Protein AF-0000000073270244 (afdb_homodimer)

Foldseek 3Di:
DPPPPPPPQLLFADDVVFFAPVVVVCVQQAECVLQQAQASHPALQQDPVRCVNRVVVPVHPPHRDDLVVVLVVLVVVLPPPVDDLLRSLLSLVVNCNRHVLSSLLNCLQPVVPCLCSLAPPNLVVCLQCVLVSDDDDAFEEAECPPCPPPLLVRVVVQRGQQAAEEEEEQQQAQAPPGRSFSSSLSNQRSLQSLLCNQAFHHNSNYGGYYYGQATPDQVLLPDPSRPGDSDHGDDDPSNVVSLVVNLVSCCVRHVLHEYEYERYAQVVQVVSCVVCQQPGAYDYCLQLLLLLLVLLLVVLLCVLQVHDLLRFAEEEEDDTRSRLSNLQLSLLLCCVPVVDDSVSSLQSYWYAYQQGTFAPPSPDDDDPSCVVSHDDPPDDTDHDLQVVCLVRLGLEYAYDHLADCACDLSSLVSNCVSGVAHEYEQQRDDPRSGNDAPQSNCVSSVNRYQAEYNYAHCWYDGPNDTAHHHYSYSSLQVSLLSLLCSLLSFRGRDSLLSSQSSNLQSVVADPCCCNVRVYSGDDVSCSNVSSLSSNLSSNVSSVVVPRGPDPDDDPGSSVSSLVSRHHSDPVSVVVSVVD/DPPPPPPPQLLFADDVVFFAPVVVVCVQQAECVLQQAQASHPALQQDPVRCVNRVVVPVHPPHRDHLVVVLVVLVVVLPPPVDDLLRSLLSLVVNCNRHVLSSLLNCLVPVVPCLCSLAPPNLVVCLQCVLVSDDDDAFEEAECPPCPPPLLVRVVVQRGQQAAEEEEEQQQFQAPPGRSFSSSLSNQRSLQSLLCNQAFHHNSNYGGYYYGQETQDQVLLPDPSRPGDSDHGDDDPSNVVSLVVNLVSCCVRHVLHEYEYERYAQVVQVVSCVVCQLPGAYDYCLQLLLLLLVLLLVVLLCVLQVHDLLRFAEEEEADTRSRLSNLQLSLLLCCVPVVDDSVSSLQSYWYAYQQGTFAPPSPDDDDPSCVVSHHDPPDDTDHDLQVVCLVRLGLEYAYDHLADCACDLSSLVSNCVSGVAHEYEQQRDDPRSGNDAPQSNCVSSVNRYQAEYNYAHCWYDGPNDTAHHHYSYSSLFVSLLSLLCSLLSFRGRDSLLSSQRSNLQSVVQDPCCCNVRVYSGDDVSCSNVSSLSSNLSSNVSRVVVPRGPDPDDDPGSSVSSLVSRHHSDPVSVVVSVVD

pLDDT: mean 93.12, std 9.35, range [19.64, 98.88]

Sequence (1158 aa):
MKPSSSVMDVTKPGDERSRGEGIKAVEELGSMPIIYTPWLNKGTNFSESERREKHLDGLLPPVIETLDDQAARLMTQLRNEDLTNLQRNNILKQIMATHTTLFYKALIENIEELAPIVYTPTIGEACQRWSTLFREPLGMYISAFRHRGRFDEVLGNWPNKNVQIIVVTDGSRILGLGDLGTNGIGISIGKIALYVAAVGFHPEHSLPIVLDMGCNRKELREDGLYLGERRERLEGEEYYAAIDEFCAAVKRRWPHALLQFEDFETSKAFKILEAQRSAMLCFNDDIQGTGAVVTSGFINGMKYQGTRLRDARVVFYGAGSSAVGVAKSIVTYMHKTEGISEEEARACIYMVDSKGLITDTRGDELPEHKQEMARRDGVPDMKDLREIVEYVKPHALIGLSAAGPVWTEPIVQALCQGTESPLVFPLSNPTPKAEISAENAYSWSKGRCIFAGGSPFKPVKYDGQTFVPGQANNVFVFPGIGFGAIMAKASSVNDEMFVAAAAGLADAVSEAELRGDKRLYPQISNLRQVSLDVAAAVAKAAWDSGVSQLKEAPADWRAYVEERQWWPDHASKQSAATAMKPSSSVMDVTKPGDERSRGEGIKAVEELGSMPIIYTPWLNKGTNFSESERREKHLDGLLPPVIETLDDQAARLMTQLRNEDLTNLQRNNILKQIMATHTTLFYKALIENIEELAPIVYTPTIGEACQRWSTLFREPLGMYISAFRHRGRFDEVLGNWPNKNVQIIVVTDGSRILGLGDLGTNGIGISIGKIALYVAAVGFHPEHSLPIVLDMGCNRKELREDGLYLGERRERLEGEEYYAAIDEFCAAVKRRWPHALLQFEDFETSKAFKILEAQRSAMLCFNDDIQGTGAVVTSGFINGMKYQGTRLRDARVVFYGAGSSAVGVAKSIVTYMHKTEGISEEEARACIYMVDSKGLITDTRGDELPEHKQEMARRDGVPDMKDLREIVEYVKPHALIGLSAAGPVWTEPIVQALCQGTESPLVFPLSNPTPKAEISAENAYSWSKGRCIFAGGSPFKPVKYDGQTFVPGQANNVFVFPGIGFGAIMAKASSVNDEMFVAAAAGLADAVSEAELRGDKRLYPQISNLRQVSLDVAAAVAKAAWDSGVSQLKEAPADWRAYVEERQWWPDHASKQSAATA

InterPro domains:
  IPR001891 Malic oxidoreductase [PIRSF000106] (29-570)
  IPR001891 Malic oxidoreductase [PR00072] (102-126)
  IPR001891 Malic oxidoreductase [PR00072] (163-192)
  IPR001891 Malic oxidoreductase [PR00072] (199-221)
  IPR001891 Malic oxidoreductase [PR00072] (258-276)
  IPR001891 Malic oxidoreductase [PR00072] (283-299)
  IPR001891 Malic oxidoreductase [PR00072] (314-330)
  IPR001891 Malic oxidoreductase [PR00072] (419-435)
  IPR012301 Malic enzyme, N-terminal domain [PF00390] (98-275)
  IPR012301 Malic enzyme, N-terminal domain [SM01274] (96-277)
  IPR012302 Malic enzyme, NAD-binding [PF03949] (287-542)
  IPR012302 Malic enzyme, NAD-binding [SM00919] (287-543)
  IPR015884 Malic enzyme, conserved site [PS00331] (283-299)
  IPR036291 NAD(P)-binding domain superfamily [SSF51735] (287-571)
  IPR037062 Malic enzyme, N-terminal domain superfamily [G3DSA:3.40.50.10380] (30-284)
  IPR046346 Aminoacid dehydrogenase-like, N-terminal domain superfamily [SSF53223] (30-286)

Radius of gyration: 35.43 Å; Cα contacts (8 Å, |Δi|>4): 2405; chains: 2; bounding box: 60×108×95 Å

Structure (mmCIF, N/CA/C/O backbone):
data_AF-0000000073270244-model_v1
#
loop_
_entity.id
_entity.type
_entity.pdbx_description
1 polymer 'Malic enzyme'
#
loop_
_atom_site.group_PDB
_atom_site.id
_atom_site.type_symbol
_atom_site.label_atom_id
_atom_site.label_alt_id
_atom_site.label_comp_id
_atom_site.label_asym_id
_atom_site.label_entity_id
_atom_site.label_seq_id
_atom_site.pdbx_PDB_ins_code
_atom_site.Cartn_x
_atom_site.Cartn_y
_atom_site.Cartn_z
_atom_site.occupancy
_atom_site.B_iso_or_equiv
_atom_site.auth_seq_id
_atom_site.auth_comp_id
_atom_site.auth_asym_id
_atom_site.auth_atom_id
_atom_site.pdbx_PDB_model_num
ATOM 1 N N . MET A 1 1 ? 9.469 -38.25 31.188 1 19.64 1 MET A N 1
ATOM 2 C CA . MET A 1 1 ? 8.328 -38.312 30.266 1 19.64 1 MET A CA 1
ATOM 3 C C . MET A 1 1 ? 8.383 -37.188 29.25 1 19.64 1 MET A C 1
ATOM 5 O O . MET A 1 1 ? 8.273 -36 29.625 1 19.64 1 MET A O 1
ATOM 9 N N . LYS A 1 2 ? 9.273 -37.219 28.312 1 29.34 2 LYS A N 1
ATOM 10 C CA . LYS A 1 2 ? 9.656 -36.219 27.328 1 29.34 2 LYS A CA 1
ATOM 11 C C . LYS A 1 2 ? 8.438 -35.625 26.641 1 29.34 2 LYS A C 1
ATOM 13 O O . LYS A 1 2 ? 7.488 -36.375 26.312 1 29.34 2 LYS A O 1
ATOM 18 N N . PRO A 1 3 ? 8.219 -34.281 26.797 1 33.78 3 PRO A N 1
ATOM 19 C CA . PRO A 1 3 ? 6.949 -33.75 26.312 1 33.78 3 PRO A CA 1
ATOM 20 C C . PRO A 1 3 ? 6.551 -34.312 24.938 1 33.78 3 PRO A C 1
ATOM 22 O O . PRO A 1 3 ? 7.414 -34.625 24.125 1 33.78 3 PRO A O 1
ATOM 25 N N . SER A 1 4 ? 5.582 -35.188 24.797 1 32.31 4 SER A N 1
ATOM 26 C CA . SER A 1 4 ? 4.973 -35.844 23.641 1 32.31 4 SER A CA 1
ATOM 27 C C . SER A 1 4 ? 4.82 -34.844 22.484 1 32.31 4 SER A C 1
ATOM 29 O O . SER A 1 4 ? 4.195 -33.812 22.641 1 32.31 4 SER A O 1
ATOM 31 N N . SER A 1 5 ? 5.809 -34.594 21.672 1 37.38 5 SER A N 1
ATOM 32 C CA . SER A 1 5 ? 5.832 -33.812 20.438 1 37.38 5 SER A CA 1
ATOM 33 C C . SER A 1 5 ? 4.543 -34 19.641 1 37.38 5 SER A C 1
ATOM 35 O O . SER A 1 5 ? 4.293 -35.062 19.094 1 37.38 5 SER A O 1
ATOM 37 N N . SER A 1 6 ? 3.367 -33.719 20.078 1 41.53 6 SER A N 1
ATOM 38 C CA . SER A 1 6 ? 2.088 -33.844 19.375 1 41.53 6 SER A CA 1
ATOM 39 C C . SER A 1 6 ? 2.211 -33.406 17.922 1 41.53 6 SER A C 1
ATOM 41 O O . SER A 1 6 ? 2.582 -32.281 17.625 1 41.53 6 SER A O 1
ATOM 43 N N . VAL A 1 7 ? 2.471 -34.312 17.016 1 47.19 7 VAL A N 1
ATOM 44 C CA . VAL A 1 7 ? 2.598 -34.219 15.562 1 47.19 7 VAL A CA 1
ATOM 45 C C . VAL A 1 7 ? 1.417 -33.438 14.992 1 47.19 7 VAL A C 1
ATOM 47 O O . VAL A 1 7 ? 0.26 -33.812 15.188 1 47.19 7 VAL A O 1
ATOM 50 N N . MET A 1 8 ? 1.541 -32.219 14.617 1 57.38 8 MET A N 1
ATOM 51 C CA . MET A 1 8 ? 0.557 -31.359 13.969 1 57.38 8 MET A CA 1
ATOM 52 C C . MET A 1 8 ? -0.046 -32.031 12.75 1 57.38 8 MET A C 1
ATOM 54 O O . MET A 1 8 ? 0.67 -32.688 11.969 1 57.38 8 MET A O 1
ATOM 58 N N . ASP A 1 9 ? -1.379 -32.25 12.812 1 64.19 9 ASP A N 1
ATOM 59 C CA . ASP A 1 9 ? -2.066 -32.812 11.648 1 64.19 9 ASP A CA 1
ATOM 60 C C . ASP A 1 9 ? -2.01 -31.859 10.461 1 64.19 9 ASP A C 1
ATOM 62 O O . ASP A 1 9 ? -2.744 -30.875 10.422 1 64.19 9 ASP A O 1
ATOM 66 N N . VAL A 1 10 ? -1.185 -32.156 9.555 1 66.19 10 VAL A N 1
ATOM 67 C CA . VAL A 1 10 ? -0.912 -31.297 8.414 1 66.19 10 VAL A CA 1
ATOM 68 C C . VAL A 1 10 ? -2.146 -31.219 7.52 1 66.19 10 VAL A C 1
ATOM 70 O O . VAL A 1 10 ? -2.238 -30.344 6.656 1 66.19 10 VAL A O 1
ATOM 73 N N . THR A 1 11 ? -3.102 -32.031 7.785 1 69.62 11 THR A N 1
ATOM 74 C CA . THR A 1 11 ? -4.266 -32.062 6.906 1 69.62 11 THR A CA 1
ATOM 75 C C . THR A 1 11 ? -5.34 -31.109 7.41 1 69.62 11 THR A C 1
ATOM 77 O O . THR A 1 11 ? -6.336 -30.859 6.727 1 69.62 11 THR A O 1
ATOM 80 N N . LYS A 1 12 ? -5.121 -30.516 8.531 1 68.5 12 LYS A N 1
ATOM 81 C CA . LYS A 1 12 ? -6.121 -29.609 9.062 1 68.5 12 LYS A CA 1
ATOM 82 C C . LYS A 1 12 ? -5.812 -28.156 8.672 1 68.5 12 LYS A C 1
ATOM 84 O O . LYS A 1 12 ? -4.695 -27.672 8.883 1 68.5 12 LYS A O 1
ATOM 89 N N . PRO A 1 13 ? -6.852 -27.547 8.109 1 68.56 13 PRO A N 1
ATOM 90 C CA . PRO A 1 13 ? -6.629 -26.141 7.746 1 68.56 13 PRO A CA 1
ATOM 91 C C . PRO A 1 13 ? -6.535 -25.219 8.969 1 68.56 13 PRO A C 1
ATOM 93 O O . PRO A 1 13 ? -7.281 -25.406 9.938 1 68.56 13 PRO A O 1
ATOM 96 N N . GLY A 1 14 ? -5.57 -24.25 9.023 1 65.62 14 GLY A N 1
ATOM 97 C CA . GLY A 1 14 ? -5.504 -23.094 9.906 1 65.62 14 GLY A CA 1
ATOM 98 C C . GLY A 1 14 ? -5.32 -23.469 11.367 1 65.62 14 GLY A C 1
ATOM 99 O O . GLY A 1 14 ? -5.973 -22.891 12.242 1 65.62 14 GLY A O 1
ATOM 100 N N . ASP A 1 15 ? -4.449 -24.219 11.742 1 71.75 15 ASP A N 1
ATOM 101 C CA . ASP A 1 15 ? -4.234 -24.578 13.141 1 71.75 15 ASP A CA 1
ATOM 102 C C . ASP A 1 15 ? -3.541 -23.453 13.898 1 71.75 15 ASP A C 1
ATOM 104 O O . ASP A 1 15 ? -2.344 -23.219 13.727 1 71.75 15 ASP A O 1
ATOM 108 N N . GLU A 1 16 ? -4.297 -22.703 14.695 1 70.56 16 GLU A N 1
ATOM 109 C CA . GLU A 1 16 ? -3.791 -21.562 15.469 1 70.56 16 GLU A CA 1
ATOM 110 C C . GLU A 1 16 ? -2.646 -22 16.391 1 70.56 16 GLU A C 1
ATOM 112 O O . GLU A 1 16 ? -1.773 -21.188 16.719 1 70.56 16 GLU A O 1
ATOM 117 N N . ARG A 1 17 ? -2.604 -23.25 16.922 1 69.19 17 ARG A N 1
ATOM 118 C CA . ARG A 1 17 ? -1.56 -23.75 17.812 1 69.19 17 ARG A CA 1
ATOM 119 C C . ARG A 1 17 ? -0.205 -23.766 17.109 1 69.19 17 ARG A C 1
ATOM 121 O O . ARG A 1 17 ? 0.838 -23.844 17.766 1 69.19 17 ARG A O 1
ATOM 128 N N . SER A 1 18 ? -0.301 -23.469 15.805 1 77.31 18 SER A N 1
ATOM 129 C CA . SER A 1 18 ? 0.925 -23.562 15.016 1 77.31 18 SER A CA 1
ATOM 130 C C . SER A 1 18 ? 1.592 -22.188 14.875 1 77.31 18 SER A C 1
ATOM 132 O O . SER A 1 18 ? 2.705 -22.094 14.352 1 77.31 18 SER A O 1
ATOM 134 N N . ARG A 1 19 ? 0.991 -21.172 15.414 1 82.88 19 ARG A N 1
ATOM 135 C CA . ARG A 1 19 ? 1.53 -19.828 15.305 1 82.88 19 ARG A CA 1
ATOM 136 C C . ARG A 1 19 ? 2.715 -19.625 16.25 1 82.88 19 ARG A C 1
ATOM 138 O O . ARG A 1 19 ? 2.76 -20.219 17.328 1 82.88 19 ARG A O 1
ATOM 145 N N . GLY A 1 20 ? 3.668 -18.828 15.828 1 82.44 20 GLY A N 1
ATOM 146 C CA . GLY A 1 20 ? 4.805 -18.484 16.672 1 82.44 20 GLY A CA 1
ATOM 147 C C . GLY A 1 20 ? 4.418 -17.672 17.891 1 82.44 20 GLY A C 1
ATOM 148 O O . GLY A 1 20 ? 3.311 -17.141 17.953 1 82.44 20 GLY A O 1
ATOM 149 N N . GLU A 1 21 ? 5.348 -17.516 18.734 1 83.44 21 GLU A N 1
ATOM 150 C CA . GLU A 1 21 ? 5.094 -16.859 20.016 1 83.44 21 GLU A CA 1
ATOM 151 C C . GLU A 1 21 ? 4.738 -15.383 19.828 1 83.44 21 GLU A C 1
ATOM 153 O O . GLU A 1 21 ? 3.902 -14.844 20.547 1 83.44 21 GLU A O 1
ATOM 158 N N . GLY A 1 22 ? 5.414 -14.789 18.922 1 83.38 22 GLY A N 1
ATOM 159 C CA . GLY A 1 22 ? 5.113 -13.391 18.672 1 83.38 22 GLY A CA 1
ATOM 160 C C . GLY A 1 22 ? 3.684 -13.156 18.219 1 83.38 22 GLY A C 1
ATOM 161 O O . GLY A 1 22 ? 3.018 -12.242 18.703 1 83.38 22 GLY A O 1
ATOM 162 N N . ILE A 1 23 ? 3.217 -13.969 17.375 1 87.19 23 ILE A N 1
ATOM 163 C CA . ILE A 1 23 ? 1.857 -13.844 16.859 1 87.19 23 ILE A CA 1
ATOM 164 C C . ILE A 1 23 ? 0.854 -14.188 17.953 1 87.19 23 ILE A C 1
ATOM 166 O O . ILE A 1 23 ? -0.184 -13.539 18.094 1 87.19 23 ILE A O 1
ATOM 170 N N . LYS A 1 24 ? 1.192 -15.125 18.766 1 87.56 24 LYS A N 1
ATOM 171 C CA . LYS A 1 24 ? 0.326 -15.492 19.875 1 87.56 24 LYS A CA 1
ATOM 172 C C . LYS A 1 24 ? 0.172 -14.336 20.859 1 87.56 24 LYS A C 1
ATOM 174 O O . LYS A 1 24 ? -0.928 -14.078 21.359 1 87.56 24 LYS A O 1
ATOM 179 N N . ALA A 1 25 ? 1.271 -13.695 21.109 1 88.69 25 ALA A N 1
ATOM 180 C CA . ALA A 1 25 ? 1.242 -12.555 22.016 1 88.69 25 ALA A CA 1
ATOM 181 C C . ALA A 1 25 ? 0.362 -11.438 21.469 1 88.69 25 ALA A C 1
ATOM 183 O O . ALA A 1 25 ? -0.387 -10.805 22.219 1 88.69 25 ALA A O 1
ATOM 184 N N . VAL A 1 26 ? 0.505 -11.18 20.219 1 89 26 VAL A N 1
ATOM 185 C CA . VAL A 1 26 ? -0.295 -10.148 19.562 1 89 26 VAL A CA 1
ATOM 186 C C . VAL A 1 26 ? -1.777 -10.5 19.672 1 89 26 VAL A C 1
ATOM 188 O O . VAL A 1 26 ? -2.605 -9.641 19.969 1 89 26 VAL A O 1
ATOM 191 N N . GLU A 1 27 ? -2.078 -11.711 19.484 1 88.31 27 GLU A N 1
ATOM 192 C CA . GLU A 1 27 ? -3.465 -12.156 19.547 1 88.31 27 GLU A CA 1
ATOM 193 C C . GLU A 1 27 ? -4.031 -12 20.953 1 88.31 27 GLU A C 1
ATOM 195 O O . GLU A 1 27 ? -5.203 -11.656 21.125 1 88.31 27 GLU A O 1
ATOM 200 N N . GLU A 1 28 ? -3.223 -12.203 21.906 1 89.44 28 GLU A N 1
ATOM 201 C CA . GLU A 1 28 ? -3.652 -12.188 23.297 1 89.44 28 GLU A CA 1
ATOM 202 C C . GLU A 1 28 ? -3.779 -10.758 23.828 1 89.44 28 GLU A C 1
ATOM 204 O O . GLU A 1 28 ? -4.727 -10.438 24.547 1 89.44 28 GLU A O 1
ATOM 209 N N . LEU A 1 29 ? -2.875 -9.891 23.469 1 88.25 29 LEU A N 1
ATOM 210 C CA . LEU A 1 29 ? -2.807 -8.555 24.062 1 88.25 29 LEU A CA 1
ATOM 211 C C . LEU A 1 29 ? -3.717 -7.586 23.297 1 88.25 29 LEU A C 1
ATOM 213 O O . LEU A 1 29 ? -4.199 -6.609 23.875 1 88.25 29 LEU A O 1
ATOM 217 N N . GLY A 1 30 ? -3.869 -7.863 22.078 1 89.88 30 GLY A N 1
ATOM 218 C CA . GLY A 1 30 ? -4.801 -7.082 21.281 1 89.88 30 GLY A CA 1
ATOM 219 C C . GLY A 1 30 ? -4.266 -5.711 20.906 1 89.88 30 GLY A C 1
ATOM 220 O O . GLY A 1 30 ? -3.066 -5.551 20.672 1 89.88 30 GLY A O 1
ATOM 221 N N . SER A 1 31 ? -5.238 -4.723 20.562 1 92 31 SER A N 1
ATOM 222 C CA . SER A 1 31 ? -4.949 -3.35 20.172 1 92 31 SER A CA 1
ATOM 223 C C . SER A 1 31 ? -4.367 -3.291 18.766 1 92 31 SER A C 1
ATOM 225 O O . SER A 1 31 ? -4.68 -4.133 17.922 1 92 31 SER A O 1
ATOM 227 N N . MET A 1 32 ? -3.521 -2.307 18.5 1 93.06 32 MET A N 1
ATOM 228 C CA . MET A 1 32 ? -3.086 -1.985 17.141 1 93.06 32 MET A CA 1
ATOM 229 C C . MET A 1 32 ? -2.277 -3.133 16.531 1 93.06 32 MET A C 1
ATOM 231 O O . MET A 1 32 ? -2.342 -3.381 15.336 1 93.06 32 MET A O 1
ATOM 235 N N . PRO A 1 33 ? -1.52 -3.924 17.328 1 92.44 33 PRO A N 1
ATOM 236 C CA . PRO A 1 33 ? -0.713 -4.984 16.719 1 92.44 33 PRO A CA 1
ATOM 237 C C . PRO A 1 33 ? -1.562 -6.031 15.992 1 92.44 33 PRO A C 1
ATOM 239 O O . PRO A 1 33 ? -1.103 -6.648 15.031 1 92.44 33 PRO A O 1
ATOM 242 N N . ILE A 1 34 ? -2.811 -6.23 16.438 1 94.56 34 ILE A N 1
ATOM 243 C CA . ILE A 1 34 ? -3.713 -7.148 15.75 1 94.56 34 ILE A CA 1
ATOM 244 C C . ILE A 1 34 ? -3.975 -6.645 14.336 1 94.56 34 ILE A C 1
ATOM 246 O O . ILE A 1 34 ? -3.996 -7.434 13.383 1 94.56 34 ILE A O 1
ATOM 250 N N . ILE A 1 35 ? -4.125 -5.32 14.18 1 95.44 35 ILE A N 1
ATOM 251 C CA . ILE A 1 35 ? -4.402 -4.691 12.891 1 95.44 35 ILE A CA 1
ATOM 252 C C . ILE A 1 35 ? -3.152 -4.734 12.016 1 95.44 35 ILE A C 1
ATOM 254 O O . ILE A 1 35 ? -3.246 -4.891 10.797 1 95.44 35 ILE A O 1
ATOM 258 N N . TYR A 1 36 ? -1.982 -4.699 12.68 1 94.81 36 TYR A N 1
ATOM 259 C CA . TYR A 1 36 ? -0.73 -4.68 11.93 1 94.81 36 TYR A CA 1
ATOM 260 C C . TYR A 1 36 ? -0.407 -6.059 11.367 1 94.81 36 TYR A C 1
ATOM 262 O O . TYR A 1 36 ? 0.374 -6.18 10.422 1 94.81 36 TYR A O 1
ATOM 270 N N . THR A 1 37 ? -0.938 -7.145 11.922 1 94.12 37 THR A N 1
ATOM 271 C CA . THR A 1 37 ? -0.595 -8.516 11.555 1 94.12 37 THR A CA 1
ATOM 272 C C . THR A 1 37 ? -1.516 -9.023 10.453 1 94.12 37 THR A C 1
ATOM 274 O O . THR A 1 37 ? -2.701 -9.273 10.688 1 94.12 37 THR A O 1
ATOM 277 N N . PRO A 1 38 ? -1.013 -9.305 9.273 1 93.56 38 PRO A N 1
ATOM 278 C CA . PRO A 1 38 ? -1.826 -9.523 8.078 1 93.56 38 PRO A CA 1
ATOM 279 C C . PRO A 1 38 ? -2.828 -10.664 8.242 1 93.56 38 PRO A C 1
ATOM 281 O O . PRO A 1 38 ? -3.961 -10.562 7.762 1 93.56 38 PRO A O 1
ATOM 284 N N . TRP A 1 39 ? -2.537 -11.758 8.961 1 89 39 TRP A N 1
ATOM 285 C CA . TRP A 1 39 ? -3.406 -12.922 9.039 1 89 39 TRP A CA 1
ATOM 286 C C . TRP A 1 39 ? -4.461 -12.75 10.125 1 89 39 TRP A C 1
ATOM 288 O O . TRP A 1 39 ? -5.461 -13.469 10.156 1 89 39 TRP A O 1
ATOM 298 N N . LEU A 1 40 ? -4.176 -11.797 11.07 1 92.88 40 LEU A N 1
ATOM 299 C CA . LEU A 1 40 ? -5.113 -11.539 12.156 1 92.88 40 LEU A CA 1
ATOM 300 C C . LEU A 1 40 ? -6.031 -10.367 11.812 1 92.88 40 LEU A C 1
ATOM 302 O O . LEU A 1 40 ? -7.094 -10.211 12.414 1 92.88 40 LEU A O 1
ATOM 306 N N . ASN A 1 41 ? -5.594 -9.523 10.93 1 96 41 ASN A N 1
ATOM 307 C CA . ASN A 1 41 ? -6.312 -8.305 10.578 1 96 41 ASN A CA 1
ATOM 308 C C . ASN A 1 41 ? -7.59 -8.609 9.797 1 96 41 ASN A C 1
ATOM 310 O O . ASN A 1 41 ? -7.539 -9.242 8.742 1 96 41 ASN A O 1
ATOM 314 N N . LYS A 1 42 ? -8.695 -8.133 10.344 1 96.88 42 LYS A N 1
ATOM 315 C CA . LYS A 1 42 ? -9.977 -8.273 9.656 1 96.88 42 LYS A CA 1
ATOM 316 C C . LYS A 1 42 ? -10.484 -6.918 9.156 1 96.88 42 LYS A C 1
ATOM 318 O O . LYS A 1 42 ? -11.602 -6.82 8.656 1 96.88 42 LYS A O 1
ATOM 323 N N . GLY A 1 43 ? -9.688 -5.844 9.359 1 96.69 43 GLY A N 1
ATOM 324 C CA . GLY A 1 43 ? -10.117 -4.508 9 1 96.69 43 GLY A CA 1
ATOM 325 C C . GLY A 1 43 ? -11.438 -4.113 9.633 1 96.69 43 GLY A C 1
ATOM 326 O O . GLY A 1 43 ? -11.617 -4.254 10.844 1 96.69 43 GLY A O 1
ATOM 327 N N . THR A 1 44 ? -12.328 -3.578 8.828 1 97.44 44 THR A N 1
ATOM 328 C CA . THR A 1 44 ? -13.617 -3.113 9.32 1 97.44 44 THR A CA 1
ATOM 329 C C . THR A 1 44 ? -14.562 -4.289 9.57 1 97.44 44 THR A C 1
ATOM 331 O O . THR A 1 44 ? -15.695 -4.102 10.016 1 97.44 44 THR A O 1
ATOM 334 N N . ASN A 1 45 ? -14.117 -5.496 9.344 1 97.31 45 ASN A N 1
ATOM 335 C CA . ASN A 1 45 ? -14.953 -6.68 9.516 1 97.31 45 ASN A CA 1
ATOM 336 C C . ASN A 1 45 ? -14.914 -7.188 10.953 1 97.31 45 ASN A C 1
ATOM 338 O O . ASN A 1 45 ? -15.625 -8.141 11.297 1 97.31 45 ASN A O 1
ATOM 342 N N . PHE A 1 46 ? -14.086 -6.676 11.891 1 97.12 46 PHE A N 1
ATOM 343 C CA . PHE A 1 46 ? -14.172 -7.023 13.305 1 97.12 46 PHE A CA 1
ATOM 344 C C . PHE A 1 46 ? -15.547 -6.691 13.867 1 97.12 46 PHE A C 1
ATOM 346 O O . PHE A 1 46 ? -16.047 -5.574 13.695 1 97.12 46 PHE A O 1
ATOM 353 N N . SER A 1 47 ? -16.141 -7.641 14.516 1 96.88 47 SER A N 1
ATOM 354 C CA . SER A 1 47 ? -17.453 -7.43 15.117 1 96.88 47 SER A CA 1
ATOM 355 C C . SER A 1 47 ? -17.375 -6.492 16.312 1 96.88 47 SER A C 1
ATOM 357 O O . SER A 1 47 ? -16.281 -6.195 16.797 1 96.88 47 SER A O 1
ATOM 359 N N . GLU A 1 48 ? -18.547 -6.035 16.734 1 96.19 48 GLU A N 1
ATOM 360 C CA . GLU A 1 48 ? -18.594 -5.164 17.891 1 96.19 48 GLU A CA 1
ATOM 361 C C . GLU A 1 48 ? -17.953 -5.836 19.109 1 96.19 48 GLU A C 1
ATOM 363 O O . GLU A 1 48 ? -17.203 -5.203 19.859 1 96.19 48 GLU A O 1
ATOM 368 N N . SER A 1 49 ? -18.25 -7.078 19.344 1 96.81 49 SER A N 1
ATOM 369 C CA . SER A 1 49 ? -17.703 -7.824 20.469 1 96.81 49 SER A CA 1
ATOM 370 C C . SER A 1 49 ? -16.188 -7.996 20.359 1 96.81 49 SER A C 1
ATOM 372 O O . SER A 1 49 ? -15.469 -7.852 21.344 1 96.81 49 SER A O 1
ATOM 374 N N . GLU A 1 50 ? -15.727 -8.305 19.188 1 96.44 50 GLU A N 1
ATOM 375 C CA . GLU A 1 50 ? -14.289 -8.445 18.969 1 96.44 50 GLU A CA 1
ATOM 376 C C . GLU A 1 50 ? -13.562 -7.125 19.234 1 96.44 50 GLU A C 1
ATOM 378 O O . GLU A 1 50 ? -12.469 -7.113 19.797 1 96.44 50 GLU A O 1
ATOM 383 N N . ARG A 1 51 ? -14.172 -6.02 18.734 1 97 51 ARG A N 1
ATOM 384 C CA . ARG A 1 51 ? -13.547 -4.715 18.922 1 97 51 ARG A CA 1
ATOM 385 C C . ARG A 1 51 ? -13.398 -4.391 20.406 1 97 51 ARG A C 1
ATOM 387 O O . ARG A 1 51 ? -12.375 -3.861 20.828 1 97 51 ARG A O 1
ATOM 394 N N . ARG A 1 52 ? -14.398 -4.715 21.172 1 95.44 52 ARG A N 1
ATOM 395 C CA . ARG A 1 52 ? -14.352 -4.484 22.609 1 95.44 52 ARG A CA 1
ATOM 396 C C . ARG A 1 52 ? -13.32 -5.391 23.281 1 95.44 52 ARG A C 1
ATOM 398 O O . ARG A 1 52 ? -12.492 -4.93 24.062 1 95.44 52 ARG A O 1
ATOM 405 N N . GLU A 1 53 ? -13.336 -6.664 22.938 1 95.38 53 GLU A N 1
ATOM 406 C CA . GLU A 1 53 ? -12.5 -7.672 23.594 1 95.38 53 GLU A CA 1
ATOM 407 C C . GLU A 1 53 ? -11.031 -7.48 23.234 1 95.38 53 GLU A C 1
ATOM 409 O O . GLU A 1 53 ? -10.156 -7.711 24.078 1 95.38 53 GLU A O 1
ATOM 414 N N . LYS A 1 54 ? -10.82 -7.062 22.031 1 95.69 54 LYS A N 1
ATOM 415 C CA . LYS A 1 54 ? -9.445 -6.957 21.547 1 95.69 54 LYS A CA 1
ATOM 416 C C . LYS A 1 54 ? -8.953 -5.512 21.609 1 95.69 54 LYS A C 1
ATOM 418 O O . LYS A 1 54 ? -7.891 -5.191 21.078 1 95.69 54 LYS A O 1
ATOM 423 N N . HIS A 1 55 ? -9.766 -4.605 22.203 1 96.31 55 HIS A N 1
ATOM 424 C CA . HIS A 1 55 ? -9.391 -3.211 22.406 1 96.31 55 HIS A CA 1
ATOM 425 C C . HIS A 1 55 ? -9.141 -2.506 21.078 1 96.31 55 HIS A C 1
ATOM 427 O O . HIS A 1 55 ? -8.109 -1.857 20.891 1 96.31 55 HIS A O 1
ATOM 433 N N . LEU A 1 56 ? -10.094 -2.662 20.125 1 97.31 56 LEU A N 1
ATOM 434 C CA . LEU A 1 56 ? -9.93 -2.109 18.781 1 97.31 56 LEU A CA 1
ATOM 435 C C . LEU A 1 56 ? -10.836 -0.901 18.578 1 97.31 56 LEU A C 1
ATOM 437 O O . LEU A 1 56 ? -10.719 -0.188 17.578 1 97.31 56 LEU A O 1
ATOM 441 N N . ASP A 1 57 ? -11.711 -0.635 19.594 1 97.69 57 ASP A N 1
ATOM 442 C CA . ASP A 1 57 ? -12.578 0.529 19.469 1 97.69 57 ASP A CA 1
ATOM 443 C C . ASP A 1 57 ? -11.766 1.809 19.281 1 97.69 57 ASP A C 1
ATOM 445 O O . ASP A 1 57 ? -10.828 2.066 20.047 1 97.69 57 ASP A O 1
ATOM 449 N N . GLY A 1 58 ? -12.141 2.592 18.266 1 98.12 58 GLY A N 1
ATOM 450 C CA . GLY A 1 58 ? -11.461 3.844 17.969 1 98.12 58 GLY A CA 1
ATOM 451 C C . GLY A 1 58 ? -10.281 3.672 17.031 1 98.12 58 GLY A C 1
ATOM 452 O O . GLY A 1 58 ? -9.766 4.652 16.484 1 98.12 58 GLY A O 1
ATOM 453 N N . LEU A 1 59 ? -9.836 2.414 16.844 1 98 59 LEU A N 1
ATOM 454 C CA . LEU A 1 59 ? -8.656 2.176 16.016 1 98 59 LEU A CA 1
ATOM 455 C C . LEU A 1 59 ? -9.055 1.84 14.586 1 98 59 LEU A C 1
ATOM 457 O O . LEU A 1 59 ? -8.195 1.685 13.719 1 98 59 LEU A O 1
ATOM 461 N N . LEU A 1 60 ? -10.352 1.743 14.328 1 97.75 60 LEU A N 1
ATOM 462 C CA . LEU A 1 60 ? -10.969 1.47 13.039 1 97.75 60 LEU A CA 1
ATOM 463 C C . LEU A 1 60 ? -12.156 2.395 12.797 1 97.75 60 LEU A C 1
ATOM 465 O O . LEU A 1 60 ? -12.75 2.912 13.75 1 97.75 60 LEU A O 1
ATOM 469 N N . PRO A 1 61 ? -12.477 2.648 11.508 1 97.19 61 PRO A N 1
ATOM 470 C CA . PRO A 1 61 ? -13.734 3.359 11.266 1 97.19 61 PRO A CA 1
ATOM 471 C C . PRO A 1 61 ? -14.922 2.701 11.961 1 97.19 61 PRO A C 1
ATOM 473 O O . PRO A 1 61 ? -14.922 1.487 12.18 1 97.19 61 PRO A O 1
ATOM 476 N N . PRO A 1 62 ? -15.914 3.453 12.25 1 93.5 62 PRO A N 1
ATOM 477 C CA . PRO A 1 62 ? -17 2.963 13.102 1 93.5 62 PRO A CA 1
ATOM 478 C C . PRO A 1 62 ? -17.844 1.893 12.414 1 93.5 62 PRO A C 1
ATOM 480 O O . PRO A 1 62 ? -18.328 0.964 13.07 1 93.5 62 PRO A O 1
ATOM 483 N N . VAL A 1 63 ? -18.016 1.94 11.203 1 95.56 63 VAL A N 1
ATOM 484 C CA . VAL A 1 63 ? -18.875 1.01 10.492 1 95.56 63 VAL A CA 1
ATOM 485 C C . VAL A 1 63 ? -18.266 -0.388 10.508 1 95.56 63 VAL A C 1
ATOM 487 O O . VAL A 1 63 ? -17.047 -0.539 10.406 1 95.56 63 VAL A O 1
ATOM 490 N N . ILE A 1 64 ? -19.078 -1.356 10.695 1 96.5 64 ILE A N 1
ATOM 491 C CA . ILE A 1 64 ? -18.672 -2.758 10.594 1 96.5 64 ILE A CA 1
ATOM 492 C C . ILE A 1 64 ? -19.125 -3.316 9.242 1 96.5 64 ILE A C 1
ATOM 494 O O . ILE A 1 64 ? -20.312 -3.318 8.922 1 96.5 64 ILE A O 1
ATOM 498 N N . GLU A 1 65 ? -18.234 -3.748 8.484 1 96.69 65 GLU A N 1
ATOM 499 C CA . GLU A 1 65 ? -18.516 -4.25 7.145 1 96.69 65 GLU A CA 1
ATOM 500 C C . GLU A 1 65 ? -18.375 -5.77 7.082 1 96.69 65 GLU A C 1
ATOM 502 O O . GLU A 1 65 ? -17.656 -6.363 7.891 1 96.69 65 GLU A O 1
ATOM 507 N N . THR A 1 66 ? -19.109 -6.363 6.152 1 96.25 66 THR A N 1
ATOM 508 C CA . THR A 1 66 ? -18.844 -7.754 5.805 1 96.25 66 THR A CA 1
ATOM 509 C C . THR A 1 66 ? -17.562 -7.863 4.965 1 96.25 66 THR A C 1
ATOM 511 O O . THR A 1 66 ? -17.062 -6.863 4.453 1 96.25 66 THR A O 1
ATOM 514 N N . LEU A 1 67 ? -17.094 -9.039 4.898 1 96.75 67 LEU A N 1
ATOM 515 C CA . LEU A 1 67 ? -15.938 -9.266 4.039 1 96.75 67 LEU A CA 1
ATOM 516 C C . LEU A 1 67 ? -16.281 -8.977 2.582 1 96.75 67 LEU A C 1
ATOM 518 O O . LEU A 1 67 ? -15.422 -8.5 1.824 1 96.75 67 LEU A O 1
ATOM 522 N N . ASP A 1 68 ? -17.516 -9.172 2.15 1 96.75 68 ASP A N 1
ATOM 523 C CA . ASP A 1 68 ? -17.969 -8.852 0.801 1 96.75 68 ASP A CA 1
ATOM 524 C C . ASP A 1 68 ? -17.891 -7.355 0.529 1 96.75 68 ASP A C 1
ATOM 526 O O . ASP A 1 68 ? -17.516 -6.938 -0.564 1 96.75 68 ASP A O 1
ATOM 530 N N . ASP A 1 69 ? -18.297 -6.57 1.543 1 96.69 69 ASP A N 1
ATOM 531 C CA . ASP A 1 69 ? -18.203 -5.121 1.406 1 96.69 69 ASP A CA 1
ATOM 532 C C . ASP A 1 69 ? -16.766 -4.672 1.197 1 96.69 69 ASP A C 1
ATOM 534 O O . ASP A 1 69 ? -16.484 -3.822 0.349 1 96.69 69 ASP A O 1
ATOM 538 N N . GLN A 1 70 ? -15.898 -5.23 1.992 1 97.75 70 GLN A N 1
ATOM 539 C CA . GLN A 1 70 ? -14.484 -4.906 1.867 1 97.75 70 GLN A CA 1
ATOM 540 C C . GLN A 1 70 ? -13.953 -5.293 0.489 1 97.75 70 GLN A C 1
ATOM 542 O O . GLN A 1 70 ? -13.188 -4.539 -0.118 1 97.75 70 GLN A O 1
ATOM 547 N N . ALA A 1 71 ? -14.32 -6.508 0.014 1 97.94 71 ALA A N 1
ATOM 548 C CA . ALA A 1 71 ? -13.891 -6.969 -1.303 1 97.94 71 ALA A CA 1
ATOM 549 C C . ALA A 1 71 ? -14.414 -6.055 -2.406 1 97.94 71 ALA A C 1
ATOM 551 O O . ALA A 1 71 ? -13.711 -5.773 -3.375 1 97.94 71 ALA A O 1
ATOM 552 N N . ALA A 1 72 ? -15.672 -5.641 -2.256 1 97.81 72 ALA A N 1
ATOM 553 C CA . ALA A 1 72 ? -16.25 -4.719 -3.229 1 97.81 72 ALA A CA 1
ATOM 554 C C . ALA A 1 72 ? -15.469 -3.414 -3.285 1 97.81 72 ALA A C 1
ATOM 556 O O . ALA A 1 72 ? -15.242 -2.863 -4.367 1 97.81 72 ALA A O 1
ATOM 557 N N . ARG A 1 73 ? -15.109 -2.879 -2.174 1 98.19 73 ARG A N 1
ATOM 558 C CA . ARG A 1 73 ? -14.289 -1.671 -2.115 1 98.19 73 ARG A CA 1
ATOM 559 C C . ARG A 1 73 ? -12.961 -1.876 -2.828 1 98.19 73 ARG A C 1
ATOM 561 O O . ARG A 1 73 ? -12.539 -1.032 -3.621 1 98.19 73 ARG A O 1
ATOM 568 N N . LEU A 1 74 ? -12.266 -2.971 -2.498 1 98.5 74 LEU A N 1
ATOM 569 C CA . LEU A 1 74 ? -10.984 -3.273 -3.127 1 98.5 74 LEU A CA 1
ATOM 570 C C . LEU A 1 74 ? -11.125 -3.377 -4.641 1 98.5 74 LEU A C 1
ATOM 572 O O . LEU A 1 74 ? -10.32 -2.824 -5.387 1 98.5 74 LEU A O 1
ATOM 576 N N . MET A 1 75 ? -12.156 -4.086 -5.102 1 98.62 75 MET A N 1
ATOM 577 C CA . MET A 1 75 ? -12.352 -4.27 -6.539 1 98.62 75 MET A CA 1
ATOM 578 C C . MET A 1 75 ? -12.656 -2.939 -7.223 1 98.62 75 MET A C 1
ATOM 580 O O . MET A 1 75 ? -12.258 -2.723 -8.367 1 98.62 75 MET A O 1
ATOM 584 N N . THR A 1 76 ? -13.398 -2.041 -6.492 1 98.19 76 THR A N 1
ATOM 585 C CA . THR A 1 76 ? -13.625 -0.696 -7.012 1 98.19 76 THR A CA 1
ATOM 586 C C . THR A 1 76 ? -12.305 0.017 -7.262 1 98.19 76 THR A C 1
ATOM 588 O O . THR A 1 76 ? -12.133 0.687 -8.281 1 98.19 76 THR A O 1
ATOM 591 N N . GLN A 1 77 ? -11.391 -0.146 -6.398 1 97.94 77 GLN A N 1
ATOM 592 C CA . GLN A 1 77 ? -10.07 0.458 -6.559 1 97.94 77 GLN A CA 1
ATOM 593 C C . GLN A 1 77 ? -9.312 -0.18 -7.719 1 97.94 77 GLN A C 1
ATOM 595 O O . GLN A 1 77 ? -8.734 0.523 -8.547 1 97.94 77 GLN A O 1
ATOM 600 N N . LEU A 1 78 ? -9.312 -1.478 -7.836 1 98.38 78 LEU A N 1
ATOM 601 C CA . LEU A 1 78 ? -8.531 -2.217 -8.828 1 98.38 78 LEU A CA 1
ATOM 602 C C . LEU A 1 78 ? -9.07 -1.969 -10.234 1 98.38 78 LEU A C 1
ATOM 604 O O . LEU A 1 78 ? -8.312 -2.02 -11.203 1 98.38 78 LEU A O 1
ATOM 608 N N . ARG A 1 79 ? -10.305 -1.685 -10.32 1 98.12 79 ARG A N 1
ATOM 609 C CA . ARG A 1 79 ? -10.93 -1.532 -11.625 1 98.12 79 ARG A CA 1
ATOM 610 C C . ARG A 1 79 ? -10.852 -0.087 -12.109 1 98.12 79 ARG A C 1
ATOM 612 O O . ARG A 1 79 ? -11.453 0.267 -13.125 1 98.12 79 ARG A O 1
ATOM 619 N N . ASN A 1 80 ? -10.156 0.762 -11.289 1 95.12 80 ASN A N 1
ATOM 620 C CA . ASN A 1 80 ? -9.867 2.111 -11.766 1 95.12 80 ASN A CA 1
ATOM 621 C C . ASN A 1 80 ? -9.125 2.088 -13.094 1 95.12 80 ASN A C 1
ATOM 623 O O . ASN A 1 80 ? -8.055 1.483 -13.203 1 95.12 80 ASN A O 1
ATOM 627 N N . GLU A 1 81 ? -9.539 2.818 -14.102 1 90.5 81 GLU A N 1
ATOM 628 C CA . GLU A 1 81 ? -9.039 2.762 -15.477 1 90.5 81 GLU A CA 1
ATOM 629 C C . GLU A 1 81 ? -7.668 3.418 -15.586 1 90.5 81 GLU A C 1
ATOM 631 O O . GLU A 1 81 ? -6.922 3.15 -16.531 1 90.5 81 GLU A O 1
ATOM 636 N N . ASP A 1 82 ? -7.312 4.16 -14.633 1 90.25 82 ASP A N 1
ATOM 637 C CA . ASP A 1 82 ? -6.043 4.879 -14.68 1 90.25 82 ASP A CA 1
ATOM 638 C C . ASP A 1 82 ? -4.895 3.992 -14.211 1 90.25 82 ASP A C 1
ATOM 640 O O . ASP A 1 82 ? -3.725 4.367 -14.328 1 90.25 82 ASP A O 1
ATOM 644 N N . LEU A 1 83 ? -5.141 2.785 -13.812 1 95.19 83 LEU A N 1
ATOM 645 C CA . LEU A 1 83 ? -4.102 1.914 -13.281 1 95.19 83 LEU A CA 1
ATOM 646 C C . LEU A 1 83 ? -3.553 0.993 -14.367 1 95.19 83 LEU A C 1
ATOM 648 O O . LEU A 1 83 ? -4.312 0.481 -15.195 1 95.19 83 LEU A O 1
ATOM 652 N N . THR A 1 84 ? -2.252 0.837 -14.359 1 95.44 84 THR A N 1
ATOM 653 C CA . THR A 1 84 ? -1.629 -0.24 -15.125 1 95.44 84 THR A CA 1
ATOM 654 C C . THR A 1 84 ? -1.76 -1.569 -14.383 1 95.44 84 THR A C 1
ATOM 656 O O . THR A 1 84 ? -2.111 -1.599 -13.203 1 95.44 84 THR A O 1
ATOM 659 N N . ASN A 1 85 ? -1.487 -2.682 -15.031 1 96.06 85 ASN A N 1
ATOM 660 C CA . ASN A 1 85 ? -1.527 -3.99 -14.383 1 96.06 85 ASN A CA 1
ATOM 661 C C . ASN A 1 85 ? -0.448 -4.121 -13.312 1 96.06 85 ASN A C 1
ATOM 663 O O . ASN A 1 85 ? -0.658 -4.773 -12.289 1 96.06 85 ASN A O 1
ATOM 667 N N . LEU A 1 86 ? 0.671 -3.527 -13.586 1 97.06 86 LEU A N 1
ATOM 668 C CA . LEU A 1 86 ? 1.735 -3.551 -12.586 1 97.06 86 LEU A CA 1
ATOM 669 C C . LEU A 1 86 ? 1.313 -2.805 -11.328 1 97.06 86 LEU A C 1
ATOM 671 O O . LEU A 1 86 ? 1.621 -3.236 -10.211 1 97.06 86 LEU A O 1
ATOM 675 N N . GLN A 1 87 ? 0.592 -1.685 -11.516 1 96.56 87 GLN A N 1
ATOM 676 C CA . GLN A 1 87 ? 0.098 -0.934 -10.367 1 96.56 87 GLN A CA 1
ATOM 677 C C . GLN A 1 87 ? -0.962 -1.726 -9.609 1 96.56 87 GLN A C 1
ATOM 679 O O . GLN A 1 87 ? -1.001 -1.699 -8.375 1 96.56 87 GLN A O 1
ATOM 684 N N . ARG A 1 88 ? -1.842 -2.41 -10.344 1 98.19 88 ARG A N 1
ATOM 685 C CA . ARG A 1 88 ? -2.809 -3.299 -9.711 1 98.19 88 ARG A CA 1
ATOM 686 C C . ARG A 1 88 ? -2.104 -4.391 -8.906 1 98.19 88 ARG A C 1
ATOM 688 O O . ARG A 1 88 ? -2.508 -4.703 -7.785 1 98.19 88 ARG A O 1
ATOM 695 N N . ASN A 1 89 ? -1.039 -4.922 -9.508 1 98.19 89 ASN A N 1
ATOM 696 C CA . ASN A 1 89 ? -0.238 -5.938 -8.836 1 98.19 89 ASN A CA 1
ATOM 697 C C . ASN A 1 89 ? 0.35 -5.41 -7.531 1 98.19 89 ASN A C 1
ATOM 699 O O . ASN A 1 89 ? 0.355 -6.113 -6.52 1 98.19 89 ASN A O 1
ATOM 703 N N . ASN A 1 90 ? 0.78 -4.191 -7.523 1 97.19 90 ASN A N 1
ATOM 704 C CA . ASN A 1 90 ? 1.351 -3.588 -6.324 1 97.19 90 ASN A CA 1
ATOM 705 C C . ASN A 1 90 ? 0.298 -3.4 -5.234 1 97.19 90 ASN A C 1
ATOM 707 O O . ASN A 1 90 ? 0.58 -3.598 -4.051 1 97.19 90 ASN A O 1
ATOM 711 N N . ILE A 1 91 ? -0.903 -2.988 -5.637 1 97.75 91 ILE A N 1
ATOM 712 C CA . ILE A 1 91 ? -1.991 -2.838 -4.68 1 97.75 91 ILE A CA 1
ATOM 713 C C . ILE A 1 91 ? -2.307 -4.188 -4.039 1 97.75 91 ILE A C 1
ATOM 715 O O . ILE A 1 91 ? -2.445 -4.285 -2.818 1 97.75 91 ILE A O 1
ATOM 719 N N . LEU A 1 92 ? -2.338 -5.188 -4.848 1 98.5 92 LEU A N 1
ATOM 720 C CA . LEU A 1 92 ? -2.666 -6.52 -4.352 1 98.5 92 LEU A CA 1
ATOM 721 C C . LEU A 1 92 ? -1.578 -7.035 -3.416 1 98.5 92 LEU A C 1
ATOM 723 O O . LEU A 1 92 ? -1.874 -7.676 -2.404 1 98.5 92 LEU A O 1
ATOM 727 N N . LYS A 1 93 ? -0.335 -6.754 -3.732 1 97.5 93 LYS A N 1
ATOM 728 C CA . LYS A 1 93 ? 0.75 -7.141 -2.834 1 97.5 93 LYS A CA 1
ATOM 729 C C . LYS A 1 93 ? 0.622 -6.441 -1.484 1 97.5 93 LYS A C 1
ATOM 731 O O . LYS A 1 93 ? 0.872 -7.043 -0.44 1 97.5 93 LYS A O 1
ATOM 736 N N . GLN A 1 94 ? 0.212 -5.23 -1.537 1 96.81 94 GLN A N 1
ATOM 737 C CA . GLN A 1 94 ? 0.004 -4.484 -0.301 1 96.81 94 GLN A CA 1
ATOM 738 C C . GLN A 1 94 ? -1.111 -5.105 0.536 1 96.81 94 GLN A C 1
ATOM 740 O O . GLN A 1 94 ? -0.974 -5.25 1.753 1 96.81 94 GLN A O 1
ATOM 745 N N . ILE A 1 95 ? -2.193 -5.422 -0.125 1 98 95 ILE A N 1
ATOM 746 C CA . ILE A 1 95 ? -3.322 -6.016 0.584 1 98 95 ILE A CA 1
ATOM 747 C C . ILE A 1 95 ? -2.924 -7.379 1.143 1 98 95 ILE A C 1
ATOM 749 O O . ILE A 1 95 ? -3.271 -7.719 2.275 1 98 95 ILE A O 1
ATOM 753 N N . MET A 1 96 ? -2.127 -8.125 0.37 1 97.62 96 MET A N 1
ATOM 754 C CA . MET A 1 96 ? -1.631 -9.414 0.847 1 97.62 96 MET A CA 1
ATOM 755 C C . MET A 1 96 ? -0.8 -9.242 2.113 1 97.62 96 MET A C 1
ATOM 757 O O . MET A 1 96 ? -0.889 -10.055 3.035 1 97.62 96 MET A O 1
ATOM 761 N N . ALA A 1 97 ? -0.065 -8.172 2.199 1 96.31 97 ALA A N 1
ATOM 762 C CA . ALA A 1 97 ? 0.88 -7.93 3.285 1 96.31 97 ALA A CA 1
ATOM 763 C C . ALA A 1 97 ? 0.179 -7.324 4.496 1 96.31 97 ALA A C 1
ATOM 765 O O . ALA A 1 97 ? 0.737 -7.297 5.598 1 96.31 97 ALA A O 1
ATOM 766 N N . THR A 1 98 ? -1.112 -6.875 4.359 1 96.38 98 THR A N 1
ATOM 767 C CA . THR A 1 98 ? -1.748 -6.172 5.469 1 96.38 98 THR A CA 1
ATOM 768 C C . THR A 1 98 ? -3.061 -6.848 5.859 1 96.38 98 THR A C 1
ATOM 770 O O . THR A 1 98 ? -3.502 -6.742 7.004 1 96.38 98 THR A O 1
ATOM 773 N N . HIS A 1 99 ? -3.686 -7.449 4.906 1 96.94 99 HIS A N 1
ATOM 774 C CA . HIS A 1 99 ? -4.988 -8.086 5.07 1 96.94 99 HIS A CA 1
ATOM 775 C C . HIS A 1 99 ? -5.121 -9.312 4.18 1 96.94 99 HIS A C 1
ATOM 777 O O . HIS A 1 99 ? -5.895 -9.312 3.219 1 96.94 99 HIS A O 1
ATOM 783 N N . THR A 1 100 ? -4.492 -10.391 4.641 1 96.69 100 THR A N 1
ATOM 784 C CA . THR A 1 100 ? -4.309 -11.594 3.83 1 96.69 100 THR A CA 1
ATOM 785 C C . THR A 1 100 ? -5.66 -12.195 3.449 1 96.69 100 THR A C 1
ATOM 787 O O . THR A 1 100 ? -5.863 -12.594 2.301 1 96.69 100 THR A O 1
ATOM 790 N N . THR A 1 101 ? -6.605 -12.234 4.387 1 96.94 101 THR A N 1
ATOM 791 C CA . THR A 1 101 ? -7.91 -12.82 4.113 1 96.94 101 THR A CA 1
ATOM 792 C C . THR A 1 101 ? -8.641 -12.031 3.029 1 96.94 101 THR A C 1
ATOM 794 O O . THR A 1 101 ? -9.258 -12.625 2.139 1 96.94 101 THR A O 1
ATOM 797 N N . LEU A 1 102 ? -8.57 -10.711 3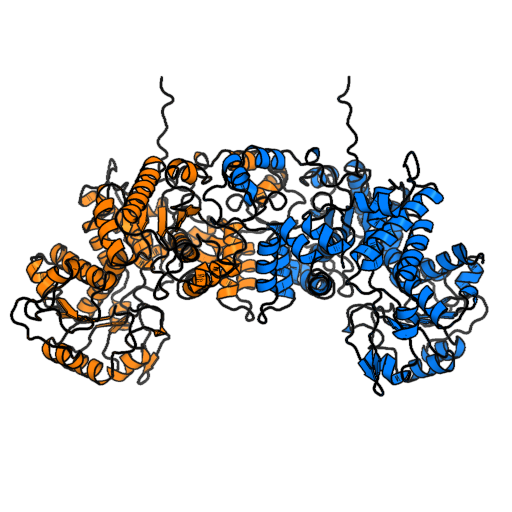.072 1 97.94 102 LEU A N 1
ATOM 798 C CA . LEU A 1 102 ? -9.211 -9.875 2.061 1 97.94 102 LEU A CA 1
ATOM 799 C C . LEU A 1 102 ? -8.586 -10.102 0.689 1 97.94 102 LEU A C 1
ATOM 801 O O . LEU A 1 102 ? -9.289 -10.156 -0.319 1 97.94 102 LEU A O 1
ATOM 805 N N . PHE A 1 103 ? -7.27 -10.18 0.662 1 98.44 103 PHE A N 1
ATOM 806 C CA . PHE A 1 103 ? -6.57 -10.461 -0.586 1 98.44 103 PHE A CA 1
ATOM 807 C C . PHE A 1 103 ? -7.125 -11.719 -1.248 1 98.44 103 PHE A C 1
ATOM 809 O O . PHE A 1 103 ? -7.504 -11.695 -2.422 1 98.44 103 PHE A O 1
ATOM 816 N N . TYR A 1 104 ? -7.254 -12.781 -0.516 1 97.81 104 TYR A N 1
ATOM 817 C CA . TYR A 1 104 ? -7.66 -14.055 -1.103 1 97.81 104 TYR A CA 1
ATOM 818 C C . TYR A 1 104 ? -9.156 -14.062 -1.397 1 97.81 104 TYR A C 1
ATOM 820 O O . TYR A 1 104 ? -9.602 -14.688 -2.367 1 97.81 104 TYR A O 1
ATOM 828 N N . LYS A 1 105 ? -9.953 -13.367 -0.552 1 97.44 105 LYS A N 1
ATOM 829 C CA . LYS A 1 105 ? -11.367 -13.18 -0.885 1 97.44 105 LYS A CA 1
ATOM 830 C C . LYS A 1 105 ? -11.523 -12.578 -2.277 1 97.44 105 LYS A C 1
ATOM 832 O O . LYS A 1 105 ? -12.273 -13.102 -3.105 1 97.44 105 LYS A O 1
ATOM 837 N N . ALA A 1 106 ? -10.82 -11.523 -2.525 1 97.81 106 ALA A N 1
ATOM 838 C CA . ALA A 1 106 ? -10.891 -10.844 -3.814 1 97.81 106 ALA A CA 1
ATOM 839 C C . ALA A 1 106 ? -10.383 -11.742 -4.938 1 97.81 106 ALA A C 1
ATOM 841 O O . ALA A 1 106 ? -11.008 -11.836 -6 1 97.81 106 ALA A O 1
ATOM 842 N N . LEU A 1 107 ? -9.273 -12.375 -4.742 1 97.69 107 LEU A N 1
ATOM 843 C CA . LEU A 1 107 ? -8.648 -13.211 -5.77 1 97.69 107 LEU A CA 1
ATOM 844 C C . LEU A 1 107 ? -9.547 -14.391 -6.125 1 97.69 107 LEU A C 1
ATOM 846 O O . LEU A 1 107 ? -9.805 -14.648 -7.301 1 97.69 107 LEU A O 1
ATOM 850 N N . ILE A 1 108 ? -10.062 -15.109 -5.145 1 96.88 108 ILE A N 1
ATOM 851 C CA . ILE A 1 108 ? -10.859 -16.312 -5.359 1 96.88 108 ILE A CA 1
ATOM 852 C C . ILE A 1 108 ? -12.148 -15.945 -6.102 1 96.88 108 ILE A C 1
ATOM 854 O O . ILE A 1 108 ? -12.516 -16.609 -7.074 1 96.88 108 ILE A O 1
ATOM 858 N N . GLU A 1 109 ? -12.781 -14.836 -5.746 1 95.69 109 GLU A N 1
ATOM 859 C CA . GLU A 1 109 ? -14.078 -14.477 -6.309 1 95.69 109 GLU A CA 1
ATOM 860 C C . GLU A 1 109 ? -13.922 -13.812 -7.676 1 95.69 109 GLU A C 1
ATOM 862 O O . GLU A 1 109 ? -14.898 -13.68 -8.422 1 95.69 109 GLU A O 1
ATOM 867 N N . ASN A 1 110 ? -12.711 -13.414 -8.016 1 96.62 110 ASN A N 1
ATOM 868 C CA . ASN A 1 110 ? -12.445 -12.75 -9.289 1 96.62 110 ASN A CA 1
ATOM 869 C C . ASN A 1 110 ? -11.227 -13.344 -9.984 1 96.62 110 ASN A C 1
ATOM 871 O O . ASN A 1 110 ? -10.383 -12.617 -10.516 1 96.62 110 ASN A O 1
ATOM 875 N N . ILE A 1 111 ? -11.102 -14.609 -9.992 1 95.44 111 ILE A N 1
ATOM 876 C CA . ILE A 1 111 ? -9.891 -15.305 -10.422 1 95.44 111 ILE A CA 1
ATOM 877 C C . ILE A 1 111 ? -9.633 -15.023 -11.898 1 95.44 111 ILE A C 1
ATOM 879 O O . ILE A 1 111 ? -8.477 -14.875 -12.312 1 95.44 111 ILE A O 1
ATOM 883 N N . GLU A 1 112 ? -10.609 -14.969 -12.766 1 93 112 GLU A N 1
ATOM 884 C CA . GLU A 1 112 ? -10.445 -14.695 -14.188 1 93 112 GLU A CA 1
ATOM 885 C C . GLU A 1 112 ? -9.812 -13.328 -14.422 1 93 112 GLU A C 1
ATOM 887 O O . GLU A 1 112 ? -8.961 -13.172 -15.305 1 93 112 GLU A O 1
ATOM 892 N N . GLU A 1 113 ? -10.227 -12.438 -13.609 1 95.06 113 GLU A N 1
ATOM 893 C CA . GLU A 1 113 ? -9.781 -11.055 -13.758 1 95.06 113 GLU A CA 1
ATOM 894 C C . GLU A 1 113 ? -8.422 -10.836 -13.094 1 95.06 113 GLU A C 1
ATOM 896 O O . GLU A 1 113 ? -7.586 -10.094 -13.602 1 95.06 113 GLU A O 1
ATOM 901 N N . LEU A 1 114 ? -8.156 -11.539 -11.969 1 97.62 114 LEU A N 1
ATOM 902 C CA . LEU A 1 114 ? -7.031 -11.156 -11.125 1 97.62 114 LEU A CA 1
ATOM 903 C C . LEU A 1 114 ? -5.871 -12.133 -11.289 1 97.62 114 LEU A C 1
ATOM 905 O O . LEU A 1 114 ? -4.727 -11.797 -10.977 1 97.62 114 LEU A O 1
ATOM 909 N N . ALA A 1 115 ? -6.098 -13.297 -11.781 1 94.94 115 ALA A N 1
ATOM 910 C CA . ALA A 1 115 ? -5.008 -14.25 -11.953 1 94.94 115 ALA A CA 1
ATOM 911 C C . ALA A 1 115 ? -3.91 -13.68 -12.844 1 94.94 115 ALA A C 1
ATOM 913 O O . ALA A 1 115 ? -2.727 -13.75 -12.5 1 94.94 115 ALA A O 1
ATOM 914 N N . PRO A 1 116 ? -4.289 -13 -13.961 1 92.44 116 PRO A N 1
ATOM 915 C CA . PRO A 1 116 ? -3.246 -12.445 -14.828 1 92.44 116 PRO A CA 1
ATOM 916 C C . PRO A 1 116 ? -2.518 -11.266 -14.188 1 92.44 116 PRO A C 1
ATOM 918 O O . PRO A 1 116 ? -1.479 -10.828 -14.688 1 92.44 116 PRO A O 1
ATOM 921 N N . ILE A 1 117 ? -3.053 -10.75 -13.078 1 96.81 117 ILE A N 1
ATOM 922 C CA . ILE A 1 117 ? -2.432 -9.633 -12.375 1 96.81 117 ILE A CA 1
ATOM 923 C C . ILE A 1 117 ? -1.46 -10.164 -11.32 1 96.81 117 ILE A C 1
ATOM 925 O O . ILE A 1 117 ? -0.357 -9.633 -11.164 1 96.81 117 ILE A O 1
ATOM 929 N N . VAL A 1 118 ? -1.811 -11.242 -10.656 1 96.56 118 VAL A N 1
ATOM 930 C CA . VAL A 1 118 ? -1.02 -11.766 -9.547 1 96.56 118 VAL A CA 1
ATOM 931 C C . VAL A 1 118 ? 0.084 -12.68 -10.086 1 96.56 118 VAL A C 1
ATOM 933 O O . VAL A 1 118 ? 1.084 -12.914 -9.406 1 96.56 118 VAL A O 1
ATOM 936 N N . TYR A 1 119 ? -0.136 -13.133 -11.258 1 91.94 119 TYR A N 1
ATOM 937 C CA . TYR A 1 119 ? 0.822 -14.039 -11.875 1 91.94 119 TYR A CA 1
ATOM 938 C C . TYR A 1 119 ? 1.091 -13.641 -13.32 1 91.94 119 TYR A C 1
ATOM 940 O O . TYR A 1 119 ? 1.188 -12.453 -13.641 1 91.94 119 TYR A O 1
ATOM 948 N N . THR A 1 120 ? 1.516 -14.68 -14.234 1 87.69 120 THR A N 1
ATOM 949 C CA . THR A 1 120 ? 1.8 -14.336 -15.625 1 87.69 120 THR A CA 1
ATOM 950 C C . THR A 1 120 ? 0.55 -13.789 -16.312 1 87.69 120 THR A C 1
ATOM 952 O O . THR A 1 120 ? -0.558 -14.281 -16.078 1 87.69 120 THR A O 1
ATOM 955 N N . PRO A 1 121 ? 0.696 -12.727 -16.984 1 88.62 121 PRO A N 1
ATOM 956 C CA . PRO A 1 121 ? 1.97 -12.203 -17.484 1 88.62 121 PRO A CA 1
ATOM 957 C C . PRO A 1 121 ? 2.529 -11.086 -16.594 1 88.62 121 PRO A C 1
ATOM 959 O O . PRO A 1 121 ? 3.713 -10.758 -16.688 1 88.62 121 PRO A O 1
ATOM 962 N N . THR A 1 122 ? 1.758 -10.477 -15.664 1 94.19 122 THR A N 1
ATOM 963 C CA . THR A 1 122 ? 2.135 -9.273 -14.93 1 94.19 122 THR A CA 1
ATOM 964 C C . THR A 1 122 ? 3.314 -9.547 -14.008 1 94.19 122 THR A C 1
ATOM 966 O O . THR A 1 122 ? 4.176 -8.688 -13.812 1 94.19 122 THR A O 1
ATOM 969 N N . ILE A 1 123 ? 3.416 -10.766 -13.508 1 94.56 123 ILE A N 1
ATOM 970 C CA . ILE A 1 123 ? 4.418 -11.117 -12.508 1 94.56 123 ILE A CA 1
ATOM 971 C C . ILE A 1 123 ? 5.816 -11.016 -13.125 1 94.56 123 ILE A C 1
ATOM 973 O O . ILE A 1 123 ? 6.789 -10.742 -12.414 1 94.56 123 ILE A O 1
ATOM 977 N N . GLY A 1 124 ? 5.934 -11.32 -14.453 1 92.69 124 GLY A N 1
ATOM 978 C CA . GLY A 1 124 ? 7.223 -11.148 -15.102 1 92.69 124 GLY A CA 1
ATOM 979 C C . GLY A 1 124 ? 7.777 -9.742 -14.969 1 92.69 124 GLY A C 1
ATOM 980 O O . GLY A 1 124 ? 8.93 -9.562 -14.578 1 92.69 124 GLY A O 1
ATOM 981 N N . GLU A 1 125 ? 6.926 -8.789 -15.242 1 94.44 125 GLU A N 1
ATOM 982 C CA . GLU A 1 125 ? 7.328 -7.395 -15.102 1 94.44 125 GLU A CA 1
ATOM 983 C C . GLU A 1 125 ? 7.59 -7.043 -13.641 1 94.44 125 GLU A C 1
ATOM 985 O O . GLU A 1 125 ? 8.523 -6.305 -13.328 1 94.44 125 GLU A O 1
ATOM 990 N N . ALA A 1 126 ? 6.781 -7.516 -12.805 1 97 126 ALA A N 1
ATOM 991 C CA . ALA A 1 126 ? 6.957 -7.281 -11.375 1 97 126 ALA A CA 1
ATOM 992 C C . ALA A 1 126 ? 8.312 -7.789 -10.898 1 97 126 ALA A C 1
ATOM 994 O O . ALA A 1 126 ? 8.992 -7.125 -10.109 1 97 126 ALA A O 1
ATOM 995 N N . CYS A 1 127 ? 8.742 -8.961 -11.352 1 97.56 127 CYS A N 1
ATOM 996 C CA . CYS A 1 127 ? 10.031 -9.523 -10.977 1 97.56 127 CYS A CA 1
ATOM 997 C C . CYS A 1 127 ? 11.172 -8.664 -11.5 1 97.56 127 CYS A C 1
ATOM 999 O O . CYS A 1 127 ? 12.164 -8.438 -10.805 1 97.56 127 CYS A O 1
ATOM 1001 N N . GLN A 1 128 ? 10.992 -8.18 -12.719 1 96.44 128 GLN A N 1
ATOM 1002 C CA . GLN A 1 128 ? 12.031 -7.34 -13.305 1 96.44 128 GLN A CA 1
ATOM 1003 C C . GLN A 1 128 ? 12.227 -6.066 -12.492 1 96.44 128 GLN A C 1
ATOM 1005 O O . GLN A 1 128 ? 13.344 -5.539 -12.414 1 96.44 128 GLN A O 1
ATOM 1010 N N . ARG A 1 129 ? 11.211 -5.613 -11.859 1 96.88 129 ARG A N 1
ATOM 1011 C CA . ARG A 1 129 ? 11.242 -4.344 -11.148 1 96.88 129 ARG A CA 1
ATOM 1012 C C . ARG A 1 129 ? 11.086 -4.559 -9.641 1 96.88 129 ARG A C 1
ATOM 1014 O O . ARG A 1 129 ? 10.789 -3.617 -8.906 1 96.88 129 ARG A O 1
ATOM 1021 N N . TRP A 1 130 ? 11.305 -5.711 -9.172 1 97.94 130 TRP A N 1
ATOM 1022 C CA . TRP A 1 130 ? 11.008 -6.082 -7.793 1 97.94 130 TRP A CA 1
ATOM 1023 C C . TRP A 1 130 ? 11.742 -5.172 -6.816 1 97.94 130 TRP A C 1
ATOM 1025 O O . TRP A 1 130 ? 11.125 -4.57 -5.938 1 97.94 130 TRP A O 1
ATOM 1035 N N . SER A 1 131 ? 13.016 -5.043 -7.023 1 97.94 131 SER A N 1
ATOM 1036 C CA . SER A 1 131 ? 13.836 -4.262 -6.102 1 97.94 131 SER A CA 1
ATOM 1037 C C . SER A 1 131 ? 13.438 -2.787 -6.129 1 97.94 131 SER A C 1
ATOM 1039 O O . SER A 1 131 ? 13.406 -2.129 -5.09 1 97.94 131 SER A O 1
ATOM 1041 N N . THR A 1 132 ? 13.117 -2.285 -7.285 1 97.44 132 THR A N 1
ATOM 1042 C CA . THR A 1 132 ? 12.758 -0.88 -7.449 1 97.44 132 THR A CA 1
ATOM 1043 C C . THR A 1 132 ? 11.414 -0.584 -6.793 1 97.44 132 THR A C 1
ATOM 1045 O O . THR A 1 132 ? 11.211 0.506 -6.258 1 97.44 132 THR A O 1
ATOM 1048 N N . LEU A 1 133 ? 10.555 -1.531 -6.809 1 97.31 133 LEU A N 1
ATOM 1049 C CA . LEU A 1 133 ? 9.188 -1.305 -6.363 1 97.31 133 LEU A CA 1
ATOM 1050 C C . LEU A 1 133 ? 8.977 -1.844 -4.953 1 97.31 133 LEU A C 1
ATOM 1052 O O . LEU A 1 133 ? 7.867 -1.779 -4.414 1 97.31 133 LEU A O 1
ATOM 1056 N N . PHE A 1 134 ? 10.07 -2.293 -4.309 1 97.75 134 PHE A N 1
ATOM 1057 C CA . PHE A 1 134 ? 9.984 -2.947 -3.01 1 97.75 134 PHE A CA 1
ATOM 1058 C C . PHE A 1 134 ? 9.461 -1.982 -1.951 1 97.75 134 PHE A C 1
ATOM 1060 O O . PHE A 1 134 ? 9.984 -0.876 -1.801 1 97.75 134 PHE A O 1
ATOM 1067 N N . ARG A 1 135 ? 8.391 -2.496 -1.177 1 95.69 135 ARG A N 1
ATOM 1068 C CA . ARG A 1 135 ? 7.875 -1.717 -0.055 1 95.69 135 ARG A CA 1
ATOM 1069 C C . ARG A 1 135 ? 7.754 -2.576 1.198 1 95.69 135 ARG A C 1
ATOM 1071 O O . ARG A 1 135 ? 8.008 -2.102 2.309 1 95.69 135 ARG A O 1
ATOM 1078 N N . GLU A 1 136 ? 7.34 -3.836 1.054 1 93 136 GLU A N 1
ATOM 1079 C CA . GLU A 1 136 ? 7.168 -4.781 2.152 1 93 136 GLU A CA 1
ATOM 1080 C C . GLU A 1 136 ? 7.648 -6.176 1.763 1 93 136 GLU A C 1
ATOM 1082 O O . GLU A 1 136 ? 7.484 -6.598 0.615 1 93 136 GLU A O 1
ATOM 1087 N N . PRO A 1 137 ? 8.156 -6.777 2.676 1 94.75 137 PRO A N 1
ATOM 1088 C CA . PRO A 1 137 ? 8.602 -8.133 2.354 1 94.75 137 PRO A CA 1
ATOM 1089 C C . PRO A 1 137 ? 7.457 -9.148 2.336 1 94.75 137 PRO A C 1
ATOM 1091 O O . PRO A 1 137 ? 6.523 -9.039 3.135 1 94.75 137 PRO A O 1
ATOM 1094 N N . LEU A 1 138 ? 7.434 -10.016 1.459 1 96.5 138 LEU A N 1
ATOM 1095 C CA . LEU A 1 138 ? 6.582 -11.203 1.357 1 96.5 138 LEU A CA 1
ATOM 1096 C C . LEU A 1 138 ? 7.426 -12.461 1.195 1 96.5 138 LEU A C 1
ATOM 1098 O O . LEU A 1 138 ? 8.359 -12.492 0.387 1 96.5 138 LEU A O 1
ATOM 1102 N N . GLY A 1 139 ? 7.176 -13.367 2.006 1 97.62 139 GLY A N 1
ATOM 1103 C CA . GLY A 1 139 ? 7.938 -14.602 1.942 1 97.62 139 GLY A CA 1
ATOM 1104 C C . GLY A 1 139 ? 9.289 -14.508 2.629 1 97.62 139 GLY A C 1
ATOM 1105 O O . GLY A 1 139 ? 9.477 -13.688 3.533 1 97.62 139 GLY A O 1
ATOM 1106 N N . MET A 1 140 ? 10.188 -15.492 2.283 1 98.62 140 MET A N 1
ATOM 1107 C CA . MET A 1 140 ? 11.508 -15.516 2.896 1 98.62 140 MET A CA 1
ATOM 1108 C C . MET A 1 140 ? 12.602 -15.328 1.849 1 98.62 140 MET A C 1
ATOM 1110 O O . MET A 1 140 ? 12.477 -15.82 0.725 1 98.62 140 MET A O 1
ATOM 1114 N N . TYR A 1 141 ? 13.57 -14.602 2.217 1 98.62 141 TYR A N 1
ATOM 1115 C CA . TYR A 1 141 ? 14.766 -14.32 1.436 1 98.62 141 TYR A CA 1
ATOM 1116 C C . TYR A 1 141 ? 15.992 -14.984 2.051 1 98.62 141 TYR A C 1
ATOM 1118 O O . TYR A 1 141 ? 16.641 -14.414 2.928 1 98.62 141 TYR A O 1
ATOM 1126 N N . ILE A 1 142 ? 16.344 -16.125 1.546 1 98.69 142 ILE A N 1
ATOM 1127 C CA . ILE A 1 142 ? 17.453 -16.891 2.109 1 98.69 142 ILE A CA 1
ATOM 1128 C C . ILE A 1 142 ? 18.703 -16.688 1.269 1 98.69 142 ILE A C 1
ATOM 1130 O O . ILE A 1 142 ? 18.703 -16.922 0.057 1 98.69 142 ILE A O 1
ATOM 1134 N N . SER A 1 143 ? 19.75 -16.281 1.877 1 98.38 143 SER A N 1
ATOM 1135 C CA . SER A 1 143 ? 21.016 -16.062 1.18 1 98.38 143 SER A CA 1
ATOM 1136 C C . SER A 1 143 ? 21.953 -17.25 1.337 1 98.38 143 SER A C 1
ATOM 1138 O O . SER A 1 143 ? 22.281 -17.656 2.457 1 98.38 143 SER A O 1
ATOM 1140 N N . ALA A 1 144 ? 22.438 -17.75 0.244 1 98.19 144 ALA A N 1
ATOM 1141 C CA . ALA A 1 144 ? 23.391 -18.859 0.267 1 98.19 144 ALA A CA 1
ATOM 1142 C C . ALA A 1 144 ? 24.766 -18.375 0.693 1 98.19 144 ALA A C 1
ATOM 1144 O O . ALA A 1 144 ? 25.703 -19.172 0.817 1 98.19 144 ALA A O 1
ATOM 1145 N N . PHE A 1 145 ? 24.938 -17.125 0.919 1 97.31 145 PHE A N 1
ATOM 1146 C CA . PHE A 1 145 ? 26.203 -16.531 1.354 1 97.31 145 PHE A CA 1
ATOM 1147 C C . PHE A 1 145 ? 26.125 -16.125 2.822 1 97.31 145 PHE A C 1
ATOM 1149 O O . PHE A 1 145 ? 26.906 -16.625 3.645 1 97.31 145 PHE A O 1
ATOM 1156 N N . ARG A 1 146 ? 25.156 -15.398 3.213 1 95.94 146 ARG A N 1
ATOM 1157 C CA . ARG A 1 146 ? 25.031 -14.844 4.555 1 95.94 146 ARG A CA 1
ATOM 1158 C C . ARG A 1 146 ? 24.484 -15.867 5.531 1 95.94 146 ARG A C 1
ATOM 1160 O O . ARG A 1 146 ? 24.797 -15.836 6.723 1 95.94 146 ARG A O 1
ATOM 1167 N N . HIS A 1 147 ? 23.656 -16.75 5.004 1 97.31 147 HIS A N 1
ATOM 1168 C CA . HIS A 1 147 ? 22.938 -17.656 5.898 1 97.31 147 HIS A CA 1
ATOM 1169 C C . HIS A 1 147 ? 23.469 -19.078 5.789 1 97.31 147 HIS A C 1
ATOM 1171 O O . HIS A 1 147 ? 22.953 -19.984 6.441 1 97.31 147 HIS A O 1
ATOM 1177 N N . ARG A 1 148 ? 24.484 -19.297 4.949 1 96.75 148 ARG A N 1
ATOM 1178 C CA . ARG A 1 148 ? 25.078 -20.625 4.793 1 96.75 148 ARG A CA 1
ATOM 1179 C C . ARG A 1 148 ? 25.484 -21.203 6.141 1 96.75 148 ARG A C 1
ATOM 1181 O O . ARG A 1 148 ? 26.031 -20.5 6.988 1 96.75 148 ARG A O 1
ATOM 1188 N N . GLY A 1 149 ? 25.172 -22.469 6.402 1 97.44 149 GLY A N 1
ATOM 1189 C CA . GLY A 1 149 ? 25.484 -23.109 7.664 1 97.44 149 GLY A CA 1
ATOM 1190 C C . GLY A 1 149 ? 24.438 -22.875 8.734 1 97.44 149 GLY A C 1
ATOM 1191 O O . GLY A 1 149 ? 24.453 -23.516 9.789 1 97.44 149 GLY A O 1
ATOM 1192 N N . ARG A 1 150 ? 23.484 -21.984 8.43 1 97.12 150 ARG A N 1
ATOM 1193 C CA . ARG A 1 150 ? 22.5 -21.625 9.438 1 97.12 150 ARG A CA 1
ATOM 1194 C C . ARG A 1 150 ? 21.078 -21.641 8.852 1 97.12 150 ARG A C 1
ATOM 1196 O O . ARG A 1 150 ? 20.203 -20.938 9.344 1 97.12 150 ARG A O 1
ATOM 1203 N N . PHE A 1 151 ? 20.859 -22.359 7.75 1 98.31 151 PHE A N 1
ATOM 1204 C CA . PHE A 1 151 ? 19.562 -22.344 7.086 1 98.31 151 PHE A CA 1
ATOM 1205 C C . PHE A 1 151 ? 18.469 -22.797 8.039 1 98.31 151 PHE A C 1
ATOM 1207 O O . PHE A 1 151 ? 17.375 -22.219 8.039 1 98.31 151 PHE A O 1
ATOM 1214 N N . ASP A 1 152 ? 18.703 -23.797 8.836 1 97.44 152 ASP A N 1
ATOM 1215 C CA . ASP A 1 152 ? 17.719 -24.297 9.781 1 97.44 152 ASP A CA 1
ATOM 1216 C C . ASP A 1 152 ? 17.266 -23.203 10.742 1 97.44 152 ASP A C 1
ATOM 1218 O O . ASP A 1 152 ? 16.078 -23.016 10.977 1 97.44 152 ASP A O 1
ATOM 1222 N N . GLU A 1 153 ? 18.203 -22.531 11.281 1 96.69 153 GLU A N 1
ATOM 1223 C CA . GLU A 1 153 ? 17.938 -21.422 12.195 1 96.69 153 GLU A CA 1
ATOM 1224 C C . GLU A 1 153 ? 17.141 -20.328 11.508 1 96.69 153 GLU A C 1
ATOM 1226 O O . GLU A 1 153 ? 16.156 -19.828 12.07 1 96.69 153 GLU A O 1
ATOM 1231 N N . VAL A 1 154 ? 17.547 -19.938 10.328 1 97.62 154 VAL A N 1
ATOM 1232 C CA . VAL A 1 154 ? 16.938 -18.844 9.594 1 97.62 154 VAL A CA 1
ATOM 1233 C C . VAL A 1 154 ? 15.492 -19.203 9.219 1 97.62 154 VAL A C 1
ATOM 1235 O O . VAL A 1 154 ? 14.578 -18.391 9.375 1 97.62 154 VAL A O 1
ATOM 1238 N N . LEU A 1 155 ? 15.266 -20.406 8.727 1 97.81 155 LEU A N 1
ATOM 1239 C CA . LEU A 1 155 ? 13.922 -20.859 8.398 1 97.81 155 LEU A CA 1
ATOM 1240 C C . LEU A 1 155 ? 13.016 -20.844 9.625 1 97.81 155 LEU A C 1
ATOM 1242 O O . LEU A 1 155 ? 11.812 -20.609 9.508 1 97.81 155 LEU A O 1
ATOM 1246 N N . GLY A 1 156 ? 13.602 -21.016 10.797 1 95.75 156 GLY A N 1
ATOM 1247 C CA . GLY A 1 156 ? 12.859 -21.016 12.047 1 95.75 156 GLY A CA 1
ATOM 1248 C C . GLY A 1 156 ? 12.297 -19.656 12.414 1 95.75 156 GLY A C 1
ATOM 1249 O O . GLY A 1 156 ? 11.43 -19.547 13.281 1 95.75 156 GLY A O 1
ATOM 1250 N N . ASN A 1 157 ? 12.758 -18.609 11.734 1 95.75 157 ASN A N 1
ATOM 1251 C CA . ASN A 1 157 ? 12.266 -17.266 12 1 95.75 157 ASN A CA 1
ATOM 1252 C C . ASN A 1 157 ? 10.883 -17.047 11.398 1 95.75 157 ASN A C 1
ATOM 1254 O O . ASN A 1 157 ? 10.195 -16.078 11.727 1 95.75 157 ASN A O 1
ATOM 1258 N N . TRP A 1 158 ? 10.43 -17.938 10.406 1 94.75 158 TRP A N 1
ATOM 1259 C CA . TRP A 1 158 ? 9.07 -17.859 9.875 1 94.75 158 TRP A CA 1
ATOM 1260 C C . TRP A 1 158 ? 8.047 -18.031 10.992 1 94.75 158 TRP A C 1
ATOM 1262 O O . TRP A 1 158 ? 8.203 -18.891 11.859 1 94.75 158 TRP A O 1
ATOM 1272 N N . PRO A 1 159 ? 6.988 -17.203 11.039 1 90.88 159 PRO A N 1
ATOM 1273 C CA . PRO A 1 159 ? 6.133 -17.156 12.227 1 90.88 159 PRO A CA 1
ATOM 1274 C C . PRO A 1 159 ? 5.066 -18.25 12.234 1 90.88 159 PRO A C 1
ATOM 1276 O O . PRO A 1 159 ? 3.936 -18 12.664 1 90.88 159 PRO A O 1
ATOM 1279 N N . ASN A 1 160 ? 5.254 -19.344 11.602 1 89.69 160 ASN A N 1
ATOM 1280 C CA . ASN A 1 160 ? 4.348 -20.484 11.609 1 89.69 160 ASN A CA 1
ATOM 1281 C C . ASN A 1 160 ? 5.105 -21.812 11.594 1 89.69 160 ASN A C 1
ATOM 1283 O O . ASN A 1 160 ? 6.02 -22 10.789 1 89.69 160 ASN A O 1
ATOM 1287 N N . LYS A 1 161 ? 4.672 -22.734 12.422 1 89.88 161 LYS A N 1
ATOM 1288 C CA . LYS A 1 161 ? 5.375 -24 12.594 1 89.88 161 LYS A CA 1
ATOM 1289 C C . LYS A 1 161 ? 4.793 -25.078 11.68 1 89.88 161 LYS A C 1
ATOM 1291 O O . LYS A 1 161 ? 5.406 -26.125 11.484 1 89.88 161 LYS A O 1
ATOM 1296 N N . ASN A 1 162 ? 3.682 -24.812 11.07 1 90.88 162 ASN A N 1
ATOM 1297 C CA . ASN A 1 162 ? 3.029 -25.781 10.188 1 90.88 162 ASN A CA 1
ATOM 1298 C C . ASN A 1 162 ? 3.02 -25.297 8.742 1 90.88 162 ASN A C 1
ATOM 1300 O O . ASN A 1 162 ? 1.962 -24.984 8.195 1 90.88 162 ASN A O 1
ATOM 1304 N N . VAL A 1 163 ? 4.152 -25.359 8.109 1 95.19 163 VAL A N 1
ATOM 1305 C CA . VAL A 1 163 ? 4.23 -25.062 6.688 1 95.19 163 VAL A CA 1
ATOM 1306 C C . VAL A 1 163 ? 3.957 -26.312 5.871 1 95.19 163 VAL A C 1
ATOM 1308 O O . VAL A 1 163 ? 4.578 -27.359 6.102 1 95.19 163 VAL A O 1
ATOM 1311 N N . GLN A 1 164 ? 3.01 -26.219 4.914 1 96.56 164 GLN A N 1
ATOM 1312 C CA . GLN A 1 164 ? 2.596 -27.375 4.137 1 96.56 164 GLN A CA 1
ATOM 1313 C C . GLN A 1 164 ? 3.119 -27.297 2.703 1 96.56 164 GLN A C 1
ATOM 1315 O O . GLN A 1 164 ? 3.395 -28.312 2.078 1 96.56 164 GLN A O 1
ATOM 1320 N N . ILE A 1 165 ? 3.182 -26.141 2.193 1 97.94 165 ILE A N 1
ATOM 1321 C CA . ILE A 1 165 ? 3.609 -25.953 0.812 1 97.94 165 ILE A CA 1
ATOM 1322 C C . ILE A 1 165 ? 4.645 -24.828 0.739 1 97.94 165 ILE A C 1
ATOM 1324 O O . ILE A 1 165 ? 4.461 -23.766 1.331 1 97.94 165 ILE A O 1
ATOM 1328 N N . ILE A 1 166 ? 5.789 -25.078 0.097 1 98.75 166 ILE A N 1
ATOM 1329 C CA . ILE A 1 166 ? 6.863 -24.125 -0.141 1 98.75 166 ILE A CA 1
ATOM 1330 C C . ILE A 1 166 ? 7.156 -24.031 -1.638 1 98.75 166 ILE A C 1
ATOM 1332 O O . ILE A 1 166 ? 7.293 -25.062 -2.311 1 98.75 166 ILE A O 1
ATOM 1336 N N . VAL A 1 167 ? 7.148 -22.906 -2.201 1 98.81 167 VAL A N 1
ATOM 1337 C CA . VAL A 1 167 ? 7.68 -22.672 -3.539 1 98.81 167 VAL A CA 1
ATOM 1338 C C . VAL A 1 167 ? 9.016 -21.938 -3.441 1 98.81 167 VAL A C 1
ATOM 1340 O O . VAL A 1 167 ? 9.102 -20.875 -2.812 1 98.81 167 VAL A O 1
ATOM 1343 N N . VAL A 1 168 ? 10.062 -22.547 -4.023 1 98.88 168 VAL A N 1
ATOM 1344 C CA . VAL A 1 168 ? 11.391 -21.938 -3.932 1 98.88 168 VAL A CA 1
ATOM 1345 C C . VAL A 1 168 ? 11.969 -21.734 -5.328 1 98.88 168 VAL A C 1
ATOM 1347 O O . VAL A 1 168 ? 11.781 -22.578 -6.211 1 98.88 168 VAL A O 1
ATOM 1350 N N . THR A 1 169 ? 12.539 -20.641 -5.586 1 98.69 169 THR A N 1
ATOM 1351 C CA . THR A 1 169 ? 13.336 -20.359 -6.773 1 98.69 169 THR A CA 1
ATOM 1352 C C . THR A 1 169 ? 14.711 -19.828 -6.387 1 98.69 169 THR A C 1
ATOM 1354 O O . THR A 1 169 ? 14.883 -19.25 -5.312 1 98.69 169 THR A O 1
ATOM 1357 N N . ASP A 1 170 ? 15.703 -20.125 -7.184 1 98.38 170 ASP A N 1
ATOM 1358 C CA . ASP A 1 170 ? 16.984 -19.453 -6.973 1 98.38 170 ASP A CA 1
ATOM 1359 C C . ASP A 1 170 ? 17.125 -18.234 -7.887 1 98.38 170 ASP A C 1
ATOM 1361 O O . ASP A 1 170 ? 18.188 -17.594 -7.922 1 98.38 170 ASP A O 1
ATOM 1365 N N . GLY A 1 171 ? 16.078 -17.984 -8.656 1 97.62 171 GLY A N 1
ATOM 1366 C CA . GLY A 1 171 ? 16 -16.781 -9.477 1 97.62 171 GLY A CA 1
ATOM 1367 C C . GLY A 1 171 ? 16.812 -16.875 -10.758 1 97.62 171 GLY A C 1
ATOM 1368 O O . GLY A 1 171 ? 16.938 -15.898 -11.492 1 97.62 171 GLY A O 1
ATOM 1369 N N . SER A 1 172 ? 17.312 -18.016 -11.164 1 96.44 172 SER A N 1
ATOM 1370 C CA . SER A 1 172 ? 18.297 -18.156 -12.234 1 96.44 172 SER A CA 1
ATOM 1371 C C . SER A 1 172 ? 17.625 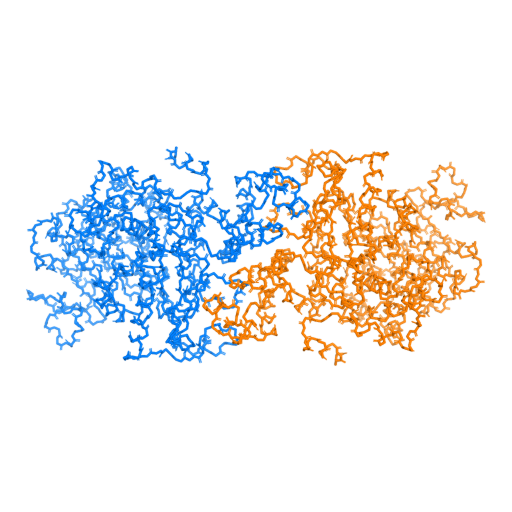-18.156 -13.602 1 96.44 172 SER A C 1
ATOM 1373 O O . SER A 1 172 ? 18.266 -17.875 -14.617 1 96.44 172 SER A O 1
ATOM 1375 N N . ARG A 1 173 ? 16.391 -18.531 -13.633 1 92.38 173 ARG A N 1
ATOM 1376 C CA . ARG A 1 173 ? 15.711 -18.578 -14.922 1 92.38 173 ARG A CA 1
ATOM 1377 C C . ARG A 1 173 ? 14.227 -18.25 -14.766 1 92.38 173 ARG A C 1
ATOM 1379 O O . ARG A 1 173 ? 13.367 -19.109 -15 1 92.38 173 ARG A O 1
ATOM 1386 N N . ILE A 1 174 ? 13.945 -16.984 -14.523 1 93.94 174 ILE A N 1
ATOM 1387 C CA . ILE A 1 174 ? 12.57 -16.531 -14.289 1 93.94 174 ILE A CA 1
ATOM 1388 C C . ILE A 1 174 ? 11.844 -16.375 -15.617 1 93.94 174 ILE A C 1
ATOM 1390 O O . ILE A 1 174 ? 12.102 -15.422 -16.359 1 93.94 174 ILE A O 1
ATOM 1394 N N . LEU A 1 175 ? 10.93 -17.266 -15.852 1 84.19 175 LEU A N 1
ATOM 1395 C CA . LEU A 1 175 ? 10.203 -17.25 -17.109 1 84.19 175 LEU A CA 1
ATOM 1396 C C . LEU A 1 175 ? 11.164 -17.125 -18.297 1 84.19 175 LEU A C 1
ATOM 1398 O O . LEU A 1 175 ? 12.195 -17.797 -18.328 1 84.19 175 LEU A O 1
ATOM 1402 N N . GLY A 1 176 ? 10.93 -16.453 -19.25 1 80.81 176 GLY A N 1
ATOM 1403 C CA . GLY A 1 176 ? 11.828 -16.188 -20.359 1 80.81 176 GLY A CA 1
ATOM 1404 C C . GLY A 1 176 ? 12.719 -14.984 -20.156 1 80.81 176 GLY A C 1
ATOM 1405 O O . GLY A 1 176 ? 13.391 -14.531 -21.078 1 80.81 176 GLY A O 1
ATOM 1406 N N . LEU A 1 177 ? 12.812 -14.523 -18.859 1 88.88 177 LEU A N 1
ATOM 1407 C CA . LEU A 1 177 ? 13.5 -13.266 -18.578 1 88.88 177 LEU A CA 1
ATOM 1408 C C . LEU A 1 177 ? 14.93 -13.516 -18.125 1 88.88 177 LEU A C 1
ATOM 1410 O O . LEU A 1 177 ? 15.734 -12.586 -18.047 1 88.88 177 LEU A O 1
ATOM 1414 N N . GLY A 1 178 ? 15.266 -14.789 -17.812 1 91.19 178 GLY A N 1
ATOM 1415 C CA . GLY A 1 178 ? 16.625 -15.141 -17.422 1 91.19 178 GLY A CA 1
ATOM 1416 C C . GLY A 1 178 ? 16.891 -14.953 -15.945 1 91.19 178 GLY A C 1
ATOM 1417 O O . GLY A 1 178 ? 16 -15.203 -15.117 1 91.19 178 GLY A O 1
ATOM 1418 N N . ASP A 1 179 ? 18.141 -14.656 -15.641 1 96.75 179 ASP A N 1
ATOM 1419 C CA . ASP A 1 179 ? 18.594 -14.547 -14.258 1 96.75 179 ASP A CA 1
ATOM 1420 C C . ASP A 1 179 ? 18.141 -13.227 -13.633 1 96.75 179 ASP A C 1
ATOM 1422 O O . ASP A 1 179 ? 18.547 -12.148 -14.078 1 96.75 179 ASP A O 1
ATOM 1426 N N . LEU A 1 180 ? 17.328 -13.312 -12.555 1 97.88 180 LEU A N 1
ATOM 1427 C CA . LEU A 1 180 ? 16.875 -12.109 -11.875 1 97.88 180 LEU A CA 1
ATOM 1428 C C . LEU A 1 180 ? 17.234 -12.156 -10.391 1 97.88 180 LEU A C 1
ATOM 1430 O O . LEU A 1 180 ? 16.781 -11.312 -9.609 1 97.88 180 LEU A O 1
ATOM 1434 N N . GLY A 1 181 ? 18.016 -13.18 -9.969 1 97.75 181 GLY A N 1
ATOM 1435 C CA . GLY A 1 181 ? 18.453 -13.289 -8.586 1 97.75 181 GLY A CA 1
ATOM 1436 C C . GLY A 1 181 ? 17.312 -13.211 -7.59 1 97.75 181 GLY A C 1
ATOM 1437 O O . GLY A 1 181 ? 16.312 -13.922 -7.719 1 97.75 181 GLY A O 1
ATOM 1438 N N . THR A 1 182 ? 17.484 -12.406 -6.629 1 98.25 182 THR A N 1
ATOM 1439 C CA . THR A 1 182 ? 16.531 -12.266 -5.535 1 98.25 182 THR A CA 1
ATOM 1440 C C . THR A 1 182 ? 15.195 -11.734 -6.047 1 98.25 182 THR A C 1
ATOM 1442 O O . THR A 1 182 ? 14.148 -12.008 -5.461 1 98.25 182 THR A O 1
ATOM 1445 N N . ASN A 1 183 ? 15.195 -10.961 -7.18 1 98.38 183 ASN A N 1
ATOM 1446 C CA . ASN A 1 183 ? 13.969 -10.414 -7.746 1 98.38 183 ASN A CA 1
ATOM 1447 C C . ASN A 1 183 ? 13 -11.523 -8.148 1 98.38 183 ASN A C 1
ATOM 1449 O O . ASN A 1 183 ? 11.805 -11.273 -8.32 1 98.38 183 ASN A O 1
ATOM 1453 N N . GLY A 1 184 ? 13.5 -12.734 -8.227 1 98.06 184 GLY A N 1
ATOM 1454 C CA . GLY A 1 184 ? 12.688 -13.875 -8.625 1 98.06 184 GLY A CA 1
ATOM 1455 C C . GLY A 1 184 ? 11.672 -14.281 -7.578 1 98.06 184 GLY A C 1
ATOM 1456 O O . GLY A 1 184 ? 10.75 -15.047 -7.863 1 98.06 184 GLY A O 1
ATOM 1457 N N . ILE A 1 185 ? 11.758 -13.703 -6.332 1 98.62 185 ILE A N 1
ATOM 1458 C CA . ILE A 1 185 ? 10.836 -14.055 -5.254 1 98.62 185 ILE A CA 1
ATOM 1459 C C . ILE A 1 185 ? 9.398 -13.828 -5.703 1 98.62 185 ILE A C 1
ATOM 1461 O O . ILE A 1 185 ? 8.477 -14.484 -5.211 1 98.62 185 ILE A O 1
ATOM 1465 N N . GLY A 1 186 ? 9.219 -12.898 -6.707 1 97.94 186 GLY A N 1
ATOM 1466 C CA . GLY A 1 186 ? 7.891 -12.617 -7.223 1 97.94 186 GLY A CA 1
ATOM 1467 C C . GLY A 1 186 ? 7.188 -13.852 -7.766 1 97.94 186 GLY A C 1
ATOM 1468 O O . GLY A 1 186 ? 5.98 -14.023 -7.57 1 97.94 186 GLY A O 1
ATOM 1469 N N . ILE A 1 187 ? 7.906 -14.742 -8.398 1 97.44 187 ILE A N 1
ATOM 1470 C CA . ILE A 1 187 ? 7.312 -15.93 -9 1 97.44 187 ILE A CA 1
ATOM 1471 C C . ILE A 1 187 ? 6.844 -16.875 -7.898 1 97.44 187 ILE A C 1
ATOM 1473 O O . ILE A 1 187 ? 5.781 -17.5 -8.016 1 97.44 187 ILE A O 1
ATOM 1477 N N . SER A 1 188 ? 7.648 -17.016 -6.805 1 98.56 188 SER A N 1
ATOM 1478 C CA . SER A 1 188 ? 7.242 -17.844 -5.684 1 98.56 188 SER A CA 1
ATOM 1479 C C . SER A 1 188 ? 5.973 -17.312 -5.023 1 98.56 188 SER A C 1
ATOM 1481 O O . SER A 1 188 ? 5.074 -18.094 -4.68 1 98.56 188 SER A O 1
ATOM 1483 N N . ILE A 1 189 ? 5.934 -16.031 -4.887 1 98.56 189 ILE A N 1
ATOM 1484 C CA . ILE A 1 189 ? 4.785 -15.383 -4.262 1 98.56 189 ILE A CA 1
ATOM 1485 C C . ILE A 1 189 ? 3.541 -15.594 -5.121 1 98.56 189 ILE A C 1
ATOM 1487 O O . ILE A 1 189 ? 2.48 -15.961 -4.609 1 98.56 189 ILE A O 1
ATOM 1491 N N . GLY A 1 190 ? 3.678 -15.359 -6.406 1 97.88 190 GLY A N 1
ATOM 1492 C CA . GLY A 1 190 ? 2.561 -15.57 -7.312 1 97.88 190 GLY A CA 1
ATOM 1493 C C . GLY A 1 190 ? 2.053 -17 -7.301 1 97.88 190 GLY A C 1
ATOM 1494 O O . GLY A 1 190 ? 0.842 -17.234 -7.262 1 97.88 190 GLY A O 1
ATOM 1495 N N . LYS A 1 191 ? 2.947 -17.969 -7.305 1 98 191 LYS A N 1
ATOM 1496 C CA . LYS A 1 191 ? 2.553 -19.375 -7.301 1 98 191 LYS A CA 1
ATOM 1497 C C . LYS A 1 191 ? 1.854 -19.75 -5.992 1 98 191 LYS A C 1
ATOM 1499 O O . LYS A 1 191 ? 0.863 -20.484 -6 1 98 191 LYS A O 1
ATOM 1504 N N . ILE A 1 192 ? 2.359 -19.297 -4.902 1 98.62 192 ILE A N 1
ATOM 1505 C CA . ILE A 1 192 ? 1.725 -19.562 -3.615 1 98.62 192 ILE A CA 1
ATOM 1506 C C . ILE A 1 192 ? 0.32 -18.969 -3.598 1 98.62 192 ILE A C 1
ATOM 1508 O O . ILE A 1 192 ? -0.619 -19.578 -3.094 1 98.62 192 ILE A O 1
ATOM 1512 N N . ALA A 1 193 ? 0.202 -17.734 -4.133 1 98.5 193 ALA A N 1
ATOM 1513 C CA . ALA A 1 193 ? -1.124 -17.125 -4.203 1 98.5 193 ALA A CA 1
ATOM 1514 C C . ALA A 1 193 ? -2.102 -18.031 -4.957 1 98.5 193 ALA A C 1
ATOM 1516 O O . ALA A 1 193 ? -3.254 -18.172 -4.547 1 98.5 193 ALA A O 1
ATOM 1517 N N . LEU A 1 194 ? -1.645 -18.609 -5.988 1 98.06 194 LEU A N 1
ATOM 1518 C CA . LEU A 1 194 ? -2.496 -19.484 -6.793 1 98.06 194 LEU A CA 1
ATOM 1519 C C . LEU A 1 194 ? -2.76 -20.812 -6.07 1 98.06 194 LEU A C 1
ATOM 1521 O O . LEU A 1 194 ? -3.842 -21.375 -6.195 1 98.06 194 LEU A O 1
ATOM 1525 N N . TYR A 1 195 ? -1.787 -21.344 -5.312 1 98.5 195 TYR A N 1
ATOM 1526 C CA . TYR A 1 195 ? -2.021 -22.516 -4.488 1 98.5 195 TYR A CA 1
ATOM 1527 C C . TYR A 1 195 ? -3.182 -22.297 -3.525 1 98.5 195 TYR A C 1
ATOM 1529 O O . TYR A 1 195 ? -4.047 -23.156 -3.375 1 98.5 195 TYR A O 1
ATOM 1537 N N . VAL A 1 196 ? -3.182 -21.125 -2.906 1 97.56 196 VAL A N 1
ATOM 1538 C CA . VAL A 1 196 ? -4.219 -20.828 -1.925 1 97.56 196 VAL A CA 1
ATOM 1539 C C . VAL A 1 196 ? -5.551 -20.594 -2.637 1 97.56 196 VAL A C 1
ATOM 1541 O O . VAL A 1 196 ? -6.57 -21.172 -2.254 1 97.56 196 VAL A O 1
ATOM 1544 N N . ALA A 1 197 ? -5.559 -19.891 -3.688 1 97.5 197 ALA A N 1
ATOM 1545 C CA . ALA A 1 197 ? -6.789 -19.484 -4.359 1 97.5 197 ALA A CA 1
ATOM 1546 C C . ALA A 1 197 ? -7.406 -20.656 -5.125 1 97.5 197 ALA A C 1
ATOM 1548 O O . ALA A 1 197 ? -8.633 -20.797 -5.176 1 97.5 197 ALA A O 1
ATOM 1549 N N . ALA A 1 198 ? -6.594 -21.453 -5.727 1 97.5 198 ALA A N 1
ATOM 1550 C CA . ALA A 1 198 ? -7.07 -22.453 -6.688 1 97.5 198 ALA A CA 1
ATOM 1551 C C . ALA A 1 198 ? -7.508 -23.734 -5.984 1 97.5 198 ALA A C 1
ATOM 1553 O O . ALA A 1 198 ? -8.43 -24.406 -6.441 1 97.5 198 ALA A O 1
ATOM 1554 N N . VAL A 1 199 ? -6.824 -24.078 -4.863 1 97.38 199 VAL A N 1
ATOM 1555 C CA . VAL A 1 199 ? -7.156 -25.406 -4.328 1 97.38 199 VAL A CA 1
ATOM 1556 C C . VAL A 1 199 ? -7.449 -25.297 -2.83 1 97.38 199 VAL A C 1
ATOM 1558 O O . VAL A 1 199 ? -8.055 -26.188 -2.242 1 97.38 199 VAL A O 1
ATOM 1561 N N . GLY A 1 200 ? -6.996 -24.25 -2.178 1 96.31 200 GLY A N 1
ATOM 1562 C CA . GLY A 1 200 ? -7.453 -24.031 -0.814 1 96.31 200 GLY A CA 1
ATOM 1563 C C . GLY A 1 200 ? -6.406 -24.375 0.227 1 96.31 200 GLY A C 1
ATOM 1564 O O . GLY A 1 200 ? -6.738 -24.797 1.333 1 96.31 200 GLY A O 1
ATOM 1565 N N . PHE A 1 201 ? -5.121 -24.328 -0.101 1 96.69 201 PHE A N 1
ATOM 1566 C CA . PHE A 1 201 ? -4.141 -24.281 0.977 1 96.69 201 PHE A CA 1
ATOM 1567 C C . PHE A 1 201 ? -4.41 -23.109 1.906 1 96.69 201 PHE A C 1
ATOM 1569 O O . PHE A 1 201 ? -4.832 -22.031 1.458 1 96.69 201 PHE A O 1
ATOM 1576 N N . HIS A 1 202 ? -4.188 -23.344 3.182 1 94.94 202 HIS A N 1
ATOM 1577 C CA . HIS A 1 202 ? -4.305 -22.203 4.098 1 94.94 202 HIS A CA 1
ATOM 1578 C C . HIS A 1 202 ? -3.162 -21.219 3.9 1 94.94 202 HIS A C 1
ATOM 1580 O O . HIS A 1 202 ? -1.998 -21.609 3.818 1 94.94 202 HIS A O 1
ATOM 1586 N N . PRO A 1 203 ? -3.498 -19.938 3.869 1 94.69 203 PRO A N 1
ATOM 1587 C CA . PRO A 1 203 ? -2.439 -18.953 3.629 1 94.69 203 PRO A CA 1
ATOM 1588 C C . PRO A 1 203 ? -1.332 -19.016 4.676 1 94.69 203 PRO A C 1
ATOM 1590 O O . PRO A 1 203 ? -0.156 -18.828 4.352 1 94.69 203 PRO A O 1
ATOM 1593 N N . GLU A 1 204 ? -1.566 -19.312 5.914 1 91.88 204 GLU A N 1
ATOM 1594 C CA . GLU A 1 204 ? -0.581 -19.344 6.988 1 91.88 204 GLU A CA 1
ATOM 1595 C C . GLU A 1 204 ? 0.354 -20.547 6.848 1 91.88 204 GLU A C 1
ATOM 1597 O O . GLU A 1 204 ? 1.42 -20.578 7.465 1 91.88 204 GLU A O 1
ATOM 1602 N N . HIS A 1 205 ? -0.075 -21.531 6.043 1 94.75 205 HIS A N 1
ATOM 1603 C CA . HIS A 1 205 ? 0.716 -22.734 5.895 1 94.75 205 HIS A CA 1
ATOM 1604 C C . HIS A 1 205 ? 1.438 -22.766 4.551 1 94.75 205 HIS A C 1
ATOM 1606 O O . HIS A 1 205 ? 1.938 -23.812 4.129 1 94.75 205 HIS A O 1
ATOM 1612 N N . SER A 1 206 ? 1.414 -21.656 3.855 1 96.88 206 SER A N 1
ATOM 1613 C CA . SER A 1 206 ? 1.993 -21.531 2.523 1 96.88 206 SER A CA 1
ATOM 1614 C C . SER A 1 206 ? 3.158 -20.547 2.525 1 96.88 206 SER A C 1
ATOM 1616 O O . SER A 1 206 ? 3.035 -19.422 3.041 1 96.88 206 SER A O 1
ATOM 1618 N N . LEU A 1 207 ? 4.328 -20.953 1.929 1 98.12 207 LEU A N 1
ATOM 1619 C CA . LEU A 1 207 ? 5.531 -20.141 2.125 1 98.12 207 LEU A CA 1
ATOM 1620 C C . LEU A 1 207 ? 6.285 -19.969 0.81 1 98.12 207 LEU A C 1
ATOM 1622 O O . LEU A 1 207 ? 6.836 -20.938 0.27 1 98.12 207 LEU A O 1
ATOM 1626 N N . PRO A 1 208 ? 6.352 -18.781 0.227 1 98.75 208 PRO A N 1
ATOM 1627 C CA . PRO A 1 208 ? 7.246 -18.484 -0.895 1 98.75 208 PRO A CA 1
ATOM 1628 C C . PRO A 1 208 ? 8.672 -18.188 -0.447 1 98.75 208 PRO A C 1
ATOM 1630 O O . PRO A 1 208 ? 8.875 -17.516 0.568 1 98.75 208 PRO A O 1
ATOM 1633 N N . ILE A 1 209 ? 9.664 -18.688 -1.145 1 98.88 209 ILE A N 1
ATOM 1634 C CA . ILE A 1 209 ? 11.07 -18.5 -0.794 1 98.88 209 ILE A CA 1
ATOM 1635 C C . ILE A 1 209 ? 11.875 -18.156 -2.049 1 98.88 209 ILE A C 1
ATOM 1637 O O . ILE A 1 209 ? 11.609 -18.688 -3.125 1 98.88 209 ILE A O 1
ATOM 1641 N N . VAL A 1 210 ? 12.742 -17.266 -1.978 1 98.88 210 VAL A N 1
ATOM 1642 C CA . VAL A 1 210 ? 13.852 -17.172 -2.918 1 98.88 210 VAL A CA 1
ATOM 1643 C C . VAL A 1 210 ? 15.156 -17.562 -2.223 1 98.88 210 VAL A C 1
ATOM 1645 O O . VAL A 1 210 ? 15.43 -17.125 -1.105 1 98.88 210 VAL A O 1
ATOM 1648 N N . LEU A 1 211 ? 15.805 -18.5 -2.723 1 98.81 211 LEU A N 1
ATOM 1649 C CA . LEU A 1 211 ? 17.156 -18.844 -2.311 1 98.81 211 LEU A CA 1
ATOM 1650 C C . LEU A 1 211 ? 18.188 -18.094 -3.146 1 98.81 211 LEU A C 1
ATOM 1652 O O . LEU A 1 211 ? 18.516 -18.5 -4.266 1 98.81 211 LEU A O 1
ATOM 1656 N N . ASP A 1 212 ? 18.672 -17.031 -2.574 1 98.62 212 ASP A N 1
ATOM 1657 C CA . ASP A 1 212 ? 19.578 -16.156 -3.291 1 98.62 212 ASP A CA 1
ATOM 1658 C C . ASP A 1 212 ? 20.969 -16.781 -3.391 1 98.62 212 ASP A C 1
ATOM 1660 O O . ASP A 1 212 ? 21.734 -16.797 -2.414 1 98.62 212 ASP A O 1
ATOM 1664 N N . MET A 1 213 ? 21.328 -17.172 -4.562 1 98.19 213 MET A N 1
ATOM 1665 C CA . MET A 1 213 ? 22.609 -17.828 -4.84 1 98.19 213 MET A CA 1
ATOM 1666 C C . MET A 1 213 ? 23.516 -16.906 -5.66 1 98.19 213 MET A C 1
ATOM 1668 O O . MET A 1 213 ? 24.422 -17.375 -6.344 1 98.19 213 MET A O 1
ATOM 1672 N N . GLY A 1 214 ? 23.172 -15.695 -5.668 1 97.94 214 GLY A N 1
ATOM 1673 C CA . GLY A 1 214 ? 23.859 -14.719 -6.504 1 97.94 214 GLY A CA 1
ATOM 1674 C C . GLY A 1 214 ? 23.125 -14.438 -7.805 1 97.94 214 GLY A C 1
ATOM 1675 O O . GLY A 1 214 ? 22.031 -14.961 -8.039 1 97.94 214 GLY A O 1
ATOM 1676 N N . CYS A 1 215 ? 23.672 -13.57 -8.648 1 98 215 CYS A N 1
ATOM 1677 C CA . CYS A 1 215 ? 23.062 -13.164 -9.914 1 98 215 CYS A CA 1
ATOM 1678 C C . CYS A 1 215 ? 24.141 -12.938 -10.977 1 98 215 CYS A C 1
ATOM 1680 O O . CYS A 1 215 ? 25.094 -12.188 -10.758 1 98 215 CYS A O 1
ATOM 1682 N N . ASN A 1 216 ? 23.969 -13.516 -12.078 1 97 216 ASN A N 1
ATOM 1683 C CA . ASN A 1 216 ? 24.984 -13.398 -13.117 1 97 216 ASN A CA 1
ATOM 1684 C C . ASN A 1 216 ? 24.703 -12.227 -14.055 1 97 216 ASN A C 1
ATOM 1686 O O . ASN A 1 216 ? 25.516 -11.922 -14.938 1 97 216 ASN A O 1
ATOM 1690 N N . ARG A 1 217 ? 23.641 -11.547 -13.914 1 97 217 ARG A N 1
ATOM 1691 C CA . ARG A 1 217 ? 23.391 -10.32 -14.672 1 97 217 ARG A CA 1
ATOM 1692 C C . ARG A 1 217 ? 24.094 -9.125 -14.039 1 97 217 ARG A C 1
ATOM 1694 O O . ARG A 1 217 ? 23.641 -8.609 -13.016 1 97 217 ARG A O 1
ATOM 1701 N N . LYS A 1 218 ? 25.094 -8.656 -14.703 1 97.06 218 LYS A N 1
ATOM 1702 C CA . LYS A 1 218 ? 25.922 -7.586 -14.18 1 97.06 218 LYS A CA 1
ATOM 1703 C C . LYS A 1 218 ? 25.109 -6.316 -13.945 1 97.06 218 LYS A C 1
ATOM 1705 O O . LYS A 1 218 ? 25.328 -5.609 -12.953 1 97.06 218 LYS A O 1
ATOM 1710 N N . GLU A 1 219 ? 24.188 -5.984 -14.797 1 96.88 219 GLU A N 1
ATOM 1711 C CA . GLU A 1 219 ? 23.359 -4.781 -14.695 1 96.88 219 GLU A CA 1
ATOM 1712 C C . GLU A 1 219 ? 22.562 -4.77 -13.398 1 96.88 219 GLU A C 1
ATOM 1714 O O . GLU A 1 219 ? 22.359 -3.715 -12.797 1 96.88 219 GLU A O 1
ATOM 1719 N N . LEU A 1 220 ? 22.109 -5.863 -12.945 1 96.75 220 LEU A N 1
ATOM 1720 C CA . LEU A 1 220 ? 21.359 -5.957 -11.695 1 96.75 220 LEU A CA 1
ATOM 1721 C C . LEU A 1 220 ? 22.297 -5.832 -10.492 1 96.75 220 LEU A C 1
ATOM 1723 O O . LEU A 1 220 ? 22 -5.105 -9.539 1 96.75 220 LEU A O 1
ATOM 1727 N N . ARG A 1 221 ? 23.438 -6.492 -10.539 1 96.44 221 ARG A N 1
ATOM 1728 C CA . ARG A 1 221 ? 24.375 -6.48 -9.43 1 96.44 221 ARG A CA 1
ATOM 1729 C C . ARG A 1 221 ? 24.906 -5.074 -9.172 1 96.44 221 ARG A C 1
ATOM 1731 O O . ARG A 1 221 ? 25.234 -4.727 -8.031 1 96.44 221 ARG A O 1
ATOM 1738 N N . GLU A 1 222 ? 24.922 -4.312 -10.219 1 96.81 222 GLU A N 1
ATOM 1739 C CA . GLU A 1 222 ? 25.5 -2.979 -10.102 1 96.81 222 GLU A CA 1
ATOM 1740 C C . GLU A 1 222 ? 24.422 -1.922 -9.883 1 96.81 222 GLU A C 1
ATOM 1742 O O . GLU A 1 222 ? 24.734 -0.748 -9.672 1 96.81 222 GLU A O 1
ATOM 1747 N N . ASP A 1 223 ? 23.234 -2.289 -9.984 1 96.31 223 ASP A N 1
ATOM 1748 C CA . ASP A 1 223 ? 22.125 -1.384 -9.68 1 96.31 223 ASP A CA 1
ATOM 1749 C C . ASP A 1 223 ? 22.062 -1.073 -8.188 1 96.31 223 ASP A C 1
ATOM 1751 O O . ASP A 1 223 ? 21.938 -1.981 -7.363 1 96.31 223 ASP A O 1
ATOM 1755 N N . GLY A 1 224 ? 22.125 0.166 -7.855 1 96.19 224 GLY A N 1
ATOM 1756 C CA . GLY A 1 224 ? 22.141 0.595 -6.465 1 96.19 224 GLY A CA 1
ATOM 1757 C C . GLY A 1 224 ? 20.875 0.214 -5.707 1 96.19 224 GLY A C 1
ATOM 1758 O O . GLY A 1 224 ? 20.891 0.134 -4.477 1 96.19 224 GLY A O 1
ATOM 1759 N N . LEU A 1 225 ? 19.828 -0.124 -6.398 1 96.81 225 LEU A N 1
ATOM 1760 C CA . LEU A 1 225 ? 18.562 -0.437 -5.75 1 96.81 225 LEU A CA 1
ATOM 1761 C C . LEU A 1 225 ? 18.359 -1.945 -5.668 1 96.81 225 LEU A C 1
ATOM 1763 O O . LEU A 1 225 ? 17.391 -2.41 -5.059 1 96.81 225 LEU A O 1
ATOM 1767 N N . TYR A 1 226 ? 19.266 -2.723 -6.285 1 98.12 226 TYR A N 1
ATOM 1768 C CA . TYR A 1 226 ? 19.109 -4.172 -6.262 1 98.12 226 TYR A CA 1
ATOM 1769 C C . TYR A 1 226 ? 19.188 -4.707 -4.836 1 98.12 226 TYR A C 1
ATOM 1771 O O . TYR A 1 226 ? 20.109 -4.355 -4.082 1 98.12 226 TYR A O 1
ATOM 1779 N N . LEU A 1 227 ? 18.281 -5.652 -4.418 1 98.19 227 LEU A N 1
ATOM 1780 C CA . LEU A 1 227 ? 18.141 -6.035 -3.018 1 98.19 227 LEU A CA 1
ATOM 1781 C C . LEU A 1 227 ? 18.688 -7.438 -2.775 1 98.19 227 LEU A C 1
ATOM 1783 O O . LEU A 1 227 ? 18.547 -7.98 -1.677 1 98.19 227 LEU A O 1
ATOM 1787 N N . GLY A 1 228 ? 19.281 -8.062 -3.795 1 98 228 GLY A N 1
ATOM 1788 C CA . GLY A 1 228 ? 19.906 -9.359 -3.639 1 98 228 GLY A CA 1
ATOM 1789 C C . GLY A 1 228 ? 21.406 -9.273 -3.445 1 98 228 GLY A C 1
ATOM 1790 O O . GLY A 1 228 ? 21.969 -8.18 -3.393 1 98 228 GLY A O 1
ATOM 1791 N N . GLU A 1 229 ? 22 -10.43 -3.281 1 97.5 229 GLU A N 1
ATOM 1792 C CA . GLU A 1 229 ? 23.469 -10.516 -3.193 1 97.5 229 GLU A CA 1
ATOM 1793 C C . GLU A 1 229 ? 24.125 -9.977 -4.457 1 97.5 229 GLU A C 1
ATOM 1795 O O . GLU A 1 229 ? 23.812 -10.422 -5.566 1 97.5 229 GLU A O 1
ATOM 1800 N N . ARG A 1 230 ? 25 -9.016 -4.277 1 96.56 230 ARG A N 1
ATOM 1801 C CA . ARG A 1 230 ? 25.688 -8.391 -5.402 1 96.56 230 ARG A CA 1
ATOM 1802 C C . ARG A 1 230 ? 26.969 -9.141 -5.742 1 96.56 230 ARG A C 1
ATOM 1804 O O . ARG A 1 230 ? 28.047 -8.555 -5.758 1 96.56 230 ARG A O 1
ATOM 1811 N N . ARG A 1 231 ? 26.812 -10.336 -5.969 1 96.44 231 ARG A N 1
ATOM 1812 C CA . ARG A 1 231 ? 27.891 -11.258 -6.336 1 96.44 231 ARG A CA 1
ATOM 1813 C C . ARG A 1 231 ? 27.422 -12.227 -7.418 1 96.44 231 ARG A C 1
ATOM 1815 O O . ARG A 1 231 ? 26.219 -12.398 -7.637 1 96.44 231 ARG A O 1
ATOM 1822 N N . GLU A 1 232 ? 28.406 -12.773 -8.055 1 97.62 232 GLU A N 1
ATOM 1823 C CA . GLU A 1 232 ? 28.094 -13.797 -9.047 1 97.62 232 GLU A CA 1
ATOM 1824 C C . GLU A 1 232 ? 27.484 -15.031 -8.391 1 97.62 232 GLU A C 1
ATOM 1826 O O . GLU A 1 232 ? 27.734 -15.312 -7.219 1 97.62 232 GLU A O 1
ATOM 1831 N N . ARG A 1 233 ? 26.703 -15.781 -9.125 1 97.62 233 ARG A N 1
ATOM 1832 C CA . ARG A 1 233 ? 26.047 -16.984 -8.625 1 97.62 233 ARG A CA 1
ATOM 1833 C C . ARG A 1 233 ? 27.078 -18.047 -8.25 1 97.62 233 ARG A C 1
ATOM 1835 O O . ARG A 1 233 ? 28.094 -18.203 -8.93 1 97.62 233 ARG A O 1
ATOM 1842 N N . LEU A 1 234 ? 26.75 -18.75 -7.16 1 97.31 234 LEU A N 1
ATOM 1843 C CA . LEU A 1 234 ? 27.531 -19.953 -6.867 1 97.31 234 LEU A CA 1
ATOM 1844 C C . LEU A 1 234 ? 27.5 -20.922 -8.047 1 97.31 234 LEU A C 1
ATOM 1846 O O . LEU A 1 234 ? 26.516 -20.953 -8.797 1 97.31 234 LEU A O 1
ATOM 1850 N N . GLU A 1 235 ? 28.516 -21.703 -8.234 1 95.75 235 GLU A N 1
ATOM 1851 C CA . GLU A 1 235 ? 28.625 -22.688 -9.305 1 95.75 235 GLU A CA 1
ATOM 1852 C C . GLU A 1 235 ? 29.234 -23.984 -8.805 1 95.75 235 GLU A C 1
ATOM 1854 O O . GLU A 1 235 ? 29.781 -24.031 -7.699 1 95.75 235 GLU A O 1
ATOM 1859 N N . GLY A 1 236 ? 29.094 -25.016 -9.57 1 94.81 236 GLY A N 1
ATOM 1860 C CA . GLY A 1 236 ? 29.734 -26.297 -9.297 1 94.81 236 GLY A CA 1
ATOM 1861 C C . GLY A 1 236 ? 29.266 -26.922 -7.996 1 94.81 236 GLY A C 1
ATOM 1862 O O . GLY A 1 236 ? 28.078 -26.859 -7.652 1 94.81 236 GLY A O 1
ATOM 1863 N N . GLU A 1 237 ? 30.156 -27.516 -7.297 1 96.38 237 GLU A N 1
ATOM 1864 C CA . GLU A 1 237 ? 29.875 -28.281 -6.094 1 96.38 237 GLU A CA 1
ATOM 1865 C C . GLU A 1 237 ? 29.297 -27.391 -4.992 1 96.38 237 GLU A C 1
ATOM 1867 O O . GLU A 1 237 ? 28.453 -27.828 -4.207 1 96.38 237 GLU A O 1
ATOM 1872 N N . GLU A 1 238 ? 29.797 -26.219 -4.949 1 96.88 238 GLU A N 1
ATOM 1873 C CA . GLU A 1 238 ? 29.328 -25.297 -3.924 1 96.88 238 GLU A CA 1
ATOM 1874 C C . GLU A 1 238 ? 27.844 -24.969 -4.113 1 96.88 238 GLU A C 1
ATOM 1876 O O . GLU A 1 238 ? 27.109 -24.828 -3.137 1 96.88 238 GLU A O 1
ATOM 1881 N N . TYR A 1 239 ? 27.469 -24.797 -5.352 1 97.69 239 TYR A N 1
ATOM 1882 C CA . TYR A 1 239 ? 26.062 -24.547 -5.68 1 97.69 239 TYR A CA 1
ATOM 1883 C C . TYR A 1 239 ? 25.172 -25.688 -5.184 1 97.69 239 TYR A C 1
ATOM 1885 O O . TYR A 1 239 ? 24.203 -25.453 -4.457 1 97.69 239 TYR A O 1
ATOM 1893 N N . TYR A 1 240 ? 25.484 -26.875 -5.484 1 97.62 240 TYR A N 1
ATOM 1894 C CA . TYR A 1 240 ? 24.656 -28.016 -5.137 1 97.62 240 TYR A CA 1
ATOM 1895 C C . TYR A 1 240 ? 24.703 -28.297 -3.641 1 97.62 240 TYR A C 1
ATOM 1897 O O . TYR A 1 240 ? 23.719 -28.75 -3.053 1 97.62 240 TYR A O 1
ATOM 1905 N N . ALA A 1 241 ? 25.875 -28.016 -3.029 1 98 241 ALA A N 1
ATOM 1906 C CA . ALA A 1 241 ? 25.984 -28.172 -1.58 1 98 241 ALA A CA 1
ATOM 1907 C C . ALA A 1 241 ? 25 -27.234 -0.861 1 98 241 ALA A C 1
ATOM 1909 O O . ALA A 1 241 ? 24.422 -27.609 0.156 1 98 241 ALA A O 1
ATOM 1910 N N . ALA A 1 242 ? 24.922 -26.047 -1.354 1 98.31 242 ALA A N 1
ATOM 1911 C CA . ALA A 1 242 ? 23.984 -25.094 -0.765 1 98.31 242 ALA A CA 1
ATOM 1912 C C . ALA A 1 242 ? 22.547 -25.562 -0.926 1 98.31 242 ALA A C 1
ATOM 1914 O O . ALA A 1 242 ? 21.734 -25.438 -0.006 1 98.31 242 ALA A O 1
ATOM 1915 N N . ILE A 1 243 ? 22.203 -26.062 -2.1 1 98.38 243 ILE A N 1
ATOM 1916 C CA . ILE A 1 243 ? 20.859 -26.609 -2.35 1 98.38 243 ILE A CA 1
ATOM 1917 C C . ILE A 1 243 ? 20.578 -27.75 -1.383 1 98.38 243 ILE A C 1
ATOM 1919 O O . ILE A 1 243 ? 19.516 -27.797 -0.766 1 98.38 243 ILE A O 1
ATOM 1923 N N . ASP A 1 244 ? 21.516 -28.641 -1.228 1 98.06 244 ASP A N 1
ATOM 1924 C CA . ASP A 1 244 ? 21.359 -29.797 -0.349 1 98.06 244 ASP A CA 1
ATOM 1925 C C . ASP A 1 244 ? 21.141 -29.359 1.098 1 98.06 244 ASP A C 1
ATOM 1927 O O . ASP A 1 244 ? 20.281 -29.906 1.795 1 98.06 244 ASP A O 1
ATOM 1931 N N . GLU A 1 245 ? 21.938 -28.438 1.522 1 98.38 245 GLU A N 1
ATOM 1932 C CA . GLU A 1 245 ? 21.797 -27.938 2.887 1 98.38 245 GLU A CA 1
ATOM 1933 C C . GLU A 1 245 ? 20.422 -27.328 3.113 1 98.38 245 GLU A C 1
ATOM 1935 O O . GLU A 1 245 ? 19.797 -27.547 4.152 1 98.38 245 GLU A O 1
ATOM 1940 N N . PHE A 1 246 ? 20.016 -26.5 2.154 1 98.56 246 PHE A N 1
ATOM 1941 C CA . PHE A 1 246 ? 18.719 -25.859 2.236 1 98.56 246 PHE A CA 1
ATOM 1942 C C . PHE A 1 246 ? 17.609 -26.906 2.322 1 98.56 246 PHE A C 1
ATOM 1944 O O . PHE A 1 246 ? 16.734 -26.812 3.193 1 98.56 246 PHE A O 1
ATOM 1951 N N . CYS A 1 247 ? 17.594 -27.844 1.426 1 98.56 247 CYS A N 1
ATOM 1952 C CA . CYS A 1 247 ? 16.578 -28.891 1.386 1 98.56 247 CYS A CA 1
ATOM 1953 C C . CYS A 1 247 ? 16.562 -29.688 2.682 1 98.56 247 CYS A C 1
ATOM 1955 O O . CYS A 1 247 ? 15.492 -30 3.211 1 98.56 247 CYS A O 1
ATOM 1957 N N . ALA A 1 248 ? 17.719 -30.031 3.211 1 97.94 248 ALA A N 1
ATOM 1958 C CA . ALA A 1 248 ? 17.812 -30.75 4.48 1 97.94 248 ALA A CA 1
ATOM 1959 C C . ALA A 1 248 ? 17.203 -29.938 5.617 1 97.94 248 ALA A C 1
ATOM 1961 O O . ALA A 1 248 ? 16.547 -30.484 6.5 1 97.94 248 ALA A O 1
ATOM 1962 N N . ALA A 1 249 ? 17.484 -28.656 5.613 1 98.38 249 ALA A N 1
ATOM 1963 C CA . ALA A 1 249 ? 16.938 -27.766 6.641 1 98.38 249 ALA A CA 1
ATOM 1964 C C . ALA A 1 249 ? 15.406 -27.719 6.559 1 98.38 249 ALA A C 1
ATOM 1966 O O . ALA A 1 249 ? 14.727 -27.75 7.586 1 98.38 249 ALA A O 1
ATOM 1967 N N . VAL A 1 250 ? 14.875 -27.594 5.332 1 98.19 250 VAL A N 1
ATOM 1968 C CA . VAL A 1 250 ? 13.43 -27.594 5.133 1 98.19 250 VAL A CA 1
ATOM 1969 C C . VAL A 1 250 ? 12.836 -28.891 5.668 1 98.19 250 VAL A C 1
ATOM 1971 O O . VAL A 1 250 ? 11.836 -28.859 6.398 1 98.19 250 VAL A O 1
ATOM 1974 N N . LYS A 1 251 ? 13.438 -29.984 5.324 1 96.88 251 LYS A N 1
ATOM 1975 C CA . LYS A 1 251 ? 12.953 -31.281 5.742 1 96.88 251 LYS A CA 1
ATOM 1976 C C . LYS A 1 251 ? 12.977 -31.422 7.262 1 96.88 251 LYS A C 1
ATOM 1978 O O . LYS A 1 251 ? 12.07 -32.031 7.852 1 96.88 251 LYS A O 1
ATOM 1983 N N . ARG A 1 252 ? 13.953 -30.938 7.891 1 96.06 252 ARG A N 1
ATOM 1984 C CA . ARG A 1 252 ? 14.07 -30.984 9.344 1 96.06 252 ARG A CA 1
ATOM 1985 C C . ARG A 1 252 ? 12.992 -30.141 10.016 1 96.06 252 ARG A C 1
ATOM 1987 O O . ARG A 1 252 ? 12.383 -30.562 10.992 1 96.06 252 ARG A O 1
ATOM 1994 N N . ARG A 1 253 ? 12.781 -28.984 9.492 1 94.81 253 ARG A N 1
ATOM 1995 C CA . ARG A 1 253 ? 11.859 -28.031 10.102 1 94.81 253 ARG A CA 1
ATOM 1996 C C . ARG A 1 253 ? 10.414 -28.406 9.828 1 94.81 253 ARG A C 1
ATOM 1998 O O . ARG A 1 253 ? 9.547 -28.234 10.695 1 94.81 253 ARG A O 1
ATOM 2005 N N . TRP A 1 254 ? 10.141 -28.766 8.641 1 94.88 254 TRP A N 1
ATOM 2006 C CA . TRP A 1 254 ? 8.805 -29.141 8.195 1 94.88 254 TRP A CA 1
ATOM 2007 C C . TRP A 1 254 ? 8.828 -30.453 7.418 1 94.88 254 TRP A C 1
ATOM 2009 O O . TRP A 1 254 ? 8.688 -30.453 6.195 1 94.88 254 TRP A O 1
ATOM 2019 N N . PRO A 1 255 ? 8.867 -31.547 8.055 1 93.75 255 PRO A N 1
ATOM 2020 C CA . PRO A 1 255 ? 9.109 -32.844 7.418 1 93.75 255 PRO A CA 1
ATOM 2021 C C . PRO A 1 255 ? 7.992 -33.25 6.461 1 93.75 255 PRO A C 1
ATOM 2023 O O . PRO A 1 255 ? 8.203 -34.094 5.582 1 93.75 255 PRO A O 1
ATOM 2026 N N . HIS A 1 256 ? 6.863 -32.719 6.578 1 91.81 256 HIS A N 1
ATOM 2027 C CA . HIS A 1 256 ? 5.742 -33.125 5.742 1 91.81 256 HIS A CA 1
ATOM 2028 C C . HIS A 1 256 ? 5.426 -32.062 4.68 1 91.81 256 HIS A C 1
ATOM 2030 O O . HIS A 1 256 ? 4.477 -32.219 3.908 1 91.81 256 HIS A O 1
ATOM 2036 N N . ALA A 1 257 ? 6.176 -31.016 4.637 1 96 257 ALA A N 1
ATOM 2037 C CA . ALA A 1 257 ? 5.934 -29.953 3.654 1 96 257 ALA A CA 1
ATOM 2038 C C . ALA A 1 257 ? 6.32 -30.422 2.25 1 96 257 ALA A C 1
ATOM 2040 O O . ALA A 1 257 ? 7.273 -31.188 2.082 1 96 257 ALA A O 1
ATOM 2041 N N . LEU A 1 258 ? 5.559 -30.031 1.304 1 98.12 258 LEU A N 1
ATOM 2042 C CA . LEU A 1 258 ? 5.93 -30.219 -0.096 1 98.12 258 LEU A CA 1
ATOM 2043 C C . LEU A 1 258 ? 6.742 -29.031 -0.605 1 98.12 258 LEU A C 1
ATOM 2045 O O . LEU A 1 258 ? 6.371 -27.875 -0.388 1 98.12 258 LEU A O 1
ATOM 2049 N N . LEU A 1 259 ? 7.871 -29.312 -1.205 1 98.69 259 LEU A N 1
ATOM 2050 C CA . LEU A 1 259 ? 8.727 -28.297 -1.792 1 98.69 259 LEU A CA 1
ATOM 2051 C C . LEU A 1 259 ? 8.617 -28.297 -3.312 1 98.69 259 LEU A C 1
ATOM 2053 O O . LEU A 1 259 ? 8.938 -29.297 -3.959 1 98.69 259 LEU A O 1
ATOM 2057 N N . GLN A 1 260 ? 8.141 -27.266 -3.873 1 98.69 260 GLN A N 1
ATOM 2058 C CA . GLN A 1 260 ? 8.117 -27.078 -5.32 1 98.69 260 GLN A CA 1
ATOM 2059 C C . GLN A 1 260 ? 9.297 -26.219 -5.789 1 98.69 260 GLN A C 1
ATOM 2061 O O . GLN A 1 260 ? 9.438 -25.078 -5.371 1 98.69 260 GLN A O 1
ATOM 2066 N N . PHE A 1 261 ? 10.148 -26.781 -6.641 1 98.06 261 PHE A N 1
ATOM 2067 C CA . PHE A 1 261 ? 11.188 -26 -7.316 1 98.06 261 PHE A CA 1
ATOM 2068 C C . PHE A 1 261 ? 10.609 -25.25 -8.508 1 98.06 261 PHE A C 1
ATOM 2070 O O . PHE A 1 261 ? 9.867 -25.828 -9.312 1 98.06 261 PHE A O 1
ATOM 2077 N N . GLU A 1 262 ? 10.961 -23.969 -8.602 1 96.88 262 GLU A N 1
ATOM 2078 C CA . GLU A 1 262 ? 10.367 -23.109 -9.625 1 96.88 262 GLU A CA 1
ATOM 2079 C C . GLU A 1 262 ? 11.422 -22.25 -10.305 1 96.88 262 GLU A C 1
ATOM 2081 O O . GLU A 1 262 ? 12.172 -21.531 -9.625 1 96.88 262 GLU A O 1
ATOM 2086 N N . ASP A 1 263 ? 11.562 -22.266 -11.602 1 93.44 263 ASP A N 1
ATOM 2087 C CA . ASP A 1 263 ? 12.352 -21.359 -12.422 1 93.44 263 ASP A CA 1
ATOM 2088 C C . ASP A 1 263 ? 13.836 -21.438 -12.07 1 93.44 263 ASP A C 1
ATOM 2090 O O . ASP A 1 263 ? 14.469 -20.422 -11.812 1 93.44 263 ASP A O 1
ATOM 2094 N N . PHE A 1 264 ? 14.32 -22.625 -12.016 1 95 264 PHE A N 1
ATOM 2095 C CA . PHE A 1 264 ? 15.75 -22.906 -11.961 1 95 264 PHE A CA 1
ATOM 2096 C C . PHE A 1 264 ? 16.312 -23.109 -13.367 1 95 264 PHE A C 1
ATOM 2098 O O . PHE A 1 264 ? 15.602 -23.578 -14.258 1 95 264 PHE A O 1
ATOM 2105 N N . GLU A 1 265 ? 17.516 -22.766 -13.555 1 89.81 265 GLU A N 1
ATOM 2106 C CA . GLU A 1 265 ? 18.172 -23.062 -14.828 1 89.81 265 GLU A CA 1
ATOM 2107 C C . GLU A 1 265 ? 18.047 -24.547 -15.18 1 89.81 265 GLU A C 1
ATOM 2109 O O . GLU A 1 265 ? 18.203 -25.406 -14.312 1 89.81 265 GLU A O 1
ATOM 2114 N N . THR A 1 266 ? 17.812 -24.844 -16.422 1 79.38 266 THR A N 1
ATOM 2115 C CA . THR A 1 266 ? 17.406 -26.156 -16.906 1 79.38 266 THR A CA 1
ATOM 2116 C C . THR A 1 266 ? 18.406 -27.234 -16.484 1 79.38 266 THR A C 1
ATOM 2118 O O . THR A 1 266 ? 18 -28.25 -15.93 1 79.38 266 THR A O 1
ATOM 2121 N N . SER A 1 267 ? 19.672 -27.094 -16.797 1 79.12 267 SER A N 1
ATOM 2122 C CA . SER A 1 267 ? 20.672 -28.109 -16.484 1 79.12 267 SER A CA 1
ATOM 2123 C C . SER A 1 267 ? 20.719 -28.391 -14.984 1 79.12 267 SER A C 1
ATOM 2125 O O . SER A 1 267 ? 20.875 -29.531 -14.555 1 79.12 267 SER A O 1
ATOM 2127 N N . LYS A 1 268 ? 20.516 -27.406 -14.195 1 90.81 268 LYS A N 1
ATOM 2128 C CA . LYS A 1 268 ? 20.562 -27.531 -12.742 1 90.81 268 LYS A CA 1
ATOM 2129 C C . LYS A 1 268 ? 19.266 -28.109 -12.195 1 90.81 268 LYS A C 1
ATOM 2131 O O . LYS A 1 268 ? 19.281 -28.875 -11.234 1 90.81 268 LYS A O 1
ATOM 2136 N N . ALA A 1 269 ? 18.203 -27.75 -12.852 1 91.31 269 ALA A N 1
ATOM 2137 C CA . ALA A 1 269 ? 16.875 -28.156 -12.406 1 91.31 269 ALA A CA 1
ATOM 2138 C C . ALA A 1 269 ? 16.766 -29.688 -12.391 1 91.31 269 ALA A C 1
ATOM 2140 O O . ALA A 1 269 ? 16.266 -30.266 -11.422 1 91.31 269 ALA A O 1
ATOM 2141 N N . PHE A 1 270 ? 17.188 -30.359 -13.43 1 88.62 270 PHE A N 1
ATOM 2142 C CA . PHE A 1 270 ? 17.094 -31.812 -13.523 1 88.62 270 PHE A CA 1
ATOM 2143 C C . PHE A 1 270 ? 17.953 -32.469 -12.461 1 88.62 270 PHE A C 1
ATOM 2145 O O . PHE A 1 270 ? 17.531 -33.438 -11.82 1 88.62 270 PHE A O 1
ATOM 2152 N N . LYS A 1 271 ? 19.125 -31.969 -12.328 1 92.25 271 LYS A N 1
ATOM 2153 C CA . LYS A 1 271 ? 20.047 -32.562 -11.344 1 92.25 271 LYS A CA 1
ATOM 2154 C C . LYS A 1 271 ? 19.5 -32.406 -9.93 1 92.25 271 LYS A C 1
ATOM 2156 O O . LYS A 1 271 ? 19.594 -33.344 -9.125 1 92.25 271 LYS A O 1
ATOM 2161 N N . ILE A 1 272 ? 19 -31.25 -9.609 1 96.12 272 ILE A N 1
ATOM 2162 C CA . ILE A 1 272 ? 18.438 -30.984 -8.289 1 96.12 272 ILE A CA 1
ATOM 2163 C C . ILE A 1 272 ? 17.25 -31.922 -8.031 1 96.12 272 ILE A C 1
ATOM 2165 O O . ILE A 1 272 ? 17.172 -32.531 -6.969 1 96.12 272 ILE A O 1
ATOM 2169 N N . LEU A 1 273 ? 16.375 -31.984 -9.016 1 93.94 273 LEU A N 1
ATOM 2170 C CA . LEU A 1 273 ? 15.195 -32.844 -8.875 1 93.94 273 LEU A CA 1
ATOM 2171 C C . LEU A 1 273 ? 15.602 -34.281 -8.641 1 93.94 273 LEU A C 1
ATOM 2173 O O . LEU A 1 273 ? 15.047 -34.969 -7.762 1 93.94 273 LEU A O 1
ATOM 2177 N N . GLU A 1 274 ? 16.5 -34.781 -9.406 1 91.62 274 GLU A N 1
ATOM 2178 C CA . GLU A 1 274 ? 16.969 -36.156 -9.281 1 91.62 274 GLU A CA 1
ATOM 2179 C C . GLU A 1 274 ? 17.547 -36.438 -7.895 1 91.62 274 GLU A C 1
ATOM 2181 O O . GLU A 1 274 ? 17.344 -37.5 -7.32 1 91.62 274 GLU A O 1
ATOM 2186 N N . ALA A 1 275 ? 18.266 -35.5 -7.422 1 94.81 275 ALA A N 1
ATOM 2187 C CA . ALA A 1 275 ? 18.938 -35.656 -6.133 1 94.81 275 ALA A CA 1
ATOM 2188 C C . ALA A 1 275 ? 17.938 -35.625 -4.984 1 94.81 275 ALA A C 1
ATOM 2190 O O . ALA A 1 275 ? 18.109 -36.281 -3.969 1 94.81 275 ALA A O 1
ATOM 2191 N N . GLN A 1 276 ? 16.891 -34.812 -5.109 1 96.38 276 GLN A N 1
ATOM 2192 C CA . GLN A 1 276 ? 16.062 -34.469 -3.955 1 96.38 276 GLN A CA 1
ATOM 2193 C C . GLN A 1 276 ? 14.773 -35.281 -3.955 1 96.38 276 GLN A C 1
ATOM 2195 O O . GLN A 1 276 ? 14.141 -35.469 -2.91 1 96.38 276 GLN A O 1
ATOM 2200 N N . ARG A 1 277 ? 14.305 -35.812 -5.059 1 93.31 277 ARG A N 1
ATOM 2201 C CA . ARG A 1 277 ? 12.969 -36.375 -5.199 1 93.31 277 ARG A CA 1
ATOM 2202 C C . ARG A 1 277 ? 12.805 -37.625 -4.336 1 93.31 277 ARG A C 1
ATOM 2204 O O . ARG A 1 277 ? 11.695 -37.969 -3.943 1 93.31 277 ARG A O 1
ATOM 2211 N N . SER A 1 278 ? 13.852 -38.312 -3.967 1 91 278 SER A N 1
ATOM 2212 C CA . SER A 1 278 ? 13.773 -39.469 -3.088 1 91 278 SER A CA 1
ATOM 2213 C C . SER A 1 278 ? 13.992 -39.094 -1.631 1 91 278 SER A C 1
ATOM 2215 O O . SER A 1 278 ? 13.656 -39.844 -0.721 1 91 278 SER A O 1
ATOM 2217 N N . ALA A 1 279 ? 14.531 -37.938 -1.443 1 92.5 279 ALA A N 1
ATOM 2218 C CA . ALA A 1 279 ? 14.922 -37.531 -0.095 1 92.5 279 ALA A CA 1
ATOM 2219 C C . ALA A 1 279 ? 13.82 -36.719 0.577 1 92.5 279 ALA A C 1
ATOM 2221 O O . ALA A 1 279 ? 13.742 -36.688 1.806 1 92.5 279 ALA A O 1
ATOM 2222 N N . MET A 1 280 ? 13 -36.156 -0.128 1 95.38 280 MET A N 1
ATOM 2223 C CA . MET A 1 280 ? 11.938 -35.312 0.433 1 95.38 280 MET A CA 1
ATOM 2224 C C . MET A 1 280 ? 10.766 -35.219 -0.539 1 95.38 280 MET A C 1
ATOM 2226 O O . MET A 1 280 ? 10.906 -35.531 -1.722 1 95.38 280 MET A O 1
ATOM 2230 N N . LEU A 1 281 ? 9.609 -34.844 -0.023 1 97.31 281 LEU A N 1
ATOM 2231 C CA . LEU A 1 281 ? 8.43 -34.594 -0.846 1 97.31 281 LEU A CA 1
ATOM 2232 C C . LEU A 1 281 ? 8.602 -33.344 -1.691 1 97.31 281 LEU A C 1
ATOM 2234 O O . LEU A 1 281 ? 8.477 -32.219 -1.184 1 97.31 281 LEU A O 1
ATOM 2238 N N . CYS A 1 282 ? 8.922 -33.562 -2.998 1 98.38 282 CYS A N 1
ATOM 2239 C CA . CYS A 1 282 ? 9.172 -32.375 -3.834 1 98.38 282 CYS A CA 1
ATOM 2240 C C . CYS A 1 282 ? 8.914 -32.688 -5.305 1 98.38 282 CYS A C 1
ATOM 2242 O O . CYS A 1 282 ? 8.805 -33.875 -5.684 1 98.38 282 CYS A O 1
ATOM 2244 N N . PHE A 1 283 ? 8.727 -31.703 -6.066 1 97.5 283 PHE A N 1
ATOM 2245 C CA . PHE A 1 283 ? 8.688 -31.797 -7.52 1 97.5 283 PHE A CA 1
ATOM 2246 C C . PHE A 1 283 ? 9.086 -30.469 -8.156 1 97.5 283 PHE A C 1
ATOM 2248 O O . PHE A 1 283 ? 9.352 -29.5 -7.457 1 97.5 283 PHE A O 1
ATOM 2255 N N . ASN A 1 284 ? 9.328 -30.422 -9.453 1 95.94 284 ASN A N 1
ATOM 2256 C CA . ASN A 1 284 ? 9.633 -29.234 -10.242 1 95.94 284 ASN A CA 1
ATOM 2257 C C . ASN A 1 284 ? 8.516 -28.922 -11.234 1 95.94 284 ASN A C 1
ATOM 2259 O O . ASN A 1 284 ? 8.258 -29.688 -12.164 1 95.94 284 ASN A O 1
ATOM 2263 N N . ASP A 1 285 ? 7.895 -27.812 -11.047 1 94.69 285 ASP A N 1
ATOM 2264 C CA . ASP A 1 285 ? 6.715 -27.5 -11.844 1 94.69 285 ASP A CA 1
ATOM 2265 C C . ASP A 1 285 ? 7.082 -27.234 -13.305 1 94.69 285 ASP A C 1
ATOM 2267 O O . ASP A 1 285 ? 6.312 -27.562 -14.211 1 94.69 285 ASP A O 1
ATOM 2271 N N . ASP A 1 286 ? 8.234 -26.656 -13.578 1 89.75 286 ASP A N 1
ATOM 2272 C CA . ASP A 1 286 ? 8.656 -26.312 -14.938 1 89.75 286 ASP A CA 1
ATOM 2273 C C . ASP A 1 286 ? 8.969 -27.578 -15.742 1 89.75 286 ASP A C 1
ATOM 2275 O O . ASP A 1 286 ? 8.969 -27.547 -16.969 1 89.75 286 ASP A O 1
ATOM 2279 N N . ILE A 1 287 ? 9.219 -28.656 -15.07 1 90.44 287 ILE A N 1
ATOM 2280 C CA . ILE A 1 287 ? 9.516 -29.938 -15.711 1 90.44 287 ILE A CA 1
ATOM 2281 C C . ILE A 1 287 ? 8.281 -30.828 -15.656 1 90.44 287 ILE A C 1
ATOM 2283 O O . ILE A 1 287 ? 7.637 -31.078 -16.672 1 90.44 287 ILE A O 1
ATOM 2287 N N . GLN A 1 288 ? 7.93 -31.156 -14.461 1 93.62 288 GLN A N 1
ATOM 2288 C CA . GLN A 1 288 ? 6.91 -32.188 -14.266 1 93.62 288 GLN A CA 1
ATOM 2289 C C . GLN A 1 288 ? 5.508 -31.594 -14.375 1 93.62 288 GLN A C 1
ATOM 2291 O O . GLN A 1 288 ? 4.609 -32.219 -14.938 1 93.62 288 GLN A O 1
ATOM 2296 N N . GLY A 1 289 ? 5.285 -30.391 -13.828 1 94.06 289 GLY A N 1
ATOM 2297 C CA . GLY A 1 289 ? 4.004 -29.719 -13.969 1 94.06 289 GLY A CA 1
ATOM 2298 C C . GLY A 1 289 ? 3.658 -29.375 -15.406 1 94.06 289 GLY A C 1
ATOM 2299 O O . GLY A 1 289 ? 2.539 -29.625 -15.859 1 94.06 289 GLY A O 1
ATOM 2300 N N . THR A 1 290 ? 4.629 -28.75 -16.062 1 92.75 290 THR A N 1
ATOM 2301 C CA . THR A 1 290 ? 4.449 -28.438 -17.469 1 92.75 290 THR A CA 1
ATOM 2302 C C . THR A 1 290 ? 4.184 -29.719 -18.266 1 92.75 290 THR A C 1
ATOM 2304 O O . THR A 1 290 ? 3.324 -29.734 -19.156 1 92.75 290 THR A O 1
ATOM 2307 N N . GLY A 1 291 ? 4.867 -30.75 -17.938 1 94.69 291 GLY A N 1
ATOM 2308 C CA . GLY A 1 291 ? 4.625 -32.031 -18.562 1 94.69 291 GLY A CA 1
ATOM 2309 C C . GLY A 1 291 ? 3.191 -32.5 -18.422 1 94.69 291 GLY A C 1
ATOM 2310 O O . GLY A 1 291 ? 2.578 -32.969 -19.391 1 94.69 291 GLY A O 1
ATOM 2311 N N . ALA A 1 292 ? 2.713 -32.406 -17.266 1 96.56 292 ALA A N 1
ATOM 2312 C CA . ALA A 1 292 ? 1.364 -32.875 -16.969 1 96.56 292 ALA A CA 1
ATOM 2313 C C . ALA A 1 292 ? 0.319 -32.062 -17.734 1 96.56 292 ALA A C 1
ATOM 2315 O O . ALA A 1 292 ? -0.628 -32.625 -18.297 1 96.56 292 ALA A O 1
ATOM 2316 N N . VAL A 1 293 ? 0.462 -30.797 -17.734 1 97 293 VAL A N 1
ATOM 2317 C CA . VAL A 1 293 ? -0.542 -29.953 -18.359 1 97 293 VAL A CA 1
ATOM 2318 C C . VAL A 1 293 ? -0.533 -30.172 -19.875 1 97 293 VAL A C 1
ATOM 2320 O O . VAL A 1 293 ? -1.591 -30.25 -20.5 1 97 293 VAL A O 1
ATOM 2323 N N . VAL A 1 294 ? 0.628 -30.219 -20.453 1 96.81 294 VAL A N 1
ATOM 2324 C CA . VAL A 1 294 ? 0.723 -30.406 -21.906 1 96.81 294 VAL A CA 1
ATOM 2325 C C . VAL A 1 294 ? 0.201 -31.797 -22.266 1 96.81 294 VAL A C 1
ATOM 2327 O O . VAL A 1 294 ? -0.482 -31.969 -23.281 1 96.81 294 VAL A O 1
ATOM 2330 N N . THR A 1 295 ? 0.527 -32.75 -21.453 1 97.62 295 THR A N 1
ATOM 2331 C CA . THR A 1 295 ? 0.005 -34.094 -21.672 1 97.62 295 THR A CA 1
ATOM 2332 C C . THR A 1 295 ? -1.521 -34.094 -21.656 1 97.62 295 THR A C 1
ATOM 2334 O O . THR A 1 295 ? -2.156 -34.781 -22.469 1 97.62 295 THR A O 1
ATOM 2337 N N . SER A 1 296 ? -2.082 -33.406 -20.75 1 98.06 296 SER A N 1
ATOM 2338 C CA . SER A 1 296 ? -3.535 -33.281 -20.688 1 98.06 296 SER A CA 1
ATOM 2339 C C . SER A 1 296 ? -4.117 -32.75 -22 1 98.06 296 SER A C 1
ATOM 2341 O O . SER A 1 296 ? -5.086 -33.312 -22.516 1 98.06 296 SER A O 1
ATOM 2343 N N . GLY A 1 297 ? -3.576 -31.672 -22.453 1 97.44 297 GLY A N 1
ATOM 2344 C CA . GLY A 1 297 ? -4.008 -31.156 -23.75 1 97.44 297 GLY A CA 1
ATOM 2345 C C . GLY A 1 297 ? -3.816 -32.156 -24.875 1 97.44 297 GLY A C 1
ATOM 2346 O O . GLY A 1 297 ? -4.656 -32.25 -25.766 1 97.44 297 GLY A O 1
ATOM 2347 N N . PHE A 1 298 ? -2.727 -32.844 -24.859 1 97.38 298 PHE A N 1
ATOM 2348 C CA . PHE A 1 298 ? -2.42 -33.875 -25.844 1 97.38 298 PHE A CA 1
ATOM 2349 C C . PHE A 1 298 ? -3.482 -34.969 -25.828 1 97.38 298 PHE A C 1
ATOM 2351 O O . PHE A 1 298 ? -3.955 -35.375 -26.891 1 97.38 298 PHE A O 1
ATOM 2358 N N . ILE A 1 299 ? -3.857 -35.406 -24.688 1 97.31 299 ILE A N 1
ATOM 2359 C CA . ILE A 1 299 ? -4.902 -36.406 -24.531 1 97.31 299 ILE A CA 1
ATOM 2360 C C . ILE A 1 299 ? -6.18 -35.938 -25.219 1 97.31 299 ILE A C 1
ATOM 2362 O O . ILE A 1 299 ? -6.75 -36.656 -26.047 1 97.31 299 ILE A O 1
ATOM 2366 N N . ASN A 1 300 ? -6.613 -34.781 -24.875 1 97.44 300 ASN A N 1
ATOM 2367 C CA . ASN A 1 300 ? -7.844 -34.219 -25.453 1 97.44 300 ASN A CA 1
ATOM 2368 C C . ASN A 1 300 ? -7.715 -34 -26.953 1 97.44 300 ASN A C 1
ATOM 2370 O O . ASN A 1 300 ? -8.68 -34.156 -27.703 1 97.44 300 ASN A O 1
ATOM 2374 N N . GLY A 1 301 ? -6.547 -33.531 -27.375 1 97 301 GLY A N 1
ATOM 2375 C CA . GLY A 1 301 ? -6.297 -33.375 -28.797 1 97 301 GLY A CA 1
ATOM 2376 C C . GLY A 1 301 ? -6.438 -34.688 -29.578 1 97 301 GLY A C 1
ATOM 2377 O O . GLY A 1 301 ? -7.051 -34.719 -30.641 1 97 301 GLY A O 1
ATOM 2378 N N . MET A 1 302 ? -5.848 -35.75 -29.078 1 96.75 302 MET A N 1
ATOM 2379 C CA . MET A 1 302 ? -5.945 -37.062 -29.719 1 96.75 302 MET A CA 1
ATOM 2380 C C . MET A 1 302 ? -7.391 -37.531 -29.766 1 96.75 302 MET A C 1
ATOM 2382 O O . MET A 1 302 ? -7.832 -38.094 -30.75 1 96.75 302 MET A O 1
ATOM 2386 N N . LYS A 1 303 ? -8.078 -37.25 -28.688 1 96.12 303 LYS A N 1
ATOM 2387 C CA . LYS A 1 303 ? -9.5 -37.562 -28.656 1 96.12 303 LYS A CA 1
ATOM 2388 C C . LYS A 1 303 ? -10.258 -36.844 -29.766 1 96.12 303 LYS A C 1
ATOM 2390 O O . LYS A 1 303 ? -11.086 -37.438 -30.453 1 96.12 303 LYS A O 1
ATOM 2395 N N . TYR A 1 304 ? -9.992 -35.625 -29.828 1 96.44 304 TYR A N 1
ATOM 2396 C CA . TYR A 1 304 ? -10.656 -34.812 -30.844 1 96.44 304 TYR A CA 1
ATOM 2397 C C . TYR A 1 304 ? -10.359 -35.312 -32.25 1 96.44 304 TYR A C 1
ATOM 2399 O O . TYR A 1 304 ? -11.258 -35.406 -33.094 1 96.44 304 TYR A O 1
ATOM 2407 N N . GLN A 1 305 ? -9.086 -35.688 -32.531 1 96.12 305 GLN A N 1
ATOM 2408 C CA . GLN A 1 305 ? -8.625 -36.156 -33.812 1 96.12 305 GLN A CA 1
ATOM 2409 C C . GLN A 1 305 ? -9.117 -37.562 -34.094 1 96.12 305 GLN A C 1
ATOM 2411 O O . GLN A 1 305 ? -9.133 -38.031 -35.25 1 96.12 305 GLN A O 1
ATOM 2416 N N . GLY A 1 306 ? -9.492 -38.219 -33.062 1 95.38 306 GLY A N 1
ATOM 2417 C CA . GLY A 1 306 ? -9.789 -39.656 -33.219 1 95.38 306 GLY A CA 1
ATOM 2418 C C . GLY A 1 306 ? -8.547 -40.5 -33.406 1 95.38 306 GLY A C 1
ATOM 2419 O O . GLY A 1 306 ? -8.602 -41.562 -34.031 1 95.38 306 GLY A O 1
ATOM 2420 N N . THR A 1 307 ? -7.438 -40.031 -32.969 1 96.31 307 THR A N 1
ATOM 2421 C CA . THR A 1 307 ? -6.172 -40.75 -33.062 1 96.31 307 THR A CA 1
ATOM 2422 C C . THR A 1 307 ? -5.883 -41.5 -31.766 1 96.31 307 THR A C 1
ATOM 2424 O O . THR A 1 307 ? -5.941 -40.938 -30.688 1 96.31 307 THR A O 1
ATOM 2427 N N . ARG A 1 308 ? -5.52 -42.688 -31.922 1 95.56 308 ARG A N 1
ATOM 2428 C CA . ARG A 1 308 ? -5.082 -43.438 -30.734 1 95.56 308 ARG A CA 1
ATOM 2429 C C . ARG A 1 308 ? -3.721 -42.938 -30.25 1 95.56 308 ARG A C 1
ATOM 2431 O O . ARG A 1 308 ? -2.848 -42.625 -31.062 1 95.56 308 ARG A O 1
ATOM 2438 N N . LEU 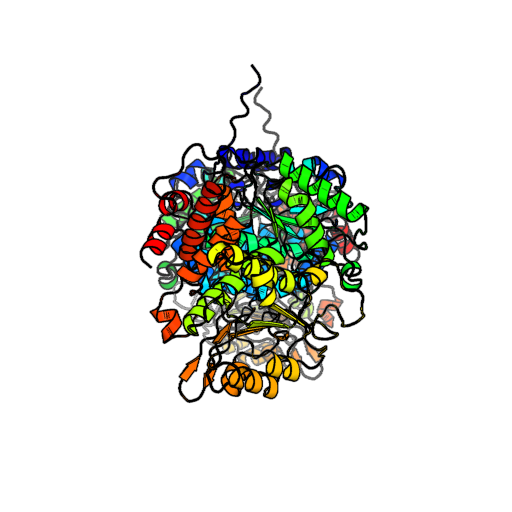A 1 309 ? -3.512 -42.969 -28.984 1 94.94 309 LEU A N 1
ATOM 2439 C CA . LEU A 1 309 ? -2.281 -42.438 -28.406 1 94.94 309 LEU A CA 1
ATOM 2440 C C . LEU A 1 309 ? -1.062 -43.156 -28.953 1 94.94 309 LEU A C 1
ATOM 2442 O O . LEU A 1 309 ? -0.047 -42.531 -29.266 1 94.94 309 LEU A O 1
ATOM 2446 N N . ARG A 1 310 ? -1.121 -44.406 -29.125 1 92.38 310 ARG A N 1
ATOM 2447 C CA . ARG A 1 310 ? 0.009 -45.219 -29.562 1 92.38 310 ARG A CA 1
ATOM 2448 C C . ARG A 1 310 ? 0.365 -44.906 -31.016 1 92.38 310 ARG A C 1
ATOM 2450 O O . ARG A 1 310 ? 1.466 -45.219 -31.469 1 92.38 310 ARG A O 1
ATOM 2457 N N . ASP A 1 311 ? -0.553 -44.344 -31.781 1 94.69 311 ASP A N 1
ATOM 2458 C CA . ASP A 1 311 ? -0.354 -44.062 -33.188 1 94.69 311 ASP A CA 1
ATOM 2459 C C . ASP A 1 311 ? 0.049 -42.594 -33.406 1 94.69 311 ASP A C 1
ATOM 2461 O O . ASP A 1 311 ? 0.302 -42.156 -34.531 1 94.69 311 ASP A O 1
ATOM 2465 N N . ALA A 1 312 ? 0.141 -41.906 -32.344 1 96.62 312 ALA A N 1
ATOM 2466 C CA . ALA A 1 312 ? 0.403 -40.469 -32.438 1 96.62 312 ALA A CA 1
ATOM 2467 C C . ALA A 1 312 ? 1.845 -40.188 -32.844 1 96.62 312 ALA A C 1
ATOM 2469 O O . ALA A 1 312 ? 2.748 -40.969 -32.531 1 96.62 312 ALA A O 1
ATOM 2470 N N . ARG A 1 313 ? 2.072 -39.156 -33.625 1 97.81 313 ARG A N 1
ATOM 2471 C CA . ARG A 1 313 ? 3.373 -38.594 -33.969 1 97.81 313 ARG A CA 1
ATOM 2472 C C . ARG A 1 313 ? 3.494 -37.156 -33.469 1 97.81 313 ARG A C 1
ATOM 2474 O O . ARG A 1 313 ? 2.693 -36.312 -33.844 1 97.81 313 ARG A O 1
ATOM 2481 N N . VAL A 1 314 ? 4.535 -36.938 -32.594 1 98.25 314 VAL A N 1
ATOM 2482 C CA . VAL A 1 314 ? 4.66 -35.625 -31.969 1 98.25 314 VAL A CA 1
ATOM 2483 C C . VAL A 1 314 ? 6.02 -35.031 -32.312 1 98.25 314 VAL A C 1
ATOM 2485 O O . VAL A 1 314 ? 7.059 -35.656 -32.094 1 98.25 314 VAL A O 1
ATOM 2488 N N . VAL A 1 315 ? 6.035 -33.781 -32.812 1 97.94 315 VAL A N 1
ATOM 2489 C CA . VAL A 1 315 ? 7.273 -33.062 -33.062 1 97.94 315 VAL A CA 1
ATOM 2490 C C . VAL A 1 315 ? 7.438 -31.953 -32.031 1 97.94 315 VAL A C 1
ATOM 2492 O O . VAL A 1 315 ? 6.531 -31.141 -31.828 1 97.94 315 VAL A O 1
ATOM 2495 N N . PHE A 1 316 ? 8.547 -32 -31.344 1 97.31 316 PHE A N 1
ATOM 2496 C CA . PHE A 1 316 ? 8.93 -30.953 -30.422 1 97.31 316 PHE A CA 1
ATOM 2497 C C . PHE A 1 316 ? 9.914 -29.984 -31.094 1 97.31 316 PHE A C 1
ATOM 2499 O O . PHE A 1 316 ? 10.938 -30.422 -31.625 1 97.31 316 PHE A O 1
ATOM 2506 N N . TYR A 1 317 ? 9.547 -28.75 -31.109 1 96.75 317 TYR A N 1
ATOM 2507 C CA . TYR A 1 317 ? 10.484 -27.719 -31.516 1 96.75 317 TYR A CA 1
ATOM 2508 C C . TYR A 1 317 ? 11.141 -27.078 -30.297 1 96.75 317 TYR A C 1
ATOM 2510 O O . TYR A 1 317 ? 10.594 -26.125 -29.719 1 96.75 317 TYR A O 1
ATOM 2518 N N . GLY A 1 318 ? 12.242 -27.406 -30 1 91.75 318 GLY A N 1
ATOM 2519 C CA . GLY A 1 318 ? 12.938 -27.172 -28.75 1 91.75 318 GLY A CA 1
ATOM 2520 C C . GLY A 1 318 ? 13.25 -28.453 -28 1 91.75 318 GLY A C 1
ATOM 2521 O O . GLY A 1 318 ? 12.453 -29.391 -27.984 1 91.75 318 GLY A O 1
ATOM 2522 N N . ALA A 1 319 ? 14.406 -28.484 -27.375 1 86.44 319 ALA A N 1
ATOM 2523 C CA . ALA A 1 319 ? 14.82 -29.688 -26.656 1 86.44 319 ALA A CA 1
ATOM 2524 C C . ALA A 1 319 ? 15.469 -29.328 -25.312 1 86.44 319 ALA A C 1
ATOM 2526 O O . ALA A 1 319 ? 16.391 -30.016 -24.859 1 86.44 319 ALA A O 1
ATOM 2527 N N . GLY A 1 320 ? 15.023 -28.219 -24.719 1 77.38 320 GLY A N 1
ATOM 2528 C CA . GLY A 1 320 ? 15.445 -27.859 -23.375 1 77.38 320 GLY A CA 1
ATOM 2529 C C . GLY A 1 320 ? 14.766 -28.672 -22.297 1 77.38 320 GLY A C 1
ATOM 2530 O O . GLY A 1 320 ? 14.094 -29.672 -22.578 1 77.38 320 GLY A O 1
ATOM 2531 N N . SER A 1 321 ? 14.938 -28.234 -21.016 1 75.62 321 SER A N 1
ATOM 2532 C CA . SER A 1 321 ? 14.406 -28.969 -19.875 1 75.62 321 SER A CA 1
ATOM 2533 C C . SER A 1 321 ? 12.898 -29.125 -19.953 1 75.62 321 SER A C 1
ATOM 2535 O O . SER A 1 321 ? 12.367 -30.203 -19.719 1 75.62 321 SER A O 1
ATOM 2537 N N . SER A 1 322 ? 12.203 -28.031 -20.281 1 81.81 322 SER A N 1
ATOM 2538 C CA . SER A 1 322 ? 10.75 -28.094 -20.375 1 81.81 322 SER A CA 1
ATOM 2539 C C . SER A 1 322 ? 10.305 -29.047 -21.484 1 81.81 322 SER A C 1
ATOM 2541 O O . SER A 1 322 ? 9.391 -29.844 -21.281 1 81.81 322 SER A O 1
ATOM 2543 N N . ALA A 1 323 ? 11 -29 -22.625 1 88.19 323 ALA A N 1
ATOM 2544 C CA . ALA A 1 323 ? 10.617 -29.844 -23.766 1 88.19 323 ALA A CA 1
ATOM 2545 C C . ALA A 1 323 ? 10.828 -31.312 -23.453 1 88.19 323 ALA A C 1
ATOM 2547 O O . ALA A 1 323 ? 9.953 -32.156 -23.703 1 88.19 323 ALA A O 1
ATOM 2548 N N . VAL A 1 324 ? 11.969 -31.594 -22.938 1 86.25 324 VAL A N 1
ATOM 2549 C CA . VAL A 1 324 ? 12.273 -32.969 -22.562 1 86.25 324 VAL A CA 1
ATOM 2550 C C . VAL A 1 324 ? 11.32 -33.438 -21.469 1 86.25 324 VAL A C 1
ATOM 2552 O O . VAL A 1 324 ? 10.852 -34.594 -21.5 1 86.25 324 VAL A O 1
ATOM 2555 N N . GLY A 1 325 ? 11.086 -32.625 -20.562 1 87.12 325 GLY A N 1
ATOM 2556 C CA . GLY A 1 325 ? 10.141 -32.938 -19.5 1 87.12 325 GLY A CA 1
ATOM 2557 C C . GLY A 1 325 ? 8.758 -33.281 -20.031 1 87.12 325 GLY A C 1
ATOM 2558 O O . GLY A 1 325 ? 8.133 -34.25 -19.578 1 87.12 325 GLY A O 1
ATOM 2559 N N . VAL A 1 326 ? 8.32 -32.469 -20.938 1 93.06 326 VAL A N 1
ATOM 2560 C CA . VAL A 1 326 ? 7.012 -32.688 -21.547 1 93.06 326 VAL A CA 1
ATOM 2561 C C . VAL A 1 326 ? 7.031 -34 -22.328 1 93.06 326 VAL A C 1
ATOM 2563 O O . VAL A 1 326 ? 6.102 -34.812 -22.219 1 93.06 326 VAL A O 1
ATOM 2566 N N . ALA A 1 327 ? 8.023 -34.188 -23.125 1 94.81 327 ALA A N 1
ATOM 2567 C CA . ALA A 1 327 ? 8.148 -35.438 -23.891 1 94.81 327 ALA A CA 1
ATOM 2568 C C . ALA A 1 327 ? 8.109 -36.656 -22.984 1 94.81 327 ALA A C 1
ATOM 2570 O O . ALA A 1 327 ? 7.402 -37.625 -23.25 1 94.81 327 ALA A O 1
ATOM 2571 N N . LYS A 1 328 ? 8.867 -36.562 -21.906 1 92.69 328 LYS A N 1
ATOM 2572 C CA . LYS A 1 328 ? 8.891 -37.656 -20.953 1 92.69 328 LYS A CA 1
ATOM 2573 C C . LYS A 1 328 ? 7.516 -37.906 -20.344 1 92.69 328 LYS A C 1
ATOM 2575 O O . LYS A 1 328 ? 7.117 -39.031 -20.094 1 92.69 328 LYS A O 1
ATOM 2580 N N . SER A 1 329 ? 6.859 -36.844 -20.062 1 95 329 SER A N 1
ATOM 2581 C CA . SER A 1 329 ? 5.523 -36.938 -19.484 1 95 329 SER A CA 1
ATOM 2582 C C . SER A 1 329 ? 4.562 -37.656 -20.422 1 95 329 SER A C 1
ATOM 2584 O O . SER A 1 329 ? 3.775 -38.5 -20 1 95 329 SER A O 1
ATOM 2586 N N . ILE A 1 330 ? 4.582 -37.344 -21.672 1 96.44 330 ILE A N 1
ATOM 2587 C CA . ILE A 1 330 ? 3.732 -37.969 -22.688 1 96.44 330 ILE A CA 1
ATOM 2588 C C . ILE A 1 330 ? 4.078 -39.438 -22.797 1 96.44 330 ILE A C 1
ATOM 2590 O O . ILE A 1 330 ? 3.184 -40.312 -22.797 1 96.44 330 ILE A O 1
ATOM 2594 N N . VAL A 1 331 ? 5.344 -39.75 -22.844 1 96 331 VAL A N 1
ATOM 2595 C CA . VAL A 1 331 ? 5.812 -41.125 -22.938 1 96 331 VAL A CA 1
ATOM 2596 C C . VAL A 1 331 ? 5.324 -41.906 -21.734 1 96 331 VAL A C 1
ATOM 2598 O O . VAL A 1 331 ? 4.793 -43.031 -21.875 1 96 331 VAL A O 1
ATOM 2601 N N . THR A 1 332 ? 5.547 -41.312 -20.594 1 95.56 332 THR A N 1
ATOM 2602 C CA . THR A 1 332 ? 5.133 -41.969 -19.359 1 95.56 332 THR A CA 1
ATOM 2603 C C . THR A 1 332 ? 3.629 -42.219 -19.344 1 95.56 332 THR A C 1
ATOM 2605 O O . THR A 1 332 ? 3.17 -43.312 -18.953 1 95.56 332 THR A O 1
ATOM 2608 N N . TYR A 1 333 ? 2.904 -41.25 -19.719 1 96.38 333 TYR A N 1
ATOM 2609 C CA . TYR A 1 333 ? 1.453 -41.406 -19.766 1 96.38 333 TYR A CA 1
ATOM 2610 C C . TYR A 1 333 ? 1.043 -42.531 -20.688 1 96.38 333 TYR A C 1
ATOM 2612 O O . TYR A 1 333 ? 0.224 -43.375 -20.312 1 96.38 333 TYR A O 1
ATOM 2620 N N . MET A 1 334 ? 1.597 -42.562 -21.875 1 96 334 MET A N 1
ATOM 2621 C CA . MET A 1 334 ? 1.282 -43.594 -22.844 1 96 334 MET A CA 1
ATOM 2622 C C . MET A 1 334 ? 1.667 -44.969 -22.312 1 96 334 MET A C 1
ATOM 2624 O O . MET A 1 334 ? 0.899 -45.938 -22.438 1 96 334 MET A O 1
ATOM 2628 N N . HIS A 1 335 ? 2.816 -45 -21.75 1 95.38 335 HIS A N 1
ATOM 2629 C CA . HIS A 1 335 ? 3.301 -46.281 -21.188 1 95.38 335 HIS A CA 1
ATOM 2630 C C . HIS A 1 335 ? 2.354 -46.781 -20.125 1 95.38 335 HIS A C 1
ATOM 2632 O O . HIS A 1 335 ? 1.992 -47.969 -20.125 1 95.38 335 HIS A O 1
ATOM 2638 N N . LYS A 1 336 ? 1.918 -45.938 -19.266 1 93.06 336 LYS A N 1
ATOM 2639 C CA . LYS A 1 336 ? 1.142 -46.344 -18.094 1 93.06 336 LYS A CA 1
ATOM 2640 C C . LYS A 1 336 ? -0.315 -46.594 -18.469 1 93.06 336 LYS A C 1
ATOM 2642 O O . LYS A 1 336 ? -0.98 -47.406 -17.828 1 93.06 336 LYS A O 1
ATOM 2647 N N . THR A 1 337 ? -0.791 -46 -19.516 1 92.56 337 THR A N 1
ATOM 2648 C CA . THR A 1 337 ? -2.23 -46.062 -19.75 1 92.56 337 THR A CA 1
ATOM 2649 C C . THR A 1 337 ? -2.543 -46.938 -20.969 1 92.56 337 THR A C 1
ATOM 2651 O O . THR A 1 337 ? -3.633 -47.5 -21.062 1 92.56 337 THR A O 1
ATOM 2654 N N . GLU A 1 338 ? -1.621 -47 -21.922 1 91.12 338 GLU A N 1
ATOM 2655 C CA . GLU A 1 338 ? -1.892 -47.719 -23.172 1 91.12 338 GLU A CA 1
ATOM 2656 C C . GLU A 1 338 ? -1.287 -49.125 -23.125 1 91.12 338 GLU A C 1
ATOM 2658 O O . GLU A 1 338 ? -1.537 -49.938 -24.016 1 91.12 338 GLU A O 1
ATOM 2663 N N . GLY A 1 339 ? -0.542 -49.438 -22.172 1 87.56 339 GLY A N 1
ATOM 2664 C CA . GLY A 1 339 ? 0.068 -50.75 -22.047 1 87.56 339 GLY A CA 1
ATOM 2665 C C . GLY A 1 339 ? 1.161 -51 -23.062 1 87.56 339 GLY A C 1
ATOM 2666 O O . GLY A 1 339 ? 1.421 -52.125 -23.438 1 87.56 339 GLY A O 1
ATOM 2667 N N . ILE A 1 340 ? 1.686 -49.969 -23.609 1 92.81 340 ILE A N 1
ATOM 2668 C CA . ILE A 1 340 ? 2.801 -50.125 -24.547 1 92.81 340 ILE A CA 1
ATOM 2669 C C . ILE A 1 340 ? 4.121 -49.906 -23.797 1 92.81 340 ILE A C 1
ATOM 2671 O O . ILE A 1 340 ? 4.141 -49.344 -22.703 1 92.81 340 ILE A O 1
ATOM 2675 N N . SER A 1 341 ? 5.215 -50.375 -24.406 1 94.69 341 SER A N 1
ATOM 2676 C CA . SER A 1 341 ? 6.52 -50.219 -23.781 1 94.69 341 SER A CA 1
ATOM 2677 C C . SER A 1 341 ? 6.973 -48.781 -23.828 1 94.69 341 SER A C 1
ATOM 2679 O O . SER A 1 341 ? 6.469 -47.969 -24.641 1 94.69 341 SER A O 1
ATOM 2681 N N . GLU A 1 342 ? 7.824 -48.406 -22.969 1 94 342 GLU A N 1
ATOM 2682 C CA . GLU A 1 342 ? 8.398 -47.062 -22.984 1 94 342 GLU A CA 1
ATOM 2683 C C . GLU A 1 342 ? 9.094 -46.781 -24.297 1 94 342 GLU A C 1
ATOM 2685 O O . GLU A 1 342 ? 9.055 -45.656 -24.797 1 94 342 GLU A O 1
ATOM 2690 N N . GLU A 1 343 ? 9.742 -47.781 -24.781 1 92.81 343 GLU A N 1
ATOM 2691 C CA . GLU A 1 343 ? 10.43 -47.656 -26.062 1 92.81 343 GLU A CA 1
ATOM 2692 C C . GLU A 1 343 ? 9.445 -47.344 -27.188 1 92.81 343 GLU A C 1
ATOM 2694 O O . GLU A 1 343 ? 9.711 -46.5 -28.047 1 92.81 343 GLU A O 1
ATOM 2699 N N . GLU A 1 344 ? 8.336 -48.062 -27.188 1 93.31 344 GLU A N 1
ATOM 2700 C CA . GLU A 1 344 ? 7.297 -47.812 -28.172 1 93.31 344 GLU A CA 1
ATOM 2701 C C . GLU A 1 344 ? 6.727 -46.406 -28.047 1 93.31 344 GLU A C 1
ATOM 2703 O O . GLU A 1 344 ? 6.48 -45.719 -29.047 1 93.31 344 GLU A O 1
ATOM 2708 N N . ALA A 1 345 ? 6.531 -46 -26.844 1 95.5 345 ALA A N 1
ATOM 2709 C CA . ALA A 1 345 ? 6.016 -44.656 -26.578 1 95.5 345 ALA A CA 1
ATOM 2710 C C . ALA A 1 345 ? 7.016 -43.594 -27.031 1 95.5 345 ALA A C 1
ATOM 2712 O O . ALA A 1 345 ? 6.633 -42.562 -27.625 1 95.5 345 ALA A O 1
ATOM 2713 N N . ARG A 1 346 ? 8.266 -43.781 -26.797 1 94.62 346 ARG A N 1
ATOM 2714 C CA . ARG A 1 346 ? 9.328 -42.844 -27.156 1 94.62 346 ARG A CA 1
ATOM 2715 C C . ARG A 1 346 ? 9.438 -42.719 -28.672 1 94.62 346 ARG A C 1
ATOM 2717 O O . ARG A 1 346 ? 9.805 -41.656 -29.188 1 94.62 346 ARG A O 1
ATOM 2724 N N . ALA A 1 347 ? 9.094 -43.75 -29.328 1 93.5 347 ALA A N 1
ATOM 2725 C CA . ALA A 1 347 ? 9.18 -43.75 -30.781 1 93.5 347 ALA A CA 1
ATOM 2726 C C . ALA A 1 347 ? 8.148 -42.812 -31.406 1 93.5 347 ALA A C 1
ATOM 2728 O O . ALA A 1 347 ? 8.25 -42.469 -32.562 1 93.5 347 ALA A O 1
ATOM 2729 N N . CYS A 1 348 ? 7.207 -42.375 -30.656 1 95.44 348 CYS A N 1
ATOM 2730 C CA . CYS A 1 348 ? 6.191 -41.438 -31.125 1 95.44 348 CYS A CA 1
ATOM 2731 C C . CYS A 1 348 ? 6.723 -40.031 -31.125 1 95.44 348 CYS A C 1
ATOM 2733 O O . CYS A 1 348 ? 6.137 -39.125 -31.75 1 95.44 348 CYS A O 1
ATOM 2735 N N . ILE A 1 349 ? 7.895 -39.812 -30.516 1 96.75 349 ILE A N 1
ATOM 2736 C CA . ILE A 1 349 ? 8.383 -38.469 -30.219 1 96.75 349 ILE A CA 1
ATOM 2737 C C . ILE A 1 349 ? 9.531 -38.125 -31.156 1 96.75 349 ILE A C 1
ATOM 2739 O O . ILE A 1 349 ? 10.422 -38.938 -31.391 1 96.75 349 ILE A O 1
ATOM 2743 N N . TYR A 1 350 ? 9.477 -36.938 -31.766 1 96.5 350 TYR A N 1
ATOM 2744 C CA . TYR A 1 350 ? 10.539 -36.344 -32.562 1 96.5 350 TYR A CA 1
ATOM 2745 C C . TYR A 1 350 ? 10.969 -35 -31.984 1 96.5 350 TYR A C 1
ATOM 2747 O O . TYR A 1 350 ? 10.18 -34.062 -31.938 1 96.5 350 TYR A O 1
ATOM 2755 N N . MET A 1 351 ? 12.188 -34.875 -31.578 1 96.25 351 MET A N 1
ATOM 2756 C CA . MET A 1 351 ? 12.664 -33.656 -30.969 1 96.25 351 MET A CA 1
ATOM 2757 C C . MET A 1 351 ? 13.609 -32.906 -31.906 1 96.25 351 MET A C 1
ATOM 2759 O O . MET A 1 351 ? 14.492 -33.5 -32.5 1 96.25 351 MET A O 1
ATOM 2763 N N . VAL A 1 352 ? 13.43 -31.578 -31.984 1 95.12 352 VAL A N 1
ATOM 2764 C CA . VAL A 1 352 ? 14.242 -30.719 -32.844 1 95.12 352 VAL A CA 1
ATOM 2765 C C . VAL A 1 352 ? 14.969 -29.688 -31.984 1 95.12 352 VAL A C 1
ATOM 2767 O O . VAL A 1 352 ? 14.352 -29 -31.172 1 95.12 352 VAL A O 1
ATOM 2770 N N . ASP A 1 353 ? 16.234 -29.5 -32.094 1 91.44 353 ASP A N 1
ATOM 2771 C CA . ASP A 1 353 ? 16.969 -28.438 -31.453 1 91.44 353 ASP A CA 1
ATOM 2772 C C . ASP A 1 353 ? 17.625 -27.516 -32.469 1 91.44 353 ASP A C 1
ATOM 2774 O O . ASP A 1 353 ? 17.203 -27.469 -33.625 1 91.44 353 ASP A O 1
ATOM 2778 N N . SER A 1 354 ? 18.484 -26.609 -32.031 1 88.19 354 SER A N 1
ATOM 2779 C CA . SER A 1 354 ? 19.062 -25.594 -32.906 1 88.19 354 SER A CA 1
ATOM 2780 C C . SER A 1 354 ? 19.844 -26.219 -34.062 1 88.19 354 SER A C 1
ATOM 2782 O O . SER A 1 354 ? 20.078 -25.562 -35.062 1 88.19 354 SER A O 1
ATOM 2784 N N . LYS A 1 355 ? 20.172 -27.5 -33.906 1 90.5 355 LYS A N 1
ATOM 2785 C CA . LYS A 1 355 ? 20.953 -28.172 -34.938 1 90.5 355 LYS A CA 1
ATOM 2786 C C . LYS A 1 355 ? 20.078 -29.109 -35.75 1 90.5 355 LYS A C 1
ATOM 2788 O O . LYS A 1 355 ? 20.562 -29.812 -36.625 1 90.5 355 LYS A O 1
ATOM 2793 N N . GLY A 1 356 ? 18.812 -29.156 -35.406 1 93.12 356 GLY A N 1
ATOM 2794 C CA . GLY A 1 356 ? 17.875 -29.969 -36.188 1 93.12 356 GLY A CA 1
ATOM 2795 C C . GLY A 1 356 ? 17.281 -31.109 -35.406 1 93.12 356 GLY A C 1
ATOM 2796 O O . GLY A 1 356 ? 17.266 -31.078 -34.156 1 93.12 356 GLY A O 1
ATOM 2797 N N . LEU A 1 357 ? 16.766 -32.094 -36.25 1 95.75 357 LEU A N 1
ATOM 2798 C CA . LEU A 1 357 ? 16.156 -33.25 -35.625 1 95.75 357 LEU A CA 1
ATOM 2799 C C . LEU A 1 357 ? 17.188 -34.062 -34.844 1 95.75 357 LEU A C 1
ATOM 2801 O O . LEU A 1 357 ? 18.297 -34.312 -35.344 1 95.75 357 LEU A O 1
ATOM 2805 N N . ILE A 1 358 ? 16.828 -34.5 -33.688 1 94.69 358 ILE A N 1
ATOM 2806 C CA . ILE A 1 358 ? 17.75 -35.219 -32.844 1 94.69 358 ILE A CA 1
ATOM 2807 C C . ILE A 1 358 ? 17.734 -36.719 -33.219 1 94.69 358 ILE A C 1
ATOM 2809 O O . ILE A 1 358 ? 16.734 -37.406 -33 1 94.69 358 ILE A O 1
ATOM 2813 N N . THR A 1 359 ? 18.797 -37.188 -33.781 1 93.12 359 THR A N 1
ATOM 2814 C CA . THR A 1 359 ? 18.984 -38.562 -34.188 1 93.12 359 THR A CA 1
ATOM 2815 C C . THR A 1 359 ? 20.312 -39.094 -33.656 1 93.12 359 THR A C 1
ATOM 2817 O O . THR A 1 359 ? 21.172 -38.344 -33.219 1 93.12 359 THR A O 1
ATOM 2820 N N . ASP A 1 360 ? 20.359 -40.375 -33.562 1 88.12 360 ASP A N 1
ATOM 2821 C CA . ASP A 1 360 ? 21.594 -40.969 -33.062 1 88.12 360 ASP A CA 1
ATOM 2822 C C . ASP A 1 360 ? 22.688 -40.906 -34.125 1 88.12 360 ASP A C 1
ATOM 2824 O O . ASP A 1 360 ? 23.859 -41.219 -33.844 1 88.12 360 ASP A O 1
ATOM 2828 N N . THR A 1 361 ? 22.375 -40.406 -35.281 1 87.06 361 THR A N 1
ATOM 2829 C CA . THR A 1 361 ? 23.344 -40.406 -36.375 1 87.06 361 THR A CA 1
ATOM 2830 C C . THR A 1 361 ? 23.781 -38.969 -36.688 1 87.06 361 THR A C 1
ATOM 2832 O O . THR A 1 361 ? 24.625 -38.75 -37.562 1 87.06 361 THR A O 1
ATOM 2835 N N . ARG A 1 362 ? 23.25 -38.031 -36.062 1 85.56 362 ARG A N 1
ATOM 2836 C CA . ARG A 1 362 ? 23.516 -36.625 -36.406 1 85.56 362 ARG A CA 1
ATOM 2837 C C . ARG A 1 362 ? 24.984 -36.25 -36.125 1 85.56 362 ARG A C 1
ATOM 2839 O O . ARG A 1 362 ? 25.5 -35.312 -36.719 1 85.56 362 ARG A O 1
ATOM 2846 N N . GLY A 1 363 ? 25.781 -37 -35.344 1 80.81 363 GLY A N 1
ATOM 2847 C CA . GLY A 1 363 ? 27.234 -36.844 -35.219 1 80.81 363 GLY A CA 1
ATOM 2848 C C . GLY A 1 363 ? 27.641 -36 -34.031 1 80.81 363 GLY A C 1
ATOM 2849 O O . GLY A 1 363 ? 28.781 -36.094 -33.562 1 80.81 363 GLY A O 1
ATOM 2850 N N . ASP A 1 364 ? 26.828 -35.062 -33.5 1 82.56 364 ASP A N 1
ATOM 2851 C CA . ASP A 1 364 ? 27.25 -34.25 -32.375 1 82.56 364 ASP A CA 1
ATOM 2852 C C . ASP A 1 364 ? 26.984 -34.969 -31.047 1 82.56 364 ASP A C 1
ATOM 2854 O O . ASP A 1 364 ? 26.281 -35.969 -31.016 1 82.56 364 ASP A O 1
ATOM 2858 N N . GLU A 1 365 ? 27.672 -34.531 -29.953 1 82.62 365 GLU A N 1
ATOM 2859 C CA . GLU A 1 365 ? 27.469 -35.062 -28.609 1 82.62 365 GLU A CA 1
ATOM 2860 C C . GLU A 1 365 ? 26.188 -34.5 -27.984 1 82.62 365 GLU A C 1
ATOM 2862 O O . GLU A 1 365 ? 26.062 -33.281 -27.797 1 82.62 365 GLU A O 1
ATOM 2867 N N . LEU A 1 366 ? 25.266 -35.406 -27.75 1 82 366 LEU A N 1
ATOM 2868 C CA . LEU A 1 366 ? 24 -35 -27.141 1 82 366 LEU A CA 1
ATOM 2869 C C . LEU A 1 366 ? 24.094 -35.062 -25.625 1 82 366 LEU A C 1
ATOM 2871 O O . LEU A 1 366 ? 24.641 -36 -25.062 1 82 366 LEU A O 1
ATOM 2875 N N . PRO A 1 367 ? 23.656 -34 -25.016 1 76.62 367 PRO A N 1
ATOM 2876 C CA . PRO A 1 367 ? 23.5 -34.094 -23.562 1 76.62 367 PRO A CA 1
ATOM 2877 C C . PRO A 1 367 ? 22.688 -35.312 -23.156 1 76.62 367 PRO A C 1
ATOM 2879 O O . PRO A 1 367 ? 21.844 -35.781 -23.922 1 76.62 367 PRO A O 1
ATOM 2882 N N . GLU A 1 368 ? 22.922 -35.781 -21.953 1 75.44 368 GLU A N 1
ATOM 2883 C CA . GLU A 1 368 ? 22.328 -37.031 -21.453 1 75.44 368 GLU A CA 1
ATOM 2884 C C . GLU A 1 368 ? 20.812 -37 -21.531 1 75.44 368 GLU A C 1
ATOM 2886 O O . GLU A 1 368 ? 20.172 -37.969 -21.953 1 75.44 368 GLU A O 1
ATOM 2891 N N . HIS A 1 369 ? 20.203 -35.938 -21.219 1 75.19 369 HIS A N 1
ATOM 2892 C CA . HIS A 1 369 ? 18.75 -35.844 -21.156 1 75.19 369 HIS A CA 1
ATOM 2893 C C . HIS A 1 369 ? 18.125 -35.906 -22.547 1 75.19 369 HIS A C 1
ATOM 2895 O O . HIS A 1 369 ? 16.953 -36.219 -22.688 1 75.19 369 HIS A O 1
ATOM 2901 N N . LYS A 1 370 ? 18.906 -35.625 -23.562 1 79.56 370 LYS A N 1
ATOM 2902 C CA . LYS A 1 370 ? 18.422 -35.688 -24.938 1 79.56 370 LYS A CA 1
ATOM 2903 C C . LYS A 1 370 ? 18.688 -37.031 -25.562 1 79.56 370 LYS A C 1
ATOM 2905 O O . LYS A 1 370 ? 18.016 -37.438 -26.531 1 79.56 370 LYS A O 1
ATOM 2910 N N . GLN A 1 371 ? 19.656 -37.688 -25.031 1 82.56 371 GLN A N 1
ATOM 2911 C CA . GLN A 1 371 ? 20.078 -38.969 -25.609 1 82.56 371 GLN A CA 1
ATOM 2912 C C . GLN A 1 371 ? 18.922 -39.969 -25.578 1 82.56 371 GLN A C 1
ATOM 2914 O O . GLN A 1 371 ? 18.75 -40.75 -26.531 1 82.56 371 GLN A O 1
ATOM 2919 N N . GLU A 1 372 ? 18.203 -39.906 -24.5 1 83.12 372 GLU A N 1
ATOM 2920 C CA . GLU A 1 372 ? 17.125 -40.875 -24.344 1 83.12 372 GLU A CA 1
ATOM 2921 C C . GLU A 1 372 ? 16.031 -40.625 -25.375 1 83.12 372 GLU A C 1
ATOM 2923 O O . GLU A 1 372 ? 15.297 -41.562 -25.734 1 83.12 372 GLU A O 1
ATOM 2928 N N . MET A 1 373 ? 15.945 -39.469 -25.922 1 87.88 373 MET A N 1
ATOM 2929 C CA . MET A 1 373 ? 14.844 -39.125 -26.828 1 87.88 373 MET A CA 1
ATOM 2930 C C . MET A 1 373 ? 15.305 -39.156 -28.281 1 87.88 373 MET A C 1
ATOM 2932 O O . MET A 1 373 ? 14.5 -38.938 -29.188 1 87.88 373 MET A O 1
ATOM 2936 N N . ALA A 1 374 ? 16.531 -39.469 -28.484 1 91.69 374 ALA A N 1
ATOM 2937 C CA . ALA A 1 374 ? 17.062 -39.469 -29.844 1 91.69 374 ALA A CA 1
ATOM 2938 C C . ALA A 1 374 ? 16.438 -40.594 -30.688 1 91.69 374 ALA A C 1
ATOM 2940 O O . ALA A 1 374 ? 16.234 -41.688 -30.188 1 91.69 374 ALA A O 1
ATOM 2941 N N . ARG A 1 375 ? 16.172 -40.25 -32 1 92.56 375 ARG A N 1
ATOM 2942 C CA . ARG A 1 375 ? 15.656 -41.25 -32.906 1 92.56 375 ARG A CA 1
ATOM 2943 C C . ARG A 1 375 ? 16.75 -42.25 -33.312 1 92.56 375 ARG A C 1
ATOM 2945 O O . ARG A 1 375 ? 17.859 -41.844 -33.625 1 92.56 375 ARG A O 1
ATOM 2952 N N . ARG A 1 376 ? 16.359 -43.531 -33.312 1 89.25 376 ARG A N 1
ATOM 2953 C CA . ARG A 1 376 ? 17.312 -44.562 -33.625 1 89.25 376 ARG A CA 1
ATOM 2954 C C . ARG A 1 376 ? 16.797 -45.5 -34.719 1 89.25 376 ARG A C 1
ATOM 2956 O O . ARG A 1 376 ? 17.344 -46.562 -34.938 1 89.25 376 ARG A O 1
ATOM 2963 N N . ASP A 1 377 ? 15.797 -45.219 -35.375 1 90.19 377 ASP A N 1
ATOM 2964 C CA . ASP A 1 377 ? 15.117 -46.094 -36.312 1 90.19 377 ASP A CA 1
ATOM 2965 C C . ASP A 1 377 ? 15.453 -45.719 -37.75 1 90.19 377 ASP A C 1
ATOM 2967 O O . ASP A 1 377 ? 14.695 -46.031 -38.688 1 90.19 377 ASP A O 1
ATOM 2971 N N . GLY A 1 378 ? 16.453 -44.938 -37.969 1 87.62 378 GLY A N 1
ATOM 2972 C CA . GLY A 1 378 ? 16.922 -44.656 -39.312 1 87.62 378 GLY A CA 1
ATOM 2973 C C . GLY A 1 378 ? 16.312 -43.406 -39.906 1 87.62 378 GLY A C 1
ATOM 2974 O O . GLY A 1 378 ? 16.469 -43.125 -41.094 1 87.62 378 GLY A O 1
ATOM 2975 N N . VAL A 1 379 ? 15.68 -42.656 -39.125 1 91.31 379 VAL A N 1
ATOM 2976 C CA . VAL A 1 379 ? 15.156 -41.375 -39.562 1 91.31 379 VAL A CA 1
ATOM 2977 C C . VAL A 1 379 ? 16.297 -40.5 -40.062 1 91.31 379 VAL A C 1
ATOM 2979 O O . VAL A 1 379 ? 17.359 -40.438 -39.438 1 91.31 379 VAL A O 1
ATOM 2982 N N . PRO A 1 380 ? 16.125 -39.875 -41.25 1 92.19 380 PRO A N 1
ATOM 2983 C CA . PRO A 1 380 ? 17.203 -39.031 -41.781 1 92.19 380 PRO A CA 1
ATOM 2984 C C . PRO A 1 380 ? 17.453 -37.781 -40.938 1 92.19 380 PRO A C 1
ATOM 2986 O O . PRO A 1 380 ? 16.516 -37.25 -40.312 1 92.19 380 PRO A O 1
ATOM 2989 N N . ASP A 1 381 ? 18.688 -37.375 -41.031 1 92.81 381 ASP A N 1
ATOM 2990 C CA . ASP A 1 381 ? 19.016 -36.094 -40.406 1 92.81 381 ASP A CA 1
ATOM 2991 C C . ASP A 1 381 ? 18.375 -34.938 -41.188 1 92.81 381 ASP A C 1
ATOM 2993 O O . ASP A 1 381 ? 18.438 -34.906 -42.406 1 92.81 381 ASP A O 1
ATOM 2997 N N . MET A 1 382 ? 17.609 -34.156 -40.5 1 95.44 382 MET A N 1
ATOM 2998 C CA . MET A 1 382 ? 16.953 -33 -41.094 1 95.44 382 MET A CA 1
ATOM 2999 C C . MET A 1 382 ? 17.109 -31.766 -40.188 1 95.44 382 MET A C 1
ATOM 3001 O O . MET A 1 382 ? 17.062 -31.875 -38.969 1 95.44 382 MET A O 1
ATOM 3005 N N . LYS A 1 383 ? 17.297 -30.625 -40.812 1 94.06 383 LYS A N 1
ATOM 3006 C CA . LYS A 1 383 ? 17.469 -29.391 -40.031 1 94.06 383 LYS A CA 1
ATOM 3007 C C . LYS A 1 383 ? 16.266 -28.469 -40.188 1 94.06 383 LYS A C 1
ATOM 3009 O O . LYS A 1 383 ? 15.867 -27.797 -39.25 1 94.06 383 LYS A O 1
ATOM 3014 N N . ASP A 1 384 ? 15.719 -28.469 -41.375 1 95.5 384 ASP A N 1
ATOM 3015 C CA . ASP A 1 384 ? 14.609 -27.562 -41.656 1 95.5 384 ASP A CA 1
ATOM 3016 C C . ASP A 1 384 ? 13.297 -28.094 -41.094 1 95.5 384 ASP A C 1
ATOM 3018 O O . ASP A 1 384 ? 12.914 -29.234 -41.344 1 95.5 384 ASP A O 1
ATOM 3022 N N . LEU A 1 385 ? 12.602 -27.297 -40.344 1 96.75 385 LEU A N 1
ATOM 3023 C CA . LEU A 1 385 ? 11.391 -27.719 -39.656 1 96.75 385 LEU A CA 1
ATOM 3024 C C . LEU A 1 385 ? 10.305 -28.125 -40.656 1 96.75 385 LEU A C 1
ATOM 3026 O O . LEU A 1 385 ? 9.555 -29.078 -40.406 1 96.75 385 LEU A O 1
ATOM 3030 N N . ARG A 1 386 ? 10.164 -27.328 -41.719 1 97.19 386 ARG A N 1
ATOM 3031 C CA . ARG A 1 386 ? 9.164 -27.672 -42.719 1 97.19 386 ARG A CA 1
ATOM 3032 C C . ARG A 1 386 ? 9.398 -29.078 -43.25 1 97.19 386 ARG A C 1
ATOM 3034 O O . ARG A 1 386 ? 8.461 -29.859 -43.375 1 97.19 386 ARG A O 1
ATOM 3041 N N . GLU A 1 387 ? 10.609 -29.406 -43.562 1 97.19 387 GLU A N 1
ATOM 3042 C CA . GLU A 1 387 ? 10.977 -30.719 -44.062 1 97.19 387 GLU A CA 1
ATOM 3043 C C . GLU A 1 387 ? 10.664 -31.797 -43.031 1 97.19 387 GLU A C 1
ATOM 3045 O O . GLU A 1 387 ? 10.188 -32.875 -43.375 1 97.19 387 GLU A O 1
ATOM 3050 N N . ILE A 1 388 ? 10.961 -31.516 -41.844 1 97.81 388 ILE A N 1
ATOM 3051 C CA . ILE A 1 388 ? 10.703 -32.469 -40.75 1 97.81 388 ILE A CA 1
ATOM 3052 C C . ILE A 1 388 ? 9.203 -32.719 -40.656 1 97.81 388 ILE A C 1
ATOM 3054 O O . ILE A 1 388 ? 8.773 -33.875 -40.531 1 97.81 388 ILE A O 1
ATOM 3058 N N . VAL A 1 389 ? 8.406 -31.688 -40.719 1 98.12 389 VAL A N 1
ATOM 3059 C CA . VAL A 1 389 ? 6.953 -31.797 -40.594 1 98.12 389 VAL A CA 1
ATOM 3060 C C . VAL A 1 389 ? 6.414 -32.594 -41.781 1 98.12 389 VAL A C 1
ATOM 3062 O O . VAL A 1 389 ? 5.523 -33.438 -41.625 1 98.12 389 VAL A O 1
ATOM 3065 N N . GLU A 1 390 ? 6.961 -32.344 -42.969 1 97.56 390 GLU A N 1
ATOM 3066 C CA . GLU A 1 390 ? 6.539 -33.094 -44.156 1 97.56 390 GLU A CA 1
ATOM 3067 C C . GLU A 1 390 ? 6.867 -34.562 -44.031 1 97.56 390 GLU A C 1
ATOM 3069 O O . GLU A 1 390 ? 6.105 -35.406 -44.5 1 97.56 390 GLU A O 1
ATOM 3074 N N . TYR A 1 391 ? 7.957 -34.844 -43.469 1 97.31 391 TYR A N 1
ATOM 3075 C CA . TYR A 1 391 ? 8.406 -36.219 -43.312 1 97.31 391 TYR A CA 1
ATOM 3076 C C . TYR A 1 391 ? 7.602 -36.938 -42.25 1 97.31 391 TYR A C 1
ATOM 3078 O O . TYR A 1 391 ? 7.105 -38.031 -42.469 1 97.31 391 TYR A O 1
ATOM 3086 N N . VAL A 1 392 ? 7.434 -36.312 -41.094 1 97.56 392 VAL A N 1
ATOM 3087 C CA . VAL A 1 392 ? 6.879 -36.969 -39.906 1 97.56 392 VAL A CA 1
ATOM 3088 C C . VAL A 1 392 ? 5.352 -36.969 -40 1 97.56 392 VAL A C 1
ATOM 3090 O O . VAL A 1 392 ? 4.699 -37.875 -39.5 1 97.56 392 VAL A O 1
ATOM 3093 N N . LYS A 1 393 ? 4.785 -35.938 -40.594 1 97.94 393 LYS A N 1
ATOM 3094 C CA . LYS A 1 393 ? 3.34 -35.719 -40.625 1 97.94 393 LYS A CA 1
ATOM 3095 C C . LYS A 1 393 ? 2.756 -35.781 -39.219 1 97.94 393 LYS A C 1
ATOM 3097 O O . LYS A 1 393 ? 1.853 -36.562 -38.938 1 97.94 393 LYS A O 1
ATOM 3102 N N . PRO A 1 394 ? 3.234 -34.906 -38.375 1 98.5 394 PRO A N 1
ATOM 3103 C CA . PRO A 1 394 ? 2.912 -35 -36.969 1 98.5 394 PRO A CA 1
ATOM 3104 C C . PRO A 1 394 ? 1.45 -34.656 -36.656 1 98.5 394 PRO A C 1
ATOM 3106 O O . PRO A 1 394 ? 0.842 -33.844 -37.344 1 98.5 394 PRO A O 1
ATOM 3109 N N . HIS A 1 395 ? 0.912 -35.344 -35.625 1 98.38 395 HIS A N 1
ATOM 3110 C CA . HIS A 1 395 ? -0.403 -35.031 -35.094 1 98.38 395 HIS A CA 1
ATOM 3111 C C . HIS A 1 395 ? -0.346 -33.812 -34.156 1 98.38 395 HIS A C 1
ATOM 3113 O O . HIS A 1 395 ? -1.364 -33.156 -33.938 1 98.38 395 HIS A O 1
ATOM 3119 N N . ALA A 1 396 ? 0.815 -33.531 -33.625 1 98.44 396 ALA A N 1
ATOM 3120 C CA . ALA A 1 396 ? 1.018 -32.406 -32.719 1 98.44 396 ALA A CA 1
ATOM 3121 C C . ALA A 1 396 ? 2.385 -31.766 -32.938 1 98.44 396 ALA A C 1
ATOM 3123 O O . ALA A 1 396 ? 3.383 -32.469 -33.125 1 98.44 396 ALA A O 1
ATOM 3124 N N . LEU A 1 397 ? 2.391 -30.453 -33.031 1 98.44 397 LEU A N 1
ATOM 3125 C CA . LEU A 1 397 ? 3.604 -29.641 -33.031 1 98.44 397 LEU A CA 1
ATOM 3126 C C . LEU A 1 397 ? 3.693 -28.812 -31.734 1 98.44 397 LEU A C 1
ATOM 3128 O O . LEU A 1 397 ? 2.859 -27.938 -31.5 1 98.44 397 LEU A O 1
ATOM 3132 N N . ILE A 1 398 ? 4.73 -29.141 -30.906 1 97.75 398 ILE A N 1
ATOM 3133 C CA . ILE A 1 398 ? 4.867 -28.516 -29.578 1 97.75 398 ILE A CA 1
ATOM 3134 C C . ILE A 1 398 ? 6.137 -27.672 -29.547 1 97.75 398 ILE A C 1
ATOM 3136 O O . ILE A 1 398 ? 7.238 -28.172 -29.766 1 97.75 398 ILE A O 1
ATOM 3140 N N . GLY A 1 399 ? 5.926 -26.391 -29.266 1 96.44 399 GLY A N 1
ATOM 3141 C CA . GLY A 1 399 ? 7.047 -25.469 -29.234 1 96.44 399 GLY A CA 1
ATOM 3142 C C . GLY A 1 399 ? 7.469 -25.094 -27.812 1 96.44 399 GLY A C 1
ATOM 3143 O O . GLY A 1 399 ? 6.664 -24.578 -27.047 1 96.44 399 GLY A O 1
ATOM 3144 N N . LEU A 1 400 ? 8.672 -25.25 -27.453 1 91.75 400 LEU A N 1
ATOM 3145 C CA . LEU A 1 400 ? 9.312 -24.891 -26.188 1 91.75 400 LEU A CA 1
ATOM 3146 C C . LEU A 1 400 ? 10.734 -24.406 -26.422 1 91.75 400 LEU A C 1
ATOM 3148 O O . LEU A 1 400 ? 11.656 -24.797 -25.703 1 91.75 400 LEU A O 1
ATOM 3152 N N . SER A 1 401 ? 10.914 -23.578 -27.469 1 87.06 401 SER A N 1
ATOM 3153 C CA . SER A 1 401 ? 12.234 -23.172 -27.938 1 87.06 401 SER A CA 1
ATOM 3154 C C . SER A 1 401 ? 12.633 -21.828 -27.344 1 87.06 401 SER A C 1
ATOM 3156 O O . SER A 1 401 ? 13.812 -21.484 -27.312 1 87.06 401 SER A O 1
ATOM 3158 N N . ALA A 1 402 ? 11.68 -21.016 -26.938 1 78 402 ALA A N 1
ATOM 3159 C CA . ALA A 1 402 ? 11.852 -19.625 -26.5 1 78 402 ALA A CA 1
ATOM 3160 C C . ALA A 1 402 ? 12.492 -18.781 -27.594 1 78 402 ALA A C 1
ATOM 3162 O O . ALA A 1 402 ? 13.211 -17.828 -27.312 1 78 402 ALA A O 1
ATOM 3163 N N . ALA A 1 403 ? 12.305 -19.078 -28.844 1 80.62 403 ALA A N 1
ATOM 3164 C CA . ALA A 1 403 ? 12.977 -18.391 -29.938 1 80.62 403 ALA A CA 1
ATOM 3165 C C . ALA A 1 403 ? 11.969 -17.938 -31 1 80.62 403 ALA A C 1
ATOM 3167 O O . ALA A 1 403 ? 12.328 -17.734 -32.156 1 80.62 403 ALA A O 1
ATOM 3168 N N . GLY A 1 404 ? 10.812 -17.812 -30.625 1 83.19 404 GLY A N 1
ATOM 3169 C CA . GLY A 1 404 ? 9.805 -17.391 -31.594 1 83.19 404 GLY A CA 1
ATOM 3170 C C . GLY A 1 404 ? 9.789 -15.898 -31.828 1 83.19 404 GLY A C 1
ATOM 3171 O O . GLY A 1 404 ? 10.5 -15.148 -31.141 1 83.19 404 GLY A O 1
ATOM 3172 N N . PRO A 1 405 ? 8.93 -15.633 -32.812 1 92.25 405 PRO A N 1
ATOM 3173 C CA . PRO A 1 405 ? 8.109 -16.5 -33.656 1 92.25 405 PRO A CA 1
ATOM 3174 C C . PRO A 1 405 ? 8.906 -17.094 -34.812 1 92.25 405 PRO A C 1
ATOM 3176 O O . PRO A 1 405 ? 9.688 -16.406 -35.469 1 92.25 405 PRO A O 1
ATOM 3179 N N . VAL A 1 406 ? 8.711 -18.422 -35.094 1 93.69 406 VAL A N 1
ATOM 3180 C CA . VAL A 1 406 ? 9.531 -19.047 -36.125 1 93.69 406 VAL A CA 1
ATOM 3181 C C . VAL A 1 406 ? 8.68 -20.031 -36.906 1 93.69 406 VAL A C 1
ATOM 3183 O O . VAL A 1 406 ? 9.164 -20.625 -37.875 1 93.69 406 VAL A O 1
ATOM 3186 N N . TRP A 1 407 ? 7.457 -20.281 -36.531 1 97.75 407 TRP A N 1
ATOM 3187 C CA . TRP A 1 407 ? 6.582 -21.156 -37.312 1 97.75 407 TRP A CA 1
ATOM 3188 C C . TRP A 1 407 ? 5.867 -20.375 -38.406 1 97.75 407 TRP A C 1
ATOM 3190 O O . TRP A 1 407 ? 4.859 -19.719 -38.156 1 97.75 407 TRP A O 1
ATOM 3200 N N . THR A 1 408 ? 6.281 -20.562 -39.594 1 97.31 408 THR A N 1
ATOM 3201 C CA . THR A 1 408 ? 5.805 -19.797 -40.75 1 97.31 408 THR A CA 1
ATOM 3202 C C . THR A 1 408 ? 4.602 -20.484 -41.406 1 97.31 408 THR A C 1
ATOM 3204 O O . THR A 1 408 ? 4.25 -21.609 -41.031 1 97.31 408 THR A O 1
ATOM 3207 N N . GLU A 1 409 ? 3.971 -19.766 -42.375 1 98 409 GLU A N 1
ATOM 3208 C CA . GLU A 1 409 ? 2.783 -20.25 -43.062 1 98 409 GLU A CA 1
ATOM 3209 C C . GLU A 1 409 ? 3.061 -21.578 -43.781 1 98 409 GLU A C 1
ATOM 3211 O O . GLU A 1 409 ? 2.27 -22.516 -43.688 1 98 409 GLU A O 1
ATOM 3216 N N . PRO A 1 410 ? 4.219 -21.734 -44.406 1 98.06 410 PRO A N 1
ATOM 3217 C CA . PRO A 1 410 ? 4.488 -23.016 -45.062 1 98.06 410 PRO A CA 1
ATOM 3218 C C . PRO A 1 410 ? 4.562 -24.172 -44.062 1 98.06 410 PRO A C 1
ATOM 3220 O O . PRO A 1 410 ? 4.164 -25.297 -44.406 1 98.06 410 PRO A O 1
ATOM 3223 N N . ILE A 1 411 ? 5.031 -23.953 -42.938 1 97.94 411 ILE A N 1
ATOM 3224 C CA . ILE A 1 411 ? 5.125 -24.984 -41.938 1 97.94 411 ILE A CA 1
ATOM 3225 C C . ILE A 1 411 ? 3.725 -25.422 -41.5 1 97.94 411 ILE A C 1
ATOM 3227 O O . ILE A 1 411 ? 3.438 -26.609 -41.406 1 97.94 411 ILE A O 1
ATOM 3231 N N . VAL A 1 412 ? 2.848 -24.453 -41.281 1 98.19 412 VAL A N 1
ATOM 3232 C CA . VAL A 1 412 ? 1.486 -24.75 -40.844 1 98.19 412 VAL A CA 1
ATOM 3233 C C . VAL A 1 412 ? 0.724 -25.469 -41.938 1 98.19 412 VAL A C 1
ATOM 3235 O O . VAL A 1 412 ? -0.042 -26.391 -41.688 1 98.19 412 VAL A O 1
ATOM 3238 N N . GLN A 1 413 ? 0.964 -25.047 -43.125 1 97.81 413 GLN A N 1
ATOM 3239 C CA . GLN A 1 413 ? 0.32 -25.703 -44.25 1 97.81 413 GLN A CA 1
ATOM 3240 C C . GLN A 1 413 ? 0.791 -27.141 -44.406 1 97.81 413 GLN A C 1
ATOM 3242 O O . GLN A 1 413 ? -0.012 -28.047 -44.656 1 97.81 413 GLN A O 1
ATOM 3247 N N . ALA A 1 414 ? 2.061 -27.328 -44.219 1 97.81 414 ALA A N 1
ATOM 3248 C CA . ALA A 1 414 ? 2.602 -28.688 -44.25 1 97.81 414 ALA A CA 1
ATOM 3249 C C . ALA A 1 414 ? 1.982 -29.547 -43.156 1 97.81 414 ALA A C 1
ATOM 3251 O O . ALA A 1 414 ? 1.695 -30.719 -43.375 1 97.81 414 ALA A O 1
ATOM 3252 N N . LEU A 1 415 ? 1.813 -28.984 -42 1 97.88 415 LEU A N 1
ATOM 3253 C CA . LEU A 1 415 ? 1.182 -29.672 -40.875 1 97.88 415 LEU A CA 1
ATOM 3254 C C . LEU A 1 415 ? -0.222 -30.141 -41.25 1 97.88 415 LEU A C 1
ATOM 3256 O O . LEU A 1 415 ? -0.588 -31.281 -41 1 97.88 415 LEU A O 1
ATOM 3260 N N . CYS A 1 416 ? -0.954 -29.281 -41.906 1 97.44 416 CYS A N 1
ATOM 3261 C CA . CYS A 1 416 ? -2.346 -29.547 -42.25 1 97.44 416 CYS A CA 1
ATOM 3262 C C . CYS A 1 416 ? -2.443 -30.547 -43.375 1 97.44 416 CYS A C 1
ATOM 3264 O O . CYS A 1 416 ? -3.482 -31.188 -43.562 1 97.44 416 CYS A O 1
ATOM 3266 N N . GLN A 1 417 ? -1.434 -30.672 -44.156 1 96.88 417 GLN A N 1
ATOM 3267 C CA . GLN A 1 417 ? -1.412 -31.672 -45.219 1 96.88 417 GLN A CA 1
ATOM 3268 C C . GLN A 1 417 ? -1.273 -33.094 -44.656 1 96.88 417 GLN A C 1
ATOM 3270 O O . GLN A 1 417 ? -1.809 -34.031 -45.219 1 96.88 417 GLN A O 1
ATOM 3275 N N . GLY A 1 418 ? -0.626 -33.188 -43.625 1 95.88 418 GLY A N 1
ATOM 3276 C CA . GLY A 1 418 ? -0.364 -34.469 -43.031 1 95.88 418 GLY A CA 1
ATOM 3277 C C . GLY A 1 418 ? -1.435 -34.906 -42.031 1 95.88 418 GLY A C 1
ATOM 3278 O O . GLY A 1 418 ? -1.639 -36.094 -41.812 1 95.88 418 GLY A O 1
ATOM 3279 N N . THR A 1 419 ? -2.068 -34 -41.406 1 96.12 419 THR A N 1
ATOM 3280 C CA . THR A 1 419 ? -3.072 -34.25 -40.375 1 96.12 419 THR A CA 1
ATOM 3281 C C . THR A 1 419 ? -4.242 -33.281 -40.5 1 96.12 419 THR A C 1
ATOM 3283 O O . THR A 1 419 ? -4.047 -32.062 -40.594 1 96.12 419 THR A O 1
ATOM 3286 N N . GLU A 1 420 ? -5.418 -33.719 -40.469 1 95.5 420 GLU A N 1
ATOM 3287 C CA . GLU A 1 420 ? -6.613 -32.938 -40.75 1 95.5 420 GLU A CA 1
ATOM 3288 C C . GLU A 1 420 ? -6.777 -31.812 -39.719 1 95.5 420 GLU A C 1
ATOM 3290 O O . GLU A 1 420 ? -7.09 -30.688 -40.094 1 95.5 420 GLU A O 1
ATOM 3295 N N . SER A 1 421 ? -6.625 -32.094 -38.469 1 96.5 421 SER A N 1
ATOM 3296 C CA . SER A 1 421 ? -6.75 -31.125 -37.406 1 96.5 421 SER A CA 1
ATOM 3297 C C . SER A 1 421 ? -5.555 -31.188 -36.438 1 96.5 421 SER A C 1
ATOM 3299 O O . SER A 1 421 ? -5.688 -31.609 -35.281 1 96.5 421 SER A O 1
ATOM 3301 N N . PRO A 1 422 ? -4.41 -30.703 -36.875 1 97.88 422 PRO A N 1
ATOM 3302 C CA . PRO A 1 422 ? -3.207 -30.859 -36.031 1 97.88 422 PRO A CA 1
ATOM 3303 C C . PRO A 1 422 ? -3.234 -29.984 -34.781 1 97.88 422 PRO A C 1
ATOM 3305 O O . PRO A 1 422 ? -3.82 -28.891 -34.812 1 97.88 422 PRO A O 1
ATOM 3308 N N . LEU A 1 423 ? -2.598 -30.484 -33.75 1 98.06 423 LEU A N 1
ATOM 3309 C CA . LEU A 1 423 ? -2.377 -29.703 -32.562 1 98.06 423 LEU A CA 1
ATOM 3310 C C . LEU A 1 423 ? -1.206 -28.734 -32.75 1 98.06 423 LEU A C 1
ATOM 3312 O O . LEU A 1 423 ? -0.146 -29.141 -33.219 1 98.06 423 LEU A O 1
ATOM 3316 N N . VAL A 1 424 ? -1.438 -27.453 -32.438 1 98.06 424 VAL A N 1
ATOM 3317 C CA . VAL A 1 424 ? -0.41 -26.422 -32.5 1 98.06 424 VAL A CA 1
ATOM 3318 C C . VAL A 1 424 ? -0.216 -25.797 -31.109 1 98.06 424 VAL A C 1
ATOM 3320 O O . VAL A 1 424 ? -1.025 -24.984 -30.688 1 98.06 424 VAL A O 1
ATOM 3323 N N . PHE A 1 425 ? 0.922 -26.156 -30.422 1 97.81 425 PHE A N 1
ATOM 3324 C CA . PHE A 1 425 ? 1.196 -25.734 -29.062 1 97.81 425 PHE A CA 1
ATOM 3325 C C . PHE A 1 425 ? 2.412 -24.812 -29.016 1 97.81 425 PHE A C 1
ATOM 3327 O O . PHE A 1 425 ? 3.508 -25.234 -28.641 1 97.81 425 PHE A O 1
ATOM 3334 N N . PRO A 1 426 ? 2.225 -23.516 -29.328 1 97.12 426 PRO A N 1
ATOM 3335 C CA . PRO A 1 426 ? 3.326 -22.578 -29.109 1 97.12 426 PRO A CA 1
ATOM 3336 C C . PRO A 1 426 ? 3.494 -22.203 -27.625 1 97.12 426 PRO A C 1
ATOM 3338 O O . PRO A 1 426 ? 2.889 -21.234 -27.156 1 97.12 426 PRO A O 1
ATOM 3341 N N . LEU A 1 427 ? 4.395 -22.875 -26.922 1 94.06 427 LEU A N 1
ATOM 3342 C CA . LEU A 1 427 ? 4.371 -22.828 -25.453 1 94.06 427 LEU A CA 1
ATOM 3343 C C . LEU A 1 427 ? 5.461 -21.906 -24.922 1 94.06 427 LEU A C 1
ATOM 3345 O O . LEU A 1 427 ? 5.566 -21.703 -23.719 1 94.06 427 LEU A O 1
ATOM 3349 N N . SER A 1 428 ? 6.234 -21.297 -25.828 1 88.88 428 SER A N 1
ATOM 3350 C CA . SER A 1 428 ? 7.27 -20.375 -25.359 1 88.88 428 SER A CA 1
ATOM 3351 C C . SER A 1 428 ? 6.66 -19.125 -24.734 1 88.88 428 SER A C 1
ATOM 3353 O O . SER A 1 428 ? 5.648 -18.609 -25.219 1 88.88 428 SER A O 1
ATOM 3355 N N . ASN A 1 429 ? 7.258 -18.75 -23.594 1 81.88 429 ASN A N 1
ATOM 3356 C CA . ASN A 1 429 ? 6.906 -17.516 -22.891 1 81.88 429 ASN A CA 1
ATOM 3357 C C . ASN A 1 429 ? 8.055 -16.516 -22.922 1 81.88 429 ASN A C 1
ATOM 3359 O O . ASN A 1 429 ? 9.227 -16.906 -23 1 81.88 429 ASN A O 1
ATOM 3363 N N . PRO A 1 430 ? 7.73 -15.211 -22.844 1 79.88 430 PRO A N 1
ATOM 3364 C CA . PRO A 1 430 ? 6.41 -14.578 -22.875 1 79.88 430 PRO A CA 1
ATOM 3365 C C . PRO A 1 430 ? 5.793 -14.555 -24.266 1 79.88 430 PRO A C 1
ATOM 3367 O O . PRO A 1 430 ? 6.336 -15.156 -25.203 1 79.88 430 PRO A O 1
ATOM 3370 N N . THR A 1 431 ? 4.637 -13.883 -24.422 1 81.44 431 THR A N 1
ATOM 3371 C CA . THR A 1 431 ? 3.816 -13.922 -25.625 1 81.44 431 THR A CA 1
ATOM 3372 C C . THR A 1 431 ? 4.641 -13.539 -26.844 1 81.44 431 THR A C 1
ATOM 3374 O O . THR A 1 431 ? 4.555 -14.195 -27.891 1 81.44 431 THR A O 1
ATOM 3377 N N . PRO A 1 432 ? 5.531 -12.594 -26.672 1 84.19 432 PRO A N 1
ATOM 3378 C CA . PRO A 1 432 ? 6.305 -12.211 -27.859 1 84.19 432 PRO A CA 1
ATOM 3379 C C . PRO A 1 432 ? 7.281 -13.297 -28.312 1 84.19 432 PRO A C 1
ATOM 3381 O O . PRO A 1 432 ? 7.773 -13.266 -29.438 1 84.19 432 PRO A O 1
ATOM 3384 N N . LYS A 1 433 ? 7.547 -14.273 -27.547 1 86.88 433 LYS A N 1
ATOM 3385 C CA . LYS A 1 433 ? 8.492 -15.344 -27.844 1 86.88 433 LYS A CA 1
ATOM 3386 C C . LYS A 1 433 ? 7.773 -16.609 -28.297 1 86.88 433 LYS A C 1
ATOM 3388 O O . LYS A 1 433 ? 8.414 -17.609 -28.625 1 86.88 433 LYS A O 1
ATOM 3393 N N . ALA A 1 434 ? 6.465 -16.562 -28.359 1 91.88 434 ALA A N 1
ATOM 3394 C CA . ALA A 1 434 ? 5.707 -17.719 -28.812 1 91.88 434 ALA A CA 1
ATOM 3395 C C . ALA A 1 434 ? 6.09 -18.109 -30.234 1 91.88 434 ALA A C 1
ATOM 3397 O O . ALA A 1 434 ? 6.324 -17.234 -31.078 1 91.88 434 ALA A O 1
ATOM 3398 N N . GLU A 1 435 ? 6.059 -19.328 -30.625 1 96.56 435 GLU A N 1
ATOM 3399 C CA . GLU A 1 435 ? 6.488 -19.828 -31.938 1 96.56 435 GLU A CA 1
ATOM 3400 C C . GLU A 1 435 ? 5.566 -19.328 -33.031 1 96.56 435 GLU A C 1
ATOM 3402 O O . GLU A 1 435 ? 5.996 -19.188 -34.188 1 96.56 435 GLU A O 1
ATOM 3407 N N . ILE A 1 436 ? 4.367 -19.094 -32.719 1 97.31 436 ILE A N 1
ATOM 3408 C CA . ILE A 1 436 ? 3.365 -18.594 -33.656 1 97.31 436 ILE A CA 1
ATOM 3409 C C . ILE A 1 436 ? 2.234 -17.922 -32.875 1 97.31 436 ILE A C 1
ATOM 3411 O O . ILE A 1 436 ? 1.97 -18.266 -31.734 1 97.31 436 ILE A O 1
ATOM 3415 N N . SER A 1 437 ? 1.609 -16.922 -33.469 1 96.31 437 SER A N 1
ATOM 3416 C CA . SER A 1 437 ? 0.435 -16.312 -32.875 1 96.31 437 SER A CA 1
ATOM 3417 C C . SER A 1 437 ? -0.828 -17.109 -33.156 1 96.31 437 SER A C 1
ATOM 3419 O O . SER A 1 437 ? -0.873 -17.875 -34.125 1 96.31 437 SER A O 1
ATOM 3421 N N . ALA A 1 438 ? -1.829 -16.922 -32.344 1 96.44 438 ALA A N 1
ATOM 3422 C CA . ALA A 1 438 ? -3.111 -17.578 -32.562 1 96.44 438 ALA A CA 1
ATOM 3423 C C . ALA A 1 438 ? -3.717 -17.156 -33.906 1 96.44 438 ALA A C 1
ATOM 3425 O O . ALA A 1 438 ? -4.27 -17.969 -34.625 1 96.44 438 ALA A O 1
ATOM 3426 N N . GLU A 1 439 ? -3.621 -15.906 -34.156 1 96.88 439 GLU A N 1
ATOM 3427 C CA . GLU A 1 439 ? -4.152 -15.367 -35.406 1 96.88 439 GLU A CA 1
ATOM 3428 C C . GLU A 1 439 ? -3.547 -16.062 -36.625 1 96.88 439 GLU A C 1
ATOM 3430 O O . GLU A 1 439 ? -4.27 -16.516 -37.5 1 96.88 439 GLU A O 1
ATOM 3435 N N . ASN A 1 440 ? -2.248 -16.172 -36.656 1 97.75 440 ASN A N 1
ATOM 3436 C CA . ASN A 1 440 ? -1.554 -16.828 -37.75 1 97.75 440 ASN A CA 1
ATOM 3437 C C . ASN A 1 440 ? -1.877 -18.312 -37.812 1 97.75 440 ASN A C 1
ATOM 3439 O O . ASN A 1 440 ? -2.08 -18.859 -38.906 1 97.75 440 ASN A O 1
ATOM 3443 N N . ALA A 1 441 ? -1.925 -18.953 -36.688 1 97.94 441 ALA A N 1
ATOM 3444 C CA . ALA A 1 441 ? -2.203 -20.391 -36.625 1 97.94 441 ALA A CA 1
ATOM 3445 C C . ALA A 1 441 ? -3.562 -20.703 -37.25 1 97.94 441 ALA A C 1
ATOM 3447 O O . ALA A 1 441 ? -3.68 -21.609 -38.094 1 97.94 441 ALA A O 1
ATOM 3448 N N . TYR A 1 442 ? -4.559 -19.953 -36.844 1 97 442 TYR A N 1
ATOM 3449 C CA . TYR A 1 442 ? -5.91 -20.188 -37.344 1 97 442 TYR A CA 1
ATOM 3450 C C . TYR A 1 442 ? -6.02 -19.812 -38.812 1 97 442 TYR A C 1
ATOM 3452 O O . TYR A 1 442 ? -6.609 -20.547 -39.594 1 97 442 TYR A O 1
ATOM 3460 N N . SER A 1 443 ? -5.457 -18.703 -39.156 1 97.25 443 SER A N 1
ATOM 3461 C CA . SER A 1 443 ? -5.539 -18.234 -40.531 1 97.25 443 SER A CA 1
ATOM 3462 C C . SER A 1 443 ? -4.805 -19.172 -41.469 1 97.25 443 SER A C 1
ATOM 3464 O O . SER A 1 443 ? -5.34 -19.547 -42.531 1 97.25 443 SER A O 1
ATOM 3466 N N . TRP A 1 444 ? -3.596 -19.562 -41.125 1 97.94 444 TRP A N 1
ATOM 3467 C CA . TRP A 1 444 ? -2.74 -20.328 -42.031 1 97.94 444 TRP A CA 1
ATOM 3468 C C . TRP A 1 444 ? -3.195 -21.781 -42.125 1 97.94 444 TRP A C 1
ATOM 3470 O O . TRP A 1 444 ? -2.865 -22.484 -43.062 1 97.94 444 TRP A O 1
ATOM 3480 N N . SER A 1 445 ? -3.932 -22.281 -41.125 1 97.69 445 SER A N 1
ATOM 3481 C CA . SER A 1 445 ? -4.492 -23.625 -41.156 1 97.69 445 SER A CA 1
ATOM 3482 C C . SER A 1 445 ? -5.918 -23.625 -41.688 1 97.69 445 SER A C 1
ATOM 3484 O O . SER A 1 445 ? -6.559 -24.672 -41.781 1 97.69 445 SER A O 1
ATOM 3486 N N . LYS A 1 446 ? -6.43 -22.422 -41.969 1 96.38 446 LYS A N 1
ATOM 3487 C CA . LYS A 1 446 ? -7.809 -22.234 -42.406 1 96.38 446 LYS A CA 1
ATOM 3488 C C . LYS A 1 446 ? -8.789 -22.766 -41.375 1 96.38 446 LYS A C 1
ATOM 3490 O O . LYS A 1 446 ? -9.75 -23.469 -41.719 1 96.38 446 LYS A O 1
ATOM 3495 N N . GLY A 1 447 ? -8.445 -22.594 -40.125 1 94.38 447 GLY A N 1
ATOM 3496 C CA . GLY A 1 447 ? -9.32 -22.938 -39.031 1 94.38 447 GLY A CA 1
ATOM 3497 C C . GLY A 1 447 ? -9.227 -24.406 -38.625 1 94.38 447 GLY A C 1
ATOM 3498 O O . GLY A 1 447 ? -9.945 -24.844 -37.719 1 94.38 447 GLY A O 1
ATOM 3499 N N . ARG A 1 448 ? -8.328 -25.141 -39.188 1 95 448 ARG A N 1
ATOM 3500 C CA . ARG A 1 448 ? -8.281 -26.578 -39 1 95 448 ARG A CA 1
ATOM 3501 C C . ARG A 1 448 ? -7.473 -26.922 -37.75 1 95 448 ARG A C 1
ATOM 3503 O O . ARG A 1 448 ? -7.719 -27.953 -37.094 1 95 448 ARG A O 1
ATOM 3510 N N . CYS A 1 449 ? -6.555 -26.141 -37.375 1 96.19 449 CYS A N 1
ATOM 3511 C CA . CYS A 1 449 ? -5.672 -26.5 -36.281 1 96.19 449 CYS A CA 1
ATOM 3512 C C . CYS A 1 449 ? -6.391 -26.359 -34.938 1 96.19 449 CYS A C 1
ATOM 3514 O O . CYS A 1 449 ? -7.383 -25.641 -34.844 1 96.19 449 CYS A O 1
ATOM 3516 N N . ILE A 1 450 ? -5.953 -27.094 -33.969 1 96.31 450 ILE A N 1
ATOM 3517 C CA . ILE A 1 450 ? -6.332 -26.953 -32.594 1 96.31 450 ILE A CA 1
ATOM 3518 C C . ILE A 1 450 ? -5.199 -26.266 -31.812 1 96.31 450 ILE A C 1
ATOM 3520 O O . ILE A 1 450 ? -4.09 -26.812 -31.734 1 96.31 450 ILE A O 1
ATOM 3524 N N . PHE A 1 451 ? -5.531 -25.156 -31.234 1 96.69 451 PHE A N 1
ATOM 3525 C CA . PHE A 1 451 ? -4.492 -24.266 -30.734 1 96.69 451 PHE A CA 1
ATOM 3526 C C . PHE A 1 451 ? -4.52 -24.188 -29.219 1 96.69 451 PHE A C 1
ATOM 3528 O O . PHE A 1 451 ? -5.59 -24.062 -28.609 1 96.69 451 PHE A O 1
ATOM 3535 N N . ALA A 1 452 ? -3.311 -24.297 -28.562 1 96.12 452 ALA A N 1
ATOM 3536 C CA . ALA A 1 452 ? -3.135 -23.969 -27.156 1 96.12 452 ALA A CA 1
ATOM 3537 C C . ALA A 1 452 ? -1.767 -23.344 -26.906 1 96.12 452 ALA A C 1
ATOM 3539 O O . ALA A 1 452 ? -0.734 -23.984 -27.109 1 96.12 452 ALA A O 1
ATOM 3540 N N . GLY A 1 453 ? -1.764 -22.141 -26.453 1 93.81 453 GLY A N 1
ATOM 3541 C CA . GLY A 1 453 ? -0.517 -21.438 -26.219 1 93.81 453 GLY A CA 1
ATOM 3542 C C . GLY A 1 453 ? -0.02 -21.562 -24.797 1 93.81 453 GLY A C 1
ATOM 3543 O O . GLY A 1 453 ? -0.746 -22.031 -23.906 1 93.81 453 GLY A O 1
ATOM 3544 N N . GLY A 1 454 ? 1.273 -21.188 -24.578 1 89 454 GLY A N 1
ATOM 3545 C CA . GLY A 1 454 ? 1.828 -21.062 -23.234 1 89 454 GLY A CA 1
ATOM 3546 C C . GLY A 1 454 ? 1.444 -19.766 -22.547 1 89 454 GLY A C 1
ATOM 3547 O O . GLY A 1 454 ? 1.502 -19.656 -21.328 1 89 454 GLY A O 1
ATOM 3548 N N . SER A 1 455 ? 1.066 -18.812 -23.344 1 85.38 455 SER A N 1
ATOM 3549 C CA . SER A 1 455 ? 0.58 -17.5 -22.906 1 85.38 455 SER A CA 1
ATOM 3550 C C . SER A 1 455 ? -0.837 -17.25 -23.406 1 85.38 455 SER A C 1
ATOM 3552 O O . SER A 1 455 ? -1.295 -17.906 -24.344 1 85.38 455 SER A O 1
ATOM 3554 N N . PRO A 1 456 ? -1.477 -16.297 -22.719 1 84.81 456 PRO A N 1
ATOM 3555 C CA . PRO A 1 456 ? -2.832 -16 -23.203 1 84.81 456 PRO A CA 1
ATOM 3556 C C . PRO A 1 456 ? -2.842 -15.273 -24.547 1 84.81 456 PRO A C 1
ATOM 3558 O O . PRO A 1 456 ? -1.99 -14.414 -24.781 1 84.81 456 PRO A O 1
ATOM 3561 N N . PHE A 1 457 ? -3.764 -15.641 -25.484 1 89.69 457 PHE A N 1
ATOM 3562 C CA . PHE A 1 457 ? -4.039 -14.961 -26.75 1 89.69 457 PHE A CA 1
ATOM 3563 C C . PHE A 1 457 ? -5.5 -14.531 -26.812 1 89.69 457 PHE A C 1
ATOM 3565 O O . PHE A 1 457 ? -6.375 -15.172 -26.234 1 89.69 457 PHE A O 1
ATOM 3572 N N . LYS A 1 458 ? -5.789 -13.484 -27.547 1 89.38 458 LYS A N 1
ATOM 3573 C CA . LYS A 1 458 ? -7.152 -13.008 -27.734 1 89.38 458 LYS A CA 1
ATOM 3574 C C . LYS A 1 458 ? -7.914 -13.891 -28.719 1 89.38 458 LYS A C 1
ATOM 3576 O O . LYS A 1 458 ? -7.309 -14.57 -29.562 1 89.38 458 LYS A O 1
ATOM 3581 N N . PRO A 1 459 ? -9.234 -13.914 -28.578 1 93.31 459 PRO A N 1
ATOM 3582 C CA . PRO A 1 459 ? -10.023 -14.609 -29.594 1 93.31 459 PRO A CA 1
ATOM 3583 C C . PRO A 1 459 ? -9.758 -14.094 -31 1 93.31 459 PRO A C 1
ATOM 3585 O O . PRO A 1 459 ? -9.461 -12.914 -31.188 1 93.31 459 PRO A O 1
ATOM 3588 N N . VAL A 1 460 ? -9.844 -14.969 -31.922 1 95.31 460 VAL A N 1
ATOM 3589 C CA . VAL A 1 460 ? -9.531 -14.641 -33.312 1 95.31 460 VAL A CA 1
ATOM 3590 C C . VAL A 1 460 ? -10.758 -14.891 -34.188 1 95.31 460 VAL A C 1
ATOM 3592 O O . VAL A 1 460 ? -11.367 -15.961 -34.125 1 95.31 460 VAL A O 1
ATOM 3595 N N . LYS A 1 461 ? -11.156 -13.844 -34.844 1 95.06 461 LYS A N 1
ATOM 3596 C CA . LYS A 1 461 ? -12.203 -14.008 -35.844 1 95.06 461 LYS A CA 1
ATOM 3597 C C . LYS A 1 461 ? -11.625 -14.445 -37.188 1 95.06 461 LYS A C 1
ATOM 3599 O O . LYS A 1 461 ? -10.734 -13.781 -37.75 1 95.06 461 LYS A O 1
ATOM 3604 N N . TYR A 1 462 ? -12.102 -15.641 -37.688 1 93.56 462 TYR A N 1
ATOM 3605 C CA . TYR A 1 462 ? -11.68 -16.156 -39 1 93.56 462 TYR A CA 1
ATOM 3606 C C . TYR A 1 462 ? -12.859 -16.781 -39.75 1 93.56 462 TYR A C 1
ATOM 3608 O O . TYR A 1 462 ? -13.555 -17.641 -39.219 1 93.56 462 TYR A O 1
ATOM 3616 N N . ASP A 1 463 ? -13.078 -16.297 -40.969 1 93 463 ASP A N 1
ATOM 3617 C CA . ASP A 1 463 ? -14.117 -16.797 -41.875 1 93 463 ASP A CA 1
ATOM 3618 C C . ASP A 1 463 ? -15.469 -16.844 -41.156 1 93 463 ASP A C 1
ATOM 3620 O O . ASP A 1 463 ? -16.156 -17.875 -41.156 1 93 463 ASP A O 1
ATOM 3624 N N . GLY A 1 464 ? -15.828 -15.898 -40.375 1 92.25 464 GLY A N 1
ATOM 3625 C CA . GLY A 1 464 ? -17.125 -15.727 -39.75 1 92.25 464 GLY A CA 1
ATOM 3626 C C . GLY A 1 464 ? -17.266 -16.453 -38.438 1 92.25 464 GLY A C 1
ATOM 3627 O O . GLY A 1 464 ? -18.281 -16.359 -37.75 1 92.25 464 GLY A O 1
ATOM 3628 N N . GLN A 1 465 ? -16.25 -17.172 -38.094 1 91.5 465 GLN A N 1
ATOM 3629 C CA . GLN A 1 465 ? -16.25 -17.891 -36.844 1 91.5 465 GLN A CA 1
ATOM 3630 C C . GLN A 1 465 ? -15.242 -17.281 -35.844 1 91.5 465 GLN A C 1
ATOM 3632 O O . GLN A 1 465 ? -14.203 -16.766 -36.281 1 91.5 465 GLN A O 1
ATOM 3637 N N . THR A 1 466 ? -15.594 -17.312 -34.562 1 93.62 466 THR A N 1
ATOM 3638 C CA . THR A 1 466 ? -14.672 -16.859 -33.531 1 93.62 466 THR A CA 1
ATOM 3639 C C . THR A 1 466 ? -13.977 -18.047 -32.875 1 93.62 466 THR A C 1
ATOM 3641 O O . THR A 1 466 ? -14.641 -18.938 -32.312 1 93.62 466 THR A O 1
ATOM 3644 N N . PHE A 1 467 ? -12.672 -18.062 -32.969 1 92.94 467 PHE A N 1
ATOM 3645 C CA . PHE A 1 467 ? -11.852 -19.094 -32.344 1 92.94 467 PHE A CA 1
ATOM 3646 C C . PHE A 1 467 ? -11.281 -18.578 -31.016 1 92.94 467 PHE A C 1
ATOM 3648 O O . PHE A 1 467 ? -10.734 -17.469 -30.953 1 92.94 467 PHE A O 1
ATOM 3655 N N . VAL A 1 468 ? -11.461 -19.344 -29.969 1 91.31 468 VAL A N 1
ATOM 3656 C CA . VAL A 1 468 ? -10.906 -19 -28.672 1 91.31 468 VAL A CA 1
ATOM 3657 C C . VAL A 1 468 ? -9.672 -19.844 -28.391 1 91.31 468 VAL A C 1
ATOM 3659 O O . VAL A 1 468 ? -9.781 -21.031 -28.062 1 91.31 468 VAL A O 1
ATOM 3662 N N . PRO A 1 469 ? -8.508 -19.219 -28.484 1 93.06 469 PRO A N 1
ATOM 3663 C CA . PRO A 1 469 ? -7.281 -19.969 -28.234 1 93.06 469 PRO A CA 1
ATOM 3664 C C . PRO A 1 469 ? -7.23 -20.547 -26.828 1 93.06 469 PRO A C 1
ATOM 3666 O O . PRO A 1 469 ? -7.566 -19.859 -25.859 1 93.06 469 PRO A O 1
ATOM 3669 N N . GLY A 1 470 ? -6.844 -21.859 -26.734 1 91.38 470 GLY A N 1
ATOM 3670 C CA . GLY A 1 470 ? -6.57 -22.438 -25.422 1 91.38 470 GLY A CA 1
ATOM 3671 C C . GLY A 1 470 ? -5.223 -22.016 -24.859 1 91.38 470 GLY A C 1
ATOM 3672 O O . GLY A 1 470 ? -4.387 -21.469 -25.578 1 91.38 470 GLY A O 1
ATOM 3673 N N . GLN A 1 471 ? -5.102 -22.266 -23.594 1 90.75 471 GLN A N 1
ATOM 3674 C CA . GLN A 1 471 ? -3.836 -21.984 -22.922 1 90.75 471 GLN A CA 1
ATOM 3675 C C . GLN A 1 471 ? -3.404 -23.156 -22.047 1 90.75 471 GLN A C 1
ATOM 3677 O O . GLN A 1 471 ? -4.176 -23.641 -21.203 1 90.75 471 GLN A O 1
ATOM 3682 N N . ALA A 1 472 ? -2.217 -23.641 -22.328 1 94.19 472 ALA A N 1
ATOM 3683 C CA . ALA A 1 472 ? -1.615 -24.656 -21.453 1 94.19 472 ALA A CA 1
ATOM 3684 C C . ALA A 1 472 ? -1.005 -24 -20.203 1 94.19 472 ALA A C 1
ATOM 3686 O O . ALA A 1 472 ? 0.202 -23.75 -20.156 1 94.19 472 ALA A O 1
ATOM 3687 N N . ASN A 1 473 ? -1.812 -23.812 -19.25 1 91.5 473 ASN A N 1
ATOM 3688 C CA . ASN A 1 473 ? -1.413 -23.141 -18.016 1 91.5 473 ASN A CA 1
ATOM 3689 C C . ASN A 1 473 ? -1.229 -24.141 -16.875 1 91.5 473 ASN A C 1
ATOM 3691 O O . ASN A 1 473 ? -2.182 -24.812 -16.469 1 91.5 473 ASN A O 1
ATOM 3695 N N . ASN A 1 474 ? -0.055 -24.062 -16.281 1 93.81 474 ASN A N 1
ATOM 3696 C CA . ASN A 1 474 ? 0.273 -25.016 -15.227 1 93.81 474 ASN A CA 1
ATOM 3697 C C . ASN A 1 474 ? -0.651 -24.844 -14.023 1 93.81 474 ASN A C 1
ATOM 3699 O O . ASN A 1 474 ? -0.741 -25.734 -13.18 1 93.81 474 ASN A O 1
ATOM 3703 N N . VAL A 1 475 ? -1.374 -23.766 -13.938 1 95.88 475 VAL A N 1
ATOM 3704 C CA . VAL A 1 475 ? -2.215 -23.469 -12.781 1 95.88 475 VAL A CA 1
ATOM 3705 C C . VAL A 1 475 ? -3.328 -24.516 -12.68 1 95.88 475 VAL A C 1
ATOM 3707 O O . VAL A 1 475 ? -3.893 -24.734 -11.609 1 95.88 475 VAL A O 1
ATOM 3710 N N . PHE A 1 476 ? -3.572 -25.25 -13.742 1 96.75 476 PHE A N 1
ATOM 3711 C CA . PHE A 1 476 ? -4.633 -26.25 -13.742 1 96.75 476 PHE A CA 1
ATOM 3712 C C . PHE A 1 476 ? -4.152 -27.547 -13.102 1 96.75 476 PHE A C 1
ATOM 3714 O O . PHE A 1 476 ? -4.957 -28.422 -12.773 1 96.75 476 PHE A O 1
ATOM 3721 N N . VAL A 1 477 ? -2.832 -27.672 -12.812 1 97.5 477 VAL A N 1
ATOM 3722 C CA . VAL A 1 477 ? -2.359 -28.984 -12.359 1 97.5 477 VAL A CA 1
ATOM 3723 C C . VAL A 1 477 ? -1.608 -28.828 -11.039 1 97.5 477 VAL A C 1
ATOM 3725 O O . VAL A 1 477 ? -1.812 -29.609 -10.109 1 97.5 477 VAL A O 1
ATOM 3728 N N . PHE A 1 478 ? -0.707 -27.797 -10.898 1 98.06 478 PHE A N 1
ATOM 3729 C CA . PHE A 1 478 ? 0.208 -27.797 -9.766 1 98.06 478 PHE A CA 1
ATOM 3730 C C . PHE A 1 478 ? -0.553 -27.641 -8.453 1 98.06 478 PHE A C 1
ATOM 3732 O O . PHE A 1 478 ? -0.191 -28.234 -7.438 1 98.06 478 PHE A O 1
ATOM 3739 N N . PRO A 1 479 ? -1.599 -26.781 -8.352 1 98.44 479 PRO A N 1
ATOM 3740 C CA . PRO A 1 479 ? -2.309 -26.734 -7.074 1 98.44 479 PRO A CA 1
ATOM 3741 C C . PRO A 1 479 ? -2.869 -28.094 -6.66 1 98.44 479 PRO A C 1
ATOM 3743 O O . PRO A 1 479 ? -2.764 -28.469 -5.492 1 98.44 479 PRO A O 1
ATOM 3746 N N . GLY A 1 480 ? -3.441 -28.797 -7.645 1 98.56 480 GLY A N 1
ATOM 3747 C CA . GLY A 1 480 ? -3.982 -30.109 -7.359 1 98.56 480 GLY A CA 1
ATOM 3748 C C . GLY A 1 480 ? -2.92 -31.125 -6.98 1 98.56 480 GLY A C 1
ATOM 3749 O O . GLY A 1 480 ? -3.135 -31.953 -6.098 1 98.56 480 GLY A O 1
ATOM 3750 N N . ILE A 1 481 ? -1.808 -31.078 -7.672 1 98.56 481 ILE A N 1
ATOM 3751 C CA . ILE A 1 481 ? -0.702 -31.984 -7.363 1 98.56 481 ILE A CA 1
ATOM 3752 C C . ILE A 1 481 ? -0.232 -31.75 -5.93 1 98.56 481 ILE A C 1
ATOM 3754 O O . ILE A 1 481 ? -0.112 -32.688 -5.148 1 98.56 481 ILE A O 1
ATOM 3758 N N . GLY A 1 482 ? -0.007 -30.5 -5.617 1 98.5 482 GLY A N 1
ATOM 3759 C CA . GLY A 1 482 ? 0.469 -30.188 -4.281 1 98.5 482 GLY A CA 1
ATOM 3760 C C . GLY A 1 482 ? -0.517 -30.562 -3.189 1 98.5 482 GLY A C 1
ATOM 3761 O O . GLY A 1 482 ? -0.153 -31.219 -2.223 1 98.5 482 GLY A O 1
ATOM 3762 N N . PHE A 1 483 ? -1.753 -30.125 -3.363 1 98.44 483 PHE A N 1
ATOM 3763 C CA . PHE A 1 483 ? -2.773 -30.344 -2.346 1 98.44 483 PHE A CA 1
ATOM 3764 C C . PHE A 1 483 ? -3.066 -31.844 -2.199 1 98.44 483 PHE A C 1
ATOM 3766 O O . PHE A 1 483 ? -3.186 -32.344 -1.081 1 98.44 483 PHE A O 1
ATOM 3773 N N . GLY A 1 484 ? -3.178 -32.562 -3.33 1 98.5 484 GLY A N 1
ATOM 3774 C CA . GLY A 1 484 ? -3.393 -34 -3.293 1 98.5 484 GLY A CA 1
ATOM 3775 C C . GLY A 1 484 ? -2.285 -34.75 -2.576 1 98.5 484 GLY A C 1
ATOM 3776 O O . GLY A 1 484 ? -2.555 -35.656 -1.789 1 98.5 484 GLY A O 1
ATOM 3777 N N . ALA A 1 485 ? -1.068 -34.375 -2.863 1 98.31 485 ALA A N 1
ATOM 3778 C CA . ALA A 1 485 ? 0.075 -35 -2.219 1 98.31 485 ALA A CA 1
ATOM 3779 C C . ALA A 1 485 ? 0.028 -34.812 -0.705 1 98.31 485 ALA A C 1
ATOM 3781 O O . ALA A 1 485 ? 0.24 -35.781 0.052 1 98.31 485 ALA A O 1
ATOM 3782 N N . ILE A 1 486 ? -0.227 -33.594 -0.233 1 97.5 486 ILE A N 1
ATOM 3783 C CA . ILE A 1 486 ? -0.235 -33.25 1.188 1 97.5 486 ILE A CA 1
ATOM 3784 C C . ILE A 1 486 ? -1.4 -33.969 1.875 1 97.5 486 ILE A C 1
ATOM 3786 O O . ILE A 1 486 ? -1.235 -34.531 2.951 1 97.5 486 ILE A O 1
ATOM 3790 N N . MET A 1 487 ? -2.598 -33.938 1.243 1 96.56 487 MET A N 1
ATOM 3791 C CA . MET A 1 487 ? -3.779 -34.531 1.86 1 96.56 487 MET A CA 1
ATOM 3792 C C . MET A 1 487 ? -3.652 -36.062 1.923 1 96.56 487 MET A C 1
ATOM 3794 O O . MET A 1 487 ? -4.207 -36.688 2.82 1 96.56 487 MET A O 1
ATOM 3798 N N . ALA A 1 488 ? -2.9 -36.625 1.018 1 97.31 488 ALA A N 1
ATOM 3799 C CA . ALA A 1 488 ? -2.674 -38.094 1.013 1 97.31 488 ALA A CA 1
ATOM 3800 C C . ALA A 1 488 ? -1.518 -38.469 1.936 1 97.31 488 ALA A C 1
ATOM 3802 O O . ALA A 1 488 ? -1.202 -39.625 2.096 1 97.31 488 ALA A O 1
ATOM 3803 N N . LYS A 1 489 ? -0.882 -37.438 2.508 1 96.38 489 LYS A N 1
ATOM 3804 C CA . LYS A 1 489 ? 0.327 -37.688 3.291 1 96.38 489 LYS A CA 1
ATOM 3805 C C . LYS A 1 489 ? 1.346 -38.5 2.5 1 96.38 489 LYS A C 1
ATOM 3807 O O . LYS A 1 489 ? 1.854 -39.5 2.988 1 96.38 489 LYS A O 1
ATOM 3812 N N . ALA A 1 490 ? 1.571 -38.031 1.311 1 97.38 490 ALA A N 1
ATOM 3813 C CA . ALA A 1 490 ? 2.459 -38.781 0.406 1 97.38 490 ALA A CA 1
ATOM 3814 C C . ALA A 1 490 ? 3.91 -38.688 0.869 1 97.38 490 ALA A C 1
ATOM 3816 O O . ALA A 1 490 ? 4.348 -37.625 1.346 1 97.38 490 ALA A O 1
ATOM 3817 N N . SER A 1 491 ? 4.68 -39.719 0.682 1 96.06 491 SER A N 1
ATOM 3818 C CA . SER A 1 491 ? 6.102 -39.719 1.001 1 96.06 491 SER A CA 1
ATOM 3819 C C . SER A 1 491 ? 6.938 -39.188 -0.165 1 96.06 491 SER A C 1
ATOM 3821 O O . SER A 1 491 ? 8.07 -38.75 0.026 1 96.06 491 SER A O 1
ATOM 3823 N N . SER A 1 492 ? 6.379 -39.281 -1.358 1 96.62 492 SER A N 1
ATOM 3824 C CA . SER A 1 492 ? 7.027 -38.781 -2.564 1 96.62 492 SER A CA 1
ATOM 3825 C C . SER A 1 492 ? 6 -38.406 -3.627 1 96.62 492 SER A C 1
ATOM 3827 O O . SER A 1 492 ? 4.852 -38.844 -3.574 1 96.62 492 SER A O 1
ATOM 3829 N N . VAL A 1 493 ? 6.406 -37.594 -4.551 1 97.75 493 VAL A N 1
ATOM 3830 C CA . VAL A 1 493 ? 5.586 -37.281 -5.723 1 97.75 493 VAL A CA 1
ATOM 3831 C C . VAL A 1 493 ? 6.039 -38.156 -6.902 1 97.75 493 VAL A C 1
ATOM 3833 O O . VAL A 1 493 ? 7.035 -37.844 -7.559 1 97.75 493 VAL A O 1
ATOM 3836 N N . ASN A 1 494 ? 5.324 -39.125 -7.211 1 95.88 494 ASN A N 1
ATOM 3837 C CA . ASN A 1 494 ? 5.789 -40.094 -8.203 1 95.88 494 ASN A CA 1
ATOM 3838 C C . ASN A 1 494 ? 5.07 -39.938 -9.539 1 95.88 494 ASN A C 1
ATOM 3840 O O . ASN A 1 494 ? 4.223 -39.031 -9.68 1 95.88 494 ASN A O 1
ATOM 3844 N N . ASP A 1 495 ? 5.426 -40.719 -10.539 1 94.75 495 ASP A N 1
ATOM 3845 C CA . ASP A 1 495 ? 4.93 -40.625 -11.906 1 94.75 495 ASP A CA 1
ATOM 3846 C C . ASP A 1 495 ? 3.426 -40.875 -11.969 1 94.75 495 ASP A C 1
ATOM 3848 O O . ASP A 1 495 ? 2.715 -40.219 -12.742 1 94.75 495 ASP A O 1
ATOM 3852 N N . GLU A 1 496 ? 2.941 -41.844 -11.148 1 96.94 496 GLU A N 1
ATOM 3853 C CA . GLU A 1 496 ? 1.517 -42.156 -11.117 1 96.94 496 GLU A CA 1
ATOM 3854 C C . GLU A 1 496 ? 0.686 -40.938 -10.766 1 96.94 496 GLU A C 1
ATOM 3856 O O . GLU A 1 496 ? -0.416 -40.75 -11.289 1 96.94 496 GLU A O 1
ATOM 3861 N N . MET A 1 497 ? 1.197 -40.125 -9.906 1 98.06 497 MET A N 1
ATOM 3862 C CA . MET A 1 497 ? 0.507 -38.906 -9.484 1 98.06 497 MET A CA 1
ATOM 3863 C C . MET A 1 497 ? 0.413 -37.906 -10.641 1 98.06 497 MET A C 1
ATOM 3865 O O . MET A 1 497 ? -0.622 -37.281 -10.828 1 98.06 497 MET A O 1
ATOM 3869 N N . PHE A 1 498 ? 1.468 -37.75 -11.422 1 97.62 498 PHE A N 1
ATOM 3870 C CA . PHE A 1 498 ? 1.438 -36.844 -12.562 1 97.62 498 PHE A CA 1
ATOM 3871 C C . PHE A 1 498 ? 0.526 -37.375 -13.656 1 97.62 498 PHE A C 1
ATOM 3873 O O . PHE A 1 498 ? -0.152 -36.625 -14.344 1 97.62 498 PHE A O 1
ATOM 3880 N N . VAL A 1 499 ? 0.538 -38.688 -13.867 1 97.44 499 VAL A N 1
ATOM 3881 C CA . VAL A 1 499 ? -0.381 -39.312 -14.805 1 97.44 499 VAL A CA 1
ATOM 3882 C C . VAL A 1 499 ? -1.822 -39.031 -14.398 1 97.44 499 VAL A C 1
ATOM 3884 O O . VAL A 1 499 ? -2.643 -38.625 -15.242 1 97.44 499 VAL A O 1
ATOM 3887 N N . ALA A 1 500 ? -2.08 -39.188 -13.117 1 98.31 500 ALA A N 1
ATOM 3888 C CA . ALA A 1 500 ? -3.418 -38.906 -12.602 1 98.31 500 ALA A CA 1
ATOM 3889 C C . ALA A 1 500 ? -3.785 -37.438 -12.781 1 98.31 500 ALA A C 1
ATOM 3891 O O . ALA A 1 500 ? -4.938 -37.094 -13.086 1 98.31 500 ALA A O 1
ATOM 3892 N N . ALA A 1 501 ? -2.854 -36.562 -12.539 1 98.5 501 ALA A N 1
ATOM 3893 C CA . ALA A 1 501 ? -3.094 -35.125 -12.703 1 98.5 501 ALA A CA 1
ATOM 3894 C C . ALA A 1 501 ? -3.455 -34.812 -14.148 1 98.5 501 ALA A C 1
ATOM 3896 O O . ALA A 1 501 ? -4.41 -34.062 -14.406 1 98.5 501 ALA A O 1
ATOM 3897 N N . ALA A 1 502 ? -2.674 -35.281 -15.133 1 98.19 502 ALA A N 1
ATOM 3898 C CA . ALA A 1 502 ? -2.928 -35.062 -16.547 1 98.19 502 ALA A CA 1
ATOM 3899 C C . ALA A 1 502 ? -4.305 -35.594 -16.953 1 98.19 502 ALA A C 1
ATOM 3901 O O . ALA A 1 502 ? -5.066 -34.875 -17.625 1 98.19 502 ALA A O 1
ATOM 3902 N N . ALA A 1 503 ? -4.586 -36.781 -16.531 1 97.88 503 ALA A N 1
ATOM 3903 C CA . ALA A 1 503 ? -5.875 -37.406 -16.844 1 97.88 503 ALA A CA 1
ATOM 3904 C C . ALA A 1 503 ? -7.023 -36.625 -16.203 1 97.88 503 ALA A C 1
ATOM 3906 O O . ALA A 1 503 ? -8.062 -36.406 -16.828 1 97.88 503 ALA A O 1
ATOM 3907 N N . GLY A 1 504 ? -6.824 -36.312 -14.93 1 97.75 504 GLY A N 1
ATOM 3908 C CA . GLY A 1 504 ? -7.84 -35.531 -14.227 1 97.75 504 GLY A CA 1
ATOM 3909 C C . GLY A 1 504 ? -8.156 -34.219 -14.898 1 97.75 504 GLY A C 1
ATOM 3910 O O . GLY A 1 504 ? -9.32 -33.812 -15 1 97.75 504 GLY A O 1
ATOM 3911 N N . LEU A 1 505 ? -7.129 -33.5 -15.289 1 98.19 505 LEU A N 1
ATOM 3912 C CA . LEU A 1 505 ? -7.332 -32.219 -15.992 1 98.19 505 LEU A CA 1
ATOM 3913 C C . LEU A 1 505 ? -8.031 -32.469 -17.328 1 98.19 505 LEU A C 1
ATOM 3915 O O . LEU A 1 505 ? -8.922 -31.703 -17.719 1 98.19 505 LEU A O 1
ATOM 3919 N N . ALA A 1 506 ? -7.617 -33.469 -18.094 1 97.62 506 ALA A N 1
ATOM 3920 C CA . ALA A 1 506 ? -8.258 -33.781 -19.375 1 97.62 506 ALA A CA 1
ATOM 3921 C C . ALA A 1 506 ? -9.742 -34.031 -19.188 1 97.62 506 ALA A C 1
ATOM 3923 O O . ALA A 1 506 ? -10.57 -33.594 -19.984 1 97.62 506 ALA A O 1
ATOM 3924 N N . ASP A 1 507 ? -10.094 -34.719 -18.141 1 96.94 507 ASP A N 1
ATOM 3925 C CA . ASP A 1 507 ? -11.469 -35.094 -17.844 1 96.94 507 ASP A CA 1
ATOM 3926 C C . ASP A 1 507 ? -12.328 -33.906 -17.484 1 96.94 507 ASP A C 1
ATOM 3928 O O . ASP A 1 507 ? -13.555 -33.969 -17.547 1 96.94 507 ASP A O 1
ATOM 3932 N N . ALA A 1 508 ? -11.719 -32.875 -17.094 1 96.06 508 ALA A N 1
ATOM 3933 C CA . ALA A 1 508 ? -12.438 -31.672 -16.672 1 96.06 508 ALA A CA 1
ATOM 3934 C C . ALA A 1 508 ? -13.039 -30.938 -17.875 1 96.06 508 ALA A C 1
ATOM 3936 O O . ALA A 1 508 ? -13.891 -30.062 -17.703 1 96.06 508 ALA A O 1
ATOM 3937 N N . VAL A 1 509 ? -12.648 -31.266 -19.062 1 96.19 509 VAL A N 1
ATOM 3938 C CA . VAL A 1 509 ? -13.203 -30.703 -20.281 1 96.19 509 VAL A CA 1
ATOM 3939 C C . VAL A 1 509 ? -14.336 -31.578 -20.812 1 96.19 509 VAL A C 1
ATOM 3941 O O . VAL A 1 509 ? -14.141 -32.75 -21.094 1 96.19 509 VAL A O 1
ATOM 3944 N N . SER A 1 510 ? -15.508 -31.031 -20.969 1 94.88 510 SER A N 1
ATOM 3945 C CA . SER A 1 510 ? -16.656 -31.797 -21.438 1 94.88 510 SER A CA 1
ATOM 3946 C C . SER A 1 510 ? -16.531 -32.094 -22.938 1 94.88 510 SER A C 1
ATOM 3948 O O . SER A 1 510 ? -15.797 -31.406 -23.656 1 94.88 510 SER A O 1
ATOM 3950 N N . GLU A 1 511 ? -17.312 -33.062 -23.297 1 94.62 511 GLU A N 1
ATOM 3951 C CA . GLU A 1 511 ? -17.344 -33.375 -24.719 1 94.62 511 GLU A CA 1
ATOM 3952 C C . GLU A 1 511 ? -17.859 -32.219 -25.547 1 94.62 511 GLU A C 1
ATOM 3954 O O . GLU A 1 511 ? -17.391 -31.984 -26.672 1 94.62 511 GLU A O 1
ATOM 3959 N N . ALA A 1 512 ? -18.75 -31.516 -25.016 1 93.69 512 ALA A N 1
ATOM 3960 C CA . ALA A 1 512 ? -19.328 -30.359 -25.703 1 93.69 512 ALA A CA 1
ATOM 3961 C C . ALA A 1 512 ? -18.281 -29.266 -25.891 1 93.69 512 ALA A C 1
ATOM 3963 O O . ALA A 1 512 ? -18.219 -28.641 -26.953 1 93.69 512 ALA A O 1
ATOM 3964 N N . GLU A 1 513 ? -17.484 -29.062 -24.891 1 92.31 513 GLU A N 1
ATOM 3965 C CA . GLU A 1 513 ? -16.438 -28.062 -24.984 1 92.31 513 GLU A CA 1
ATOM 3966 C C . GLU A 1 513 ? -15.336 -28.484 -25.969 1 92.31 513 GLU A C 1
ATOM 3968 O O . GLU A 1 513 ? -14.828 -27.672 -26.734 1 92.31 513 GLU A O 1
ATOM 3973 N N . LEU A 1 514 ? -14.969 -29.719 -25.906 1 93.94 514 LEU A N 1
ATOM 3974 C CA . LEU A 1 514 ? -13.914 -30.25 -26.75 1 93.94 514 LEU A CA 1
ATOM 3975 C C . LEU A 1 514 ? -14.344 -30.266 -28.219 1 93.94 514 LEU A C 1
ATOM 3977 O O . LEU A 1 514 ? -13.664 -29.703 -29.078 1 93.94 514 LEU A O 1
ATOM 3981 N N . ARG A 1 515 ? -15.477 -30.797 -28.516 1 91.81 515 ARG A N 1
ATOM 3982 C CA . ARG A 1 515 ? -15.93 -30.984 -29.891 1 91.81 515 ARG A CA 1
ATOM 3983 C C . ARG A 1 515 ? -16.547 -29.703 -30.453 1 91.81 515 ARG A C 1
ATOM 3985 O O . ARG A 1 515 ? -16.406 -29.406 -31.641 1 91.81 515 ARG A O 1
ATOM 3992 N N . GLY A 1 516 ? -17.234 -29.016 -29.609 1 86.88 516 GLY A N 1
ATOM 3993 C CA . GLY A 1 516 ? -17.922 -27.812 -30.062 1 86.88 516 GLY A CA 1
ATOM 3994 C C . GLY A 1 516 ? -17.016 -26.594 -30.156 1 86.88 516 GLY A C 1
ATOM 3995 O O . GLY A 1 516 ? -17.078 -25.844 -31.125 1 86.88 516 GLY A O 1
ATOM 3996 N N . ASP A 1 517 ? -16.172 -26.438 -29.234 1 86.62 517 ASP A N 1
ATOM 3997 C CA . ASP A 1 517 ? -15.398 -25.203 -29.141 1 86.62 517 ASP A CA 1
ATOM 3998 C C . ASP A 1 517 ? -13.914 -25.469 -29.344 1 86.62 517 ASP A C 1
ATOM 4000 O O . ASP A 1 517 ? -13.102 -24.547 -29.328 1 86.62 517 ASP A O 1
ATOM 4004 N N . LYS A 1 518 ? -13.5 -26.719 -29.562 1 89.38 518 LYS A N 1
ATOM 4005 C CA . LYS A 1 518 ? -12.102 -27.125 -29.734 1 89.38 518 LYS A CA 1
ATOM 4006 C C . LYS A 1 518 ? -11.273 -26.719 -28.516 1 89.38 518 LYS A C 1
ATOM 4008 O O . LYS A 1 518 ? -10.133 -26.281 -28.656 1 89.38 518 LYS A O 1
ATOM 4013 N N . ARG A 1 519 ? -11.922 -26.859 -27.359 1 91.5 519 ARG A N 1
ATOM 4014 C CA . ARG A 1 519 ? -11.219 -26.516 -26.141 1 91.5 519 ARG A CA 1
ATOM 4015 C C . ARG A 1 519 ? -10.445 -27.703 -25.594 1 91.5 519 ARG A C 1
ATOM 4017 O O . ARG A 1 519 ? -11.016 -28.781 -25.406 1 91.5 519 ARG A O 1
ATOM 4024 N N . LEU A 1 520 ? -9.219 -27.438 -25.359 1 95.88 520 LEU A N 1
ATOM 4025 C CA . LEU A 1 520 ? -8.383 -28.516 -24.844 1 95.88 520 LEU A CA 1
ATOM 4026 C C . LEU A 1 520 ? -8.289 -28.438 -23.312 1 95.88 520 LEU A C 1
ATOM 4028 O O . LEU A 1 520 ? -7.895 -29.406 -22.672 1 95.88 520 LEU A O 1
ATOM 4032 N N . TYR A 1 521 ? -8.555 -27.328 -22.719 1 96.38 521 TYR A N 1
ATOM 4033 C CA . TYR A 1 521 ? -8.453 -27.078 -21.297 1 96.38 521 TYR A CA 1
ATOM 4034 C C . TYR A 1 521 ? -9.727 -26.422 -20.766 1 96.38 521 TYR A C 1
ATOM 4036 O O . TYR A 1 521 ? -10.477 -25.797 -21.516 1 96.38 521 TYR A O 1
ATOM 4044 N N . PRO A 1 522 ? -10.008 -26.594 -19.5 1 94.94 522 PRO A N 1
ATOM 4045 C CA . PRO A 1 522 ? -11.18 -25.922 -18.938 1 94.94 522 PRO A CA 1
ATOM 4046 C C . PRO A 1 522 ? -11 -24.406 -18.828 1 94.94 522 PRO A C 1
ATOM 4048 O O . PRO A 1 522 ? -9.906 -23.891 -19.078 1 94.94 522 PRO A O 1
ATOM 4051 N N . GLN A 1 523 ? -12.109 -23.797 -18.516 1 90.94 523 GLN A N 1
ATOM 4052 C CA . GLN A 1 523 ? -12.062 -22.359 -18.297 1 90.94 523 GLN A CA 1
ATOM 4053 C C . GLN A 1 523 ? -11.469 -22.031 -16.922 1 90.94 523 GLN A C 1
ATOM 4055 O O . GLN A 1 523 ? -11.719 -22.75 -15.945 1 90.94 523 GLN A O 1
ATOM 4060 N N . ILE A 1 524 ? -10.758 -20.984 -16.844 1 91.62 524 ILE A N 1
ATOM 4061 C CA . ILE A 1 524 ? -10.078 -20.594 -15.609 1 91.62 524 ILE A CA 1
ATOM 4062 C C . ILE A 1 524 ? -11.109 -20.266 -14.531 1 91.62 524 ILE A C 1
ATOM 4064 O O . ILE A 1 524 ? -10.828 -20.391 -13.336 1 91.62 524 ILE A O 1
ATOM 4068 N N . SER A 1 525 ? -12.359 -19.844 -14.922 1 90.62 525 SER A N 1
ATOM 4069 C CA . SER A 1 525 ? -13.43 -19.562 -13.969 1 90.62 525 SER A CA 1
ATOM 4070 C C . SER A 1 525 ? -13.766 -20.812 -13.148 1 90.62 525 SER A C 1
ATOM 4072 O O . SER A 1 525 ? -14.305 -20.703 -12.047 1 90.62 525 SER A O 1
ATOM 4074 N N . ASN A 1 526 ? -13.352 -22.031 -13.672 1 92.56 526 ASN A N 1
ATOM 4075 C CA . ASN A 1 526 ? -13.617 -23.281 -12.984 1 92.56 526 ASN A CA 1
ATOM 4076 C C . ASN A 1 526 ? -12.367 -23.828 -12.289 1 92.56 526 ASN A C 1
ATOM 4078 O O . ASN A 1 526 ? -12.312 -25 -11.93 1 92.56 526 ASN A O 1
ATOM 4082 N N . LEU A 1 527 ? -11.445 -23.016 -12.086 1 95.38 527 LEU A N 1
ATOM 4083 C CA . LEU A 1 527 ? -10.125 -23.422 -11.633 1 95.38 527 LEU A CA 1
ATOM 4084 C C . LEU A 1 527 ? -10.211 -24.188 -10.312 1 95.38 527 LEU A C 1
ATOM 4086 O O . LEU A 1 527 ? -9.578 -25.219 -10.141 1 95.38 527 LEU A O 1
ATOM 4090 N N . ARG A 1 528 ? -10.945 -23.703 -9.352 1 95.38 528 ARG A N 1
ATOM 4091 C CA . ARG A 1 528 ? -11 -24.312 -8.023 1 95.38 528 ARG A CA 1
ATOM 4092 C C . ARG A 1 528 ? -11.641 -25.688 -8.078 1 95.38 528 ARG A C 1
ATOM 4094 O O . ARG A 1 528 ? -11.203 -26.609 -7.391 1 95.38 528 ARG A O 1
ATOM 4101 N N . GLN A 1 529 ? -12.688 -25.828 -8.898 1 95.06 529 GLN A N 1
ATOM 4102 C CA . GLN A 1 529 ? -13.32 -27.125 -9.078 1 95.06 529 GLN A CA 1
ATOM 4103 C C . GLN A 1 529 ? -12.383 -28.094 -9.789 1 95.06 529 GLN A C 1
ATOM 4105 O O . GLN A 1 529 ? -12.281 -29.266 -9.406 1 95.06 529 GLN A O 1
ATOM 4110 N N . VAL A 1 530 ? -11.75 -27.625 -10.797 1 96.94 530 VAL A N 1
ATOM 4111 C CA . VAL A 1 530 ? -10.797 -28.453 -11.539 1 96.94 530 VAL A CA 1
ATOM 4112 C C . VAL A 1 530 ? -9.664 -28.891 -10.617 1 96.94 530 VAL A C 1
ATOM 4114 O O . VAL A 1 530 ? -9.273 -30.062 -10.617 1 96.94 530 VAL A O 1
ATOM 4117 N N . SER A 1 531 ? -9.125 -27.938 -9.82 1 98.19 531 SER A N 1
ATOM 4118 C CA . SER A 1 531 ? -8.031 -28.234 -8.891 1 98.19 531 SER A CA 1
ATOM 4119 C C . SER A 1 531 ? -8.461 -29.266 -7.855 1 98.19 531 SER A C 1
ATOM 4121 O O . SER A 1 531 ? -7.668 -30.125 -7.457 1 98.19 531 SER A O 1
ATOM 4123 N N . LEU A 1 532 ? -9.711 -29.188 -7.391 1 97.75 532 LEU A N 1
ATOM 4124 C CA . LEU A 1 532 ? -10.25 -30.172 -6.461 1 97.75 532 LEU A CA 1
ATOM 4125 C C . LEU A 1 532 ? -10.258 -31.562 -7.082 1 97.75 532 LEU A C 1
ATOM 4127 O O . LEU A 1 532 ? -9.828 -32.531 -6.449 1 97.75 532 LEU A O 1
ATOM 4131 N N . ASP A 1 533 ? -10.727 -31.641 -8.305 1 98.12 533 ASP A N 1
ATOM 4132 C CA . ASP A 1 533 ? -10.797 -32.906 -9.008 1 98.12 533 ASP A CA 1
ATOM 4133 C C . ASP A 1 533 ? -9.398 -33.5 -9.242 1 98.12 533 ASP A C 1
ATOM 4135 O O . ASP A 1 533 ? -9.172 -34.688 -9.047 1 98.12 533 ASP A O 1
ATOM 4139 N N . VAL A 1 534 ? -8.508 -32.656 -9.664 1 98.56 534 VAL A N 1
ATOM 4140 C CA . VAL A 1 534 ? -7.133 -33.094 -9.883 1 98.56 534 VAL A CA 1
ATOM 4141 C C . VAL A 1 534 ? -6.516 -33.531 -8.555 1 98.56 534 VAL A C 1
ATOM 4143 O O . VAL A 1 534 ? -5.844 -34.562 -8.492 1 98.56 534 VAL A O 1
ATOM 4146 N N . ALA A 1 535 ? -6.746 -32.781 -7.48 1 98.69 535 ALA A N 1
ATOM 4147 C CA . ALA A 1 535 ? -6.207 -33.125 -6.164 1 98.69 535 ALA A CA 1
ATOM 4148 C C . ALA A 1 535 ? -6.723 -34.469 -5.691 1 98.69 535 ALA A C 1
ATOM 4150 O O . ALA A 1 535 ? -5.965 -35.281 -5.141 1 98.69 535 ALA A O 1
ATOM 4151 N N . ALA A 1 536 ? -8.008 -34.688 -5.863 1 98.56 536 ALA A N 1
ATOM 4152 C CA . ALA A 1 536 ? -8.602 -35.969 -5.484 1 98.56 536 ALA A CA 1
ATOM 4153 C C . ALA A 1 536 ? -7.965 -37.125 -6.266 1 98.56 536 ALA A C 1
ATOM 4155 O O . ALA A 1 536 ? -7.637 -38.156 -5.695 1 98.56 536 ALA A O 1
ATOM 4156 N N . ALA A 1 537 ? -7.82 -36.938 -7.555 1 98.56 537 ALA A N 1
ATOM 4157 C CA . ALA A 1 537 ? -7.207 -37.969 -8.406 1 98.56 537 ALA A CA 1
ATOM 4158 C C . ALA A 1 537 ? -5.766 -38.219 -7.988 1 98.56 537 ALA A C 1
ATOM 4160 O O . ALA A 1 537 ? -5.336 -39.375 -7.941 1 98.56 537 ALA A O 1
ATOM 4161 N N . VAL A 1 538 ? -5.059 -37.188 -7.719 1 98.75 538 VAL A N 1
ATOM 4162 C CA . VAL A 1 538 ? -3.656 -37.312 -7.324 1 98.75 538 VAL A CA 1
ATOM 4163 C C . VAL A 1 538 ? -3.547 -38.031 -5.98 1 98.75 538 VAL A C 1
ATOM 4165 O O . VAL A 1 538 ? -2.691 -38.875 -5.801 1 98.75 538 VAL A O 1
ATOM 4168 N N . ALA A 1 539 ? -4.387 -37.656 -5.02 1 98.69 539 ALA A N 1
ATOM 4169 C CA . ALA A 1 539 ? -4.391 -38.312 -3.711 1 98.69 539 ALA A CA 1
ATOM 4170 C C . ALA A 1 539 ? -4.672 -39.812 -3.842 1 98.69 539 ALA A C 1
ATOM 4172 O O . ALA A 1 539 ? -4.004 -40.625 -3.209 1 98.69 539 ALA A O 1
ATOM 4173 N N . LYS A 1 540 ? -5.637 -40.125 -4.621 1 98.69 540 LYS A N 1
ATOM 4174 C CA . LYS A 1 540 ? -5.957 -41.531 -4.859 1 98.69 540 LYS A CA 1
ATOM 4175 C C . LYS A 1 540 ? -4.777 -42.25 -5.492 1 98.69 540 LYS A C 1
ATOM 4177 O O . LYS A 1 540 ? -4.484 -43.406 -5.129 1 98.69 540 LYS A O 1
ATOM 4182 N N . ALA A 1 541 ? -4.176 -41.656 -6.496 1 98.5 541 ALA A N 1
ATOM 4183 C CA . ALA A 1 541 ? -3.023 -42.25 -7.164 1 98.5 541 ALA A CA 1
ATOM 4184 C C . ALA A 1 541 ? -1.892 -42.5 -6.172 1 98.5 541 ALA A C 1
ATOM 4186 O O . ALA A 1 541 ? -1.183 -43.5 -6.277 1 98.5 541 ALA A O 1
ATOM 4187 N N . ALA A 1 542 ? -1.661 -41.531 -5.238 1 98.44 542 ALA A N 1
ATOM 4188 C CA . ALA A 1 542 ? -0.659 -41.719 -4.191 1 98.44 542 ALA A CA 1
ATOM 4189 C C . ALA A 1 542 ? -0.971 -42.969 -3.359 1 98.44 542 ALA A C 1
ATOM 4191 O O . ALA A 1 542 ? -0.075 -43.75 -3.047 1 98.44 542 ALA A O 1
ATOM 4192 N N . TRP A 1 543 ? -2.217 -43.156 -2.977 1 98.5 543 TRP A N 1
ATOM 4193 C CA . TRP A 1 543 ? -2.652 -44.344 -2.215 1 98.5 543 TRP A CA 1
ATOM 4194 C C . TRP A 1 543 ? -2.467 -45.625 -3.025 1 98.5 543 TRP A C 1
ATOM 4196 O O . TRP A 1 543 ? -1.865 -46.562 -2.547 1 98.5 543 TRP A O 1
ATOM 4206 N N . ASP A 1 544 ? -2.965 -45.594 -4.25 1 98.25 544 ASP A N 1
ATOM 4207 C CA . ASP A 1 544 ? -2.957 -46.75 -5.109 1 98.25 544 ASP A CA 1
ATOM 4208 C C . ASP A 1 544 ? -1.531 -47.219 -5.418 1 98.25 544 ASP A C 1
ATOM 4210 O O . ASP A 1 544 ? -1.271 -48.406 -5.594 1 98.25 544 ASP A O 1
ATOM 4214 N N . SER A 1 545 ? -0.653 -46.25 -5.531 1 97.44 545 SER A N 1
ATOM 4215 C CA . SER A 1 545 ? 0.718 -46.594 -5.91 1 97.44 545 SER A CA 1
ATOM 4216 C C . SER A 1 545 ? 1.581 -46.875 -4.684 1 97.44 545 SER A C 1
ATOM 4218 O O . SER A 1 545 ? 2.783 -47.094 -4.805 1 97.44 545 SER A O 1
ATOM 4220 N N . GLY A 1 546 ? 1.046 -46.688 -3.451 1 97.38 546 GLY A N 1
ATOM 4221 C CA . GLY A 1 546 ? 1.696 -47.156 -2.242 1 97.38 546 GLY A CA 1
ATOM 4222 C C . GLY A 1 546 ? 2.559 -46.125 -1.573 1 97.38 546 GLY A C 1
ATOM 4223 O O . GLY A 1 546 ? 3.328 -46.406 -0.661 1 97.38 546 GLY A O 1
ATOM 4224 N N . VAL A 1 547 ? 2.49 -44.906 -1.945 1 97.19 547 VAL A N 1
ATOM 4225 C CA . VAL A 1 547 ? 3.369 -43.875 -1.365 1 97.19 547 VAL A CA 1
ATOM 4226 C C . VAL A 1 547 ? 2.596 -43.031 -0.352 1 97.19 547 VAL A C 1
ATOM 4228 O O . VAL A 1 547 ? 3.148 -42.125 0.249 1 97.19 547 VAL A O 1
ATOM 4231 N N . SER A 1 548 ? 1.294 -43.344 -0.133 1 97.19 548 SER A N 1
ATOM 4232 C CA . SER A 1 548 ? 0.495 -42.625 0.874 1 97.19 548 SER A CA 1
ATOM 4233 C C . SER A 1 548 ? 0.736 -43.219 2.264 1 97.19 548 SER A C 1
ATOM 4235 O O . SER A 1 548 ? 0.856 -44.438 2.424 1 97.19 548 SER A O 1
ATOM 4237 N N . GLN A 1 549 ? 0.775 -42.375 3.246 1 95.69 549 GLN A N 1
ATOM 4238 C CA . GLN A 1 549 ? 0.967 -42.812 4.625 1 95.69 549 GLN A CA 1
ATOM 4239 C C . GLN A 1 549 ? -0.344 -42.75 5.406 1 95.69 549 GLN A C 1
ATOM 4241 O O . GLN A 1 549 ? -0.348 -42.875 6.633 1 95.69 549 GLN A O 1
ATOM 4246 N N . LEU A 1 550 ? -1.404 -42.5 4.688 1 95.69 550 LEU A N 1
ATOM 4247 C CA . LEU A 1 550 ? -2.707 -42.594 5.34 1 95.69 550 LEU A CA 1
ATOM 4248 C C . LEU A 1 550 ? -2.953 -44 5.871 1 95.69 550 LEU A C 1
ATOM 4250 O O . LEU A 1 550 ? -2.523 -45 5.266 1 95.69 550 LEU A O 1
ATOM 4254 N N . LYS A 1 551 ? -3.738 -44.094 7.004 1 95.44 551 LYS A N 1
ATOM 4255 C CA . LYS A 1 551 ? -4.043 -45.375 7.617 1 95.44 551 LYS A CA 1
ATOM 4256 C C . LYS A 1 551 ? -5.098 -46.125 6.809 1 95.44 551 LYS A C 1
ATOM 4258 O O . LYS A 1 551 ? -5.051 -47.375 6.715 1 95.44 551 LYS A O 1
ATOM 4263 N N . GLU A 1 552 ? -6.02 -45.406 6.348 1 96.44 552 GLU A N 1
ATOM 4264 C CA . GLU A 1 552 ? -7.094 -45.969 5.535 1 96.44 552 GLU A CA 1
ATOM 4265 C C . GLU A 1 552 ? -7.469 -45.031 4.391 1 96.44 552 GLU A C 1
ATOM 4267 O O . GLU A 1 552 ? -7.281 -43.812 4.488 1 96.44 552 GLU A O 1
ATOM 4272 N N . ALA A 1 553 ? -7.906 -45.625 3.32 1 96.81 553 ALA A N 1
ATOM 4273 C CA . ALA A 1 553 ? -8.391 -44.844 2.195 1 96.81 553 ALA A CA 1
ATOM 4274 C C . ALA A 1 553 ? -9.773 -44.25 2.488 1 96.81 553 ALA A C 1
ATOM 4276 O O . ALA A 1 553 ? -10.641 -44.938 3.033 1 96.81 553 ALA A O 1
ATOM 4277 N N . PRO A 1 554 ? -9.984 -43.062 2.188 1 96.56 554 PRO A N 1
ATOM 4278 C CA . PRO A 1 554 ? -11.344 -42.531 2.32 1 96.56 554 PRO A CA 1
ATOM 4279 C C . PRO A 1 554 ? -12.328 -43.188 1.357 1 96.56 554 PRO A C 1
ATOM 4281 O O . PRO A 1 554 ? -11.938 -43.625 0.273 1 96.56 554 PRO A O 1
ATOM 4284 N N . ALA A 1 555 ? -13.578 -43.188 1.748 1 96.94 555 ALA A N 1
ATOM 4285 C CA . ALA A 1 555 ? -14.633 -43.719 0.899 1 96.94 555 ALA A CA 1
ATOM 4286 C C . ALA A 1 555 ? -14.82 -42.875 -0.357 1 96.94 555 ALA A C 1
ATOM 4288 O O . ALA A 1 555 ? -15.125 -43.406 -1.428 1 96.94 555 ALA A O 1
ATOM 4289 N N . ASP A 1 556 ? -14.68 -41.625 -0.205 1 97.81 556 ASP A N 1
ATOM 4290 C CA . ASP A 1 556 ? -14.805 -40.656 -1.28 1 97.81 556 ASP A CA 1
ATOM 4291 C C . ASP A 1 556 ? -13.656 -39.656 -1.247 1 97.81 556 ASP A C 1
ATOM 4293 O O . ASP A 1 556 ? -13.664 -38.688 -0.451 1 97.81 556 ASP A O 1
ATOM 4297 N N . TRP A 1 557 ? -12.742 -39.812 -2.172 1 97.75 557 TRP A N 1
ATOM 4298 C CA . TRP A 1 557 ? -11.539 -39 -2.193 1 97.75 557 TRP A CA 1
ATOM 4299 C C . TRP A 1 557 ? -11.883 -37.531 -2.447 1 97.75 557 TRP A C 1
ATOM 4301 O O . TRP A 1 557 ? -11.258 -36.625 -1.879 1 97.75 557 TRP A O 1
ATOM 4311 N N . ARG A 1 558 ? -12.758 -37.25 -3.375 1 97.44 558 ARG A N 1
ATOM 4312 C CA . ARG A 1 558 ? -13.133 -35.875 -3.682 1 97.44 558 ARG A CA 1
ATOM 4313 C C . ARG A 1 558 ? -13.719 -35.188 -2.455 1 97.44 558 ARG A C 1
ATOM 4315 O O . ARG A 1 558 ? -13.359 -34.031 -2.152 1 97.44 558 ARG A O 1
ATOM 4322 N N . ALA A 1 559 ? -14.648 -35.844 -1.718 1 97.06 559 ALA A N 1
ATOM 4323 C CA . ALA A 1 559 ? -15.227 -35.312 -0.495 1 97.06 559 ALA A CA 1
ATOM 4324 C C . ALA A 1 559 ? -14.156 -35.094 0.578 1 97.06 559 ALA A C 1
ATOM 4326 O O . ALA A 1 559 ? -14.188 -34.125 1.318 1 97.06 559 ALA A O 1
ATOM 4327 N N . TYR A 1 560 ? -13.289 -36.062 0.666 1 96.44 560 TYR A N 1
ATOM 4328 C CA . TYR A 1 560 ? -12.188 -36.031 1.625 1 96.44 560 TYR A CA 1
ATOM 4329 C C . TYR A 1 560 ? -11.336 -34.781 1.425 1 96.44 560 TYR A C 1
ATOM 4331 O O . TYR A 1 560 ? -11.016 -34.094 2.385 1 96.44 560 TYR A O 1
ATOM 4339 N N . VAL A 1 561 ? -10.969 -34.469 0.209 1 96.69 561 VAL A N 1
ATOM 4340 C CA . VAL A 1 561 ? -10.125 -33.344 -0.123 1 96.69 561 VAL A CA 1
ATOM 4341 C C . VAL A 1 561 ? -10.93 -32.031 0.029 1 96.69 561 VAL A C 1
ATOM 4343 O O . VAL A 1 561 ? -10.422 -31.047 0.549 1 96.69 561 VAL A O 1
ATOM 4346 N N . GLU A 1 562 ? -12.156 -32.031 -0.404 1 95.75 562 GLU A N 1
ATOM 4347 C CA . GLU A 1 562 ? -13.016 -30.844 -0.384 1 95.75 562 GLU A CA 1
ATOM 4348 C C . GLU A 1 562 ? -13.172 -30.297 1.034 1 95.75 562 GLU A C 1
ATOM 4350 O O . GLU A 1 562 ? -13.164 -29.094 1.245 1 95.75 562 GLU A O 1
ATOM 4355 N N . GLU A 1 563 ? -13.297 -31.141 2.016 1 93.69 563 GLU A N 1
ATOM 4356 C CA . GLU A 1 563 ? -13.523 -30.75 3.408 1 93.69 563 GLU A CA 1
ATOM 4357 C C . GLU A 1 563 ? -12.297 -30.062 3.994 1 93.69 563 GLU A C 1
ATOM 4359 O O . GLU A 1 563 ? -12.391 -29.391 5.031 1 93.69 563 GLU A O 1
ATOM 4364 N N . ARG A 1 564 ? -11.234 -30.172 3.354 1 94 564 ARG A N 1
ATOM 4365 C CA . ARG A 1 564 ? -9.977 -29.688 3.91 1 94 564 ARG A CA 1
ATOM 4366 C C . ARG A 1 564 ? -9.516 -28.406 3.199 1 94 564 ARG A C 1
ATOM 4368 O O . ARG A 1 564 ? -8.469 -27.859 3.531 1 94 564 ARG A O 1
ATOM 4375 N N . GLN A 1 565 ? -10.273 -27.953 2.236 1 95.25 565 GLN A N 1
ATOM 4376 C CA . GLN A 1 565 ? -9.969 -26.703 1.541 1 95.25 565 GLN A CA 1
ATOM 4377 C C . GLN A 1 565 ? -10.227 -25.5 2.436 1 95.25 565 GLN A C 1
ATOM 4379 O O . GLN A 1 565 ? -11.234 -25.438 3.141 1 95.25 565 GLN A O 1
ATOM 4384 N N . TRP A 1 566 ? -9.344 -24.562 2.463 1 94.88 566 TRP A N 1
ATOM 4385 C CA . TRP A 1 566 ? -9.531 -23.297 3.164 1 94.88 566 TRP A CA 1
ATOM 4386 C C . TRP A 1 566 ? -10.375 -22.344 2.332 1 94.88 566 TRP A C 1
ATOM 4388 O O . TRP A 1 566 ? -10.227 -22.266 1.11 1 94.88 566 TRP A O 1
ATOM 4398 N N . TRP A 1 567 ? -11.242 -21.641 2.953 1 94.38 567 TRP A N 1
ATOM 4399 C CA . TRP A 1 567 ? -12.039 -20.562 2.377 1 94.38 567 TRP A CA 1
ATOM 4400 C C . TRP A 1 567 ? -11.953 -19.312 3.236 1 94.38 567 TRP A C 1
ATOM 4402 O O . TRP A 1 567 ? -11.875 -19.391 4.465 1 94.38 567 TRP A O 1
ATOM 4412 N N . PRO A 1 568 ? -11.938 -18.109 2.641 1 93.5 568 PRO A N 1
ATOM 4413 C CA . PRO A 1 568 ? -11.875 -16.875 3.428 1 93.5 568 PRO A CA 1
ATOM 4414 C C . PRO A 1 568 ? -13.055 -16.719 4.383 1 93.5 568 PRO A C 1
ATOM 4416 O O . PRO A 1 568 ? -12.906 -16.172 5.477 1 93.5 568 PRO A O 1
ATOM 4419 N N . ASP A 1 569 ? -14.219 -17.109 3.928 1 88.62 569 ASP A N 1
ATOM 4420 C CA . ASP A 1 569 ? -15.422 -17.094 4.754 1 88.62 569 ASP A CA 1
ATOM 4421 C C . ASP A 1 569 ? -16.453 -18.094 4.234 1 88.62 569 ASP A C 1
ATOM 4423 O O . ASP A 1 569 ? -16.219 -18.766 3.229 1 88.62 569 ASP A O 1
ATOM 4427 N N . HIS A 1 570 ? -17.484 -18.219 5.016 1 78.56 570 HIS A N 1
ATOM 4428 C CA . HIS A 1 570 ? -18.531 -19.172 4.648 1 78.56 570 HIS A CA 1
ATOM 4429 C C . HIS A 1 570 ? -19.203 -18.766 3.342 1 78.56 570 HIS A C 1
ATOM 4431 O O . HIS A 1 570 ? -19.562 -19.609 2.531 1 78.56 570 HIS A O 1
ATOM 4437 N N . ALA A 1 571 ? -19.328 -17.531 3.148 1 70.69 571 ALA A N 1
ATOM 4438 C CA . ALA A 1 571 ? -20 -17.031 1.952 1 70.69 571 ALA A CA 1
ATOM 4439 C C . ALA A 1 571 ? -19.219 -17.375 0.693 1 70.69 571 ALA A C 1
ATOM 4441 O O . ALA A 1 571 ? -19.797 -17.75 -0.329 1 70.69 571 ALA A O 1
ATOM 4442 N N . SER A 1 572 ? -18 -17.297 0.801 1 80 572 SER A N 1
ATOM 4443 C CA . SER A 1 572 ? -17.156 -17.656 -0.331 1 80 572 SER A CA 1
ATOM 4444 C C . SER A 1 572 ? -17.297 -19.125 -0.696 1 80 572 SER A C 1
ATOM 4446 O O . SER A 1 572 ? -17.328 -19.484 -1.877 1 80 572 SER A O 1
ATOM 4448 N N . LYS A 1 573 ? -17.422 -19.922 0.263 1 79.5 573 LYS A N 1
ATOM 4449 C CA . LYS A 1 573 ? -17.609 -21.359 0.039 1 79.5 573 LYS A CA 1
ATOM 4450 C C . LYS A 1 573 ? -18.953 -21.641 -0.62 1 79.5 573 LYS A C 1
ATOM 4452 O O . LYS A 1 573 ? -19.031 -22.438 -1.567 1 79.5 573 LYS A O 1
ATOM 4457 N N . GLN A 1 574 ? -19.953 -20.922 -0.195 1 74.5 574 GLN A N 1
ATOM 4458 C CA . GLN A 1 574 ? -21.297 -21.141 -0.727 1 74.5 574 GLN A CA 1
ATOM 4459 C C . GLN A 1 574 ? -21.391 -20.656 -2.17 1 74.5 574 GLN A C 1
ATOM 4461 O O . GLN A 1 574 ? -22.062 -21.281 -2.998 1 74.5 574 GLN A O 1
ATOM 4466 N N . SER A 1 575 ? -20.734 -19.594 -2.455 1 70.81 575 SER A N 1
ATOM 4467 C CA . SER A 1 575 ? -20.766 -19.016 -3.799 1 70.81 575 SER A CA 1
ATOM 4468 C C . SER A 1 575 ? -20.078 -19.938 -4.805 1 70.81 575 SER A C 1
ATOM 4470 O O . SER A 1 575 ? -20.516 -20.047 -5.953 1 70.81 575 SER A O 1
ATOM 4472 N N . ALA A 1 576 ? -19.125 -20.594 -4.387 1 66.81 576 ALA A N 1
ATOM 4473 C CA . ALA A 1 576 ? -18.391 -21.516 -5.258 1 66.81 576 ALA A CA 1
ATOM 4474 C C . ALA A 1 576 ? -19.203 -22.766 -5.52 1 66.81 576 ALA A C 1
ATOM 4476 O O . ALA A 1 576 ? -19.125 -23.359 -6.598 1 66.81 576 ALA A O 1
ATOM 4477 N N . ALA A 1 577 ? -20.078 -23.188 -4.656 1 63.31 577 ALA A N 1
ATOM 4478 C CA . ALA A 1 577 ? -20.891 -24.391 -4.793 1 63.31 577 ALA A CA 1
ATOM 4479 C C . ALA A 1 577 ? -22.047 -24.156 -5.758 1 63.31 577 ALA A C 1
ATOM 4481 O O . ALA A 1 577 ? -22.516 -25.094 -6.418 1 63.31 577 ALA A O 1
ATOM 4482 N N . THR A 1 578 ? -22.469 -22.828 -5.996 1 51.31 578 THR A N 1
ATOM 4483 C CA . THR A 1 578 ? -23.625 -22.516 -6.824 1 51.31 578 THR A CA 1
ATOM 4484 C C . THR A 1 578 ? -23.203 -22.047 -8.211 1 51.31 578 THR A C 1
ATOM 4486 O O . THR A 1 578 ? -24.016 -21.953 -9.125 1 51.31 578 THR A O 1
ATOM 4489 N N . ALA A 1 579 ? -22.109 -21.906 -8.289 1 51.66 579 ALA A N 1
ATOM 4490 C CA . ALA A 1 579 ? -21.656 -21.516 -9.625 1 51.66 579 ALA A CA 1
ATOM 4491 C C . ALA A 1 579 ? -21.406 -22.75 -10.5 1 51.66 579 ALA A C 1
ATOM 4493 O O . ALA A 1 579 ? -20.859 -23.75 -10.031 1 51.66 579 ALA A O 1
ATOM 4494 N N . MET B 1 1 ? 3.742 3.213 50.219 1 25.02 1 MET B N 1
ATOM 4495 C CA . MET B 1 1 ? 4.57 4.062 49.375 1 25.02 1 MET B CA 1
ATOM 4496 C C . MET B 1 1 ? 4.09 4.016 47.938 1 25.02 1 MET B C 1
ATOM 4498 O O . MET B 1 1 ? 4.066 2.949 47.312 1 25.02 1 MET B O 1
ATOM 4502 N N . LYS B 1 2 ? 3.115 4.852 47.562 1 31.12 2 LYS B N 1
ATOM 4503 C CA . LYS B 1 2 ? 2.363 4.812 46.312 1 31.12 2 LYS B CA 1
ATOM 4504 C C . LYS B 1 2 ? 3.299 4.809 45.094 1 31.12 2 LYS B C 1
ATOM 4506 O O . LYS B 1 2 ? 4.305 5.52 45.094 1 31.12 2 LYS B O 1
ATOM 4511 N N . PRO B 1 3 ? 3.301 3.736 44.344 1 32.94 3 PRO B N 1
ATOM 4512 C CA . PRO B 1 3 ? 4.293 3.707 43.25 1 32.94 3 PRO B CA 1
ATOM 4513 C C . PRO B 1 3 ? 4.418 5.047 42.531 1 32.94 3 PRO B C 1
ATOM 4515 O O . PRO B 1 3 ? 3.418 5.742 42.344 1 32.94 3 PRO B O 1
ATOM 4518 N N . SER B 1 4 ? 5.398 5.898 42.75 1 30.45 4 SER B N 1
ATOM 4519 C CA . SER B 1 4 ? 5.711 7.227 42.25 1 30.45 4 SER B CA 1
ATOM 4520 C C . SER B 1 4 ? 5.438 7.316 40.75 1 30.45 4 SER B C 1
ATOM 4522 O O . SER B 1 4 ? 5.984 6.543 39.969 1 30.45 4 SER B O 1
ATOM 4524 N N . SER B 1 5 ? 4.207 7.48 40.25 1 37.47 5 SER B N 1
ATOM 4525 C CA . SER B 1 5 ? 3.76 7.738 38.875 1 37.47 5 SER B CA 1
ATOM 4526 C C . SER B 1 5 ? 4.758 8.617 38.125 1 37.47 5 SER B C 1
ATOM 4528 O O . SER B 1 5 ? 4.898 9.805 38.438 1 37.47 5 SER B O 1
ATOM 4530 N N . SER B 1 6 ? 5.973 8.289 37.875 1 41.34 6 SER B N 1
ATOM 4531 C CA . SER B 1 6 ? 7.012 9.047 37.188 1 41.34 6 SER B CA 1
ATOM 4532 C C . SER B 1 6 ? 6.445 9.789 35.969 1 41.34 6 SER B C 1
ATOM 4534 O O . SER B 1 6 ? 5.898 9.164 35.062 1 41.34 6 SER B O 1
ATOM 4536 N N . VAL B 1 7 ? 6 10.984 36.094 1 46.62 7 VAL B N 1
ATOM 4537 C CA . VAL B 1 7 ? 5.465 11.922 35.125 1 46.62 7 VAL B CA 1
ATOM 4538 C C . VAL B 1 7 ? 6.367 11.945 33.906 1 46.62 7 VAL B C 1
ATOM 4540 O O . VAL B 1 7 ? 7.562 12.234 34 1 46.62 7 VAL B O 1
ATOM 4543 N N . MET B 1 8 ? 6.035 11.328 32.812 1 57.12 8 MET B N 1
ATOM 4544 C CA . MET B 1 8 ? 6.715 11.328 31.516 1 57.12 8 MET B CA 1
ATOM 4545 C C . MET B 1 8 ? 7.055 12.742 31.078 1 57.12 8 MET B C 1
ATOM 4547 O O . MET B 1 8 ? 6.234 13.656 31.219 1 57.12 8 MET B O 1
ATOM 4551 N N . ASP B 1 9 ? 8.375 13.008 30.953 1 63.31 9 ASP B N 1
ATOM 4552 C CA . ASP B 1 9 ? 8.797 14.297 30.422 1 63.31 9 ASP B CA 1
ATOM 4553 C C . ASP B 1 9 ? 8.352 14.477 28.984 1 63.31 9 ASP B C 1
ATOM 4555 O O . ASP B 1 9 ? 8.945 13.906 28.062 1 63.31 9 ASP B O 1
ATOM 4559 N N . VAL B 1 10 ? 7.344 15.227 28.797 1 65.31 10 VAL B N 1
ATOM 4560 C CA . VAL B 1 10 ? 6.707 15.398 27.5 1 65.31 10 VAL B CA 1
ATOM 4561 C C . VAL B 1 10 ? 7.66 16.125 26.547 1 65.31 10 VAL B C 1
ATOM 4563 O O . VAL B 1 10 ? 7.449 16.125 25.328 1 65.31 10 VAL B O 1
ATOM 4566 N N . THR B 1 11 ? 8.727 16.625 27.078 1 68.88 11 THR B N 1
ATOM 4567 C CA . THR B 1 11 ? 9.625 17.391 26.234 1 68.88 11 THR B CA 1
ATOM 4568 C C . THR B 1 11 ? 10.688 16.5 25.609 1 68.88 11 THR B C 1
ATOM 4570 O O . THR B 1 11 ? 11.445 16.938 24.734 1 68.88 11 THR B O 1
ATOM 4573 N N . LYS B 1 12 ? 10.695 15.266 25.984 1 68.44 12 LYS B N 1
ATOM 4574 C CA . LYS B 1 12 ? 11.703 14.367 25.422 1 68.44 12 LYS B CA 1
ATOM 4575 C C . LYS B 1 12 ? 11.156 13.617 24.219 1 68.44 12 LYS B C 1
ATOM 4577 O O . LYS B 1 12 ? 10.102 12.984 24.297 1 68.44 12 LYS B O 1
ATOM 4582 N N . PRO B 1 13 ? 11.938 13.711 23.141 1 68.12 13 PRO B N 1
ATOM 4583 C CA . PRO B 1 13 ? 11.484 12.977 21.953 1 68.12 13 PRO B CA 1
ATOM 4584 C C . PRO B 1 13 ? 11.602 11.461 22.125 1 68.12 13 PRO B C 1
ATOM 4586 O O . PRO B 1 13 ? 12.578 10.977 22.703 1 68.12 13 PRO B O 1
ATOM 4589 N N . GLY B 1 14 ? 10.578 10.672 21.719 1 66.06 14 GLY B N 1
ATOM 4590 C CA . GLY B 1 14 ? 10.617 9.234 21.484 1 66.06 14 GLY B CA 1
ATOM 4591 C C . GLY B 1 14 ? 10.82 8.438 22.766 1 66.06 14 GLY B C 1
ATOM 4592 O O . GLY B 1 14 ? 11.602 7.484 22.797 1 66.06 14 GLY B O 1
ATOM 4593 N N . ASP B 1 15 ? 10.172 8.625 23.75 1 71.81 15 ASP B N 1
ATOM 4594 C CA . ASP B 1 15 ? 10.312 7.859 24.984 1 71.81 15 ASP B CA 1
ATOM 4595 C C . ASP B 1 15 ? 9.719 6.461 24.844 1 71.81 15 ASP B C 1
ATOM 4597 O O . ASP B 1 15 ? 8.492 6.301 24.859 1 71.81 15 ASP B O 1
ATOM 4601 N N . GLU B 1 16 ? 10.555 5.438 24.641 1 70.62 16 GLU B N 1
ATOM 4602 C CA . GLU B 1 16 ? 10.141 4.051 24.453 1 70.62 16 GLU B CA 1
ATOM 4603 C C . GLU B 1 16 ? 9.312 3.551 25.625 1 70.62 16 GLU B C 1
ATOM 4605 O O . GLU B 1 16 ? 8.484 2.654 25.484 1 70.62 16 GLU B O 1
ATOM 4610 N N . ARG B 1 17 ? 9.531 4.016 26.891 1 71 17 ARG B N 1
ATOM 4611 C CA . ARG B 1 17 ? 8.797 3.6 28.078 1 71 17 ARG B CA 1
ATOM 4612 C C . ARG B 1 17 ? 7.32 3.951 27.969 1 71 17 ARG B C 1
ATOM 4614 O O . ARG B 1 17 ? 6.488 3.408 28.703 1 71 17 ARG B O 1
ATOM 4621 N N . SER B 1 18 ? 7.043 4.684 26.875 1 77.56 18 SER B N 1
ATOM 4622 C CA . SER B 1 18 ? 5.676 5.168 26.734 1 77.56 18 SER B CA 1
ATOM 4623 C C . SER B 1 18 ? 4.863 4.258 25.812 1 77.56 18 SER B C 1
ATOM 4625 O O . SER B 1 18 ? 3.648 4.43 25.672 1 77.56 18 SER B O 1
ATOM 4627 N N . ARG B 1 19 ? 5.469 3.223 25.297 1 83.62 19 ARG B N 1
ATOM 4628 C CA . ARG B 1 19 ? 4.781 2.309 24.391 1 83.62 19 ARG B CA 1
ATOM 4629 C C . ARG B 1 19 ? 3.855 1.37 25.156 1 83.62 19 ARG B C 1
ATOM 4631 O O . ARG B 1 19 ? 4.145 0.998 26.297 1 83.62 19 ARG B O 1
ATOM 4638 N N . GLY B 1 20 ? 2.754 1.016 24.547 1 82.56 20 GLY B N 1
ATOM 4639 C CA . GLY B 1 20 ? 1.83 0.056 25.125 1 82.56 20 GLY B CA 1
ATOM 4640 C C . GLY B 1 20 ? 2.416 -1.338 25.25 1 82.56 20 GLY B C 1
ATOM 4641 O O . GLY B 1 20 ? 3.441 -1.642 24.641 1 82.56 20 GLY B O 1
ATOM 4642 N N . GLU B 1 21 ? 1.705 -2.152 25.922 1 83.69 21 GLU B N 1
ATOM 4643 C CA . GLU B 1 21 ? 2.191 -3.494 26.234 1 83.69 21 GLU B CA 1
ATOM 4644 C C . GLU B 1 21 ? 2.332 -4.336 24.969 1 83.69 21 GLU B C 1
ATOM 4646 O O . GLU B 1 21 ? 3.256 -5.141 24.859 1 83.69 21 GLU B O 1
ATOM 4651 N N . GLY B 1 22 ? 1.399 -4.191 24.109 1 83.81 22 GLY B N 1
ATOM 4652 C CA . GLY B 1 22 ? 1.479 -4.934 22.875 1 83.81 22 GLY B CA 1
ATOM 4653 C C . GLY B 1 22 ? 2.725 -4.621 22.062 1 83.81 22 GLY B C 1
ATOM 4654 O O . GLY B 1 22 ? 3.393 -5.531 21.562 1 83.81 22 GLY B O 1
ATOM 4655 N N . ILE B 1 23 ? 3.057 -3.41 21.984 1 87.81 23 ILE B N 1
ATOM 4656 C CA . ILE B 1 23 ? 4.227 -2.982 21.219 1 87.81 23 ILE B CA 1
ATOM 4657 C C . ILE B 1 23 ? 5.496 -3.424 21.938 1 87.81 23 ILE B C 1
ATOM 4659 O O . ILE B 1 23 ? 6.461 -3.857 21.312 1 87.81 23 ILE B O 1
ATOM 4663 N N . LYS B 1 24 ? 5.469 -3.393 23.219 1 87.88 24 LYS B N 1
ATOM 4664 C CA . LYS B 1 24 ? 6.617 -3.842 24 1 87.88 24 LYS B CA 1
ATOM 4665 C C . LYS B 1 24 ? 6.883 -5.328 23.781 1 87.88 24 LYS B C 1
ATOM 4667 O O . LYS B 1 24 ? 8.031 -5.746 23.641 1 87.88 24 LYS B O 1
ATOM 4672 N N . ALA B 1 25 ? 5.809 -6.059 23.75 1 88.94 25 ALA B N 1
ATOM 4673 C CA . ALA B 1 25 ? 5.938 -7.492 23.531 1 88.94 25 ALA B CA 1
ATOM 4674 C C . ALA B 1 25 ? 6.535 -7.781 22.156 1 88.94 25 ALA B C 1
ATOM 4676 O O . ALA B 1 25 ? 7.367 -8.68 22.016 1 88.94 25 ALA B O 1
ATOM 4677 N N . VAL B 1 26 ? 6.07 -7.09 21.172 1 89.12 26 VAL B N 1
ATOM 4678 C CA . VAL B 1 26 ? 6.57 -7.246 19.812 1 89.12 26 VAL B CA 1
ATOM 4679 C C . VAL B 1 26 ? 8.062 -6.926 19.781 1 89.12 26 VAL B C 1
ATOM 4681 O O . VAL B 1 26 ? 8.844 -7.648 19.156 1 89.12 26 VAL B O 1
ATOM 4684 N N . GLU B 1 27 ? 8.438 -5.914 20.453 1 88.56 27 GLU B N 1
ATOM 4685 C CA . GLU B 1 27 ? 9.836 -5.504 20.484 1 88.56 27 GLU B CA 1
ATOM 4686 C C . GLU B 1 27 ? 10.711 -6.566 21.156 1 88.56 27 GLU B C 1
ATOM 4688 O O . GLU B 1 27 ? 11.844 -6.801 20.734 1 88.56 27 GLU B O 1
AT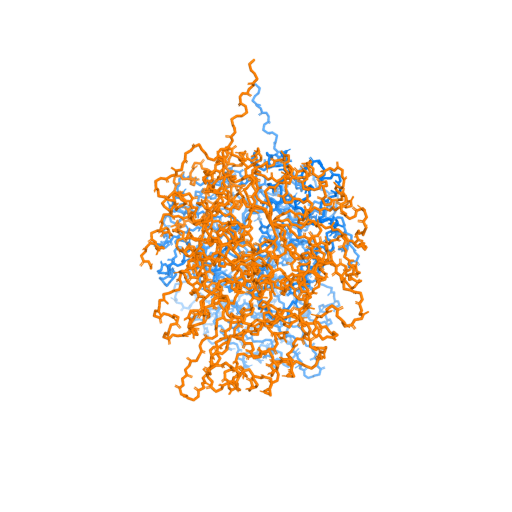OM 4693 N N . GLU B 1 28 ? 10.188 -7.191 22.125 1 89.5 28 GLU B N 1
ATOM 4694 C CA . GLU B 1 28 ? 10.938 -8.156 22.906 1 89.5 28 GLU B CA 1
ATOM 4695 C C . GLU B 1 28 ? 11.039 -9.5 22.188 1 89.5 28 GLU B C 1
ATOM 4697 O O . GLU B 1 28 ? 12.094 -10.141 22.203 1 89.5 28 GLU B O 1
ATOM 4702 N N . LEU B 1 29 ? 9.992 -9.945 21.562 1 88.44 29 LEU B N 1
ATOM 4703 C CA . LEU B 1 29 ? 9.922 -11.289 20.984 1 88.44 29 LEU B CA 1
ATOM 4704 C C . LEU B 1 29 ? 10.516 -11.32 19.594 1 88.44 29 LEU B C 1
ATOM 4706 O O . LEU B 1 29 ? 11.016 -12.352 19.141 1 88.44 29 LEU B O 1
ATOM 4710 N N . GLY B 1 30 ? 10.391 -10.234 18.953 1 90 30 GLY B N 1
ATOM 4711 C CA . GLY B 1 30 ? 11.008 -10.102 17.641 1 90 30 GLY B CA 1
ATOM 4712 C C . GLY B 1 30 ? 10.25 -10.836 16.547 1 90 30 GLY B C 1
ATOM 4713 O O . GLY B 1 30 ? 9.023 -10.898 16.578 1 90 30 GLY B O 1
ATOM 4714 N N . SER B 1 31 ? 10.992 -11.172 15.375 1 91.94 31 SER B N 1
ATOM 4715 C CA . SER B 1 31 ? 10.469 -11.867 14.203 1 91.94 31 SER B CA 1
ATOM 4716 C C . SER B 1 31 ? 9.555 -10.961 13.383 1 91.94 31 SER B C 1
ATOM 4718 O O . SER B 1 31 ? 9.734 -9.742 13.367 1 91.94 31 SER B O 1
ATOM 4720 N N . MET B 1 32 ? 8.57 -11.531 12.711 1 93.06 32 MET B N 1
ATOM 4721 C CA . MET B 1 32 ? 7.785 -10.828 11.695 1 93.06 32 MET B CA 1
ATOM 4722 C C . MET B 1 32 ? 6.984 -9.695 12.32 1 93.06 32 MET B C 1
ATOM 4724 O O . MET B 1 32 ? 6.781 -8.656 11.695 1 93.06 32 MET B O 1
ATOM 4728 N N . PRO B 1 33 ? 6.527 -9.797 13.594 1 92.56 33 PRO B N 1
ATOM 4729 C CA . PRO B 1 33 ? 5.715 -8.711 14.148 1 92.56 33 PRO B CA 1
ATOM 4730 C C . PRO B 1 33 ? 6.465 -7.387 14.227 1 92.56 33 PRO B C 1
ATOM 4732 O O . PRO B 1 33 ? 5.852 -6.316 14.148 1 92.56 33 PRO B O 1
ATOM 4735 N N . ILE B 1 34 ? 7.797 -7.438 14.344 1 94.56 34 ILE B N 1
ATOM 4736 C CA . ILE B 1 34 ? 8.594 -6.215 14.328 1 94.56 34 ILE B CA 1
ATOM 4737 C C . ILE B 1 34 ? 8.453 -5.52 12.977 1 94.56 34 ILE B C 1
ATOM 4739 O O . ILE B 1 34 ? 8.328 -4.293 12.914 1 94.56 34 ILE B O 1
ATOM 4743 N N . ILE B 1 35 ? 8.422 -6.309 11.883 1 95.5 35 ILE B N 1
ATOM 4744 C CA . ILE B 1 35 ? 8.305 -5.793 10.523 1 95.5 35 ILE B CA 1
ATOM 4745 C C . ILE B 1 35 ? 6.895 -5.27 10.289 1 95.5 35 ILE B C 1
ATOM 4747 O O . ILE B 1 35 ? 6.703 -4.281 9.578 1 95.5 35 ILE B O 1
ATOM 4751 N N . TYR B 1 36 ? 5.926 -5.887 10.992 1 94.88 36 TYR B N 1
ATOM 4752 C CA . TYR B 1 36 ? 4.535 -5.5 10.789 1 94.88 36 TYR B CA 1
ATOM 4753 C C . TYR B 1 36 ? 4.23 -4.18 11.484 1 94.88 36 TYR B C 1
ATOM 4755 O O . TYR B 1 36 ? 3.268 -3.492 11.141 1 94.88 36 TYR B O 1
ATOM 4763 N N . THR B 1 37 ? 4.992 -3.773 12.5 1 94.25 37 THR B N 1
ATOM 4764 C CA . THR B 1 37 ? 4.719 -2.602 13.32 1 94.25 37 THR B CA 1
ATOM 4765 C C . THR B 1 37 ? 5.387 -1.361 12.742 1 94.25 37 THR B C 1
ATOM 4767 O O . THR B 1 37 ? 6.613 -1.24 12.773 1 94.25 37 THR B O 1
ATOM 4770 N N . PRO B 1 38 ? 4.645 -0.381 12.289 1 93.69 38 PRO B N 1
ATOM 4771 C CA . PRO B 1 38 ? 5.156 0.718 11.469 1 93.69 38 PRO B CA 1
ATOM 4772 C C . PRO B 1 38 ? 6.285 1.488 12.156 1 93.69 38 PRO B C 1
ATOM 4774 O O . PRO B 1 38 ? 7.246 1.894 11.5 1 93.69 38 PRO B O 1
ATOM 4777 N N . TRP B 1 39 ? 6.293 1.692 13.492 1 89.06 39 TRP B N 1
ATOM 4778 C CA . TRP B 1 39 ? 7.266 2.527 14.188 1 89.06 39 TRP B CA 1
ATOM 4779 C C . TRP B 1 39 ? 8.539 1.741 14.492 1 89.06 39 TRP B C 1
ATOM 4781 O O . TRP B 1 39 ? 9.578 2.328 14.781 1 89.06 39 TRP B O 1
ATOM 4791 N N . LEU B 1 40 ? 8.391 0.38 14.484 1 93 40 LEU B N 1
ATOM 4792 C CA . LEU B 1 40 ? 9.531 -0.479 14.773 1 93 40 LEU B CA 1
ATOM 4793 C C . LEU B 1 40 ? 10.211 -0.948 13.492 1 93 40 LEU B C 1
ATOM 4795 O O . LEU B 1 40 ? 11.367 -1.377 13.516 1 93 40 LEU B O 1
ATOM 4799 N N . ASN B 1 41 ? 9.484 -0.93 12.414 1 96.06 41 ASN B N 1
ATOM 4800 C CA . ASN B 1 41 ? 9.961 -1.444 11.141 1 96.06 41 ASN B CA 1
ATOM 4801 C C . ASN B 1 41 ? 11.039 -0.543 10.539 1 96.06 41 ASN B C 1
ATOM 4803 O O . ASN B 1 41 ? 10.805 0.646 10.312 1 96.06 41 ASN B O 1
ATOM 4807 N N . LYS B 1 42 ? 12.188 -1.138 10.273 1 96.94 42 LYS B N 1
ATOM 4808 C CA . LYS B 1 42 ? 13.266 -0.414 9.609 1 96.94 42 LYS B CA 1
ATOM 4809 C C . LYS B 1 42 ? 13.492 -0.941 8.195 1 96.94 42 LYS B C 1
ATOM 4811 O O . LYS B 1 42 ? 14.43 -0.531 7.516 1 96.94 42 LYS B O 1
ATOM 4816 N N . GLY B 1 43 ? 12.648 -1.918 7.754 1 96.69 43 GLY B N 1
ATOM 4817 C CA . GLY B 1 43 ? 12.836 -2.535 6.449 1 96.69 43 GLY B CA 1
ATOM 4818 C C . GLY B 1 43 ? 14.219 -3.125 6.262 1 96.69 43 GLY B C 1
ATOM 4819 O O . GLY B 1 43 ? 14.703 -3.877 7.109 1 96.69 43 GLY B O 1
ATOM 4820 N N . THR B 1 44 ? 14.82 -2.82 5.133 1 97.44 44 THR B N 1
ATOM 4821 C CA . THR B 1 44 ? 16.141 -3.354 4.801 1 97.44 44 THR B CA 1
ATOM 4822 C C . THR B 1 44 ? 17.234 -2.619 5.574 1 97.44 44 THR B C 1
ATOM 4824 O O . THR B 1 44 ? 18.406 -2.949 5.457 1 97.44 44 THR B O 1
ATOM 4827 N N . ASN B 1 45 ? 16.875 -1.676 6.41 1 97.31 45 ASN B N 1
ATOM 4828 C CA . ASN B 1 45 ? 17.844 -0.893 7.16 1 97.31 45 ASN B CA 1
ATOM 4829 C C . ASN B 1 45 ? 18.219 -1.571 8.477 1 97.31 45 ASN B C 1
ATOM 4831 O O . ASN B 1 45 ? 19.078 -1.085 9.211 1 97.31 45 ASN B O 1
ATOM 4835 N N . PHE B 1 46 ? 17.594 -2.688 8.922 1 97.12 46 PHE B N 1
ATOM 4836 C CA . PHE B 1 46 ? 18.062 -3.449 10.078 1 97.12 46 PHE B CA 1
ATOM 4837 C C . PHE B 1 46 ? 19.484 -3.926 9.867 1 97.12 46 PHE B C 1
ATOM 4839 O O . PHE B 1 46 ? 19.812 -4.523 8.836 1 97.12 46 PHE B O 1
ATOM 4846 N N . SER B 1 47 ? 20.328 -3.66 10.836 1 96.88 47 SER B N 1
ATOM 4847 C CA . SER B 1 47 ? 21.719 -4.094 10.758 1 96.88 47 SER B CA 1
ATOM 4848 C C . SER B 1 47 ? 21.828 -5.609 10.883 1 96.88 47 SER B C 1
ATOM 4850 O O . SER B 1 47 ? 20.859 -6.281 11.266 1 96.88 47 SER B O 1
ATOM 4852 N N . GLU B 1 48 ? 23 -6.098 10.539 1 96.19 48 GLU B N 1
ATOM 4853 C CA . GLU B 1 48 ? 23.234 -7.531 10.664 1 96.19 48 GLU B CA 1
ATOM 4854 C C . GLU B 1 48 ? 23 -8.008 12.094 1 96.19 48 GLU B C 1
ATOM 4856 O O . GLU B 1 48 ? 22.391 -9.055 12.312 1 96.19 48 GLU B O 1
ATOM 4861 N N . SER B 1 49 ? 23.484 -7.277 13.07 1 96.81 49 SER B N 1
ATOM 4862 C CA . SER B 1 49 ? 23.312 -7.629 14.477 1 96.81 49 SER B CA 1
ATOM 4863 C C . SER B 1 49 ? 21.844 -7.594 14.891 1 96.81 49 SER B C 1
ATOM 4865 O O . SER B 1 49 ? 21.375 -8.477 15.609 1 96.81 49 SER B O 1
ATOM 4867 N N . GLU B 1 50 ? 21.141 -6.602 14.461 1 96.5 50 GLU B N 1
ATOM 4868 C CA . GLU B 1 50 ? 19.719 -6.508 14.773 1 96.5 50 GLU B CA 1
ATOM 4869 C C . GLU B 1 50 ? 18.938 -7.68 14.18 1 96.5 50 GLU B C 1
ATOM 4871 O O . GLU B 1 50 ? 18.031 -8.211 14.812 1 96.5 50 GLU B O 1
ATOM 4876 N N . ARG B 1 51 ? 19.281 -8.023 12.914 1 97.06 51 ARG B N 1
ATOM 4877 C CA . ARG B 1 51 ? 18.594 -9.125 12.25 1 97.06 51 ARG B CA 1
ATOM 4878 C C . ARG B 1 51 ? 18.781 -10.43 13.023 1 97.06 51 ARG B C 1
ATOM 4880 O O . ARG B 1 51 ? 17.844 -11.203 13.172 1 97.06 51 ARG B O 1
ATOM 4887 N N . ARG B 1 52 ? 19.969 -10.641 13.516 1 95.5 52 ARG B N 1
ATOM 4888 C CA . ARG B 1 52 ? 20.25 -11.844 14.297 1 95.5 52 ARG B CA 1
ATOM 4889 C C . ARG B 1 52 ? 19.516 -11.805 15.641 1 95.5 52 ARG B C 1
ATOM 4891 O O . ARG B 1 52 ? 18.875 -12.781 16.016 1 95.5 52 ARG B O 1
ATOM 4898 N N . GLU B 1 53 ? 19.578 -10.688 16.328 1 95.31 53 GLU B N 1
ATOM 4899 C CA . GLU B 1 53 ? 19.047 -10.547 17.672 1 95.31 53 GLU B CA 1
ATOM 4900 C C . GLU B 1 53 ? 17.516 -10.586 17.672 1 95.31 53 GLU B C 1
ATOM 4902 O O . GLU B 1 53 ? 16.906 -11.125 18.594 1 95.31 53 GLU B O 1
ATOM 4907 N N . LYS B 1 54 ? 16.984 -10.031 16.641 1 95.69 54 LYS B N 1
ATOM 4908 C CA . LYS B 1 54 ? 15.523 -9.906 16.578 1 95.69 54 LYS B CA 1
ATOM 4909 C C . LYS B 1 54 ? 14.914 -10.992 15.703 1 95.69 54 LYS B C 1
ATOM 4911 O O . LYS B 1 54 ? 13.719 -10.945 15.383 1 95.69 54 LYS B O 1
ATOM 4916 N N . HIS B 1 55 ? 15.75 -11.953 15.234 1 96.31 55 HIS B N 1
ATOM 4917 C CA . HIS B 1 55 ? 15.297 -13.102 14.461 1 96.31 55 HIS B CA 1
ATOM 4918 C C . HIS B 1 55 ? 14.656 -12.664 13.148 1 96.31 55 HIS B C 1
ATOM 4920 O O . HIS B 1 55 ? 13.547 -13.094 12.82 1 96.31 55 HIS B O 1
ATOM 4926 N N . LEU B 1 56 ? 15.344 -11.781 12.414 1 97.25 56 LEU B N 1
ATOM 4927 C CA . LEU B 1 56 ? 14.805 -11.219 11.18 1 97.25 56 LEU B CA 1
ATOM 4928 C C . LEU B 1 56 ? 15.5 -11.805 9.961 1 97.25 56 LEU B C 1
ATOM 4930 O O . LEU B 1 56 ? 15.062 -11.594 8.828 1 97.25 56 LEU B O 1
ATOM 4934 N N . ASP B 1 57 ? 16.562 -12.617 10.219 1 97.69 57 ASP B N 1
ATOM 4935 C CA . ASP B 1 57 ? 17.234 -13.234 9.086 1 97.69 57 ASP B CA 1
ATOM 4936 C C . ASP B 1 57 ? 16.281 -14.078 8.258 1 97.69 57 ASP B C 1
ATOM 4938 O O . ASP B 1 57 ? 15.531 -14.898 8.797 1 97.69 57 ASP B O 1
ATOM 4942 N N . GLY B 1 58 ? 16.297 -13.852 6.938 1 98.12 58 GLY B N 1
ATOM 4943 C CA . GLY B 1 58 ? 15.438 -14.578 6.016 1 98.12 58 GLY B CA 1
ATOM 4944 C C . GLY B 1 58 ? 14.086 -13.914 5.816 1 98.12 58 GLY B C 1
ATOM 4945 O O . GLY B 1 58 ? 13.359 -14.25 4.887 1 98.12 58 GLY B O 1
ATOM 4946 N N . LEU B 1 59 ? 13.75 -12.961 6.699 1 97.94 59 LEU B N 1
ATOM 4947 C CA . LEU B 1 59 ? 12.43 -12.328 6.617 1 97.94 59 LEU B CA 1
ATOM 4948 C C . LEU B 1 59 ? 12.5 -11.031 5.824 1 97.94 59 LEU B C 1
ATOM 4950 O O . LEU B 1 59 ? 11.477 -10.391 5.582 1 97.94 59 LEU B O 1
ATOM 4954 N N . LEU B 1 60 ? 13.703 -10.641 5.41 1 97.69 60 LEU B N 1
ATOM 4955 C CA . LEU B 1 60 ? 14.016 -9.469 4.609 1 97.69 60 LEU B CA 1
ATOM 4956 C C . LEU B 1 60 ? 15 -9.805 3.498 1 97.69 60 LEU B C 1
ATOM 4958 O O . LEU B 1 60 ? 15.75 -10.781 3.609 1 97.69 60 LEU B O 1
ATOM 4962 N N . PRO B 1 61 ? 14.961 -9.039 2.387 1 97.12 61 PRO B N 1
ATOM 4963 C CA . PRO B 1 61 ? 16.031 -9.219 1.413 1 97.12 61 PRO B CA 1
ATOM 4964 C C . PRO B 1 61 ? 17.422 -9.133 2.047 1 97.12 61 PRO B C 1
ATOM 4966 O O . PRO B 1 61 ? 17.609 -8.453 3.062 1 97.12 61 PRO B O 1
ATOM 4969 N N . PRO B 1 62 ? 18.375 -9.742 1.466 1 93.31 62 PRO B N 1
ATOM 4970 C CA . PRO B 1 62 ? 19.672 -9.898 2.102 1 93.31 62 PRO B CA 1
ATOM 4971 C C . PRO B 1 62 ? 20.438 -8.578 2.213 1 93.31 62 PRO B C 1
ATOM 4973 O O . PRO B 1 62 ? 21.156 -8.352 3.189 1 93.31 62 PRO B O 1
ATOM 4976 N N . VAL B 1 63 ? 20.297 -7.727 1.342 1 95.5 63 VAL B N 1
ATOM 4977 C CA . VAL B 1 63 ? 21.047 -6.48 1.326 1 95.5 63 VAL B CA 1
ATOM 4978 C C . VAL B 1 63 ? 20.609 -5.594 2.488 1 95.5 63 VAL B C 1
ATOM 4980 O O . VAL B 1 63 ? 19.422 -5.543 2.824 1 95.5 63 VAL B O 1
ATOM 4983 N N . ILE B 1 64 ? 21.547 -4.98 3.109 1 96.5 64 ILE B N 1
ATOM 4984 C CA . ILE B 1 64 ? 21.281 -3.979 4.141 1 96.5 64 ILE B CA 1
ATOM 4985 C C . ILE B 1 64 ? 21.438 -2.58 3.549 1 96.5 64 ILE B C 1
ATOM 4987 O O . ILE B 1 64 ? 22.516 -2.225 3.053 1 96.5 64 ILE B O 1
ATOM 4991 N N . GLU B 1 65 ? 20.453 -1.838 3.57 1 96.75 65 GLU B N 1
ATOM 4992 C CA . GLU B 1 65 ? 20.438 -0.502 2.982 1 96.75 65 GLU B CA 1
ATOM 4993 C C . GLU B 1 65 ? 20.453 0.576 4.062 1 96.75 65 GLU B C 1
ATOM 4995 O O . GLU B 1 65 ? 20.031 0.336 5.195 1 96.75 65 GLU B O 1
ATOM 5000 N N . THR B 1 66 ? 21 1.739 3.705 1 96.31 66 THR B N 1
ATOM 5001 C CA . THR B 1 66 ? 20.812 2.92 4.539 1 96.31 66 THR B CA 1
ATOM 5002 C C . THR B 1 66 ? 19.391 3.465 4.383 1 96.31 66 THR B C 1
ATOM 5004 O O . THR B 1 66 ? 18.672 3.088 3.455 1 96.31 66 THR B O 1
ATOM 5007 N N . LEU B 1 67 ? 19.047 4.277 5.285 1 96.81 67 LEU B N 1
ATOM 5008 C CA . LEU B 1 67 ? 17.734 4.926 5.172 1 96.81 67 LEU B CA 1
ATOM 5009 C C . LEU B 1 67 ? 17.672 5.805 3.93 1 96.81 67 LEU B C 1
ATOM 5011 O O . LEU B 1 67 ? 16.625 5.926 3.305 1 96.81 67 LEU B O 1
ATOM 5015 N N . ASP B 1 68 ? 18.797 6.367 3.479 1 96.75 68 ASP B N 1
ATOM 5016 C CA . ASP B 1 68 ? 18.859 7.164 2.258 1 96.75 68 ASP B CA 1
ATOM 5017 C C . ASP B 1 68 ? 18.562 6.316 1.026 1 96.75 68 ASP B C 1
ATOM 5019 O O . ASP B 1 68 ? 17.875 6.766 0.107 1 96.75 68 ASP B O 1
ATOM 5023 N N . ASP B 1 69 ? 19.109 5.09 1.036 1 96.69 69 ASP B N 1
ATOM 5024 C CA . ASP B 1 69 ? 18.828 4.18 -0.07 1 96.69 69 ASP B CA 1
ATOM 5025 C C . ASP B 1 69 ? 17.344 3.867 -0.169 1 96.69 69 ASP B C 1
ATOM 5027 O O . ASP B 1 69 ? 16.781 3.855 -1.265 1 96.69 69 ASP B O 1
ATOM 5031 N N . GLN B 1 70 ? 16.781 3.59 0.957 1 97.81 70 GLN B N 1
ATOM 5032 C CA . GLN B 1 70 ? 15.344 3.307 0.995 1 97.81 70 GLN B CA 1
ATOM 5033 C C . GLN B 1 70 ? 14.531 4.504 0.499 1 97.81 70 GLN B C 1
ATOM 5035 O O . GLN B 1 70 ? 13.57 4.336 -0.247 1 97.81 70 GLN B O 1
ATOM 5040 N N . ALA B 1 71 ? 14.906 5.727 0.965 1 98 71 ALA B N 1
ATOM 5041 C CA . ALA B 1 71 ? 14.219 6.941 0.542 1 98 71 ALA B CA 1
ATOM 5042 C C . ALA B 1 71 ? 14.352 7.156 -0.963 1 98 71 ALA B C 1
ATOM 5044 O O . ALA B 1 71 ? 13.406 7.582 -1.625 1 98 71 ALA B O 1
ATOM 5045 N N . ALA B 1 72 ? 15.555 6.891 -1.473 1 97.81 72 ALA B N 1
ATOM 5046 C CA . ALA B 1 72 ? 15.773 7.012 -2.912 1 97.81 72 ALA B CA 1
ATOM 5047 C C . ALA B 1 72 ? 14.867 6.066 -3.689 1 97.81 72 ALA B C 1
ATOM 5049 O O . ALA B 1 72 ? 14.328 6.434 -4.734 1 97.81 72 ALA B O 1
ATOM 5050 N N . ARG B 1 73 ? 14.727 4.863 -3.248 1 98.19 73 ARG B N 1
ATOM 5051 C CA . ARG B 1 73 ? 13.828 3.902 -3.873 1 98.19 73 ARG B CA 1
ATOM 5052 C C . ARG B 1 73 ? 12.391 4.414 -3.865 1 98.19 73 ARG B C 1
ATOM 5054 O O . ARG B 1 73 ? 11.695 4.352 -4.883 1 98.19 73 ARG B O 1
ATOM 5061 N N . LEU B 1 74 ? 11.922 4.855 -2.699 1 98.56 74 LEU B N 1
ATOM 5062 C CA . LEU B 1 74 ? 10.562 5.383 -2.578 1 98.56 74 LEU B CA 1
ATOM 5063 C C . LEU B 1 74 ? 10.344 6.551 -3.535 1 98.56 74 LEU B C 1
ATOM 5065 O O . LEU B 1 74 ? 9.32 6.613 -4.219 1 98.56 74 LEU B O 1
ATOM 5069 N N . MET B 1 75 ? 11.297 7.48 -3.586 1 98.62 75 MET B N 1
ATOM 5070 C CA . MET B 1 75 ? 11.156 8.656 -4.441 1 98.62 75 MET B CA 1
ATOM 5071 C C . MET B 1 75 ? 11.133 8.258 -5.914 1 98.62 75 MET B C 1
ATOM 5073 O O . MET B 1 75 ? 10.445 8.883 -6.723 1 98.62 75 MET B O 1
ATOM 5077 N N . THR B 1 76 ? 11.938 7.191 -6.262 1 98.19 76 THR B N 1
ATOM 5078 C CA . THR B 1 76 ? 11.883 6.656 -7.617 1 98.19 76 THR B CA 1
ATOM 5079 C C . THR B 1 76 ? 10.469 6.203 -7.965 1 98.19 76 THR B C 1
ATOM 5081 O O . THR B 1 76 ? 9.984 6.453 -9.07 1 98.19 76 THR B O 1
ATOM 5084 N N . GLN B 1 77 ? 9.82 5.609 -7.059 1 98 77 GLN B N 1
ATOM 5085 C CA . GLN B 1 77 ? 8.445 5.168 -7.27 1 98 77 GLN B CA 1
ATOM 5086 C C . GLN B 1 77 ? 7.5 6.355 -7.387 1 98 77 GLN B C 1
ATOM 5088 O O . GLN B 1 77 ? 6.66 6.402 -8.289 1 98 77 GLN B O 1
ATOM 5093 N N . LEU B 1 78 ? 7.609 7.34 -6.535 1 98.44 78 LEU B N 1
ATOM 5094 C CA . LEU B 1 78 ? 6.695 8.477 -6.465 1 98.44 78 LEU B CA 1
ATOM 5095 C C . LEU B 1 78 ? 6.84 9.367 -7.695 1 98.44 78 LEU B C 1
ATOM 5097 O O . LEU B 1 78 ? 5.879 10.016 -8.109 1 98.44 78 LEU B O 1
ATOM 5101 N N . ARG B 1 79 ? 7.984 9.359 -8.266 1 98.12 79 ARG B N 1
ATOM 5102 C CA . ARG B 1 79 ? 8.25 10.258 -9.383 1 98.12 79 ARG B CA 1
ATOM 5103 C C . ARG B 1 79 ? 7.906 9.594 -10.711 1 98.12 79 ARG B C 1
ATOM 5105 O O . ARG B 1 79 ? 8.195 10.141 -11.773 1 98.12 79 ARG B O 1
ATOM 5112 N N . ASN B 1 80 ? 7.336 8.344 -10.609 1 95.19 80 ASN B N 1
ATOM 5113 C CA . ASN B 1 80 ? 6.797 7.727 -11.812 1 95.19 80 ASN B CA 1
ATOM 5114 C C . ASN B 1 80 ? 5.754 8.617 -12.484 1 95.19 80 ASN B C 1
ATOM 5116 O O . ASN B 1 80 ? 4.758 8.992 -11.859 1 95.19 80 ASN B O 1
ATOM 5120 N N . GLU B 1 81 ? 5.836 8.867 -13.773 1 90.75 81 GLU B N 1
ATOM 5121 C CA . GLU B 1 81 ? 5.023 9.836 -14.508 1 90.75 81 GLU B CA 1
ATOM 5122 C C . GLU B 1 81 ? 3.602 9.32 -14.711 1 90.75 81 GLU B C 1
ATOM 5124 O O . GLU B 1 81 ? 2.682 10.102 -14.961 1 90.75 81 GLU B O 1
ATOM 5129 N N . ASP B 1 82 ? 3.418 8.094 -14.523 1 90.38 82 ASP B N 1
ATOM 5130 C CA . ASP B 1 82 ? 2.107 7.496 -14.758 1 90.38 82 ASP B CA 1
ATOM 5131 C C . ASP B 1 82 ? 1.207 7.648 -13.531 1 90.38 82 ASP B C 1
ATOM 5133 O O . ASP B 1 82 ? 0.012 7.352 -13.594 1 90.38 82 ASP B O 1
ATOM 5137 N N . LEU B 1 83 ? 1.67 8.227 -12.484 1 95.25 83 LEU B N 1
ATOM 5138 C CA . LEU B 1 83 ? 0.889 8.336 -11.258 1 95.25 83 LEU B CA 1
ATOM 5139 C C . LEU B 1 83 ? 0.193 9.688 -11.172 1 95.25 83 LEU B C 1
ATOM 5141 O O . LEU B 1 83 ? 0.776 10.711 -11.531 1 95.25 83 LEU B O 1
ATOM 5145 N N . THR B 1 84 ? -1.038 9.656 -10.734 1 95.5 84 THR B N 1
ATOM 5146 C CA . THR B 1 84 ? -1.711 10.883 -10.305 1 95.5 84 THR B CA 1
ATOM 5147 C C . THR B 1 84 ? -1.261 11.289 -8.906 1 95.5 84 THR B C 1
ATOM 5149 O O . THR B 1 84 ? -0.629 10.5 -8.195 1 95.5 84 THR B O 1
ATOM 5152 N N . ASN B 1 85 ? -1.565 12.484 -8.469 1 96.12 85 ASN B N 1
ATOM 5153 C CA . ASN B 1 85 ? -1.229 12.93 -7.117 1 96.12 85 ASN B CA 1
ATOM 5154 C C . ASN B 1 85 ? -1.991 12.141 -6.059 1 96.12 85 ASN B C 1
ATOM 5156 O O . ASN B 1 85 ? -1.466 11.883 -4.977 1 96.12 85 ASN B O 1
ATOM 5160 N N . LEU B 1 86 ? -3.199 11.812 -6.387 1 97.06 86 LEU B N 1
ATOM 5161 C CA . LEU B 1 86 ? -3.977 11 -5.457 1 97.06 86 LEU B CA 1
ATOM 5162 C C . LEU B 1 86 ? -3.34 9.625 -5.27 1 97.06 86 LEU B C 1
ATOM 5164 O O . LEU B 1 86 ? -3.318 9.094 -4.156 1 97.06 86 LEU B O 1
ATOM 5168 N N . GLN B 1 87 ? -2.811 9.062 -6.367 1 96.62 87 GLN B N 1
ATOM 5169 C CA . GLN B 1 87 ? -2.133 7.773 -6.273 1 96.62 87 GLN B CA 1
ATOM 5170 C C . GLN B 1 87 ? -0.841 7.891 -5.469 1 96.62 87 GLN B C 1
ATOM 5172 O O . GLN B 1 87 ? -0.504 6.992 -4.695 1 96.62 87 GLN B O 1
ATOM 5177 N N . ARG B 1 88 ? -0.098 8.977 -5.68 1 98.19 88 ARG B N 1
ATOM 5178 C CA . ARG B 1 88 ? 1.083 9.234 -4.863 1 98.19 88 ARG B CA 1
ATOM 5179 C C . ARG B 1 88 ? 0.716 9.344 -3.389 1 98.19 88 ARG B C 1
ATOM 5181 O O . ARG B 1 88 ? 1.413 8.805 -2.529 1 98.19 88 ARG B O 1
ATOM 5188 N N . ASN B 1 89 ? -0.403 10.039 -3.141 1 98.19 89 ASN B N 1
ATOM 5189 C CA . ASN B 1 89 ? -0.902 10.172 -1.775 1 98.19 89 ASN B CA 1
ATOM 5190 C C . ASN B 1 89 ? -1.207 8.812 -1.153 1 98.19 89 ASN B C 1
ATOM 5192 O O . ASN B 1 89 ? -0.892 8.578 0.013 1 98.19 89 ASN B O 1
ATOM 5196 N N . ASN B 1 90 ? -1.75 7.914 -1.916 1 97.19 90 ASN B N 1
ATOM 5197 C CA . ASN B 1 90 ? -2.07 6.578 -1.423 1 97.19 90 ASN B CA 1
ATOM 5198 C C . ASN B 1 90 ? -0.808 5.781 -1.104 1 97.19 90 ASN B C 1
ATOM 5200 O O . ASN B 1 90 ? -0.769 5.043 -0.119 1 97.19 90 ASN B O 1
ATOM 5204 N N . ILE B 1 91 ? 0.208 5.914 -1.954 1 97.81 91 ILE B N 1
ATOM 5205 C CA . ILE B 1 91 ? 1.477 5.238 -1.701 1 97.81 91 ILE B CA 1
ATOM 5206 C C . ILE B 1 91 ? 2.08 5.75 -0.394 1 97.81 91 ILE B C 1
ATOM 5208 O O . ILE B 1 91 ? 2.525 4.957 0.441 1 97.81 91 ILE B O 1
ATOM 5212 N N . LEU B 1 92 ? 2.02 7.027 -0.213 1 98.5 92 LEU B N 1
ATOM 5213 C CA . LEU B 1 92 ? 2.6 7.625 0.984 1 98.5 92 LEU B CA 1
ATOM 5214 C C . LEU B 1 92 ? 1.835 7.199 2.232 1 98.5 92 LEU B C 1
ATOM 5216 O O . LEU B 1 92 ? 2.436 6.949 3.279 1 98.5 92 LEU B O 1
ATOM 5220 N N . LYS B 1 93 ? 0.533 7.098 2.129 1 97.5 93 LYS B N 1
ATOM 5221 C CA . LYS B 1 93 ? -0.252 6.605 3.258 1 97.5 93 LYS B CA 1
ATOM 5222 C C . LYS B 1 93 ? 0.129 5.168 3.607 1 97.5 93 LYS B C 1
ATOM 5224 O O . LYS B 1 93 ? 0.208 4.812 4.785 1 97.5 93 LYS B O 1
ATOM 5229 N N . GLN B 1 94 ? 0.382 4.422 2.605 1 96.81 94 GLN B N 1
ATOM 5230 C CA . GLN B 1 94 ? 0.806 3.045 2.828 1 96.81 94 GLN B CA 1
ATOM 5231 C C . GLN B 1 94 ? 2.15 2.992 3.547 1 96.81 94 GLN B C 1
ATOM 5233 O O . GLN B 1 94 ? 2.332 2.207 4.48 1 96.81 94 GLN B O 1
ATOM 5238 N N . ILE B 1 95 ? 3.064 3.797 3.078 1 98.06 95 ILE B N 1
ATOM 5239 C CA . ILE B 1 95 ? 4.391 3.82 3.689 1 98.06 95 ILE B CA 1
ATOM 5240 C C . ILE B 1 95 ? 4.285 4.316 5.129 1 98.06 95 ILE B C 1
ATOM 5242 O O . ILE B 1 95 ? 4.934 3.777 6.027 1 98.06 95 ILE B O 1
ATOM 5246 N N . MET B 1 96 ? 3.41 5.305 5.355 1 97.62 96 MET B N 1
ATOM 5247 C CA . MET B 1 96 ? 3.186 5.797 6.711 1 97.62 96 MET B CA 1
ATOM 5248 C C . MET B 1 96 ? 2.678 4.684 7.617 1 97.62 96 MET B C 1
ATOM 5250 O O . MET B 1 96 ? 3.074 4.594 8.781 1 97.62 96 MET B O 1
ATOM 5254 N N . ALA B 1 97 ? 1.88 3.805 7.086 1 96.38 97 ALA B N 1
ATOM 5255 C CA . ALA B 1 97 ? 1.209 2.76 7.855 1 96.38 97 ALA B CA 1
ATOM 5256 C C . ALA B 1 97 ? 2.117 1.549 8.047 1 96.38 97 ALA B C 1
ATOM 5258 O O . ALA B 1 97 ? 1.846 0.687 8.883 1 96.38 97 ALA B O 1
ATOM 5259 N N . THR B 1 98 ? 3.279 1.474 7.32 1 96.38 98 THR B N 1
ATOM 5260 C CA . THR B 1 98 ? 4.086 0.26 7.383 1 96.38 98 THR B CA 1
ATOM 5261 C C . THR B 1 98 ? 5.52 0.584 7.797 1 96.38 98 THR B C 1
ATOM 5263 O O . THR B 1 98 ? 6.215 -0.265 8.359 1 96.38 98 THR B O 1
ATOM 5266 N N . HIS B 1 99 ? 5.957 1.75 7.453 1 97 99 HIS B N 1
ATOM 5267 C CA . HIS B 1 99 ? 7.32 2.207 7.691 1 97 99 HIS B CA 1
ATOM 5268 C C . HIS B 1 99 ? 7.359 3.707 7.957 1 97 99 HIS B C 1
ATOM 5270 O O . HIS B 1 99 ? 7.875 4.473 7.137 1 97 99 HIS B O 1
ATOM 5276 N N . THR B 1 100 ? 6.977 4.055 9.188 1 96.75 100 THR B N 1
ATOM 5277 C CA . THR B 1 100 ? 6.73 5.441 9.562 1 96.75 100 THR B CA 1
ATOM 5278 C C . THR B 1 100 ? 8 6.277 9.414 1 96.75 100 THR B C 1
ATOM 5280 O O . THR B 1 100 ? 7.961 7.395 8.898 1 96.75 100 THR B O 1
ATOM 5283 N N . THR B 1 101 ? 9.148 5.738 9.82 1 97 101 THR B N 1
ATOM 5284 C CA . THR B 1 101 ? 10.406 6.477 9.742 1 97 101 THR B CA 1
ATOM 5285 C C . THR B 1 101 ? 10.758 6.789 8.289 1 97 101 THR B C 1
ATOM 5287 O O . THR B 1 101 ? 11.203 7.895 7.977 1 97 101 THR B O 1
ATOM 5290 N N . LEU B 1 102 ? 10.555 5.836 7.387 1 98 102 LEU B N 1
ATOM 5291 C CA . LEU B 1 102 ? 10.836 6.051 5.969 1 98 102 LEU B CA 1
ATOM 5292 C C . LEU B 1 102 ? 9.922 7.125 5.391 1 98 102 LEU B C 1
ATOM 5294 O O . LEU B 1 102 ? 10.359 7.957 4.594 1 98 102 LEU B O 1
ATOM 5298 N N . PHE B 1 103 ? 8.656 7.059 5.754 1 98.44 103 PHE B N 1
ATOM 5299 C CA . PHE B 1 103 ? 7.707 8.07 5.312 1 98.44 103 PHE B CA 1
ATOM 5300 C C . PHE B 1 103 ? 8.219 9.469 5.637 1 98.44 103 PHE B C 1
ATOM 5302 O O . PHE B 1 103 ? 8.289 10.328 4.758 1 98.44 103 PHE B O 1
ATOM 5309 N N . TYR B 1 104 ? 8.633 9.695 6.848 1 97.88 104 TYR B N 1
ATOM 5310 C CA . TYR B 1 104 ? 9.016 11.031 7.273 1 97.88 104 TYR B CA 1
ATOM 5311 C C . TYR B 1 104 ? 10.391 11.406 6.723 1 97.88 104 TYR B C 1
ATOM 5313 O O . TYR B 1 104 ? 10.641 12.578 6.422 1 97.88 104 TYR B O 1
ATOM 5321 N N . LYS B 1 105 ? 11.281 10.414 6.578 1 97.5 105 LYS B N 1
ATOM 5322 C CA . LYS B 1 105 ? 12.539 10.664 5.879 1 97.5 105 LYS B CA 1
ATOM 5323 C C . LYS B 1 105 ? 12.289 11.266 4.496 1 97.5 105 LYS B C 1
ATOM 5325 O O . LYS B 1 105 ? 12.859 12.297 4.148 1 97.5 105 LYS B O 1
ATOM 5330 N N . ALA B 1 106 ? 11.43 10.641 3.756 1 97.88 106 ALA B N 1
ATOM 5331 C CA . ALA B 1 106 ? 11.117 11.102 2.406 1 97.88 106 ALA B CA 1
ATOM 5332 C C . ALA B 1 106 ? 10.445 12.469 2.439 1 97.88 106 ALA B C 1
ATOM 5334 O O . ALA B 1 106 ? 10.797 13.359 1.657 1 97.88 106 ALA B O 1
ATOM 5335 N N . LEU B 1 107 ? 9.492 12.656 3.295 1 97.69 107 LEU B N 1
ATOM 5336 C CA . LEU B 1 107 ? 8.734 13.898 3.375 1 97.69 107 LEU B CA 1
ATOM 5337 C C . LEU B 1 107 ? 9.633 15.062 3.77 1 97.69 107 LEU B C 1
ATOM 5339 O O . LEU B 1 107 ? 9.617 16.109 3.123 1 97.69 107 LEU B O 1
ATOM 5343 N N . ILE B 1 108 ? 10.445 14.906 4.793 1 96.94 108 ILE B N 1
ATOM 5344 C CA . ILE B 1 108 ? 11.289 15.969 5.316 1 96.94 108 ILE B CA 1
ATOM 5345 C C . ILE B 1 108 ? 12.305 16.391 4.258 1 96.94 108 ILE B C 1
ATOM 5347 O O . ILE B 1 108 ? 12.5 17.578 4.008 1 96.94 108 ILE B O 1
ATOM 5351 N N . GLU B 1 109 ? 12.883 15.43 3.537 1 95.75 109 GLU B N 1
ATOM 5352 C CA . GLU B 1 109 ? 13.961 15.727 2.594 1 95.75 109 GLU B CA 1
ATOM 5353 C C . GLU B 1 109 ? 13.398 16.234 1.265 1 95.75 109 GLU B C 1
ATOM 5355 O O . GLU B 1 109 ? 14.141 16.781 0.443 1 95.75 109 GLU B O 1
ATOM 5360 N N . ASN B 1 110 ? 12.102 16.078 1.052 1 96.62 110 ASN B N 1
ATOM 5361 C CA . ASN B 1 110 ? 11.461 16.5 -0.187 1 96.62 110 ASN B CA 1
ATOM 5362 C C . ASN B 1 110 ? 10.18 17.281 0.085 1 96.62 110 ASN B C 1
ATOM 5364 O O . ASN B 1 110 ? 9.164 17.062 -0.577 1 96.62 110 ASN B O 1
ATOM 5368 N N . ILE B 1 111 ? 10.203 18.141 1.007 1 95.38 111 ILE B N 1
ATOM 5369 C CA . ILE B 1 111 ? 9.008 18.812 1.519 1 95.38 111 ILE B CA 1
ATOM 5370 C C . ILE B 1 111 ? 8.359 19.641 0.412 1 95.38 111 ILE B C 1
ATOM 5372 O O . ILE B 1 111 ? 7.133 19.719 0.319 1 95.38 111 ILE B O 1
ATOM 5376 N N . GLU B 1 112 ? 9.086 20.328 -0.437 1 93.06 112 GLU B N 1
ATOM 5377 C CA . GLU B 1 112 ? 8.555 21.141 -1.523 1 93.06 112 GLU B CA 1
ATOM 5378 C C . GLU B 1 112 ? 7.742 20.281 -2.5 1 93.06 112 GLU B C 1
ATOM 5380 O O . GLU B 1 112 ? 6.699 20.719 -2.992 1 93.06 112 GLU B O 1
ATOM 5385 N N . GLU B 1 113 ? 8.242 19.125 -2.703 1 95.06 113 GLU B N 1
ATOM 5386 C CA . GLU B 1 113 ? 7.629 18.234 -3.676 1 95.06 113 GLU B CA 1
ATOM 5387 C C . GLU B 1 113 ? 6.461 17.469 -3.061 1 95.06 113 GLU B C 1
ATOM 5389 O O . GLU B 1 113 ? 5.449 17.234 -3.723 1 95.06 113 GLU B O 1
ATOM 5394 N N . LEU B 1 114 ? 6.555 17.109 -1.765 1 97.62 114 LEU B N 1
ATOM 5395 C CA . LEU B 1 114 ? 5.633 16.125 -1.21 1 97.62 114 LEU B CA 1
ATOM 5396 C C . LEU B 1 114 ? 4.582 16.797 -0.335 1 97.62 114 LEU B C 1
ATOM 5398 O O . LEU B 1 114 ? 3.52 16.219 -0.083 1 97.62 114 LEU B O 1
ATOM 5402 N N . ALA B 1 115 ? 4.797 17.969 0.12 1 94.81 115 ALA B N 1
ATOM 5403 C CA . ALA B 1 115 ? 3.809 18.641 0.959 1 94.81 115 ALA B CA 1
ATOM 5404 C C . ALA B 1 115 ? 2.471 18.766 0.237 1 94.81 115 ALA B C 1
ATOM 5406 O O . ALA B 1 115 ? 1.422 18.438 0.799 1 94.81 115 ALA B O 1
ATOM 5407 N N . PRO B 1 116 ? 2.492 19.141 -1.07 1 92.44 116 PRO B N 1
ATOM 5408 C CA . PRO B 1 116 ? 1.218 19.266 -1.78 1 92.44 116 PRO B CA 1
ATOM 5409 C C . PRO B 1 116 ? 0.546 17.922 -2.025 1 92.44 116 PRO B C 1
ATOM 5411 O O . PRO B 1 116 ? -0.626 17.859 -2.404 1 92.44 116 PRO B O 1
ATOM 5414 N N . ILE B 1 117 ? 1.28 16.828 -1.8 1 96.88 117 ILE B N 1
ATOM 5415 C CA . ILE B 1 117 ? 0.736 15.484 -1.98 1 96.88 117 ILE B CA 1
ATOM 5416 C C . ILE B 1 117 ? 0.114 15 -0.673 1 96.88 117 ILE B C 1
ATOM 5418 O O . ILE B 1 117 ? -0.965 14.406 -0.676 1 96.88 117 ILE B O 1
ATOM 5422 N N . VAL B 1 118 ? 0.731 15.305 0.45 1 96.56 118 VAL B N 1
ATOM 5423 C CA . VAL B 1 118 ? 0.301 14.789 1.746 1 96.56 118 VAL B CA 1
ATOM 5424 C C . VAL B 1 118 ? -0.799 15.688 2.316 1 96.56 118 VAL B C 1
ATOM 5426 O O . VAL B 1 118 ? -1.576 15.258 3.172 1 96.56 118 VAL B O 1
ATOM 5429 N N . TYR B 1 119 ? -0.828 16.859 1.835 1 92 119 TYR B N 1
ATOM 5430 C CA . TYR B 1 119 ? -1.812 17.828 2.309 1 92 119 TYR B CA 1
ATOM 5431 C C . TYR B 1 119 ? -2.467 18.562 1.141 1 92 119 TYR B C 1
ATOM 5433 O O . TYR B 1 119 ? -2.758 17.953 0.107 1 92 119 TYR B O 1
ATOM 5441 N N . THR B 1 120 ? -2.979 19.891 1.396 1 87.69 120 THR B N 1
ATOM 5442 C CA . THR B 1 120 ? -3.631 20.609 0.305 1 87.69 120 THR B CA 1
ATOM 5443 C C . THR B 1 120 ? -2.652 20.859 -0.841 1 87.69 120 THR B C 1
ATOM 5445 O O . THR B 1 120 ? -1.475 21.125 -0.61 1 87.69 120 THR B O 1
ATOM 5448 N N . PRO B 1 121 ? -3.068 20.594 -2.01 1 88.75 121 PRO B N 1
ATOM 5449 C CA . PRO B 1 121 ? -4.473 20.453 -2.402 1 88.75 121 PRO B CA 1
ATOM 5450 C C . PRO B 1 121 ? -4.914 18.984 -2.486 1 88.75 121 PRO B C 1
ATOM 5452 O O . PRO B 1 121 ? -6.117 18.703 -2.502 1 88.75 121 PRO B O 1
ATOM 5455 N N . THR B 1 122 ? -4.02 17.984 -2.504 1 94.25 122 THR B N 1
ATOM 5456 C CA . THR B 1 122 ? -4.332 16.578 -2.795 1 94.25 122 THR B CA 1
ATOM 5457 C C . THR B 1 122 ? -5.215 15.992 -1.7 1 94.25 122 THR B C 1
ATOM 5459 O O . THR B 1 122 ? -6.086 15.164 -1.979 1 94.25 122 THR B O 1
ATOM 5462 N N . ILE B 1 123 ? -5.059 16.453 -0.483 1 94.56 123 ILE B N 1
ATOM 5463 C CA . ILE B 1 123 ? -5.746 15.875 0.668 1 94.56 123 ILE B CA 1
ATOM 5464 C C . ILE B 1 123 ? -7.25 16.094 0.534 1 94.56 123 ILE B C 1
ATOM 5466 O O . ILE B 1 123 ? -8.047 15.297 1.041 1 94.56 123 ILE B O 1
ATOM 5470 N N . GLY B 1 124 ? -7.66 17.25 -0.09 1 92.69 124 GLY B N 1
ATOM 5471 C CA . GLY B 1 124 ? -9.078 17.469 -0.322 1 92.69 124 GLY B CA 1
ATOM 5472 C C . GLY B 1 124 ? -9.727 16.328 -1.101 1 92.69 124 GLY B C 1
ATOM 5473 O O . GLY B 1 124 ? -10.766 15.812 -0.692 1 92.69 124 GLY B O 1
ATOM 5474 N N . GLU B 1 125 ? -9.078 15.961 -2.168 1 94.44 125 GLU B N 1
ATOM 5475 C CA . GLU B 1 125 ? -9.578 14.852 -2.971 1 94.44 125 GLU B CA 1
ATOM 5476 C C . GLU B 1 125 ? -9.508 13.539 -2.201 1 94.44 125 GLU B C 1
ATOM 5478 O O . GLU B 1 125 ? -10.414 12.703 -2.297 1 94.44 125 GLU B O 1
ATOM 5483 N N . ALA B 1 126 ? -8.477 13.352 -1.515 1 97 126 ALA B N 1
ATOM 5484 C CA . ALA B 1 126 ? -8.32 12.148 -0.7 1 97 126 ALA B CA 1
ATOM 5485 C C . ALA B 1 126 ? -9.461 12.016 0.306 1 97 126 ALA B C 1
ATOM 5487 O O . ALA B 1 126 ? -9.992 10.922 0.518 1 97 126 ALA B O 1
ATOM 5488 N N . CYS B 1 127 ? -9.852 13.109 0.953 1 97.56 127 CYS B N 1
ATOM 5489 C CA . CYS B 1 127 ? -10.945 13.094 1.916 1 97.56 127 CYS B CA 1
ATOM 5490 C C . CYS B 1 127 ? -12.266 12.75 1.235 1 97.56 127 CYS B C 1
ATOM 5492 O O . CYS B 1 127 ? -13.07 11.992 1.777 1 97.56 127 CYS B O 1
ATOM 5494 N N . GLN B 1 128 ? -12.445 13.32 0.056 1 96.44 128 GLN B N 1
ATOM 5495 C CA . GLN B 1 128 ? -13.672 13.047 -0.676 1 96.44 128 GLN B CA 1
ATOM 5496 C C . GLN B 1 128 ? -13.805 11.555 -1.001 1 96.44 128 GLN B C 1
ATOM 5498 O O . GLN B 1 128 ? -14.914 11.023 -1.051 1 96.44 128 GLN B O 1
ATOM 5503 N N . ARG B 1 129 ? -12.719 10.898 -1.168 1 96.88 129 ARG B N 1
ATOM 5504 C CA . ARG B 1 129 ? -12.711 9.508 -1.6 1 96.88 129 ARG B CA 1
ATOM 5505 C C . ARG B 1 129 ? -12.172 8.594 -0.502 1 96.88 129 ARG B C 1
ATOM 5507 O O . ARG B 1 129 ? -11.797 7.453 -0.767 1 96.88 129 ARG B O 1
ATOM 5514 N N . TRP B 1 130 ? -12.148 9.031 0.687 1 97.94 130 TRP B N 1
ATOM 5515 C CA . TRP B 1 130 ? -11.477 8.328 1.779 1 97.94 130 TRP B CA 1
ATOM 5516 C C . TRP B 1 130 ? -12.039 6.926 1.95 1 97.94 130 TRP B C 1
ATOM 5518 O O . TRP B 1 130 ? -11.289 5.945 1.939 1 97.94 130 TRP B O 1
ATOM 5528 N N . SER B 1 131 ? -13.328 6.848 2.035 1 98 131 SER B N 1
ATOM 5529 C CA . SER B 1 131 ? -13.969 5.559 2.277 1 98 131 SER B CA 1
ATOM 5530 C C . SER B 1 131 ? -13.758 4.605 1.107 1 98 131 SER B C 1
ATOM 5532 O O . SER B 1 131 ? -13.531 3.412 1.307 1 98 131 SER B O 1
ATOM 5534 N N . THR B 1 132 ? -13.789 5.125 -0.078 1 97.5 132 THR B N 1
ATOM 5535 C CA . THR B 1 132 ? -13.641 4.309 -1.279 1 97.5 132 THR B CA 1
ATOM 5536 C C . THR B 1 132 ? -12.211 3.777 -1.394 1 97.5 132 THR B C 1
ATOM 5538 O O . THR B 1 132 ? -12 2.662 -1.876 1 97.5 132 THR B O 1
ATOM 5541 N N . LEU B 1 133 ? -11.281 4.527 -0.941 1 97.31 133 LEU B N 1
ATOM 5542 C CA . LEU B 1 133 ? -9.875 4.199 -1.147 1 97.31 133 LEU B CA 1
ATOM 5543 C C . LEU B 1 133 ? -9.273 3.578 0.109 1 97.31 133 LEU B C 1
ATOM 5545 O O . LEU B 1 133 ? -8.078 3.268 0.141 1 97.31 133 LEU B O 1
ATOM 5549 N N . PHE B 1 134 ? -10.125 3.309 1.12 1 97.75 134 PHE B N 1
ATOM 5550 C CA . PHE B 1 134 ? -9.648 2.838 2.416 1 97.75 134 PHE B CA 1
ATOM 5551 C C . PHE B 1 134 ? -8.984 1.472 2.287 1 97.75 134 PHE B C 1
ATOM 5553 O O . PHE B 1 134 ? -9.57 0.543 1.723 1 97.75 134 PHE B O 1
ATOM 5560 N N . ARG B 1 135 ? -7.703 1.393 2.896 1 95.88 135 ARG B N 1
ATOM 5561 C CA . ARG B 1 135 ? -7.012 0.108 2.943 1 95.88 135 ARG B CA 1
ATOM 5562 C C . ARG B 1 135 ? -6.496 -0.184 4.348 1 95.88 135 ARG B C 1
ATOM 5564 O O . ARG B 1 135 ? -6.492 -1.336 4.789 1 95.88 135 ARG B O 1
ATOM 5571 N N . GLU B 1 136 ? -6.02 0.841 5.066 1 93.19 136 GLU B N 1
ATOM 5572 C CA . GLU B 1 136 ? -5.48 0.724 6.418 1 93.19 136 GLU B CA 1
ATOM 5573 C C . GLU B 1 136 ? -5.895 1.912 7.281 1 93.19 136 GLU B C 1
ATOM 5575 O O . GLU B 1 136 ? -5.977 3.041 6.793 1 93.19 136 GLU B O 1
ATOM 5580 N N . PRO B 1 137 ? -6.09 1.623 8.43 1 94.88 137 PRO B N 1
ATOM 5581 C CA . PRO B 1 137 ? -6.457 2.742 9.297 1 94.88 137 PRO B CA 1
ATOM 5582 C C . PRO B 1 137 ? -5.254 3.578 9.727 1 94.88 137 PRO B C 1
ATOM 5584 O O . PRO B 1 137 ? -4.168 3.035 9.945 1 94.88 137 PRO B O 1
ATOM 5587 N N . LEU B 1 138 ? -5.355 4.809 9.773 1 96.5 138 LEU B N 1
ATOM 5588 C CA . LEU B 1 138 ? -4.438 5.789 10.336 1 96.5 138 LEU B CA 1
ATOM 5589 C C . LEU B 1 138 ? -5.148 6.688 11.336 1 96.5 138 LEU B C 1
ATOM 5591 O O . LEU B 1 138 ? -6.238 7.195 11.062 1 96.5 138 LEU B O 1
ATOM 5595 N N . GLY B 1 139 ? -4.613 6.762 12.461 1 97.62 139 GLY B N 1
ATOM 5596 C CA . GLY B 1 139 ? -5.227 7.578 13.492 1 97.62 139 GLY B CA 1
ATOM 5597 C C . GLY B 1 139 ? -6.371 6.879 14.203 1 97.62 139 GLY B C 1
ATOM 5598 O O . GLY B 1 139 ? -6.418 5.648 14.258 1 97.62 139 GLY B O 1
ATOM 5599 N N . MET B 1 140 ? -7.211 7.703 14.898 1 98.62 140 MET B N 1
ATOM 5600 C CA . MET B 1 140 ? -8.336 7.141 15.641 1 98.62 140 MET B CA 1
ATOM 5601 C C . MET B 1 140 ? -9.664 7.652 15.094 1 98.62 140 MET B C 1
ATOM 5603 O O . MET B 1 140 ? -9.766 8.812 14.68 1 98.62 140 MET B O 1
ATOM 5607 N N . TYR B 1 141 ? -10.586 6.773 15.039 1 98.62 141 TYR B N 1
ATOM 5608 C CA . TYR B 1 141 ? -11.961 7.012 14.625 1 98.62 141 TYR B CA 1
ATOM 5609 C C . TYR B 1 141 ? -12.914 6.906 15.805 1 98.62 141 TYR B C 1
ATOM 5611 O O . TYR B 1 141 ? -13.391 5.812 16.125 1 98.62 141 TYR B O 1
ATOM 5619 N N . ILE B 1 142 ? -13.266 8.016 16.375 1 98.69 142 ILE B N 1
ATOM 5620 C CA . ILE B 1 142 ? -14.102 8.023 17.578 1 98.69 142 ILE B CA 1
ATOM 5621 C C . ILE B 1 142 ? -15.547 8.352 17.188 1 98.69 142 ILE B C 1
ATOM 5623 O O . ILE B 1 142 ? -15.805 9.383 16.562 1 98.69 142 ILE B O 1
ATOM 5627 N N . SER B 1 143 ? -16.453 7.527 17.547 1 98.38 143 SER B N 1
ATOM 5628 C CA . SER B 1 143 ? -17.859 7.738 17.234 1 98.38 143 SER B CA 1
ATOM 5629 C C . SER B 1 143 ? -18.594 8.352 18.422 1 98.38 143 SER B C 1
ATOM 5631 O O . SER B 1 143 ? -18.594 7.793 19.516 1 98.38 143 SER B O 1
ATOM 5633 N N . ALA B 1 144 ? -19.266 9.438 18.188 1 98.19 144 ALA B N 1
ATOM 5634 C CA . ALA B 1 144 ? -20.062 10.078 19.219 1 98.19 144 ALA B CA 1
ATOM 5635 C C . ALA B 1 144 ? -21.344 9.297 19.5 1 98.19 144 ALA B C 1
ATOM 5637 O O . ALA B 1 144 ? -22.109 9.664 20.391 1 98.19 144 ALA B O 1
ATOM 5638 N N . PHE B 1 145 ? -21.578 8.25 18.797 1 97.31 145 PHE B N 1
ATOM 5639 C CA . PHE B 1 145 ? -22.75 7.395 18.969 1 97.31 145 PHE B CA 1
ATOM 5640 C C . PHE B 1 145 ? -22.359 6.078 19.625 1 97.31 145 PHE B C 1
ATOM 5642 O O . PHE B 1 145 ? -22.828 5.77 20.734 1 97.31 145 PHE B O 1
ATOM 5649 N N . ARG B 1 146 ? -21.406 5.395 19.125 1 96 146 ARG B N 1
ATOM 5650 C CA . ARG B 1 146 ? -21.031 4.059 19.578 1 96 146 ARG B CA 1
ATOM 5651 C C . ARG B 1 146 ? -20.141 4.129 20.812 1 96 146 ARG B C 1
ATOM 5653 O O . ARG B 1 146 ? -20.156 3.221 21.641 1 96 146 ARG B O 1
ATOM 5660 N N . HIS B 1 147 ? -19.375 5.203 20.891 1 97.38 147 HIS B N 1
ATOM 5661 C CA . HIS B 1 147 ? -18.375 5.262 21.953 1 97.38 147 HIS B CA 1
ATOM 5662 C C . HIS B 1 147 ? -18.766 6.27 23.031 1 97.38 147 HIS B C 1
ATOM 5664 O O . HIS B 1 147 ? -18.016 6.488 23.969 1 97.38 147 HIS B O 1
ATOM 5670 N N . ARG B 1 148 ? -19.922 6.918 22.891 1 96.62 148 ARG B N 1
ATOM 5671 C CA . ARG B 1 148 ? -20.391 7.879 23.875 1 96.62 148 ARG B CA 1
ATOM 5672 C C . ARG B 1 148 ? -20.391 7.27 25.281 1 96.62 148 ARG B C 1
ATOM 5674 O O . ARG B 1 148 ? -20.781 6.117 25.453 1 96.62 148 ARG B O 1
ATOM 5681 N N . GLY B 1 149 ? -19.875 7.988 26.266 1 97.38 149 GLY B N 1
ATOM 5682 C CA . GLY B 1 149 ? -19.797 7.5 27.641 1 97.38 149 GLY B CA 1
ATOM 5683 C C . GLY B 1 149 ? -18.547 6.676 27.906 1 97.38 149 GLY B C 1
ATOM 5684 O O . GLY B 1 149 ? -18.25 6.359 29.062 1 97.38 149 GLY B O 1
ATOM 5685 N N . ARG B 1 150 ? -17.812 6.383 26.844 1 97.12 150 ARG B N 1
ATOM 5686 C CA . ARG B 1 150 ? -16.641 5.512 26.984 1 97.12 150 ARG B CA 1
ATOM 5687 C C . ARG B 1 150 ? -15.438 6.09 26.266 1 97.12 150 ARG B C 1
ATOM 5689 O O . ARG B 1 150 ? -14.539 5.352 25.859 1 97.12 150 ARG B O 1
ATOM 5696 N N . PHE B 1 151 ? -15.422 7.398 26 1 98.31 151 PHE B N 1
ATOM 5697 C CA . PHE B 1 151 ? -14.336 8 25.25 1 98.31 151 PHE B CA 1
ATOM 5698 C C . PHE B 1 151 ? -12.992 7.738 25.922 1 98.31 151 PHE B C 1
ATOM 5700 O O . PHE B 1 151 ? -12 7.465 25.234 1 98.31 151 PHE B O 1
ATOM 5707 N N . ASP B 1 152 ? -12.922 7.832 27.234 1 97.44 152 ASP B N 1
ATOM 5708 C CA . ASP B 1 152 ? -11.68 7.609 27.969 1 97.44 152 ASP B CA 1
ATOM 5709 C C . ASP B 1 152 ? -11.133 6.203 27.703 1 97.44 152 ASP B C 1
ATOM 5711 O O . ASP B 1 152 ? -9.945 6.035 27.422 1 97.44 152 ASP B O 1
ATOM 5715 N N . GLU B 1 153 ? -11.984 5.27 27.781 1 96.75 153 GLU B N 1
ATOM 5716 C CA . GLU B 1 153 ? -11.625 3.879 27.531 1 96.75 153 GLU B CA 1
ATOM 5717 C C . GLU B 1 153 ? -11.125 3.695 26.094 1 96.75 153 GLU B C 1
ATOM 5719 O O . GLU B 1 153 ? -10.102 3.051 25.859 1 96.75 153 GLU B O 1
ATOM 5724 N N . VAL B 1 154 ? -11.852 4.23 25.141 1 97.62 154 VAL B N 1
ATOM 5725 C CA . VAL B 1 154 ? -11.555 4.059 23.734 1 97.62 154 VAL B CA 1
ATOM 5726 C C . VAL B 1 154 ? -10.227 4.727 23.391 1 97.62 154 VAL B C 1
ATOM 5728 O O . VAL B 1 154 ? -9.391 4.148 22.688 1 97.62 154 VAL B O 1
ATOM 5731 N N . LEU B 1 155 ? -9.992 5.945 23.875 1 97.81 155 LEU B N 1
ATOM 5732 C CA . LEU B 1 155 ? -8.734 6.645 23.656 1 97.81 155 LEU B CA 1
ATOM 5733 C C . LEU B 1 155 ? -7.562 5.836 24.219 1 97.81 155 LEU B C 1
ATOM 5735 O O . LEU B 1 155 ? -6.457 5.891 23.688 1 97.81 155 LEU B O 1
ATOM 5739 N N . GLY B 1 156 ? -7.82 5.051 25.25 1 95.81 156 GLY B N 1
ATOM 5740 C CA . GLY B 1 156 ? -6.805 4.234 25.891 1 95.81 156 GLY B CA 1
ATOM 5741 C C . GLY B 1 156 ? -6.32 3.09 25.016 1 95.81 156 GLY B C 1
ATOM 5742 O O . GLY B 1 156 ? -5.281 2.488 25.281 1 95.81 156 GLY B O 1
ATOM 5743 N N . ASN B 1 157 ? -7.035 2.814 23.938 1 95.88 157 ASN B N 1
ATOM 5744 C CA . ASN B 1 157 ? -6.641 1.749 23.031 1 95.88 157 ASN B CA 1
ATOM 5745 C C . ASN B 1 157 ? -5.473 2.176 22.141 1 95.88 157 ASN B C 1
ATOM 5747 O O . ASN B 1 157 ? -4.84 1.338 21.5 1 95.88 157 ASN B O 1
ATOM 5751 N N . TRP B 1 158 ? -5.191 3.545 22.016 1 94.88 158 TRP B N 1
ATOM 5752 C CA . TRP B 1 158 ? -4.02 4.012 21.281 1 94.88 158 TRP B CA 1
ATOM 5753 C C . TRP B 1 158 ? -2.738 3.447 21.891 1 94.88 158 TRP B C 1
ATOM 5755 O O . TRP B 1 158 ? -2.588 3.402 23.109 1 94.88 158 TRP B O 1
ATOM 5765 N N . PRO B 1 159 ? -1.797 2.961 21.062 1 91.06 159 PRO B N 1
ATOM 5766 C CA . PRO B 1 159 ? -0.686 2.166 21.594 1 91.06 159 PRO B CA 1
ATOM 5767 C C . PRO B 1 159 ? 0.46 3.029 22.109 1 91.06 159 PRO B C 1
ATOM 5769 O O . PRO B 1 159 ? 1.63 2.674 21.953 1 91.06 159 PRO B O 1
ATOM 5772 N N . ASN B 1 160 ? 0.248 4.219 22.531 1 89.81 160 ASN B N 1
ATOM 5773 C CA . ASN B 1 160 ? 1.247 5.102 23.125 1 89.81 160 ASN B CA 1
ATOM 5774 C C . ASN B 1 160 ? 0.653 5.941 24.25 1 89.81 160 ASN B C 1
ATOM 5776 O O . ASN B 1 160 ? -0.404 6.555 24.094 1 89.81 160 ASN B O 1
ATOM 5780 N N . LYS B 1 161 ? 1.368 6.039 25.344 1 89.94 161 LYS B N 1
ATOM 5781 C CA . LYS B 1 161 ? 0.866 6.719 26.531 1 89.94 161 LYS B CA 1
ATOM 5782 C C . LYS B 1 161 ? 1.316 8.18 26.562 1 89.94 161 LYS B C 1
ATOM 5784 O O . LYS B 1 161 ? 0.786 8.977 27.328 1 89.94 161 LYS B O 1
ATOM 5789 N N . ASN B 1 162 ? 2.221 8.562 25.719 1 90.94 162 ASN B N 1
ATOM 5790 C CA . ASN B 1 162 ? 2.736 9.93 25.672 1 90.94 162 ASN B CA 1
ATOM 5791 C C . ASN B 1 162 ? 2.34 10.641 24.375 1 90.94 162 ASN B C 1
ATOM 5793 O O . ASN B 1 162 ? 3.191 10.93 23.531 1 90.94 162 ASN B O 1
ATOM 5797 N N . VAL B 1 163 ? 1.086 10.992 24.281 1 95.19 163 VAL B N 1
ATOM 5798 C CA . VAL B 1 163 ? 0.628 11.789 23.141 1 95.19 163 VAL B CA 1
ATOM 5799 C C . VAL B 1 163 ? 0.826 13.273 23.453 1 95.19 163 VAL B C 1
ATOM 5801 O O . VAL B 1 163 ? 0.399 13.758 24.5 1 95.19 163 VAL B O 1
ATOM 5804 N N . GLN B 1 164 ? 1.492 13.984 22.516 1 96.5 164 GLN B N 1
ATOM 5805 C CA . GLN B 1 164 ? 1.824 15.391 22.734 1 96.5 164 GLN B CA 1
ATOM 5806 C C . GLN B 1 164 ? 0.961 16.297 21.875 1 96.5 164 GLN B C 1
ATOM 5808 O O . GLN B 1 164 ? 0.649 17.422 22.266 1 96.5 164 GLN B O 1
ATOM 5813 N N . ILE B 1 165 ? 0.65 15.867 20.734 1 98 165 ILE B N 1
ATOM 5814 C CA . ILE B 1 165 ? -0.121 16.672 19.797 1 98 165 ILE B CA 1
ATOM 5815 C C . ILE B 1 165 ? -1.258 15.852 19.203 1 98 165 ILE B C 1
ATOM 5817 O O . ILE B 1 165 ? -1.049 14.711 18.781 1 98 165 ILE B O 1
ATOM 5821 N N . ILE B 1 166 ? -2.486 16.359 19.25 1 98.75 166 ILE B N 1
ATOM 5822 C CA . ILE B 1 166 ? -3.684 15.758 18.672 1 98.75 166 ILE B CA 1
ATOM 5823 C C . ILE B 1 166 ? -4.34 16.734 17.703 1 98.75 166 ILE B C 1
ATOM 5825 O O . ILE B 1 166 ? -4.523 17.906 18.031 1 98.75 166 ILE B O 1
ATOM 5829 N N . VAL B 1 167 ? -4.594 16.359 16.531 1 98.81 167 VAL B N 1
ATOM 5830 C CA . VAL B 1 167 ? -5.461 17.094 15.617 1 98.81 167 VAL B CA 1
ATOM 5831 C C . VAL B 1 167 ? -6.801 16.391 15.477 1 98.81 167 VAL B C 1
ATOM 5833 O O . VAL B 1 167 ? -6.848 15.195 15.148 1 98.81 167 VAL B O 1
ATOM 5836 N N . VAL B 1 168 ? -7.891 17.109 15.789 1 98.88 168 VAL B N 1
ATOM 5837 C CA . VAL B 1 168 ? -9.211 16.484 15.742 1 98.88 168 VAL B CA 1
ATOM 5838 C C . VAL B 1 168 ? -10.125 17.281 14.82 1 98.88 168 VAL B C 1
ATOM 5840 O O . VAL B 1 168 ? -10.078 18.516 14.812 1 98.88 168 VAL B O 1
ATOM 5843 N N . THR B 1 169 ? -10.859 16.656 14.023 1 98.69 169 THR B N 1
ATOM 5844 C CA . THR B 1 169 ? -11.945 17.219 13.234 1 98.69 169 THR B CA 1
ATOM 5845 C C . THR B 1 169 ? -13.242 16.438 13.453 1 98.69 169 THR B C 1
ATOM 5847 O O . THR B 1 169 ? -13.203 15.25 13.797 1 98.69 169 THR B O 1
ATOM 5850 N N . ASP B 1 170 ? -14.359 17.109 13.383 1 98.38 170 ASP B N 1
ATOM 5851 C CA . ASP B 1 170 ? -15.617 16.359 13.352 1 98.38 170 ASP B CA 1
ATOM 5852 C C . ASP B 1 170 ? -16.109 16.156 11.922 1 98.38 170 ASP B C 1
ATOM 5854 O O . ASP B 1 170 ? -17.203 15.641 11.695 1 98.38 170 ASP B O 1
ATOM 5858 N N . GLY B 1 171 ? -15.312 16.641 10.977 1 97.62 171 GLY B N 1
ATOM 5859 C CA . GLY B 1 171 ? -15.57 16.406 9.562 1 97.62 171 GLY B CA 1
ATOM 5860 C C . GLY B 1 171 ? -16.656 17.312 8.992 1 97.62 171 GLY B C 1
ATOM 5861 O O . GLY B 1 171 ? -17.062 17.141 7.84 1 97.62 171 GLY B O 1
ATOM 5862 N N . SER B 1 172 ? -17.109 18.328 9.664 1 96.5 172 SER B N 1
ATOM 5863 C CA . SER B 1 172 ? -18.312 19.078 9.305 1 96.5 172 SER B CA 1
ATOM 5864 C C . SER B 1 172 ? -18 20.141 8.25 1 96.5 172 SER B C 1
ATOM 5866 O O . SER B 1 172 ? -18.891 20.594 7.535 1 96.5 172 SER B O 1
ATOM 5868 N N . ARG B 1 173 ? -16.781 20.547 8.188 1 92.44 173 ARG B N 1
ATOM 5869 C CA . ARG B 1 173 ? -16.438 21.562 7.203 1 92.44 173 ARG B CA 1
ATOM 5870 C C . ARG B 1 173 ? -15 21.391 6.719 1 92.44 173 ARG B C 1
ATOM 5872 O O . ARG B 1 173 ? -14.141 22.234 6.973 1 92.44 173 ARG B O 1
ATOM 5879 N N . ILE B 1 174 ? -14.797 20.375 5.879 1 93.94 174 ILE B N 1
ATOM 5880 C CA . ILE B 1 174 ? -13.461 20.031 5.391 1 93.94 174 ILE B CA 1
ATOM 5881 C C . ILE B 1 174 ? -13.102 20.953 4.219 1 93.94 174 ILE B C 1
ATOM 5883 O O . ILE B 1 174 ? -13.633 20.797 3.117 1 93.94 174 ILE B O 1
ATOM 5887 N N . LEU B 1 175 ? -12.188 21.844 4.484 1 84.12 175 LEU B N 1
ATOM 5888 C CA . LEU B 1 175 ? -11.797 22.797 3.463 1 84.12 175 LEU B CA 1
ATOM 5889 C C . LEU B 1 175 ? -13.023 23.453 2.84 1 84.12 175 LEU B C 1
ATOM 5891 O O . LEU B 1 175 ? -13.953 23.844 3.551 1 84.12 175 LEU B O 1
ATOM 5895 N N . GLY B 1 176 ? -13.102 23.703 1.673 1 81 176 GLY B N 1
ATOM 5896 C CA . GLY B 1 176 ? -14.266 24.219 0.984 1 81 176 GLY B CA 1
ATOM 5897 C C . GLY B 1 176 ? -15.203 23.141 0.474 1 81 176 GLY B C 1
ATOM 5898 O O . GLY B 1 176 ? -16.125 23.422 -0.303 1 81 176 GLY B O 1
ATOM 5899 N N . LEU B 1 177 ? -15.031 21.891 1.014 1 89.06 177 LEU B N 1
ATOM 5900 C CA . LEU B 1 177 ? -15.75 20.75 0.472 1 89.06 177 LEU B CA 1
ATOM 5901 C C . LEU B 1 177 ? -17 20.438 1.301 1 89.06 177 LEU B C 1
ATOM 5903 O O . LEU B 1 177 ? -17.844 19.656 0.881 1 89.06 177 LEU B O 1
ATOM 5907 N N . GLY B 1 178 ? -17.109 21.078 2.482 1 91.25 178 GLY B N 1
ATOM 5908 C CA . GLY B 1 178 ? -18.281 20.891 3.32 1 91.25 178 GLY B CA 1
ATOM 5909 C C . GLY B 1 178 ? -18.188 19.688 4.223 1 91.25 178 GLY B C 1
ATOM 5910 O O . GLY B 1 178 ? -17.109 19.359 4.73 1 91.25 178 GLY B O 1
ATOM 5911 N N . ASP B 1 179 ? -19.375 19.109 4.52 1 96.75 179 ASP B N 1
ATOM 5912 C CA . ASP B 1 179 ? -19.469 18 5.461 1 96.75 179 ASP B CA 1
ATOM 5913 C C . ASP B 1 179 ? -19.016 16.703 4.812 1 96.75 179 ASP B C 1
ATOM 5915 O O . ASP B 1 179 ? -19.641 16.234 3.854 1 96.75 179 ASP B O 1
ATOM 5919 N N . LEU B 1 180 ? -17.969 16.062 5.395 1 97.94 180 LEU B N 1
ATOM 5920 C CA . LEU B 1 180 ? -17.484 14.797 4.867 1 97.94 180 LEU B CA 1
ATOM 5921 C C . LEU B 1 180 ? -17.469 13.727 5.957 1 97.94 180 LEU B C 1
ATOM 5923 O O . LEU B 1 180 ? -16.938 12.633 5.75 1 97.94 180 LEU B O 1
ATOM 5927 N N . GLY B 1 181 ? -17.984 14.055 7.152 1 97.81 181 GLY B N 1
ATOM 5928 C CA . GLY B 1 181 ? -18.062 13.094 8.242 1 97.81 181 GLY B CA 1
ATOM 5929 C C . GLY B 1 181 ? -16.734 12.438 8.555 1 97.81 181 GLY B C 1
ATOM 5930 O O . GLY B 1 181 ? -15.727 13.125 8.727 1 97.81 181 GLY B O 1
ATOM 5931 N N . THR B 1 182 ? -16.766 11.172 8.656 1 98.25 182 THR B N 1
ATOM 5932 C CA . THR B 1 182 ? -15.586 10.391 9.031 1 98.25 182 THR B CA 1
ATOM 5933 C C . THR B 1 182 ? -14.484 10.531 7.988 1 98.25 182 THR B C 1
ATOM 5935 O O . THR B 1 182 ? -13.297 10.414 8.312 1 98.25 182 THR B O 1
ATOM 5938 N N . ASN B 1 183 ? -14.844 10.812 6.699 1 98.38 183 ASN B N 1
ATOM 5939 C CA . ASN B 1 183 ? -13.852 10.977 5.633 1 98.38 183 ASN B CA 1
ATOM 5940 C C . ASN B 1 183 ? -12.898 12.133 5.926 1 98.38 183 ASN B C 1
ATOM 5942 O O . ASN B 1 183 ? -11.82 12.211 5.34 1 98.38 183 ASN B O 1
ATOM 5946 N N . GLY B 1 184 ? -13.273 12.977 6.863 1 98.06 184 GLY B N 1
ATOM 5947 C CA . GLY B 1 184 ? -12.477 14.133 7.215 1 98.06 184 GLY B CA 1
ATOM 5948 C C . GLY B 1 184 ? -11.195 13.781 7.949 1 98.06 184 GLY B C 1
ATOM 5949 O O . GLY B 1 184 ? -10.297 14.609 8.078 1 98.06 184 GLY B O 1
ATOM 5950 N N . ILE B 1 185 ? -11.023 12.469 8.367 1 98.69 185 ILE B N 1
ATOM 5951 C CA . ILE B 1 185 ? -9.844 12.039 9.102 1 98.69 185 ILE B CA 1
ATOM 5952 C C . ILE B 1 185 ? -8.586 12.359 8.297 1 98.69 185 ILE B C 1
ATOM 5954 O O . ILE B 1 185 ? -7.512 12.562 8.859 1 98.69 185 ILE B O 1
ATOM 5958 N N . GLY B 1 186 ? -8.766 12.453 6.926 1 97.94 186 GLY B N 1
ATOM 5959 C CA . GLY B 1 186 ? -7.641 12.766 6.062 1 97.94 186 GLY B CA 1
ATOM 5960 C C . GLY B 1 186 ? -6.965 14.078 6.418 1 97.94 186 GLY B C 1
ATOM 5961 O O . GLY B 1 186 ? -5.738 14.188 6.363 1 97.94 186 GLY B O 1
ATOM 5962 N N . ILE B 1 187 ? -7.707 15.078 6.812 1 97.44 187 ILE B N 1
ATOM 5963 C CA . ILE B 1 187 ? -7.156 16.391 7.129 1 97.44 187 ILE B CA 1
ATOM 5964 C C . ILE B 1 187 ? -6.332 16.312 8.414 1 97.44 187 ILE B C 1
ATOM 5966 O O . ILE B 1 187 ? -5.273 16.938 8.516 1 97.44 187 ILE B O 1
ATOM 5970 N N . SER B 1 188 ? -6.832 15.531 9.414 1 98.5 188 SER B N 1
ATOM 5971 C CA . SER B 1 188 ? -6.078 15.352 10.648 1 98.5 188 SER B CA 1
ATOM 5972 C C . SER B 1 188 ? -4.754 14.641 10.391 1 98.5 188 SER B C 1
ATOM 5974 O O . SER B 1 188 ? -3.721 15.023 10.945 1 98.5 188 SER B O 1
ATOM 5976 N N . ILE B 1 189 ? -4.82 13.656 9.547 1 98.56 189 ILE B N 1
ATOM 5977 C CA . ILE B 1 189 ? -3.627 12.883 9.211 1 98.56 189 ILE B CA 1
ATOM 5978 C C . ILE B 1 189 ? -2.617 13.781 8.5 1 98.56 189 ILE B C 1
ATOM 5980 O O . ILE B 1 189 ? -1.429 13.773 8.828 1 98.56 189 ILE B O 1
ATOM 5984 N N . GLY B 1 190 ? -3.086 14.523 7.523 1 97.88 190 GLY B N 1
ATOM 5985 C CA . GLY B 1 190 ? -2.207 15.445 6.812 1 97.88 190 GLY B CA 1
ATOM 5986 C C . GLY B 1 190 ? -1.562 16.469 7.719 1 97.88 190 GLY B C 1
ATOM 5987 O O . GLY B 1 190 ? -0.364 16.734 7.609 1 97.88 190 GLY B O 1
ATOM 5988 N N . LYS B 1 191 ? -2.32 17.062 8.633 1 98 191 LYS B N 1
ATOM 5989 C CA . LYS B 1 191 ? -1.79 18.062 9.547 1 98 191 LYS B CA 1
ATOM 5990 C C . LYS B 1 191 ? -0.759 17.453 10.492 1 98 191 LYS B C 1
ATOM 5992 O O . LYS B 1 191 ? 0.27 18.078 10.773 1 98 191 LYS B O 1
ATOM 5997 N N . ILE B 1 192 ? -1.026 16.297 11 1 98.56 192 ILE B N 1
ATOM 5998 C CA . ILE B 1 192 ? -0.073 15.633 11.875 1 98.56 192 ILE B CA 1
ATOM 5999 C C . ILE B 1 192 ? 1.223 15.352 11.117 1 98.56 192 ILE B C 1
ATOM 6001 O O . ILE B 1 192 ? 2.316 15.516 11.664 1 98.56 192 ILE B O 1
ATOM 6005 N N . ALA B 1 193 ? 1.072 14.906 9.859 1 98.5 193 ALA B N 1
ATOM 6006 C CA . ALA B 1 193 ? 2.268 14.68 9.055 1 98.5 193 ALA B CA 1
ATOM 6007 C C . ALA B 1 193 ? 3.119 15.945 8.961 1 98.5 193 ALA B C 1
ATOM 6009 O O . ALA B 1 193 ? 4.348 15.875 9.062 1 98.5 193 ALA B O 1
ATOM 6010 N N . LEU B 1 194 ? 2.492 17.047 8.82 1 98.06 194 LEU B N 1
ATOM 6011 C CA . LEU B 1 194 ? 3.207 18.312 8.711 1 98.06 194 LEU B CA 1
ATOM 6012 C C . LEU B 1 194 ? 3.779 18.734 10.062 1 98.06 194 LEU B C 1
ATOM 6014 O O . LEU B 1 194 ? 4.852 19.328 10.125 1 98.06 194 LEU B O 1
ATOM 6018 N N . TYR B 1 195 ? 3.088 18.453 11.18 1 98.44 195 TYR B N 1
ATOM 6019 C CA . TYR B 1 195 ? 3.643 18.703 12.5 1 98.44 195 TYR B CA 1
ATOM 6020 C C . TYR B 1 195 ? 4.973 17.984 12.688 1 98.44 195 TYR B C 1
ATOM 6022 O O . TYR B 1 195 ? 5.938 18.562 13.188 1 98.44 195 TYR B O 1
ATOM 6030 N N . VAL B 1 196 ? 5 16.734 12.258 1 97.62 196 VAL B N 1
ATOM 6031 C CA . VAL B 1 196 ? 6.207 15.93 12.422 1 97.62 196 VAL B CA 1
ATOM 6032 C C . VAL B 1 196 ? 7.289 16.422 11.461 1 97.62 196 VAL B C 1
ATOM 6034 O O . VAL B 1 196 ? 8.43 16.656 11.875 1 97.62 196 VAL B O 1
ATOM 6037 N N . ALA B 1 197 ? 6.969 16.688 10.273 1 97.56 197 ALA B N 1
ATOM 6038 C CA . ALA B 1 197 ? 7.945 17.031 9.242 1 97.56 197 ALA B CA 1
ATOM 6039 C C . ALA B 1 197 ? 8.477 18.438 9.43 1 97.56 197 ALA B C 1
ATOM 6041 O O . ALA B 1 197 ? 9.656 18.703 9.195 1 97.56 197 ALA B O 1
ATOM 6042 N N . ALA B 1 198 ? 7.629 19.344 9.805 1 97.44 198 ALA B N 1
ATOM 6043 C CA . ALA B 1 198 ? 7.957 20.766 9.773 1 97.44 198 ALA B CA 1
ATOM 6044 C C . ALA B 1 198 ? 8.688 21.188 11.039 1 97.44 198 ALA B C 1
ATOM 6046 O O . ALA B 1 198 ? 9.531 22.094 11.008 1 97.44 198 ALA B O 1
ATOM 6047 N N . VAL B 1 199 ? 8.336 20.562 12.195 1 97.31 199 VAL B N 1
ATOM 6048 C CA . VAL B 1 199 ? 8.93 21.125 13.406 1 97.31 199 VAL B CA 1
ATOM 6049 C C . VAL B 1 199 ? 9.57 20.016 14.234 1 97.31 199 VAL B C 1
ATOM 6051 O O . VAL B 1 199 ? 10.398 20.281 15.109 1 97.31 199 VAL B O 1
ATOM 6054 N N . GLY B 1 200 ? 9.18 18.766 14.031 1 96.38 200 GLY B N 1
ATOM 6055 C CA . GLY B 1 200 ? 9.93 17.688 14.656 1 96.38 200 GLY B CA 1
ATOM 6056 C C . GLY B 1 200 ? 9.211 17.062 15.836 1 96.38 200 GLY B C 1
ATOM 6057 O O . GLY B 1 200 ? 9.852 16.609 16.781 1 96.38 200 GLY B O 1
ATOM 6058 N N . PHE B 1 201 ? 7.891 17.125 15.898 1 96.75 201 PHE B N 1
ATOM 6059 C CA . PHE B 1 201 ? 7.207 16.219 16.812 1 96.75 201 PHE B CA 1
ATOM 6060 C C . PHE B 1 201 ? 7.57 14.773 16.5 1 96.75 201 PHE B C 1
ATOM 6062 O O . PHE B 1 201 ? 7.754 14.406 15.344 1 96.75 201 PHE B O 1
ATOM 6069 N N . HIS B 1 202 ? 7.695 14 17.578 1 95 202 HIS B N 1
ATOM 6070 C CA . HIS B 1 202 ? 7.914 12.578 17.328 1 95 202 HIS B CA 1
ATOM 6071 C C . HIS B 1 202 ? 6.656 11.914 16.781 1 95 202 HIS B C 1
ATOM 6073 O O . HIS B 1 202 ? 5.559 12.125 17.297 1 95 202 HIS B O 1
ATOM 6079 N N . PRO B 1 203 ? 6.844 11.094 15.758 1 94.75 203 PRO B N 1
ATOM 6080 C CA . PRO B 1 203 ? 5.66 10.469 15.148 1 94.75 203 PRO B CA 1
ATOM 6081 C C . PRO B 1 203 ? 4.855 9.641 16.156 1 94.75 203 PRO B C 1
ATOM 6083 O O . PRO B 1 203 ? 3.623 9.633 16.094 1 94.75 203 PRO B O 1
ATOM 6086 N N . GLU B 1 204 ? 5.414 9 17.125 1 91.94 204 GLU B N 1
ATOM 6087 C CA . GLU B 1 204 ? 4.73 8.148 18.094 1 91.94 204 GLU B CA 1
ATOM 6088 C C . GLU B 1 204 ? 3.918 8.977 19.078 1 91.94 204 GLU B C 1
ATOM 6090 O O . GLU B 1 204 ? 3.043 8.445 19.766 1 91.94 204 GLU B O 1
ATOM 6095 N N . HIS B 1 205 ? 4.238 10.266 19.156 1 94.81 205 HIS B N 1
ATOM 6096 C CA . HIS B 1 205 ? 3.568 11.133 20.125 1 94.81 205 HIS B CA 1
ATOM 6097 C C . HIS B 1 205 ? 2.545 12.031 19.438 1 94.81 205 HIS B C 1
ATOM 6099 O O . HIS B 1 205 ? 2.072 13.008 20.031 1 94.81 205 HIS B O 1
ATOM 6105 N N . SER B 1 206 ? 2.281 11.766 18.188 1 96.88 206 SER B N 1
ATOM 6106 C CA . SER B 1 206 ? 1.383 12.562 17.359 1 96.88 206 SER B CA 1
ATOM 6107 C C . SER B 1 206 ? 0.156 11.766 16.938 1 96.88 206 SER B C 1
ATOM 6109 O O . SER B 1 206 ? 0.281 10.641 16.453 1 96.88 206 SER B O 1
ATOM 6111 N N . LEU B 1 207 ? -1.077 12.352 17.125 1 98.19 207 LEU B N 1
ATOM 6112 C CA . LEU B 1 207 ? -2.275 11.531 16.969 1 98.19 207 LEU B CA 1
ATOM 6113 C C . LEU B 1 207 ? -3.342 12.273 16.172 1 98.19 207 LEU B C 1
ATOM 6115 O O . LEU B 1 207 ? -3.898 13.266 16.641 1 98.19 207 LEU B O 1
ATOM 6119 N N . PRO B 1 208 ? -3.674 11.852 14.961 1 98.75 208 PRO B N 1
ATOM 6120 C CA . PRO B 1 208 ? -4.844 12.359 14.242 1 98.75 208 PRO B CA 1
ATOM 6121 C C . PRO B 1 208 ? -6.141 11.68 14.664 1 98.75 208 PRO B C 1
ATOM 6123 O O . PRO B 1 208 ? -6.16 10.469 14.898 1 98.75 208 PRO B O 1
ATOM 6126 N N . ILE B 1 209 ? -7.211 12.422 14.82 1 98.88 209 ILE B N 1
ATOM 6127 C CA . ILE B 1 209 ? -8.5 11.891 15.25 1 98.88 209 ILE B CA 1
ATOM 6128 C C . ILE B 1 209 ? -9.617 12.469 14.383 1 98.88 209 ILE B C 1
ATOM 6130 O O . ILE B 1 209 ? -9.57 13.641 14.008 1 98.88 209 ILE B O 1
ATOM 6134 N N . VAL B 1 210 ? -10.531 11.703 14.008 1 98.88 210 VAL B N 1
ATOM 6135 C CA . VAL B 1 210 ? -11.844 12.195 13.602 1 98.88 210 VAL B CA 1
ATOM 6136 C C . VAL B 1 210 ? -12.883 11.836 14.656 1 98.88 210 VAL B C 1
ATOM 6138 O O . VAL B 1 210 ? -12.914 10.703 15.141 1 98.88 210 VAL B O 1
ATOM 6141 N N . LEU B 1 211 ? -13.531 12.766 15.156 1 98.81 211 LEU B N 1
ATOM 6142 C CA . LEU B 1 211 ? -14.703 12.562 16.016 1 98.81 211 LEU B CA 1
ATOM 6143 C C . LEU B 1 211 ? -15.977 12.539 15.18 1 98.81 211 LEU B C 1
ATOM 6145 O O . LEU B 1 211 ? -16.516 13.586 14.82 1 98.81 211 LEU B O 1
ATOM 6149 N N . ASP B 1 212 ? -16.406 11.352 14.898 1 98.62 212 ASP B N 1
ATOM 6150 C CA . ASP B 1 212 ? -17.562 11.164 14.031 1 98.62 212 ASP B CA 1
ATOM 6151 C C . ASP B 1 212 ? -18.859 11.516 14.758 1 98.62 212 ASP B C 1
ATOM 6153 O O . ASP B 1 212 ? -19.344 10.742 15.586 1 98.62 212 ASP B O 1
ATOM 6157 N N . MET B 1 213 ? -19.438 12.594 14.367 1 98.19 213 MET B N 1
ATOM 6158 C CA . MET B 1 213 ? -20.672 13.102 14.961 1 98.19 213 MET B CA 1
ATOM 6159 C C . MET B 1 213 ? -21.844 12.953 13.992 1 98.19 213 MET B C 1
ATOM 6161 O O . MET B 1 213 ? -22.844 13.664 14.109 1 98.19 213 MET B O 1
ATOM 6165 N N . GLY B 1 214 ? -21.656 12.164 13.031 1 97.94 214 GLY B N 1
ATOM 6166 C CA . GLY B 1 214 ? -22.625 12.016 11.953 1 97.94 214 GLY B CA 1
ATOM 6167 C C . GLY B 1 214 ? -22.266 12.828 10.719 1 97.94 214 GLY B C 1
ATOM 6168 O O . GLY B 1 214 ? -21.219 13.477 10.672 1 97.94 214 GLY B O 1
ATOM 6169 N N . CYS B 1 215 ? -23.094 12.766 9.672 1 98 215 CYS B N 1
ATOM 6170 C CA . CYS B 1 215 ? -22.859 13.461 8.414 1 98 215 CYS B CA 1
ATOM 6171 C C . CYS B 1 215 ? -24.172 13.945 7.809 1 98 215 CYS B C 1
ATOM 6173 O O . CYS B 1 215 ? -25.109 13.164 7.652 1 98 215 CYS B O 1
ATOM 6175 N N . ASN B 1 216 ? -24.234 15.156 7.469 1 97 216 ASN B N 1
ATOM 6176 C CA . ASN B 1 216 ? -25.484 15.711 6.961 1 97 216 ASN B CA 1
ATOM 6177 C C . ASN B 1 216 ? -25.562 15.594 5.441 1 97 216 ASN B C 1
ATOM 6179 O O . ASN B 1 216 ? -26.594 15.922 4.844 1 97 216 ASN B O 1
ATOM 6183 N N . ARG B 1 217 ? -24.578 15.148 4.777 1 97 217 ARG B N 1
ATOM 6184 C CA . ARG B 1 217 ? -24.656 14.875 3.346 1 97 217 ARG B CA 1
ATOM 6185 C C . ARG B 1 217 ? -25.297 13.523 3.078 1 97 217 ARG B C 1
ATOM 6187 O O . ARG B 1 217 ? -24.688 12.477 3.273 1 97 217 ARG B O 1
ATOM 6194 N N . LYS B 1 218 ? -26.469 13.578 2.549 1 97.06 218 LYS B N 1
ATOM 6195 C CA . LYS B 1 218 ? -27.266 12.367 2.334 1 97.06 218 LYS B CA 1
ATOM 6196 C C . LYS B 1 218 ? -26.562 11.414 1.38 1 97.06 218 LYS B C 1
ATOM 6198 O O . LYS B 1 218 ? -26.594 10.195 1.574 1 97.06 218 LYS B O 1
ATOM 6203 N N . GLU B 1 219 ? -25.906 11.883 0.357 1 96.88 219 GLU B N 1
ATOM 6204 C CA . GLU B 1 219 ? -25.219 11.062 -0.64 1 96.88 219 GLU B CA 1
ATOM 6205 C C . GLU B 1 219 ? -24.125 10.219 0.001 1 96.88 219 GLU B C 1
ATOM 6207 O O . GLU B 1 219 ? -23.906 9.078 -0.401 1 96.88 219 GLU B O 1
ATOM 6212 N N . LEU B 1 220 ? -23.469 10.703 0.97 1 96.75 220 LEU B N 1
ATOM 6213 C CA . LEU B 1 220 ? -22.422 9.953 1.671 1 96.75 220 LEU B CA 1
ATOM 6214 C C . LEU B 1 220 ? -23.047 8.906 2.596 1 96.75 220 LEU B C 1
ATOM 6216 O O . LEU B 1 220 ? -22.594 7.758 2.625 1 96.75 220 LEU B O 1
ATOM 6220 N N . ARG B 1 221 ? -24.078 9.273 3.316 1 96.5 221 ARG B N 1
ATOM 6221 C CA . ARG B 1 221 ? -24.703 8.367 4.273 1 96.5 221 ARG B CA 1
ATOM 6222 C C . ARG B 1 221 ? -25.312 7.156 3.564 1 96.5 221 ARG B C 1
ATOM 6224 O O . ARG B 1 221 ? -25.391 6.07 4.145 1 96.5 221 ARG B O 1
ATOM 6231 N N . GLU B 1 222 ? -25.656 7.383 2.348 1 96.88 222 GLU B N 1
ATOM 6232 C CA . GLU B 1 222 ? -26.328 6.316 1.615 1 96.88 222 GLU B CA 1
ATOM 6233 C C . GLU B 1 222 ? -25.359 5.539 0.738 1 96.88 222 GLU B C 1
ATOM 6235 O O . GLU B 1 222 ? -25.734 4.543 0.116 1 96.88 222 GLU B O 1
ATOM 6240 N N . ASP B 1 223 ? -24.203 5.984 0.636 1 96.38 223 ASP B N 1
ATOM 6241 C CA . ASP B 1 223 ? -23.156 5.262 -0.089 1 96.38 223 ASP B CA 1
ATOM 6242 C C . ASP B 1 223 ? -22.766 3.982 0.648 1 96.38 223 ASP B C 1
ATOM 6244 O O . ASP B 1 223 ? -22.344 4.031 1.807 1 96.38 223 ASP B O 1
ATOM 6248 N N . GLY B 1 224 ? -22.859 2.883 -0.004 1 96.19 224 GLY B N 1
ATOM 6249 C CA . GLY B 1 224 ? -22.578 1.589 0.6 1 96.19 224 GLY B CA 1
ATOM 6250 C C . GLY B 1 224 ? -21.141 1.442 1.063 1 96.19 224 GLY B C 1
ATOM 6251 O O . GLY B 1 224 ? -20.844 0.616 1.929 1 96.19 224 GLY B O 1
ATOM 6252 N N . LEU B 1 225 ? -20.266 2.289 0.591 1 96.88 225 LEU B N 1
ATOM 6253 C CA . LEU B 1 225 ? -18.859 2.172 0.931 1 96.88 225 LEU B CA 1
ATOM 6254 C C . LEU B 1 225 ? -18.469 3.178 2.01 1 96.88 225 LEU B C 1
ATOM 6256 O O . LEU B 1 225 ? -17.344 3.17 2.496 1 96.88 225 LEU B O 1
ATOM 6260 N N . TYR B 1 226 ? -19.422 4.062 2.389 1 98.12 226 TYR B N 1
ATOM 6261 C CA . TYR B 1 226 ? -19.109 5.062 3.406 1 98.12 226 TYR B CA 1
ATOM 6262 C C . TYR B 1 226 ? -18.781 4.398 4.738 1 98.12 226 TYR B C 1
ATOM 6264 O O . TYR B 1 226 ? -19.516 3.523 5.203 1 98.12 226 TYR B O 1
ATOM 6272 N N . LEU B 1 227 ? -17.719 4.848 5.469 1 98.25 227 LEU B N 1
ATOM 6273 C CA . LEU B 1 227 ? -17.188 4.125 6.621 1 98.25 227 LEU B CA 1
ATOM 6274 C C . LEU B 1 227 ? -17.5 4.855 7.918 1 98.25 227 LEU B C 1
ATOM 6276 O O . LEU B 1 227 ? -17.047 4.457 8.992 1 98.25 227 LEU B O 1
ATOM 6280 N N . GLY B 1 228 ? -18.25 5.965 7.84 1 98.06 228 GLY B N 1
ATOM 6281 C CA . GLY B 1 228 ? -18.688 6.684 9.023 1 98.06 228 GLY B CA 1
ATOM 6282 C C . GLY B 1 228 ? -20.094 6.328 9.461 1 98.06 228 GLY B C 1
ATOM 6283 O O . GLY B 1 228 ? -20.734 5.477 8.852 1 98.06 228 GLY B O 1
ATOM 6284 N N . GLU B 1 229 ? -20.5 6.945 10.547 1 97.56 229 GLU B N 1
ATOM 6285 C CA . GLU B 1 229 ? -21.875 6.789 11.023 1 97.56 229 GLU B CA 1
ATOM 6286 C C . GLU B 1 229 ? -22.875 7.25 9.977 1 97.56 229 GLU B C 1
ATOM 6288 O O . GLU B 1 229 ? -22.797 8.383 9.484 1 97.56 229 GLU B O 1
ATOM 6293 N N . ARG B 1 230 ? -23.781 6.363 9.617 1 96.56 230 ARG B N 1
ATOM 6294 C CA . ARG B 1 230 ? -24.781 6.668 8.609 1 96.56 230 ARG B CA 1
ATOM 6295 C C . ARG B 1 230 ? -26.016 7.293 9.242 1 96.56 230 ARG B C 1
ATOM 6297 O O . ARG B 1 230 ? -27.125 6.785 9.086 1 96.56 230 ARG B O 1
ATOM 6304 N N . ARG B 1 231 ? -25.797 8.297 9.914 1 96.5 231 ARG B N 1
ATOM 6305 C CA . ARG B 1 231 ? -26.812 9.086 10.602 1 96.5 231 ARG B CA 1
ATOM 6306 C C . ARG B 1 231 ? -26.531 10.586 10.461 1 96.5 231 ARG B C 1
ATOM 6308 O O . ARG B 1 231 ? -25.406 10.984 10.141 1 96.5 231 ARG B O 1
ATOM 6315 N N . GLU B 1 232 ? -27.578 11.312 10.664 1 97.62 232 GLU B N 1
ATOM 6316 C CA . GLU B 1 232 ? -27.406 12.766 10.664 1 97.62 232 GLU B CA 1
ATOM 6317 C C . GLU B 1 232 ? -26.531 13.219 11.828 1 97.62 232 GLU B C 1
ATOM 6319 O O . GLU B 1 232 ? -26.469 12.547 12.859 1 97.62 232 GLU B O 1
ATOM 6324 N N . ARG B 1 233 ? -25.875 14.328 11.695 1 97.62 233 ARG B N 1
ATOM 6325 C CA . ARG B 1 233 ? -25 14.875 12.727 1 97.62 233 ARG B CA 1
ATOM 6326 C C . ARG B 1 233 ? -25.797 15.234 13.984 1 97.62 233 ARG B C 1
ATOM 6328 O O . ARG B 1 233 ? -26.922 15.719 13.891 1 97.62 233 ARG B O 1
ATOM 6335 N N . LEU B 1 234 ? -25.141 14.969 15.125 1 97.38 234 LEU B N 1
ATOM 6336 C CA . LEU B 1 234 ? -25.688 15.508 16.359 1 97.38 234 LEU B CA 1
ATOM 6337 C C . LEU B 1 234 ? -25.844 17.031 16.281 1 97.38 234 LEU B C 1
ATOM 6339 O O . LEU B 1 234 ? -25.094 17.688 15.57 1 97.38 234 LEU B O 1
ATOM 6343 N N . GLU B 1 235 ? -26.797 17.594 16.953 1 95.69 235 GLU B N 1
ATOM 6344 C CA . GLU B 1 235 ? -27.047 19.031 16.984 1 95.69 235 GLU B CA 1
ATOM 6345 C C . GLU B 1 235 ? -27.375 19.5 18.406 1 95.69 235 GLU B C 1
ATOM 6347 O O . GLU B 1 235 ? -27.625 18.688 19.297 1 95.69 235 GLU B O 1
ATOM 6352 N N . GLY B 1 236 ? -27.312 20.781 18.609 1 94.75 236 GLY B N 1
ATOM 6353 C CA . GLY B 1 236 ? -27.734 21.391 19.859 1 94.75 236 GLY B CA 1
ATOM 6354 C C . GLY B 1 236 ? -26.906 20.938 21.047 1 94.75 236 GLY B C 1
ATOM 6355 O O . GLY B 1 236 ? -25.688 20.781 20.938 1 94.75 236 GLY B O 1
ATOM 6356 N N . GLU B 1 237 ? -27.516 20.75 22.141 1 96.31 237 GLU B N 1
ATOM 6357 C CA . GLU B 1 237 ? -26.859 20.438 23.406 1 96.31 237 GLU B CA 1
ATOM 6358 C C . GLU B 1 237 ? -26.141 19.094 23.359 1 96.31 237 GLU B C 1
ATOM 6360 O O . GLU B 1 237 ? -25.094 18.922 23.969 1 96.31 237 GLU B O 1
ATOM 6365 N N . GLU B 1 238 ? -26.734 18.219 22.672 1 96.94 238 GLU B N 1
ATOM 6366 C CA . GLU B 1 238 ? -26.125 16.891 22.562 1 96.94 238 GLU B CA 1
ATOM 6367 C C . GLU B 1 238 ? -24.781 16.969 21.828 1 96.94 238 GLU B C 1
ATOM 6369 O O . GLU B 1 238 ? -23.844 16.234 22.188 1 96.94 238 GLU B O 1
ATOM 6374 N N . TYR B 1 239 ? -24.734 17.766 20.797 1 97.69 239 TYR B N 1
ATOM 6375 C CA . TYR B 1 239 ? -23.5 17.984 20.062 1 97.69 239 TYR B CA 1
ATOM 6376 C C . TYR B 1 239 ? -22.406 18.5 20.984 1 97.69 239 TYR B C 1
ATOM 6378 O O . TYR B 1 239 ? -21.312 17.922 21.062 1 97.69 239 TYR B O 1
ATOM 6386 N N . TYR B 1 240 ? -22.641 19.5 21.719 1 97.62 240 TYR B N 1
ATOM 6387 C CA . TYR B 1 240 ? -21.625 20.141 22.562 1 97.62 240 TYR B CA 1
ATOM 6388 C C . TYR B 1 240 ? -21.281 19.25 23.75 1 97.62 240 TYR B C 1
ATOM 6390 O O . TYR B 1 240 ? -20.141 19.234 24.219 1 97.62 240 TYR B O 1
ATOM 6398 N N . ALA B 1 241 ? -22.281 18.5 24.234 1 97.94 241 ALA B N 1
ATOM 6399 C CA . ALA B 1 241 ? -22.016 17.547 25.312 1 97.94 241 ALA B CA 1
ATOM 6400 C C . ALA B 1 241 ? -21 16.5 24.875 1 97.94 241 ALA B C 1
ATOM 6402 O O . ALA B 1 241 ? -20.141 16.078 25.656 1 97.94 241 ALA B O 1
ATOM 6403 N N . ALA B 1 242 ? -21.172 16.031 23.688 1 98.31 242 ALA B N 1
ATOM 6404 C CA . ALA B 1 242 ? -20.234 15.055 23.156 1 98.31 242 ALA B CA 1
ATOM 6405 C C . ALA B 1 242 ? -18.828 15.648 23.047 1 98.31 242 ALA B C 1
ATOM 6407 O O . ALA B 1 242 ? -17.844 14.984 23.344 1 98.31 242 ALA B O 1
ATOM 6408 N N . ILE B 1 243 ? -18.719 16.875 22.547 1 98.38 243 ILE B N 1
ATOM 6409 C CA . ILE B 1 243 ? -17.453 17.562 22.438 1 98.38 243 ILE B CA 1
ATOM 6410 C C . ILE B 1 243 ? -16.812 17.688 23.828 1 98.38 243 ILE B C 1
ATOM 6412 O O . ILE B 1 243 ? -15.625 17.406 24 1 98.38 243 ILE B O 1
ATOM 6416 N N . ASP B 1 244 ? -17.578 18.094 24.797 1 98.06 244 ASP B N 1
ATOM 6417 C CA . ASP B 1 244 ? -17.094 18.281 26.156 1 98.06 244 ASP B CA 1
ATOM 6418 C C . ASP B 1 244 ? -16.562 16.969 26.734 1 98.06 244 ASP B C 1
ATOM 6420 O O . ASP B 1 244 ? -15.516 16.938 27.375 1 98.06 244 ASP B O 1
ATOM 6424 N N . GLU B 1 245 ? -17.328 15.945 26.547 1 98.38 245 GLU B N 1
ATOM 6425 C CA . GLU B 1 245 ? -16.922 14.641 27.047 1 98.38 245 GLU B CA 1
ATOM 6426 C C . GLU B 1 245 ? -15.602 14.195 26.422 1 98.38 245 GLU B C 1
ATOM 6428 O O . GLU B 1 245 ? -14.727 13.672 27.109 1 98.38 245 GLU B O 1
ATOM 6433 N N . PHE B 1 246 ? -15.547 14.359 25.094 1 98.56 246 PHE B N 1
ATOM 6434 C CA . PHE B 1 246 ? -14.336 13.992 24.375 1 98.56 246 PHE B CA 1
ATOM 6435 C C . PHE B 1 246 ? -13.133 14.766 24.906 1 98.56 246 PHE B C 1
ATOM 6437 O O . PHE B 1 246 ? -12.094 14.18 25.203 1 98.56 246 PHE B O 1
ATOM 6444 N N . CYS B 1 247 ? -13.242 16.062 25 1 98.56 247 CYS B N 1
ATOM 6445 C CA . CYS B 1 247 ? -12.156 16.922 25.469 1 98.56 247 CYS B CA 1
ATOM 6446 C C . CYS B 1 247 ? -11.734 16.547 26.875 1 98.56 247 CYS B C 1
ATOM 6448 O O . CYS B 1 247 ? -10.539 16.5 27.188 1 98.56 247 CYS B O 1
ATOM 6450 N N . ALA B 1 248 ? -12.68 16.281 27.75 1 97.94 248 ALA B N 1
ATOM 6451 C CA . ALA B 1 248 ? -12.383 15.852 29.125 1 97.94 248 ALA B CA 1
ATOM 6452 C C . ALA B 1 248 ? -11.602 14.547 29.125 1 97.94 248 ALA B C 1
ATOM 6454 O O . ALA B 1 248 ? -10.695 14.359 29.938 1 97.94 248 ALA B O 1
ATOM 6455 N N . ALA B 1 249 ? -12.016 13.633 28.281 1 98.38 249 ALA B N 1
ATOM 6456 C CA . ALA B 1 249 ? -11.328 12.344 28.188 1 98.38 249 ALA B CA 1
ATOM 6457 C C . ALA B 1 249 ? -9.883 12.531 27.734 1 98.38 249 ALA B C 1
ATOM 6459 O O . ALA B 1 249 ? -8.969 11.891 28.25 1 98.38 249 ALA B O 1
ATOM 6460 N N . VAL B 1 250 ? -9.688 13.383 26.703 1 98.19 250 VAL B N 1
ATOM 6461 C CA . VAL B 1 250 ? -8.344 13.68 26.203 1 98.19 250 VAL B CA 1
ATOM 6462 C C . VAL B 1 250 ? -7.496 14.25 27.344 1 98.19 250 VAL B C 1
ATOM 6464 O O . VAL B 1 250 ? -6.363 13.82 27.562 1 98.19 250 VAL B O 1
ATOM 6467 N N . LYS B 1 251 ? -8.047 15.188 28.062 1 96.81 251 LYS B N 1
ATOM 6468 C CA . LYS B 1 251 ? -7.336 15.844 29.156 1 96.81 251 LYS B CA 1
ATOM 6469 C C . LYS B 1 251 ? -6.969 14.844 30.25 1 96.81 251 LYS B C 1
ATOM 6471 O O . LYS B 1 251 ? -5.891 14.938 30.844 1 96.81 251 LYS B O 1
ATOM 6476 N N . ARG B 1 252 ? -7.809 13.945 30.531 1 96.06 252 ARG B N 1
ATOM 6477 C CA . ARG B 1 252 ? -7.555 12.938 31.547 1 96.06 252 ARG B CA 1
ATOM 6478 C C . ARG B 1 252 ? -6.449 11.984 31.109 1 96.06 252 ARG B C 1
ATOM 6480 O O . ARG B 1 252 ? -5.57 11.633 31.906 1 96.06 252 ARG B O 1
ATOM 6487 N N . ARG B 1 253 ? -6.5 11.578 29.891 1 94.75 253 ARG B N 1
ATOM 6488 C CA . ARG B 1 253 ? -5.57 10.578 29.391 1 94.75 253 ARG B CA 1
ATOM 6489 C C . ARG B 1 253 ? -4.195 11.188 29.125 1 94.75 253 ARG B C 1
ATOM 6491 O O . ARG B 1 253 ? -3.172 10.547 29.359 1 94.75 253 ARG B O 1
ATOM 6498 N N . TRP B 1 254 ? -4.195 12.32 28.531 1 94.75 254 TRP B N 1
ATOM 6499 C CA . TRP B 1 254 ? -2.977 13.031 28.172 1 94.75 254 TRP B CA 1
ATOM 6500 C C . TRP B 1 254 ? -3.051 14.492 28.609 1 94.75 254 TRP B C 1
ATOM 6502 O O . TRP B 1 254 ? -3.221 15.391 27.781 1 94.75 254 TRP B O 1
ATOM 6512 N N . PRO B 1 255 ? -2.812 14.781 29.828 1 93.62 255 PRO B N 1
ATOM 6513 C CA . PRO B 1 255 ? -3.062 16.109 30.391 1 93.62 255 PRO B CA 1
ATOM 6514 C C . PRO B 1 255 ? -2.176 17.188 29.781 1 93.62 255 PRO B C 1
ATOM 6516 O O . PRO B 1 255 ? -2.506 18.375 29.859 1 93.62 255 PRO B O 1
ATOM 6519 N N . HIS B 1 256 ? -1.112 16.859 29.188 1 91.69 256 HIS B N 1
ATOM 6520 C CA . HIS B 1 256 ? -0.195 17.859 28.656 1 91.69 256 HIS B CA 1
ATOM 6521 C C . HIS B 1 256 ? -0.266 17.938 27.141 1 91.69 256 HIS B C 1
ATOM 6523 O O . HIS B 1 256 ? 0.472 18.703 26.516 1 91.69 256 HIS B O 1
ATOM 6529 N N . ALA B 1 257 ? -1.116 17.156 26.547 1 96 257 ALA B N 1
ATOM 6530 C CA . ALA B 1 257 ? -1.244 17.156 25.094 1 96 257 ALA B CA 1
ATOM 6531 C C . ALA B 1 257 ? -1.908 18.438 24.609 1 96 257 ALA B C 1
ATOM 6533 O O . ALA B 1 257 ? -2.785 18.984 25.281 1 96 257 ALA B O 1
ATOM 6534 N N . LEU B 1 258 ? -1.452 18.938 23.516 1 98.12 258 LEU B N 1
ATOM 6535 C CA . LEU B 1 258 ? -2.131 20.031 22.828 1 98.12 258 LEU B CA 1
ATOM 6536 C C . LEU B 1 258 ? -3.166 19.484 21.844 1 98.12 258 LEU B C 1
ATOM 6538 O O . LEU B 1 258 ? -2.875 18.578 21.078 1 98.12 258 LEU B O 1
ATOM 6542 N N . LEU B 1 259 ? -4.367 20 21.938 1 98.69 259 LEU B N 1
ATOM 6543 C CA . LEU B 1 259 ? -5.445 19.625 21.031 1 98.69 259 LEU B CA 1
ATOM 6544 C C . LEU B 1 259 ? -5.715 20.719 20 1 98.69 259 LEU B C 1
ATOM 6546 O O . LEU B 1 259 ? -6.07 21.844 20.375 1 98.69 259 LEU B O 1
ATOM 6550 N N . GLN B 1 260 ? -5.5 20.453 18.797 1 98.69 260 GLN B N 1
ATOM 6551 C CA . GLN B 1 260 ? -5.855 21.375 17.703 1 98.69 260 GLN B CA 1
ATOM 6552 C C . GLN B 1 260 ? -7.191 20.984 17.078 1 98.69 260 GLN B C 1
ATOM 6554 O O . GLN B 1 260 ? -7.348 19.875 16.562 1 98.69 260 GLN B O 1
ATOM 6559 N N . PHE B 1 261 ? -8.164 21.891 17.125 1 98.06 261 PHE B N 1
ATOM 6560 C CA . PHE B 1 261 ? -9.414 21.734 16.391 1 98.06 261 PHE B CA 1
ATOM 6561 C C . PHE B 1 261 ? -9.234 22.125 14.93 1 98.06 261 PHE B C 1
ATOM 6563 O O . PHE B 1 261 ? -8.656 23.172 14.625 1 98.06 261 PHE B O 1
ATOM 6570 N N . GLU B 1 262 ? -9.727 21.281 14.031 1 96.88 262 GLU B N 1
ATOM 6571 C CA . GLU B 1 262 ? -9.492 21.484 12.609 1 96.88 262 GLU B CA 1
ATOM 6572 C C . GLU B 1 262 ? -10.773 21.266 11.805 1 96.88 262 GLU B C 1
ATOM 6574 O O . GLU B 1 262 ? -11.406 20.203 11.914 1 96.88 262 GLU B O 1
ATOM 6579 N N . ASP B 1 263 ? -11.211 22.188 11.008 1 93.5 263 ASP B N 1
ATOM 6580 C CA . ASP B 1 263 ? -12.273 22.062 10.008 1 93.5 263 ASP B CA 1
ATOM 6581 C C . ASP B 1 263 ? -13.609 21.719 10.656 1 93.5 263 ASP B C 1
ATOM 6583 O O . ASP B 1 263 ? -14.266 20.766 10.25 1 93.5 263 ASP B O 1
ATOM 6587 N N . PHE B 1 264 ? -13.945 22.438 11.664 1 95.06 264 PHE B N 1
ATOM 6588 C CA . PHE B 1 264 ? -15.281 22.453 12.25 1 95.06 264 PHE B CA 1
ATOM 6589 C C . PHE B 1 264 ? -16.141 23.531 11.617 1 95.06 264 PHE B C 1
ATOM 6591 O O . PHE B 1 264 ? -15.633 24.578 11.195 1 95.06 264 PHE B O 1
ATOM 6598 N N . GLU B 1 265 ? -17.391 23.297 11.539 1 89.88 265 GLU B N 1
ATOM 6599 C CA . GLU B 1 265 ? -18.297 24.344 11.078 1 89.88 265 GLU B CA 1
ATOM 6600 C C . GLU B 1 265 ? -18.125 25.625 11.883 1 89.88 265 GLU B C 1
ATOM 6602 O O . GLU B 1 265 ? -17.969 25.594 13.102 1 89.88 265 GLU B O 1
ATOM 6607 N N . THR B 1 266 ? -18.172 26.75 11.219 1 79.5 266 THR B N 1
ATOM 6608 C CA . THR B 1 266 ? -17.766 28.062 11.742 1 79.5 266 THR B CA 1
ATOM 6609 C C . THR B 1 266 ? -18.5 28.375 13.039 1 79.5 266 THR B C 1
ATOM 6611 O O . THR B 1 266 ? -17.875 28.734 14.039 1 79.5 266 THR B O 1
ATOM 6614 N N . SER B 1 267 ? -19.812 28.375 13.047 1 78.88 267 SER B N 1
ATOM 6615 C CA . SER B 1 267 ? -20.594 28.734 14.227 1 78.88 267 SER B CA 1
ATOM 6616 C C . SER B 1 267 ? -20.25 27.844 15.414 1 78.88 267 SER B C 1
ATOM 6618 O O . SER B 1 267 ? -20.172 28.312 16.547 1 78.88 267 SER B O 1
ATOM 6620 N N . LYS B 1 268 ? -19.938 26.625 15.18 1 90.88 268 LYS B N 1
ATOM 6621 C CA . LYS B 1 268 ? -19.609 25.672 16.234 1 90.88 268 LYS B CA 1
ATOM 6622 C C . LYS B 1 268 ? -18.172 25.828 16.688 1 90.88 268 LYS B C 1
ATOM 6624 O O . LYS B 1 268 ? -17.859 25.656 17.875 1 90.88 268 LYS B O 1
ATOM 6629 N N . ALA B 1 269 ? -17.359 26.156 15.734 1 91.5 269 ALA B N 1
ATOM 6630 C CA . ALA B 1 269 ? -15.922 26.266 16 1 91.5 269 ALA B CA 1
ATOM 6631 C C . ALA B 1 269 ? -15.641 27.312 17.078 1 91.5 269 ALA B C 1
ATOM 6633 O O . ALA B 1 269 ? -14.867 27.078 18 1 91.5 269 ALA B O 1
ATOM 6634 N N . PHE B 1 270 ? -16.25 28.5 16.984 1 88.81 270 PHE B N 1
ATOM 6635 C CA . PHE B 1 270 ? -16.016 29.578 17.938 1 88.81 270 PHE B CA 1
ATOM 6636 C C . PHE B 1 270 ? -16.516 29.188 19.328 1 88.81 270 PHE B C 1
ATOM 6638 O O . PHE B 1 270 ? -15.844 29.438 20.328 1 88.81 270 PHE B O 1
ATOM 6645 N N . LYS B 1 271 ? -17.656 28.594 19.328 1 92.31 271 LYS B N 1
ATOM 6646 C CA . LYS B 1 271 ? -18.25 28.188 20.609 1 92.31 271 LYS B CA 1
ATOM 6647 C C . LYS B 1 271 ? -17.391 27.141 21.297 1 92.31 271 LYS B C 1
ATOM 6649 O O . LYS B 1 271 ? -17.172 27.188 22.516 1 92.31 271 LYS B O 1
ATOM 6654 N N . ILE B 1 272 ? -16.938 26.156 20.562 1 96.19 272 ILE B N 1
ATOM 6655 C CA . ILE B 1 272 ? -16.109 25.094 21.094 1 96.19 272 ILE B CA 1
ATOM 6656 C C . ILE B 1 272 ? -14.805 25.688 21.641 1 96.19 272 ILE B C 1
ATOM 6658 O O . ILE B 1 272 ? -14.391 25.359 22.766 1 96.19 272 ILE B O 1
ATOM 6662 N N . LEU B 1 273 ? -14.188 26.531 20.828 1 94.06 273 LEU B N 1
ATOM 6663 C CA . LEU B 1 273 ? -12.93 27.141 21.25 1 94.06 273 LEU B CA 1
ATOM 6664 C C . LEU B 1 273 ? -13.102 27.938 22.531 1 94.06 273 LEU B C 1
ATOM 6666 O O . LEU B 1 273 ? -12.281 27.828 23.453 1 94.06 273 LEU B O 1
ATOM 6670 N N . GLU B 1 274 ? -14.117 28.734 22.625 1 91.69 274 GLU B N 1
ATOM 6671 C CA . GLU B 1 274 ? -14.383 29.547 23.797 1 91.69 274 GLU B CA 1
ATOM 6672 C C . GLU B 1 274 ? -14.578 28.672 25.031 1 91.69 274 GLU B C 1
ATOM 6674 O O . GLU B 1 274 ? -14.117 29.016 26.125 1 91.69 274 GLU B O 1
ATOM 6679 N N . ALA B 1 275 ? -15.25 27.609 24.859 1 94.81 275 ALA B N 1
ATOM 6680 C CA . ALA B 1 275 ? -15.555 26.719 25.984 1 94.81 275 ALA B CA 1
ATOM 6681 C C . ALA B 1 275 ? -14.312 25.969 26.438 1 94.81 275 ALA B C 1
ATOM 6683 O O . ALA B 1 275 ? -14.156 25.688 27.641 1 94.81 275 ALA B O 1
ATOM 6684 N N . GLN B 1 276 ? -13.43 25.609 25.531 1 96.38 276 GLN B N 1
ATOM 6685 C CA . GLN B 1 276 ? -12.383 24.641 25.844 1 96.38 276 GLN B CA 1
ATOM 6686 C C . GLN B 1 276 ? -11.055 25.344 26.109 1 96.38 276 GLN B C 1
ATOM 6688 O O . GLN B 1 276 ? -10.164 24.781 26.75 1 96.38 276 GLN B O 1
ATOM 6693 N N . ARG B 1 277 ? -10.82 26.547 25.641 1 93.31 277 ARG B N 1
ATOM 6694 C CA . ARG B 1 277 ? -9.5 27.172 25.625 1 93.31 277 ARG B CA 1
ATOM 6695 C C . ARG B 1 277 ? -9 27.438 27.031 1 93.31 277 ARG B C 1
ATOM 6697 O O . ARG B 1 277 ? -7.789 27.5 27.266 1 93.31 277 ARG B O 1
ATOM 6704 N N . SER B 1 278 ? -9.836 27.547 28.047 1 91 278 SER B N 1
ATOM 6705 C CA . SER B 1 278 ? -9.422 27.734 29.422 1 91 278 SER B CA 1
ATOM 6706 C C . SER B 1 278 ? -9.312 26.391 30.156 1 91 278 SER B C 1
ATOM 6708 O O . SER B 1 278 ? -8.688 26.297 31.203 1 91 278 SER B O 1
ATOM 6710 N N . ALA B 1 279 ? -9.914 25.406 29.594 1 92.44 279 ALA B N 1
ATOM 6711 C CA . ALA B 1 279 ? -10.008 24.125 30.281 1 92.44 279 ALA B CA 1
ATOM 6712 C C . ALA B 1 279 ? -8.859 23.203 29.859 1 92.44 279 ALA B C 1
ATOM 6714 O O . ALA B 1 279 ? -8.492 22.297 30.609 1 92.44 279 ALA B O 1
ATOM 6715 N N . MET B 1 280 ? -8.312 23.391 28.781 1 95.38 280 MET B N 1
ATOM 6716 C CA . MET B 1 280 ? -7.234 22.531 28.297 1 95.38 280 MET B CA 1
ATOM 6717 C C . MET B 1 280 ? -6.355 23.281 27.297 1 95.38 280 MET B C 1
ATOM 6719 O O . MET B 1 280 ? -6.742 24.328 26.797 1 95.38 280 MET B O 1
ATOM 6723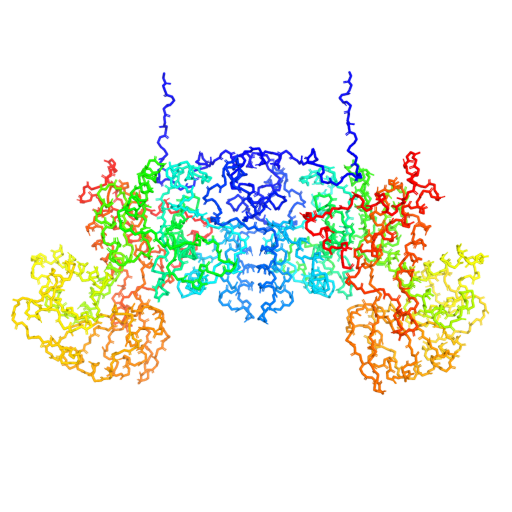 N N . LEU B 1 281 ? -5.156 22.781 27.094 1 97.31 281 LEU B N 1
ATOM 6724 C CA . LEU B 1 281 ? -4.246 23.328 26.094 1 97.31 281 LEU B CA 1
ATOM 6725 C C . LEU B 1 281 ? -4.754 23.047 24.688 1 97.31 281 LEU B C 1
ATOM 6727 O O . LEU B 1 281 ? -4.625 21.922 24.188 1 97.31 281 LEU B O 1
ATOM 6731 N N . CYS B 1 282 ? -5.371 24.078 24.047 1 98.38 282 CYS B N 1
ATOM 6732 C CA . CYS B 1 282 ? -5.941 23.844 22.719 1 98.38 282 CYS B CA 1
ATOM 6733 C C . CYS B 1 282 ? -6.02 25.141 21.922 1 98.38 282 CYS B C 1
ATOM 6735 O O . CYS B 1 282 ? -5.879 26.234 22.484 1 98.38 282 CYS B O 1
ATOM 6737 N N . PHE B 1 283 ? -6.129 25.031 20.672 1 97.56 283 PHE B N 1
ATOM 6738 C CA . PHE B 1 283 ? -6.438 26.141 19.781 1 97.56 283 PHE B CA 1
ATOM 6739 C C . PHE B 1 283 ? -7.121 25.641 18.516 1 97.56 283 PHE B C 1
ATOM 6741 O O . PHE B 1 283 ? -7.316 24.422 18.344 1 97.56 283 PHE B O 1
ATOM 6748 N N . ASN B 1 284 ? -7.672 26.516 17.688 1 96.06 284 ASN B N 1
ATOM 6749 C CA . ASN B 1 284 ? -8.289 26.234 16.391 1 96.06 284 ASN B CA 1
ATOM 6750 C C . ASN B 1 284 ? -7.492 26.828 15.25 1 96.06 284 ASN B C 1
ATOM 6752 O O . ASN B 1 284 ? -7.398 28.062 15.125 1 96.06 284 ASN B O 1
ATOM 6756 N N . ASP B 1 285 ? -6.973 25.984 14.422 1 94.81 285 ASP B N 1
ATOM 6757 C CA . ASP B 1 285 ? -6.062 26.453 13.383 1 94.81 285 ASP B CA 1
ATOM 6758 C C . ASP B 1 285 ? -6.805 27.297 12.336 1 94.81 285 ASP B C 1
ATOM 6760 O O . ASP B 1 285 ? -6.25 28.234 11.781 1 94.81 285 ASP B O 1
ATOM 6764 N N . ASP B 1 286 ? -8.055 26.969 12.016 1 89.94 286 ASP B N 1
ATOM 6765 C CA . ASP B 1 286 ? -8.828 27.672 11 1 89.94 286 ASP B CA 1
ATOM 6766 C C . ASP B 1 286 ? -9.188 29.094 11.453 1 89.94 286 ASP B C 1
ATOM 6768 O O . ASP B 1 286 ? -9.492 29.953 10.633 1 89.94 286 ASP B O 1
ATOM 6772 N N . ILE B 1 287 ? -9.148 29.312 12.727 1 90.75 287 ILE B N 1
ATOM 6773 C CA . ILE B 1 287 ? -9.453 30.625 13.297 1 90.75 287 ILE B CA 1
ATOM 6774 C C . ILE B 1 287 ? -8.148 31.344 13.672 1 90.75 287 ILE B C 1
ATOM 6776 O O . ILE B 1 287 ? -7.758 32.312 13.023 1 90.75 287 ILE B O 1
ATOM 6780 N N . GLN B 1 288 ? -7.48 30.734 14.594 1 93.75 288 GLN B N 1
ATOM 6781 C CA . GLN B 1 288 ? -6.34 31.422 15.203 1 93.75 288 GLN B CA 1
ATOM 6782 C C . GLN B 1 288 ? -5.082 31.234 14.359 1 93.75 288 GLN B C 1
ATOM 6784 O O . GLN B 1 288 ? -4.285 32.156 14.219 1 93.75 288 GLN B O 1
ATOM 6789 N N . GLY B 1 289 ? -4.867 30.031 13.797 1 94.19 289 GLY B N 1
ATOM 6790 C CA . GLY B 1 289 ? -3.734 29.812 12.914 1 94.19 289 GLY B CA 1
ATOM 6791 C C . GLY B 1 289 ? -3.791 30.641 11.648 1 94.19 289 GLY B C 1
ATOM 6792 O O . GLY B 1 289 ? -2.793 31.25 11.25 1 94.19 289 GLY B O 1
ATOM 6793 N N . THR B 1 290 ? -4.949 30.578 11.008 1 92.88 290 THR B N 1
ATOM 6794 C CA . THR B 1 290 ? -5.156 31.391 9.82 1 92.88 290 THR B CA 1
ATOM 6795 C C . THR B 1 290 ? -4.957 32.875 10.148 1 92.88 290 THR B C 1
ATOM 6797 O O . THR B 1 290 ? -4.348 33.625 9.367 1 92.88 290 THR B O 1
ATOM 6800 N N . GLY B 1 291 ? -5.438 33.281 11.273 1 94.81 291 GLY B N 1
ATOM 6801 C CA . GLY B 1 291 ? -5.223 34.625 11.727 1 94.81 291 GLY B CA 1
ATOM 6802 C C . GLY B 1 291 ? -3.756 35.031 11.805 1 94.81 291 GLY B C 1
ATOM 6803 O O . GLY B 1 291 ? -3.357 36.094 11.344 1 94.81 291 GLY B O 1
ATOM 6804 N N . ALA B 1 292 ? -3.016 34.156 12.367 1 96.56 292 ALA B N 1
ATOM 6805 C CA . ALA B 1 292 ? -1.595 34.438 12.57 1 96.56 292 ALA B CA 1
ATOM 6806 C C . ALA B 1 292 ? -0.858 34.531 11.234 1 96.56 292 ALA B C 1
ATOM 6808 O O . ALA B 1 292 ? -0.023 35.406 11.047 1 96.56 292 ALA B O 1
ATOM 6809 N N . VAL B 1 293 ? -1.128 33.625 10.367 1 97 293 VAL B N 1
ATOM 6810 C CA . VAL B 1 293 ? -0.403 33.594 9.102 1 97 293 VAL B CA 1
ATOM 6811 C C . VAL B 1 293 ? -0.764 34.844 8.273 1 97 293 VAL B C 1
ATOM 6813 O O . VAL B 1 293 ? 0.109 35.438 7.656 1 97 293 VAL B O 1
ATOM 6816 N N . VAL B 1 294 ? -2.021 35.156 8.203 1 96.88 294 VAL B N 1
ATOM 6817 C CA . VAL B 1 294 ? -2.449 36.312 7.422 1 96.88 294 VAL B CA 1
ATOM 6818 C C . VAL B 1 294 ? -1.894 37.594 8.047 1 96.88 294 VAL B C 1
ATOM 6820 O O . VAL B 1 294 ? -1.469 38.5 7.336 1 96.88 294 VAL B O 1
ATOM 6823 N N . THR B 1 295 ? -1.906 37.625 9.344 1 97.62 295 THR B N 1
ATOM 6824 C CA . THR B 1 295 ? -1.316 38.781 10.039 1 97.62 295 THR B CA 1
ATOM 6825 C C . THR B 1 295 ? 0.158 38.938 9.68 1 97.62 295 THR B C 1
ATOM 6827 O O . THR B 1 295 ? 0.64 40.031 9.469 1 97.62 295 THR B O 1
ATOM 6830 N N . SER B 1 296 ? 0.851 37.844 9.625 1 98.06 296 SER B N 1
ATOM 6831 C CA . SER B 1 296 ? 2.258 37.875 9.234 1 98.06 296 SER B CA 1
ATOM 6832 C C . SER B 1 296 ? 2.441 38.531 7.863 1 98.06 296 SER B C 1
ATOM 6834 O O . SER B 1 296 ? 3.305 39.375 7.684 1 98.06 296 SER B O 1
ATOM 6836 N N . GLY B 1 297 ? 1.688 38.031 6.914 1 97.5 297 GLY B N 1
ATOM 6837 C CA . GLY B 1 297 ? 1.73 38.656 5.598 1 97.5 297 GLY B CA 1
ATOM 6838 C C . GLY B 1 297 ? 1.372 40.125 5.613 1 97.5 297 GLY B C 1
ATOM 6839 O O . GLY B 1 297 ? 1.965 40.938 4.887 1 97.5 297 GLY B O 1
ATOM 6840 N N . PHE B 1 298 ? 0.396 40.469 6.383 1 97.38 298 PHE B N 1
ATOM 6841 C CA . PHE B 1 298 ? -0.037 41.844 6.547 1 97.38 298 PHE B CA 1
ATOM 6842 C C . PHE B 1 298 ? 1.103 42.719 7.066 1 97.38 298 PHE B C 1
ATOM 6844 O O . PHE B 1 298 ? 1.338 43.812 6.559 1 97.38 298 PHE B O 1
ATOM 6851 N N . ILE B 1 299 ? 1.793 42.25 8.047 1 97.31 299 ILE B N 1
ATOM 6852 C CA . ILE B 1 299 ? 2.941 42.938 8.617 1 97.31 299 ILE B CA 1
ATOM 6853 C C . ILE B 1 299 ? 3.955 43.25 7.516 1 97.31 299 ILE B C 1
ATOM 6855 O O . ILE B 1 299 ? 4.379 44.406 7.352 1 97.31 299 ILE B O 1
ATOM 6859 N N . ASN B 1 300 ? 4.332 42.25 6.793 1 97.44 300 ASN B N 1
ATOM 6860 C CA . ASN B 1 300 ? 5.324 42.406 5.734 1 97.44 300 ASN B CA 1
ATOM 6861 C C . ASN B 1 300 ? 4.801 43.312 4.613 1 97.44 300 ASN B C 1
ATOM 6863 O O . ASN B 1 300 ? 5.566 44.062 4.008 1 97.44 300 ASN B O 1
ATOM 6867 N N . GLY B 1 301 ? 3.525 43.156 4.301 1 97 301 GLY B N 1
ATOM 6868 C CA . GLY B 1 301 ? 2.918 44.062 3.316 1 97 301 GLY B CA 1
ATOM 6869 C C . GLY B 1 301 ? 2.994 45.531 3.697 1 97 301 GLY B C 1
ATOM 6870 O O . GLY B 1 301 ? 3.318 46.375 2.865 1 97 301 GLY B O 1
ATOM 6871 N N . MET B 1 302 ? 2.658 45.844 4.926 1 96.75 302 MET B N 1
ATOM 6872 C CA . MET B 1 302 ? 2.73 47.219 5.418 1 96.75 302 MET B CA 1
ATOM 6873 C C . MET B 1 302 ? 4.164 47.719 5.383 1 96.75 302 MET B C 1
ATOM 6875 O O . MET B 1 302 ? 4.406 48.875 5.039 1 96.75 302 MET B O 1
ATOM 6879 N N . LYS B 1 303 ? 5.055 46.844 5.719 1 96.12 303 LYS B N 1
ATOM 6880 C CA . LYS B 1 303 ? 6.469 47.188 5.629 1 96.12 303 LYS B CA 1
ATOM 6881 C C . LYS B 1 303 ? 6.855 47.562 4.199 1 96.12 303 LYS B C 1
ATOM 6883 O O . LYS B 1 303 ? 7.543 48.562 3.961 1 96.12 303 LYS B O 1
ATOM 6888 N N . TYR B 1 304 ? 6.461 46.75 3.336 1 96.5 304 TYR B N 1
ATOM 6889 C CA . TYR B 1 304 ? 6.77 46.969 1.93 1 96.5 304 TYR B CA 1
ATOM 6890 C C . TYR B 1 304 ? 6.195 48.312 1.456 1 96.5 304 TYR B C 1
ATOM 6892 O O . TYR B 1 304 ? 6.863 49.062 0.745 1 96.5 304 TYR B O 1
ATOM 6900 N N . GLN B 1 305 ? 4.934 48.594 1.855 1 96.12 305 GLN B N 1
ATOM 6901 C CA . GLN B 1 305 ? 4.219 49.812 1.449 1 96.12 305 GLN B CA 1
ATOM 6902 C C . GLN B 1 305 ? 4.773 51.031 2.16 1 96.12 305 GLN B C 1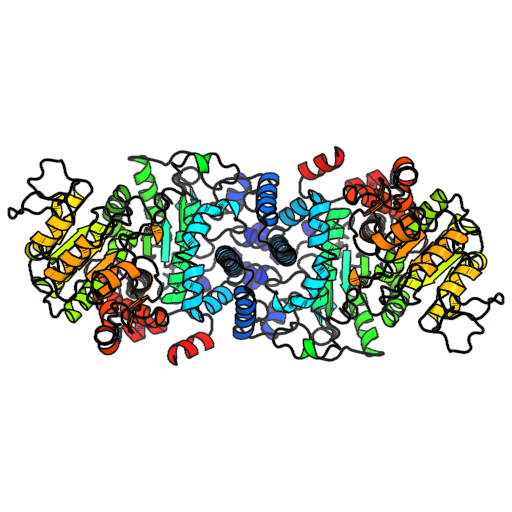
ATOM 6904 O O . GLN B 1 305 ? 4.547 52.188 1.722 1 96.12 305 GLN B O 1
ATOM 6909 N N . GLY B 1 306 ? 5.469 50.812 3.219 1 95.44 306 GLY B N 1
ATOM 6910 C CA . GLY B 1 306 ? 5.859 51.906 4.066 1 95.44 306 GLY B CA 1
ATOM 6911 C C . GLY B 1 306 ? 4.703 52.5 4.848 1 95.44 306 GLY B C 1
ATOM 6912 O O . GLY B 1 306 ? 4.719 53.688 5.199 1 95.44 306 GLY B O 1
ATOM 6913 N N . THR B 1 307 ? 3.689 51.75 5.059 1 96.38 307 THR B N 1
ATOM 6914 C CA . THR B 1 307 ? 2.52 52.188 5.816 1 96.38 307 THR B CA 1
ATOM 6915 C C . THR B 1 307 ? 2.641 51.75 7.277 1 96.38 307 THR B C 1
ATOM 6917 O O . THR B 1 307 ? 2.902 50.594 7.566 1 96.38 307 THR B O 1
ATOM 6920 N N . ARG B 1 308 ? 2.396 52.656 8.141 1 95.62 308 ARG B N 1
ATOM 6921 C CA . ARG B 1 308 ? 2.338 52.25 9.547 1 95.62 308 ARG B CA 1
ATOM 6922 C C . ARG B 1 308 ? 1.09 51.438 9.836 1 95.62 308 ARG B C 1
ATOM 6924 O O . ARG B 1 308 ? 0.018 51.719 9.297 1 95.62 308 ARG B O 1
ATOM 6931 N N . LEU B 1 309 ? 1.196 50.531 10.742 1 94.88 309 LEU B N 1
ATOM 6932 C CA . LEU B 1 309 ? 0.098 49.594 11.031 1 94.88 309 LEU B CA 1
ATOM 6933 C C . LEU B 1 309 ? -1.139 50.375 11.492 1 94.88 309 LEU B C 1
ATOM 6935 O O . LEU B 1 309 ? -2.258 50.031 11.086 1 94.88 309 LEU B O 1
ATOM 6939 N N . ARG B 1 310 ? -0.991 51.344 12.258 1 92.31 310 ARG B N 1
ATOM 6940 C CA . ARG B 1 310 ? -2.105 52.125 12.82 1 92.31 310 ARG B CA 1
ATOM 6941 C C . ARG B 1 310 ? -2.836 52.906 11.734 1 92.31 310 ARG B C 1
ATOM 6943 O O . ARG B 1 310 ? -3.977 53.312 11.938 1 92.31 310 ARG B O 1
ATOM 6950 N N . ASP B 1 311 ? -2.199 53.156 10.617 1 94.75 311 ASP B N 1
ATOM 6951 C CA . ASP B 1 311 ? -2.77 53.938 9.523 1 94.75 311 ASP B CA 1
ATOM 6952 C C . ASP B 1 311 ? -3.363 53.031 8.453 1 94.75 311 ASP B C 1
ATOM 6954 O O . ASP B 1 311 ? -3.939 53.5 7.473 1 94.75 311 ASP B O 1
ATOM 6958 N N . ALA B 1 312 ? -3.271 51.781 8.664 1 96.69 312 ALA B N 1
ATOM 6959 C CA . ALA B 1 312 ? -3.695 50.812 7.648 1 96.69 312 ALA B CA 1
ATOM 6960 C C . ALA B 1 312 ? -5.215 50.781 7.535 1 96.69 312 ALA B C 1
ATOM 6962 O O . ALA B 1 312 ? -5.926 50.969 8.523 1 96.69 312 ALA B O 1
ATOM 6963 N N . ARG B 1 313 ? -5.73 50.594 6.344 1 97.88 313 ARG B N 1
ATOM 6964 C CA . ARG B 1 313 ? -7.129 50.312 6.035 1 97.88 313 ARG B CA 1
ATOM 6965 C C . ARG B 1 313 ? -7.27 48.938 5.363 1 97.88 313 ARG B C 1
ATOM 6967 O O . ARG B 1 313 ? -6.676 48.688 4.309 1 97.88 313 ARG B O 1
ATOM 6974 N N . VAL B 1 314 ? -8.086 48.062 6.016 1 98.31 314 VAL B N 1
ATOM 6975 C CA . VAL B 1 314 ? -8.188 46.688 5.535 1 98.31 314 VAL B CA 1
ATOM 6976 C C . VAL B 1 314 ? -9.648 46.375 5.207 1 98.31 314 VAL B C 1
ATOM 6978 O O . VAL B 1 314 ? -10.531 46.531 6.047 1 98.31 314 VAL B O 1
ATOM 6981 N N . VAL B 1 315 ? -9.914 45.875 3.992 1 97.94 315 VAL B N 1
ATOM 6982 C CA . VAL B 1 315 ? -11.242 45.406 3.609 1 97.94 315 VAL B CA 1
ATOM 6983 C C . VAL B 1 315 ? -11.258 43.906 3.533 1 97.94 315 VAL B C 1
ATOM 6985 O O . VAL B 1 315 ? -10.422 43.281 2.857 1 97.94 315 VAL B O 1
ATOM 6988 N N . PHE B 1 316 ? -12.156 43.312 4.297 1 97.38 316 PHE B N 1
ATOM 6989 C CA . PHE B 1 316 ? -12.406 41.875 4.23 1 97.38 316 PHE B CA 1
ATOM 6990 C C . PHE B 1 316 ? -13.617 41.594 3.355 1 97.38 316 PHE B C 1
ATOM 6992 O O . PHE B 1 316 ? -14.688 42.156 3.559 1 97.38 316 PHE B O 1
ATOM 6999 N N . TYR B 1 317 ? -13.398 40.812 2.365 1 96.81 317 TYR B N 1
ATOM 7000 C CA . TYR B 1 317 ? -14.516 40.25 1.592 1 96.81 317 TYR B CA 1
ATOM 7001 C C . TYR B 1 317 ? -14.898 38.875 2.09 1 96.81 317 TYR B C 1
ATOM 7003 O O . TYR B 1 317 ? -14.328 37.875 1.66 1 96.81 317 TYR B O 1
ATOM 7011 N N . GLY B 1 318 ? -15.867 38.781 2.781 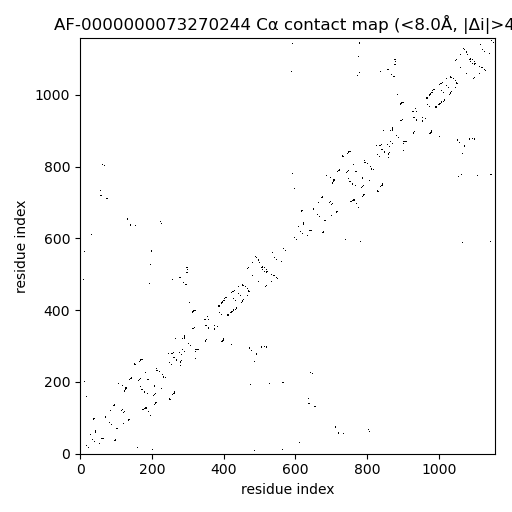1 91.81 318 GLY B N 1
ATOM 7012 C CA . GLY B 1 318 ? -16.25 37.625 3.609 1 91.81 318 GLY B CA 1
ATOM 7013 C C . GLY B 1 318 ? -16.234 37.938 5.094 1 91.81 318 GLY B C 1
ATOM 7014 O O . GLY B 1 318 ? -15.359 38.688 5.57 1 91.81 318 GLY B O 1
ATOM 7015 N N . ALA B 1 319 ? -17.172 37.406 5.82 1 86.81 319 ALA B N 1
ATOM 7016 C CA . ALA B 1 319 ? -17.266 37.688 7.25 1 86.81 319 ALA B CA 1
ATOM 7017 C C . ALA B 1 319 ? -17.609 36.406 8.031 1 86.81 319 ALA B C 1
ATOM 7019 O O . ALA B 1 319 ? -18.281 36.469 9.055 1 86.81 319 ALA B O 1
ATOM 7020 N N . GLY B 1 320 ? -17.141 35.281 7.516 1 77.81 320 GLY B N 1
ATOM 7021 C CA . GLY B 1 320 ? -17.266 34 8.242 1 77.81 320 GLY B CA 1
ATOM 7022 C C . GLY B 1 320 ? -16.25 33.875 9.359 1 77.81 320 GLY B C 1
ATOM 7023 O O . GLY B 1 320 ? -15.562 34.844 9.711 1 77.81 320 GLY B O 1
ATOM 7024 N N . SER B 1 321 ? -16.141 32.656 9.938 1 75.94 321 SER B N 1
ATOM 7025 C CA . SER B 1 321 ? -15.266 32.375 11.078 1 75.94 321 SER B CA 1
ATOM 7026 C C . SER B 1 321 ? -13.812 32.719 10.758 1 75.94 321 SER B C 1
ATOM 7028 O O . SER B 1 321 ? -13.133 33.375 11.562 1 75.94 321 SER B O 1
ATOM 7030 N N . SER B 1 322 ? -13.336 32.281 9.602 1 82 322 SER B N 1
ATOM 7031 C CA . SER B 1 322 ? -11.953 32.531 9.219 1 82 322 SER B CA 1
ATOM 7032 C C . SER B 1 322 ? -11.703 34.031 9.07 1 82 322 SER B C 1
ATOM 7034 O O . SER B 1 322 ? -10.688 34.562 9.547 1 82 322 SER B O 1
ATOM 7036 N N . ALA B 1 323 ? -12.664 34.75 8.453 1 88.31 323 ALA B N 1
ATOM 7037 C CA . ALA B 1 323 ? -12.492 36.188 8.211 1 88.31 323 ALA B CA 1
ATOM 7038 C C . ALA B 1 323 ? -12.469 36.969 9.523 1 88.31 323 ALA B C 1
ATOM 7040 O O . ALA B 1 323 ? -11.602 37.812 9.742 1 88.31 323 ALA B O 1
ATOM 7041 N N . VAL B 1 324 ? -13.406 36.656 10.352 1 86.5 324 VAL B N 1
ATOM 7042 C CA . VAL B 1 324 ? -13.469 37.312 11.648 1 86.5 324 VAL B CA 1
ATOM 7043 C C . VAL B 1 324 ? -12.234 36.969 12.469 1 86.5 324 VAL B C 1
ATOM 7045 O O . VAL B 1 324 ? -11.672 37.812 13.156 1 86.5 324 VAL B O 1
ATOM 7048 N N . GLY B 1 325 ? -11.867 35.781 12.422 1 87.25 325 GLY B N 1
ATOM 7049 C CA . GLY B 1 325 ? -10.656 35.344 13.109 1 87.25 325 GLY B CA 1
ATOM 7050 C C . GLY B 1 325 ? -9.422 36.094 12.664 1 87.25 325 GLY B C 1
ATOM 7051 O O . GLY B 1 325 ? -8.609 36.5 13.5 1 87.25 325 GLY B O 1
ATOM 7052 N N . VAL B 1 326 ? -9.312 36.219 11.375 1 93.19 326 VAL B N 1
ATOM 7053 C CA . VAL B 1 326 ? -8.18 36.969 10.828 1 93.19 326 VAL B CA 1
ATOM 7054 C C . VAL B 1 326 ? -8.25 38.438 11.258 1 93.19 326 VAL B C 1
ATOM 7056 O O . VAL B 1 326 ? -7.25 39 11.672 1 93.19 326 VAL B O 1
ATOM 7059 N N . ALA B 1 327 ? -9.391 39.031 11.125 1 94.81 327 ALA B N 1
ATOM 7060 C CA . ALA B 1 327 ? -9.578 40.406 11.531 1 94.81 327 ALA B CA 1
ATOM 7061 C C . ALA B 1 327 ? -9.188 40.625 12.992 1 94.81 327 ALA B C 1
ATOM 7063 O O . ALA B 1 327 ? -8.469 41.562 13.328 1 94.81 327 ALA B O 1
ATOM 7064 N N . LYS B 1 328 ? -9.656 39.688 13.812 1 92.81 328 LYS B N 1
ATOM 7065 C CA . LYS B 1 328 ? -9.336 39.781 15.234 1 92.81 328 LYS B CA 1
ATOM 7066 C C . LYS B 1 328 ? -7.832 39.625 15.469 1 92.81 328 LYS B C 1
ATOM 7068 O O . LYS B 1 328 ? -7.27 40.312 16.344 1 92.81 328 LYS B O 1
ATOM 7073 N N . SER B 1 329 ? -7.238 38.781 14.742 1 95.06 329 SER B N 1
ATOM 7074 C CA . SER B 1 329 ? -5.797 38.594 14.859 1 95.06 329 SER B CA 1
ATOM 7075 C C . SER B 1 329 ? -5.027 39.875 14.516 1 95.06 329 SER B C 1
ATOM 7077 O O . SER B 1 329 ? -4.078 40.219 15.211 1 95.06 329 SER B O 1
ATOM 7079 N N . ILE B 1 330 ? -5.398 40.531 13.469 1 96.44 330 ILE B N 1
ATOM 7080 C CA . ILE B 1 330 ? -4.762 41.781 13.055 1 96.44 330 ILE B CA 1
ATOM 7081 C C . ILE B 1 330 ? -4.969 42.844 14.125 1 96.44 330 ILE B C 1
ATOM 7083 O O . ILE B 1 330 ? -4.023 43.531 14.516 1 96.44 330 ILE B O 1
ATOM 7087 N N . VAL B 1 331 ? -6.168 42.938 14.609 1 96.06 331 VAL B N 1
ATOM 7088 C CA . VAL B 1 331 ? -6.504 43.906 15.656 1 96.06 331 VAL B CA 1
ATOM 7089 C C . VAL B 1 331 ? -5.648 43.656 16.891 1 96.06 331 VAL B C 1
ATOM 7091 O O . VAL B 1 331 ? -5.062 44.562 17.453 1 96.06 331 VAL B O 1
ATOM 7094 N N . THR B 1 332 ? -5.637 42.406 17.266 1 95.56 332 THR B N 1
ATOM 7095 C CA . THR B 1 332 ? -4.867 42 18.438 1 95.56 332 THR B CA 1
ATOM 7096 C C . THR B 1 332 ? -3.389 42.344 18.25 1 95.56 332 THR B C 1
ATOM 7098 O O . THR B 1 332 ? -2.738 42.844 19.172 1 95.56 332 THR B O 1
ATOM 7101 N N . TYR B 1 333 ? -2.889 42 17.125 1 96.38 333 TYR B N 1
ATOM 7102 C CA . TYR B 1 333 ? -1.485 42.312 16.844 1 96.38 333 TYR B CA 1
ATOM 7103 C C . TYR B 1 333 ? -1.201 43.781 16.953 1 96.38 333 TYR B C 1
ATOM 7105 O O . TYR B 1 333 ? -0.233 44.188 17.609 1 96.38 333 TYR B O 1
ATOM 7113 N N . MET B 1 334 ? -2.016 44.594 16.344 1 96 334 MET B N 1
ATOM 7114 C CA . MET B 1 334 ? -1.846 46.062 16.375 1 96 334 MET B CA 1
ATOM 7115 C C . MET B 1 334 ? -1.946 46.562 17.812 1 96 334 MET B C 1
ATOM 7117 O O . MET B 1 334 ? -1.14 47.406 18.219 1 96 334 MET B O 1
ATOM 7121 N N . HIS B 1 335 ? -2.912 46.062 18.469 1 95.31 335 HIS B N 1
ATOM 7122 C CA . HIS B 1 335 ? -3.113 46.5 19.859 1 95.31 335 HIS B CA 1
ATOM 7123 C C . HIS B 1 335 ? -1.881 46.188 20.703 1 95.31 335 HIS B C 1
ATOM 7125 O O . HIS B 1 335 ? -1.419 47.062 21.453 1 95.31 335 HIS B O 1
ATOM 7131 N N . LYS B 1 336 ? -1.335 45.031 20.547 1 93 336 LYS B N 1
ATOM 7132 C CA . LYS B 1 336 ? -0.258 44.562 21.406 1 93 336 LYS B CA 1
ATOM 7133 C C . LYS B 1 336 ? 1.083 45.156 21 1 93 336 LYS B C 1
ATOM 7135 O O . LYS B 1 336 ? 1.967 45.344 21.828 1 93 336 LYS B O 1
ATOM 7140 N N . THR B 1 337 ? 1.22 45.562 19.766 1 92.44 337 THR B N 1
ATOM 7141 C CA . THR B 1 337 ? 2.555 45.938 19.312 1 92.44 337 THR B CA 1
ATOM 7142 C C . THR B 1 337 ? 2.648 47.438 19.062 1 92.44 337 THR B C 1
ATOM 7144 O O . THR B 1 337 ? 3.732 48 19.125 1 92.44 337 THR B O 1
ATOM 7147 N N . GLU B 1 338 ? 1.533 48.062 18.688 1 90.94 338 GLU B N 1
ATOM 7148 C CA . GLU B 1 338 ? 1.564 49.469 18.328 1 90.94 338 GLU B CA 1
ATOM 7149 C C . GLU B 1 338 ? 1.139 50.344 19.516 1 90.94 338 GLU B C 1
ATOM 7151 O O . GLU B 1 338 ? 1.246 51.562 19.453 1 90.94 338 GLU B O 1
ATOM 7156 N N . GLY B 1 339 ? 0.683 49.812 20.531 1 87.5 339 GLY B N 1
ATOM 7157 C CA . GLY B 1 339 ? 0.266 50.562 21.703 1 87.5 339 GLY B CA 1
ATOM 7158 C C . GLY B 1 339 ? -1.015 51.344 21.469 1 87.5 339 GLY B C 1
ATOM 7159 O O . GLY B 1 339 ? -1.235 52.375 22.109 1 87.5 339 GLY B O 1
ATOM 7160 N N . ILE B 1 340 ? -1.762 50.969 20.516 1 92.81 340 ILE B N 1
ATOM 7161 C CA . ILE B 1 340 ? -3.051 51.594 20.281 1 92.81 340 ILE B CA 1
ATOM 7162 C C . ILE B 1 340 ? -4.16 50.781 20.938 1 92.81 340 ILE B C 1
ATOM 7164 O O . ILE B 1 340 ? -3.965 49.594 21.266 1 92.81 340 ILE B O 1
ATOM 7168 N N . SER B 1 341 ? -5.32 51.438 21.172 1 94.62 341 SER B N 1
ATOM 7169 C CA . SER B 1 341 ? -6.438 50.719 21.781 1 94.62 341 SER B CA 1
ATOM 7170 C C . SER B 1 341 ? -7.039 49.688 20.812 1 94.62 341 SER B C 1
ATOM 7172 O O . SER B 1 341 ? -6.84 49.781 19.609 1 94.62 341 SER B O 1
ATOM 7174 N N . GLU B 1 342 ? -7.688 48.75 21.328 1 94.06 342 GLU B N 1
ATOM 7175 C CA . GLU B 1 342 ? -8.383 47.75 20.516 1 94.06 342 GLU B CA 1
ATOM 7176 C C . GLU B 1 342 ? -9.406 48.438 19.594 1 94.06 342 GLU B C 1
ATOM 7178 O O . GLU B 1 342 ? -9.609 48 18.469 1 94.06 342 GLU B O 1
ATOM 7183 N N . GLU B 1 343 ? -10.047 49.406 20.156 1 92.88 343 GLU B N 1
ATOM 7184 C CA . GLU B 1 343 ? -11.039 50.156 19.391 1 92.88 343 GLU B CA 1
ATOM 7185 C C . GLU B 1 343 ? -10.406 50.844 18.203 1 92.88 343 GLU B C 1
ATOM 7187 O O . GLU B 1 343 ? -10.961 50.844 17.094 1 92.88 343 GLU B O 1
ATOM 7192 N N . GLU B 1 344 ? -9.258 51.469 18.438 1 93.31 344 GLU B N 1
ATOM 7193 C CA . GLU B 1 344 ? -8.531 52.125 17.359 1 93.31 344 GLU B CA 1
ATOM 7194 C C . GLU B 1 344 ? -8.094 51.125 16.297 1 93.31 344 GLU B C 1
ATOM 7196 O O . GLU B 1 344 ? -8.172 51.375 15.102 1 93.31 344 GLU B O 1
ATOM 7201 N N . ALA B 1 345 ? -7.648 50 16.75 1 95.56 345 ALA B N 1
ATOM 7202 C CA . ALA B 1 345 ? -7.23 48.938 15.82 1 95.56 345 ALA B CA 1
ATOM 7203 C C . ALA B 1 345 ? -8.414 48.406 15.016 1 95.56 345 ALA B C 1
ATOM 7205 O O . ALA B 1 345 ? -8.297 48.188 13.812 1 95.56 345 ALA B O 1
ATOM 7206 N N . ARG B 1 346 ? -9.539 48.25 15.617 1 94.69 346 ARG B N 1
ATOM 7207 C CA . ARG B 1 346 ? -10.75 47.75 14.969 1 94.69 346 ARG B CA 1
ATOM 7208 C C . ARG B 1 346 ? -11.242 48.719 13.906 1 94.69 346 ARG B C 1
ATOM 7210 O O . ARG B 1 346 ? -11.836 48.312 12.906 1 94.69 346 ARG B O 1
ATOM 7217 N N . ALA B 1 347 ? -10.969 49.938 14.148 1 93.5 347 ALA B N 1
ATOM 7218 C CA . ALA B 1 347 ? -11.414 50.969 13.227 1 93.5 347 ALA B CA 1
ATOM 7219 C C . ALA B 1 347 ? -10.664 50.875 11.898 1 93.5 347 ALA B C 1
ATOM 7221 O O . ALA B 1 347 ? -11.094 51.469 10.898 1 93.5 347 ALA B O 1
ATOM 7222 N N . CYS B 1 348 ? -9.609 50.156 11.836 1 95.5 348 CYS B N 1
ATOM 7223 C CA . CYS B 1 348 ? -8.844 49.938 10.609 1 95.5 348 CYS B CA 1
ATOM 7224 C C . CYS B 1 348 ? -9.508 48.906 9.719 1 95.5 348 CYS B C 1
ATOM 7226 O O . CYS B 1 348 ? -9.195 48.812 8.531 1 95.5 348 CYS B O 1
ATOM 7228 N N . ILE B 1 349 ? -10.516 48.188 10.258 1 96.81 349 ILE B N 1
ATOM 7229 C CA . ILE B 1 349 ? -11.047 47 9.609 1 96.81 349 ILE B CA 1
ATOM 7230 C C . ILE B 1 349 ? -12.422 47.281 9.016 1 96.81 349 ILE B C 1
ATOM 7232 O O . ILE B 1 349 ? -13.258 47.938 9.672 1 96.81 349 ILE B O 1
ATOM 7236 N N . TYR B 1 350 ? -12.648 46.938 7.777 1 96.56 350 TYR B N 1
ATOM 7237 C CA . TYR B 1 350 ? -13.93 46.969 7.086 1 96.56 350 TYR B CA 1
ATOM 7238 C C . TYR B 1 350 ? -14.336 45.594 6.613 1 96.56 350 TYR B C 1
ATOM 7240 O O . TYR B 1 350 ? -13.648 44.969 5.789 1 96.56 350 TYR B O 1
ATOM 7248 N N . MET B 1 351 ? -15.43 45.062 7.086 1 96.31 351 MET B N 1
ATOM 7249 C CA . MET B 1 351 ? -15.859 43.719 6.723 1 96.31 351 MET B CA 1
ATOM 7250 C C . MET B 1 351 ? -17.078 43.781 5.812 1 96.31 351 MET B C 1
ATOM 7252 O O . MET B 1 351 ? -18.016 44.531 6.062 1 96.31 351 MET B O 1
ATOM 7256 N N . VAL B 1 352 ? -17.062 42.938 4.777 1 95.12 352 VAL B N 1
ATOM 7257 C CA . VAL B 1 352 ? -18.156 42.875 3.803 1 95.12 352 VAL B CA 1
ATOM 7258 C C . VAL B 1 352 ? -18.75 41.469 3.797 1 95.12 352 VAL B C 1
ATOM 7260 O O . VAL B 1 352 ? -18.016 40.469 3.693 1 95.12 352 VAL B O 1
ATOM 7263 N N . ASP B 1 353 ? -20 41.281 3.895 1 91.5 353 ASP B N 1
ATOM 7264 C CA . ASP B 1 353 ? -20.672 39.969 3.738 1 91.5 353 ASP B CA 1
ATOM 7265 C C . ASP B 1 353 ? -21.641 40 2.562 1 91.5 353 ASP B C 1
ATOM 7267 O O . ASP B 1 353 ? -21.531 40.844 1.676 1 91.5 353 ASP B O 1
ATOM 7271 N N . SER B 1 354 ? -22.469 38.969 2.418 1 88.31 354 SER B N 1
ATOM 7272 C CA . SER B 1 354 ? -23.344 38.844 1.261 1 88.31 354 SER B CA 1
ATOM 7273 C C . SER B 1 354 ? -24.328 40 1.147 1 88.31 354 SER B C 1
ATOM 7275 O O . SER B 1 354 ? -24.875 40.25 0.073 1 88.31 354 SER B O 1
ATOM 7277 N N . LYS B 1 355 ? -24.453 40.75 2.24 1 90.56 355 LYS B N 1
ATOM 7278 C CA . LYS B 1 355 ? -25.391 41.875 2.24 1 90.56 355 LYS B CA 1
ATOM 7279 C C . LYS B 1 355 ? -24.641 43.188 2.154 1 90.56 355 LYS B C 1
ATOM 7281 O O . LYS B 1 355 ? -25.266 44.25 2.213 1 90.56 355 LYS B O 1
ATOM 7286 N N . GLY B 1 356 ? -23.344 43.125 2.09 1 93.19 356 GLY B N 1
ATOM 7287 C CA . GLY B 1 356 ? -22.547 44.344 1.934 1 93.19 356 GLY B CA 1
ATOM 7288 C C . GLY B 1 356 ? -21.656 44.625 3.131 1 93.19 356 GLY B C 1
ATOM 7289 O O . GLY B 1 356 ? -21.344 43.75 3.908 1 93.19 356 GLY B O 1
ATOM 7290 N N . LEU B 1 357 ? -21.281 45.969 3.154 1 95.75 357 LEU B N 1
ATOM 7291 C CA . LEU B 1 357 ? -20.422 46.406 4.242 1 95.75 357 LEU B CA 1
ATOM 7292 C C . LEU B 1 357 ? -21.141 46.281 5.582 1 95.75 357 LEU B C 1
ATOM 7294 O O . LEU B 1 357 ? -22.297 46.719 5.711 1 95.75 357 LEU B O 1
ATOM 7298 N N . ILE B 1 358 ? -20.469 45.781 6.562 1 94.75 358 ILE B N 1
ATOM 7299 C CA . ILE B 1 358 ? -21.078 45.594 7.871 1 94.75 358 ILE B CA 1
ATOM 7300 C C . ILE B 1 358 ? -21 46.906 8.672 1 94.75 358 ILE B C 1
ATOM 7302 O O . ILE B 1 358 ? -19.906 47.344 9.062 1 94.75 358 ILE B O 1
ATOM 7306 N N . THR B 1 359 ? -22.109 47.5 8.891 1 93.25 359 THR B N 1
ATOM 7307 C CA . THR B 1 359 ? -22.25 48.75 9.672 1 93.25 359 THR B CA 1
ATOM 7308 C C . THR B 1 359 ? -23.344 48.562 10.734 1 93.25 359 THR B C 1
ATOM 7310 O O . THR B 1 359 ? -24.141 47.656 10.664 1 93.25 359 THR B O 1
ATOM 7313 N N . ASP B 1 360 ? -23.219 49.375 11.711 1 88.19 360 ASP B N 1
ATOM 7314 C CA . ASP B 1 360 ? -24.234 49.312 12.758 1 88.19 360 ASP B CA 1
ATOM 7315 C C . ASP B 1 360 ? -25.562 49.906 12.289 1 88.19 360 ASP B C 1
ATOM 7317 O O . ASP B 1 360 ? -26.578 49.812 12.977 1 88.19 360 ASP B O 1
ATOM 7321 N N . THR B 1 361 ? -25.594 50.438 11.109 1 87 361 THR B N 1
ATOM 7322 C CA . THR B 1 361 ? -26.797 51.094 10.609 1 87 361 THR B CA 1
ATOM 7323 C C . THR B 1 361 ? -27.438 50.281 9.5 1 87 361 THR B C 1
ATOM 7325 O O . THR B 1 361 ? -28.484 50.656 8.969 1 87 361 THR B O 1
ATOM 7328 N N . ARG B 1 362 ? -26.875 49.219 9.094 1 85.56 362 ARG B N 1
ATOM 7329 C CA . ARG B 1 362 ? -27.359 48.469 7.945 1 85.56 362 ARG B CA 1
ATOM 7330 C C . ARG B 1 362 ? -28.75 47.875 8.219 1 85.56 362 ARG B C 1
ATOM 7332 O O . ARG B 1 362 ? -29.484 47.562 7.285 1 85.56 362 ARG B O 1
ATOM 7339 N N . GLY B 1 363 ? -29.266 47.75 9.438 1 80.88 363 GLY B N 1
ATOM 7340 C CA . GLY B 1 363 ? -30.641 47.375 9.773 1 80.88 363 GLY B CA 1
ATOM 7341 C C . GLY B 1 363 ? -30.812 45.906 10.07 1 80.88 363 GLY B C 1
ATOM 7342 O O . GLY B 1 363 ? -31.797 45.531 10.695 1 80.88 363 GLY B O 1
ATOM 7343 N N . ASP B 1 364 ? -30.016 44.969 9.539 1 82.44 364 ASP B N 1
ATOM 7344 C CA . ASP B 1 364 ? -30.219 43.531 9.805 1 82.44 364 ASP B CA 1
ATOM 7345 C C . ASP B 1 364 ? -29.562 43.125 11.125 1 82.44 364 ASP B C 1
ATOM 7347 O O . ASP B 1 364 ? -28.766 43.875 11.688 1 82.44 364 ASP B O 1
ATOM 7351 N N . GLU B 1 365 ? -30 41.969 11.688 1 82.75 365 GLU B N 1
ATOM 7352 C CA . GLU B 1 365 ? -29.422 41.406 12.891 1 82.75 365 GLU B CA 1
ATOM 7353 C C . GLU B 1 365 ? -28.094 40.719 12.594 1 82.75 365 GLU B C 1
ATOM 7355 O O . GLU B 1 365 ? -28.047 39.75 11.812 1 82.75 365 GLU B O 1
ATOM 7360 N N . LEU B 1 366 ? -27.047 41.25 13.172 1 82.19 366 LEU B N 1
ATOM 7361 C CA . LEU B 1 366 ? -25.703 40.688 12.977 1 82.19 366 LEU B CA 1
ATOM 7362 C C . LEU B 1 366 ? -25.406 39.625 14.023 1 82.19 366 LEU B C 1
ATOM 7364 O O . LEU B 1 366 ? -25.703 39.812 15.203 1 82.19 366 LEU B O 1
ATOM 7368 N N . PRO B 1 367 ? -24.953 38.531 13.562 1 76.94 367 PRO B N 1
ATOM 7369 C CA . PRO B 1 367 ? -24.422 37.562 14.555 1 76.94 367 PRO B CA 1
ATOM 7370 C C . PRO B 1 367 ? -23.406 38.219 15.5 1 76.94 367 PRO B C 1
ATOM 7372 O O . PRO B 1 367 ? -22.734 39.188 15.125 1 76.94 367 PRO B O 1
ATOM 7375 N N . GLU B 1 368 ? -23.281 37.656 16.672 1 75.44 368 GLU B N 1
ATOM 7376 C CA . GLU B 1 368 ? -22.453 38.219 17.734 1 75.44 368 GLU B CA 1
ATOM 7377 C C . GLU B 1 368 ? -21.016 38.406 17.281 1 75.44 368 GLU B C 1
ATOM 7379 O O . GLU B 1 368 ? -20.406 39.469 17.547 1 75.44 368 GLU B O 1
ATOM 7384 N N . HIS B 1 369 ? -20.453 37.531 16.578 1 75.5 369 HIS B N 1
ATOM 7385 C CA . HIS B 1 369 ? -19.047 37.594 16.203 1 75.5 369 HIS B CA 1
ATOM 7386 C C . HIS B 1 369 ? -18.797 38.688 15.172 1 75.5 369 HIS B C 1
ATOM 7388 O O . HIS B 1 369 ? -17.672 39.125 15.008 1 75.5 369 HIS B O 1
ATOM 7394 N N . LYS B 1 370 ? -19.844 39.125 14.508 1 79.81 370 LYS B N 1
ATOM 7395 C CA . LYS B 1 370 ? -19.719 40.219 13.523 1 79.81 370 LYS B CA 1
ATOM 7396 C C . LYS B 1 370 ? -19.969 41.562 14.164 1 79.81 370 LYS B C 1
ATOM 7398 O O . LYS B 1 370 ? -19.531 42.594 13.641 1 79.81 370 LYS B O 1
ATOM 7403 N N . GLN B 1 371 ? -20.719 41.531 15.219 1 82.75 371 GLN B N 1
ATOM 7404 C CA . GLN B 1 371 ? -21.125 42.781 15.852 1 82.75 371 GLN B CA 1
ATOM 7405 C C . GLN B 1 371 ? -19.906 43.562 16.328 1 82.75 371 GLN B C 1
ATOM 7407 O O . GLN B 1 371 ? -19.891 44.812 16.203 1 82.75 371 GLN B O 1
ATOM 7412 N N . GLU B 1 372 ? -18.953 42.844 16.781 1 83.31 372 GLU B N 1
ATOM 7413 C CA . GLU B 1 372 ? -17.766 43.5 17.312 1 83.31 372 GLU B CA 1
ATOM 7414 C C . GLU B 1 372 ? -17 44.188 16.203 1 83.31 372 GLU B C 1
ATOM 7416 O O . GLU B 1 372 ? -16.281 45.188 16.453 1 83.31 372 GLU B O 1
ATOM 7421 N N . MET B 1 373 ? -17.172 43.812 14.984 1 88.06 373 MET B N 1
ATOM 7422 C CA . MET B 1 373 ? -16.375 44.312 13.883 1 88.06 373 MET B CA 1
ATOM 7423 C C . MET B 1 373 ? -17.172 45.312 13.055 1 88.06 373 MET B C 1
ATOM 7425 O O . MET B 1 373 ? -16.656 45.906 12.102 1 88.06 373 MET B O 1
ATOM 7429 N N . ALA B 1 374 ? -18.391 45.562 13.438 1 91.75 374 ALA B N 1
ATOM 7430 C CA . ALA B 1 374 ? -19.234 46.469 12.688 1 91.75 374 ALA B CA 1
ATOM 7431 C C . ALA B 1 374 ? -18.719 47.906 12.789 1 91.75 374 ALA B C 1
ATOM 7433 O O . ALA B 1 374 ? -18.297 48.344 13.859 1 91.75 374 ALA B O 1
ATOM 7434 N N . ARG B 1 375 ? -18.812 48.656 11.625 1 92.69 375 ARG B N 1
ATOM 7435 C CA . ARG B 1 375 ? -18.453 50.062 11.609 1 92.69 375 ARG B CA 1
ATOM 7436 C C . ARG B 1 375 ? -19.5 50.906 12.336 1 92.69 375 ARG B C 1
ATOM 7438 O O . ARG B 1 375 ? -20.703 50.719 12.109 1 92.69 375 ARG B O 1
ATOM 7445 N N . ARG B 1 376 ? -18.984 51.812 13.148 1 89.31 376 ARG B N 1
ATOM 7446 C CA . ARG B 1 376 ? -19.891 52.656 13.93 1 89.31 376 ARG B CA 1
ATOM 7447 C C . ARG B 1 376 ? -19.562 54.125 13.742 1 89.31 376 ARG B C 1
ATOM 7449 O O . ARG B 1 376 ? -20.016 54.969 14.508 1 89.31 376 ARG B O 1
ATOM 7456 N N . ASP B 1 377 ? -18.797 54.531 12.859 1 90.12 377 ASP B N 1
ATOM 7457 C CA . ASP B 1 377 ? -18.281 55.875 12.719 1 90.12 377 ASP B CA 1
ATOM 7458 C C . ASP B 1 377 ? -19 56.625 11.594 1 90.12 377 ASP B C 1
ATOM 7460 O O . ASP B 1 377 ? -18.453 57.594 11.039 1 90.12 377 ASP B O 1
ATOM 7464 N N . GLY B 1 378 ? -20.078 56.125 11.133 1 87.38 378 GLY B N 1
ATOM 7465 C CA . GLY B 1 378 ? -20.891 56.844 10.164 1 87.38 378 GLY B CA 1
ATOM 7466 C C . GLY B 1 378 ? -20.578 56.438 8.727 1 87.38 378 GLY B C 1
ATOM 7467 O O . GLY B 1 378 ? -21.062 57.094 7.789 1 87.38 378 GLY B O 1
ATOM 7468 N N . VAL B 1 379 ? -19.859 55.438 8.555 1 91.06 379 VAL B N 1
ATOM 7469 C CA . VAL B 1 379 ? -19.594 54.938 7.219 1 91.06 379 VAL B CA 1
ATOM 7470 C C . VAL B 1 379 ? -20.906 54.562 6.547 1 91.06 379 VAL B C 1
ATOM 7472 O O . VAL B 1 379 ? -21.781 53.938 7.172 1 91.06 379 VAL B O 1
ATOM 7475 N N . PRO B 1 380 ? -21.094 54.969 5.293 1 92.12 380 PRO B N 1
ATOM 7476 C CA . PRO B 1 380 ? -22.344 54.656 4.609 1 92.12 380 PRO B CA 1
ATOM 7477 C C . PRO B 1 380 ? -22.516 53.188 4.312 1 92.12 380 PRO B C 1
ATOM 7479 O O . PRO B 1 380 ? -21.516 52.469 4.125 1 92.12 380 PRO B O 1
ATOM 7482 N N . ASP B 1 381 ? -23.766 52.844 4.27 1 92.94 381 ASP B N 1
ATOM 7483 C CA . ASP B 1 381 ? -24.062 51.469 3.838 1 92.94 381 ASP B CA 1
ATOM 7484 C C . ASP B 1 381 ? -23.766 51.281 2.352 1 92.94 381 ASP B C 1
ATOM 7486 O O . ASP B 1 381 ? -24.109 52.125 1.533 1 92.94 381 ASP B O 1
ATOM 7490 N N . MET B 1 382 ? -22.938 50.344 2.039 1 95.38 382 MET B N 1
ATOM 7491 C CA . MET B 1 382 ? -22.578 50.031 0.663 1 95.38 382 MET B CA 1
ATOM 7492 C C . MET B 1 382 ? -22.625 48.531 0.416 1 95.38 382 MET B C 1
ATOM 7494 O O . MET B 1 382 ? -22.266 47.719 1.289 1 95.38 382 MET B O 1
ATOM 7498 N N . LYS B 1 383 ? -23.062 48.156 -0.747 1 94.06 383 LYS B N 1
ATOM 7499 C CA . LYS B 1 383 ? -23.172 46.719 -1.082 1 94.06 383 LYS B CA 1
ATOM 7500 C C . LYS B 1 383 ? -22.141 46.344 -2.139 1 94.06 383 LYS B C 1
ATOM 7502 O O . LYS B 1 383 ? -21.594 45.219 -2.096 1 94.06 383 LYS B O 1
ATOM 7507 N N . ASP B 1 384 ? -21.906 47.219 -3.045 1 95.5 384 ASP B N 1
ATOM 7508 C CA . ASP B 1 384 ? -21 46.938 -4.16 1 95.5 384 ASP B CA 1
ATOM 7509 C C . ASP B 1 384 ? -19.547 47.031 -3.721 1 95.5 384 ASP B C 1
ATOM 7511 O O . ASP B 1 384 ? -19.125 48.062 -3.16 1 95.5 384 ASP B O 1
ATOM 7515 N N . LEU B 1 385 ? -18.766 46.031 -3.98 1 96.75 385 LEU B N 1
ATOM 7516 C CA . LEU B 1 385 ? -17.391 45.969 -3.521 1 96.75 385 LEU B CA 1
ATOM 7517 C C . LEU B 1 385 ? -16.547 47.094 -4.148 1 96.75 385 LEU B C 1
ATOM 7519 O O . LEU B 1 385 ? -15.672 47.656 -3.492 1 96.75 385 LEU B O 1
ATOM 7523 N N . ARG B 1 386 ? -16.75 47.312 -5.453 1 97.12 386 ARG B N 1
ATOM 7524 C CA . ARG B 1 386 ? -16 48.375 -6.109 1 97.12 386 ARG B CA 1
ATOM 7525 C C . ARG B 1 386 ? -16.219 49.719 -5.402 1 97.12 386 ARG B C 1
ATOM 7527 O O . ARG B 1 386 ? -15.266 50.438 -5.156 1 97.12 386 ARG B O 1
ATOM 7534 N N . GLU B 1 387 ? -17.438 50.031 -5.082 1 97.19 387 GLU B N 1
ATOM 7535 C CA . GLU B 1 387 ? -17.766 51.25 -4.371 1 97.19 387 GLU B CA 1
ATOM 7536 C C . GLU B 1 387 ? -17.094 51.281 -3 1 97.19 387 GLU B C 1
ATOM 7538 O O . GLU B 1 387 ? -16.609 52.344 -2.576 1 97.19 387 GLU B O 1
ATOM 7543 N N . ILE B 1 388 ? -17.125 50.219 -2.346 1 97.81 388 ILE B N 1
ATOM 7544 C CA . ILE B 1 388 ? -16.516 50.125 -1.024 1 97.81 388 ILE B CA 1
ATOM 7545 C C . ILE B 1 388 ? -15.016 50.406 -1.131 1 97.81 388 ILE B C 1
ATOM 7547 O O . ILE B 1 388 ? -14.453 51.125 -0.324 1 97.81 388 ILE B O 1
ATOM 7551 N N . VAL B 1 389 ? -14.367 49.781 -2.096 1 98.12 389 VAL B N 1
ATOM 7552 C CA . VAL B 1 389 ? -12.93 49.969 -2.305 1 98.12 389 VAL B CA 1
ATOM 7553 C C . VAL B 1 389 ? -12.617 51.406 -2.637 1 98.12 389 VAL B C 1
ATOM 7555 O O . VAL B 1 389 ? -11.633 51.969 -2.15 1 98.12 389 VAL B O 1
ATOM 7558 N N . GLU B 1 390 ? -13.453 52.031 -3.447 1 97.5 390 GLU B N 1
ATOM 7559 C CA . GLU B 1 390 ? -13.266 53.438 -3.809 1 97.5 390 GLU B CA 1
ATOM 7560 C C . GLU B 1 390 ? -13.406 54.344 -2.59 1 97.5 390 GLU B C 1
ATOM 7562 O O . GLU B 1 390 ? -12.695 55.344 -2.473 1 97.5 390 GLU B O 1
ATOM 7567 N N . TYR B 1 391 ? -14.297 54 -1.78 1 97.25 391 TYR B N 1
ATOM 7568 C CA . TYR B 1 391 ? -14.547 54.781 -0.584 1 97.25 391 TYR B CA 1
ATOM 7569 C C . TYR B 1 391 ? -13.438 54.594 0.44 1 97.25 391 TYR B C 1
ATOM 7571 O O . TYR B 1 391 ? -12.898 55.594 0.963 1 97.25 391 TYR B O 1
ATOM 7579 N N . VAL B 1 392 ? -13.055 53.375 0.709 1 97.62 392 VAL B N 1
ATOM 7580 C CA . VAL B 1 392 ? -12.156 53.031 1.811 1 97.62 392 VAL B CA 1
ATOM 7581 C C . VAL B 1 392 ? -10.711 53.281 1.387 1 97.62 392 VAL B C 1
ATOM 7583 O O . VAL B 1 392 ? -9.859 53.625 2.211 1 97.62 392 VAL B O 1
ATOM 7586 N N . LYS B 1 393 ? -10.414 53.031 0.121 1 97.94 393 LYS B N 1
ATOM 7587 C CA . LYS B 1 393 ? -9.047 53.062 -0.395 1 97.94 393 LYS B CA 1
ATOM 7588 C C . LYS B 1 393 ? -8.133 52.156 0.428 1 97.94 393 LYS B C 1
ATOM 7590 O O . LYS B 1 393 ? -7.109 52.625 0.949 1 97.94 393 LYS B O 1
ATOM 7595 N N . PRO B 1 394 ? -8.477 50.906 0.454 1 98.5 394 PRO B N 1
ATOM 7596 C CA . PRO B 1 394 ? -7.805 50 1.38 1 98.5 394 PRO B CA 1
ATOM 7597 C C . PRO B 1 394 ? -6.355 49.719 0.987 1 98.5 394 PRO B C 1
ATOM 7599 O O . PRO B 1 394 ? -6.023 49.719 -0.201 1 98.5 394 PRO B O 1
ATOM 7602 N N . HIS B 1 395 ? -5.504 49.5 1.994 1 98.38 395 HIS B N 1
ATOM 7603 C CA . HIS B 1 395 ? -4.133 49.062 1.817 1 98.38 395 HIS B CA 1
ATOM 7604 C C . HIS B 1 395 ? -4.09 47.562 1.556 1 98.38 395 HIS B C 1
ATOM 7606 O O . HIS B 1 395 ? -3.119 47.031 0.983 1 98.38 395 HIS B O 1
ATOM 7612 N N . ALA B 1 396 ? -5.105 46.844 2.006 1 98.44 396 ALA B N 1
ATOM 7613 C CA . ALA B 1 396 ? -5.199 45.406 1.833 1 98.44 396 ALA B CA 1
ATOM 7614 C C . ALA B 1 396 ? -6.637 44.969 1.562 1 98.44 396 ALA B C 1
ATOM 7616 O O . ALA B 1 396 ? -7.57 45.469 2.189 1 98.44 396 ALA B O 1
ATOM 7617 N N . LEU B 1 397 ? -6.801 44.125 0.572 1 98.44 397 LEU B N 1
ATOM 7618 C CA . LEU B 1 397 ? -8.055 43.406 0.296 1 98.44 397 LEU B CA 1
ATOM 7619 C C . LEU B 1 397 ? -7.906 41.938 0.566 1 98.44 397 LEU B C 1
ATOM 7621 O O . LEU B 1 397 ? -7.129 41.25 -0.105 1 98.44 397 LEU B O 1
ATOM 7625 N N . ILE B 1 398 ? -8.664 41.438 1.598 1 97.75 398 ILE B N 1
ATOM 7626 C CA . ILE B 1 398 ? -8.531 40.062 2.047 1 97.75 398 ILE B CA 1
ATOM 7627 C C . ILE B 1 398 ? -9.828 39.281 1.779 1 97.75 398 ILE B C 1
ATOM 7629 O O . ILE B 1 398 ? -10.891 39.688 2.275 1 97.75 398 ILE B O 1
ATOM 7633 N N . GLY B 1 399 ? -9.695 38.25 0.99 1 96.44 399 GLY B N 1
ATOM 7634 C CA . GLY B 1 399 ? -10.859 37.469 0.626 1 96.44 399 GLY B CA 1
ATOM 7635 C C . GLY B 1 399 ? -10.953 36.156 1.385 1 96.44 399 GLY B C 1
ATOM 7636 O O . GLY B 1 399 ? -10.047 35.312 1.312 1 96.44 399 GLY B O 1
ATOM 7637 N N . LEU B 1 400 ? -12 35.844 2.043 1 91.94 400 LEU B N 1
ATOM 7638 C CA . LEU B 1 400 ? -12.344 34.625 2.762 1 91.94 400 LEU B CA 1
ATOM 7639 C C . LEU B 1 400 ? -13.82 34.312 2.611 1 91.94 400 LEU B C 1
ATOM 7641 O O . LEU B 1 400 ? -14.492 33.969 3.59 1 91.94 400 LEU B O 1
ATOM 7645 N N . SER B 1 401 ? -14.344 34.469 1.386 1 87.12 401 SER B N 1
ATOM 7646 C CA . SER B 1 401 ? -15.773 34.375 1.116 1 87.12 401 SER B CA 1
ATOM 7647 C C . SER B 1 401 ? -16.156 32.969 0.627 1 87.12 401 SER B C 1
ATOM 7649 O O . SER B 1 401 ? -17.312 32.594 0.696 1 87.12 401 SER B O 1
ATOM 7651 N N . ALA B 1 402 ? -15.219 32.219 0.082 1 78.19 402 ALA B N 1
ATOM 7652 C CA . ALA B 1 402 ? -15.43 30.938 -0.574 1 78.19 402 ALA B CA 1
ATOM 7653 C C . ALA B 1 402 ? -16.406 31.062 -1.738 1 78.19 402 ALA B C 1
ATOM 7655 O O . ALA B 1 402 ? -17.125 30.109 -2.061 1 78.19 402 ALA B O 1
ATOM 7656 N N . ALA B 1 403 ? -16.5 32.188 -2.393 1 80.75 403 ALA B N 1
ATOM 7657 C CA . ALA B 1 403 ? -17.484 32.406 -3.439 1 80.75 403 ALA B CA 1
ATOM 7658 C C . ALA B 1 403 ? -16.828 32.969 -4.703 1 80.75 403 ALA B C 1
ATOM 7660 O O . ALA B 1 403 ? -17.484 33.625 -5.52 1 80.75 403 ALA B O 1
ATOM 7661 N N . GLY B 1 404 ? -15.625 32.75 -4.832 1 83.25 404 GLY B N 1
ATOM 7662 C CA . GLY B 1 404 ? -14.938 33.25 -6.008 1 83.25 404 GLY B CA 1
ATOM 7663 C C . GLY B 1 404 ? -15.125 32.406 -7.234 1 83.25 404 GLY B C 1
ATOM 7664 O O . GLY B 1 404 ? -15.727 31.312 -7.152 1 83.25 404 GLY B O 1
ATOM 7665 N N . PRO B 1 405 ? -14.578 33 -8.266 1 92.38 405 PRO B N 1
ATOM 7666 C CA . PRO B 1 405 ? -13.914 34.281 -8.422 1 92.38 405 PRO B CA 1
ATOM 7667 C C . PRO B 1 405 ? -14.906 35.438 -8.555 1 92.38 405 PRO B C 1
ATOM 7669 O O . PRO B 1 405 ? -15.891 35.344 -9.297 1 92.38 405 PRO B O 1
ATOM 7672 N N . VAL B 1 406 ? -14.641 36.562 -7.84 1 93.69 406 VAL B N 1
ATOM 7673 C CA . VAL B 1 406 ? -15.625 37.656 -7.879 1 93.69 406 VAL B CA 1
ATOM 7674 C C . VAL B 1 406 ? -14.906 39 -7.902 1 93.69 406 VAL B C 1
ATOM 7676 O O . VAL B 1 406 ? -15.547 40.062 -7.992 1 93.69 406 VAL B O 1
ATOM 7679 N N . TRP B 1 407 ? -13.609 39.031 -7.773 1 97.75 407 TRP B N 1
ATOM 7680 C CA . TRP B 1 407 ? -12.859 40.281 -7.867 1 97.75 407 TRP B CA 1
ATOM 7681 C C . TRP B 1 407 ? -12.523 40.625 -9.32 1 97.75 407 TRP B C 1
ATOM 7683 O O . TRP B 1 407 ? -11.562 40.094 -9.875 1 97.75 407 TRP B O 1
ATOM 7693 N N . THR B 1 408 ? -13.195 41.531 -9.859 1 97.31 408 THR B N 1
ATOM 7694 C CA . THR B 1 408 ? -13.102 41.875 -11.273 1 97.31 408 THR B CA 1
ATOM 7695 C C . THR B 1 408 ? -12.031 42.969 -11.5 1 97.31 408 THR B C 1
ATOM 7697 O O . THR B 1 408 ? -11.484 43.5 -10.539 1 97.31 408 THR B O 1
ATOM 7700 N N . GLU B 1 409 ? -11.742 43.219 -12.82 1 98 409 GLU B N 1
ATOM 7701 C CA . GLU B 1 409 ? -10.711 44.188 -13.219 1 98 409 GLU B CA 1
ATOM 7702 C C . GLU B 1 409 ? -11.016 45.562 -12.664 1 98 409 GLU B C 1
ATOM 7704 O O . GLU B 1 409 ? -10.133 46.25 -12.117 1 98 409 GLU B O 1
ATOM 7709 N N . PRO B 1 410 ? -12.266 46 -12.68 1 98.06 410 PRO B N 1
ATOM 7710 C CA . PRO B 1 410 ? -12.555 47.344 -12.125 1 98.06 410 PRO B CA 1
ATOM 7711 C C . PRO B 1 410 ? -12.266 47.438 -10.633 1 98.06 410 PRO B C 1
ATOM 7713 O O . PRO B 1 410 ? -11.844 48.469 -10.141 1 98.06 410 PRO B O 1
ATOM 7716 N N . ILE B 1 411 ? -12.469 46.406 -9.938 1 97.94 411 ILE B N 1
ATOM 7717 C CA . ILE B 1 411 ? -12.195 46.406 -8.5 1 97.94 411 ILE B CA 1
ATOM 7718 C C . ILE B 1 411 ? -10.695 46.531 -8.25 1 97.94 411 ILE B C 1
ATOM 7720 O O . ILE B 1 411 ? -10.273 47.312 -7.398 1 97.94 411 ILE B O 1
ATOM 7724 N N . VAL B 1 412 ? -9.898 45.812 -9.016 1 98.19 412 VAL B N 1
ATOM 7725 C CA . VAL B 1 412 ? -8.445 45.844 -8.859 1 98.19 412 VAL B CA 1
ATOM 7726 C C . VAL B 1 412 ? -7.91 47.219 -9.25 1 98.19 412 VAL B C 1
ATOM 7728 O O . VAL B 1 412 ? -7.008 47.75 -8.594 1 98.19 412 VAL B O 1
ATOM 7731 N N . GLN B 1 413 ? -8.469 47.75 -10.266 1 97.81 413 GLN B N 1
ATOM 7732 C CA . GLN B 1 413 ? -8.062 49.094 -10.695 1 97.81 413 GLN B CA 1
ATOM 7733 C C . GLN B 1 413 ? -8.398 50.125 -9.641 1 97.81 413 GLN B C 1
ATOM 7735 O O . GLN B 1 413 ? -7.602 51.031 -9.359 1 97.81 413 GLN B O 1
ATOM 7740 N N . ALA B 1 414 ? -9.562 50 -9.086 1 97.75 414 ALA B N 1
ATOM 7741 C CA . ALA B 1 414 ? -9.953 50.906 -7.996 1 97.75 414 ALA B CA 1
ATOM 7742 C C . ALA B 1 414 ? -8.992 50.781 -6.812 1 97.75 414 ALA B C 1
ATOM 7744 O O . ALA B 1 414 ? -8.648 51.781 -6.18 1 97.75 414 ALA B O 1
ATOM 7745 N N . LEU B 1 415 ? -8.617 49.594 -6.496 1 97.88 415 LEU B N 1
ATOM 7746 C CA . LEU B 1 415 ? -7.656 49.312 -5.426 1 97.88 415 LEU B CA 1
ATOM 7747 C C . LEU B 1 415 ? -6.348 50.062 -5.676 1 97.88 415 LEU B C 1
ATOM 7749 O O . LEU B 1 415 ? -5.812 50.719 -4.773 1 97.88 415 LEU B O 1
ATOM 7753 N N . CYS B 1 416 ? -5.887 50 -6.887 1 97.44 416 CYS B N 1
ATOM 7754 C CA . CYS B 1 416 ? -4.605 50.594 -7.262 1 97.44 416 CYS B CA 1
ATOM 7755 C C . CYS B 1 416 ? -4.691 52.125 -7.324 1 97.44 416 CYS B C 1
ATOM 7757 O O . CYS B 1 416 ? -3.672 52.812 -7.246 1 97.44 416 CYS B O 1
ATOM 7759 N N . GLN B 1 417 ? -5.832 52.656 -7.5 1 96.88 417 GLN B N 1
ATOM 7760 C CA . GLN B 1 417 ? -6.012 54.094 -7.477 1 96.88 417 GLN B CA 1
ATOM 7761 C C . GLN B 1 417 ? -5.859 54.656 -6.062 1 96.88 417 GLN B C 1
ATOM 7763 O O . GLN B 1 417 ? -5.383 55.781 -5.875 1 96.88 417 GLN B O 1
ATOM 7768 N N . GLY B 1 418 ? -6.223 53.906 -5.156 1 95.88 418 GLY B N 1
ATOM 7769 C CA . GLY B 1 418 ? -6.191 54.344 -3.771 1 95.88 418 GLY B CA 1
ATOM 7770 C C . GLY B 1 418 ? -4.875 54.062 -3.078 1 95.88 418 GLY B C 1
ATOM 7771 O O . GLY B 1 418 ? -4.496 54.75 -2.129 1 95.88 418 GLY B O 1
ATOM 7772 N N . THR B 1 419 ? -4.199 53.031 -3.457 1 96.12 419 THR B N 1
ATOM 7773 C CA . THR B 1 419 ? -2.953 52.594 -2.854 1 96.12 419 THR B CA 1
ATOM 7774 C C . THR B 1 419 ? -1.962 52.125 -3.926 1 96.12 419 THR B C 1
ATOM 7776 O O . THR B 1 419 ? -2.303 51.344 -4.805 1 96.12 419 THR B O 1
ATOM 7779 N N . GLU B 1 420 ? -0.771 52.562 -3.863 1 95.56 420 GLU B N 1
ATOM 7780 C CA . GLU B 1 420 ? 0.229 52.344 -4.902 1 95.56 420 GLU B CA 1
ATOM 7781 C C . GLU B 1 420 ? 0.52 50.844 -5.082 1 95.56 420 GLU B C 1
ATOM 7783 O O . GLU B 1 420 ? 0.615 50.344 -6.211 1 95.56 420 GLU B O 1
ATOM 7788 N N . SER B 1 421 ? 0.712 50.125 -4.016 1 96.56 421 SER B N 1
ATOM 7789 C CA . SER B 1 421 ? 0.998 48.688 -4.031 1 96.56 421 SER B CA 1
ATOM 7790 C C . SER B 1 421 ? 0.085 47.938 -3.074 1 96.56 421 SER B C 1
ATOM 7792 O O . SER B 1 421 ? 0.543 47.406 -2.061 1 96.56 421 SER B O 1
ATOM 7794 N N . PRO B 1 422 ? -1.165 47.781 -3.408 1 97.88 422 PRO B N 1
ATOM 7795 C CA . PRO B 1 422 ? -2.107 47.156 -2.473 1 97.88 422 PRO B CA 1
ATOM 7796 C C . PRO B 1 422 ? -1.865 45.656 -2.289 1 97.88 422 PRO B C 1
ATOM 7798 O O . PRO B 1 422 ? -1.422 45 -3.221 1 97.88 422 PRO B O 1
ATOM 7801 N N . LEU B 1 423 ? -2.17 45.188 -1.084 1 98.06 423 LEU B N 1
ATOM 7802 C CA . LEU B 1 423 ? -2.172 43.75 -0.814 1 98.06 423 LEU B CA 1
ATOM 7803 C C . LEU B 1 423 ? -3.445 43.125 -1.342 1 98.06 423 LEU B C 1
ATOM 7805 O O . LEU B 1 423 ? -4.547 43.625 -1.121 1 98.06 423 LEU B O 1
ATOM 7809 N N . VAL B 1 424 ? -3.283 42.031 -2.111 1 98.06 424 VAL B N 1
ATOM 7810 C CA . VAL B 1 424 ? -4.395 41.25 -2.645 1 98.06 424 VAL B CA 1
ATOM 7811 C C . VAL B 1 424 ? -4.309 39.812 -2.146 1 98.06 424 VAL B C 1
ATOM 7813 O O . VAL B 1 424 ? -3.51 39.031 -2.654 1 98.06 424 VAL B O 1
ATOM 7816 N N . PHE B 1 425 ? -5.191 39.438 -1.16 1 97.81 425 PHE B N 1
ATOM 7817 C CA . PHE B 1 425 ? -5.156 38.156 -0.505 1 97.81 425 PHE B CA 1
ATOM 7818 C C . PHE B 1 425 ? -6.414 37.344 -0.832 1 97.81 425 PHE B C 1
ATOM 7820 O O . PHE B 1 425 ? -7.336 37.281 -0.02 1 97.81 425 PHE B O 1
ATOM 7827 N N . PRO B 1 426 ? -6.453 36.688 -2.016 1 97.19 426 PRO B N 1
ATOM 7828 C CA . PRO B 1 426 ? -7.551 35.75 -2.27 1 97.19 426 PRO B CA 1
ATOM 7829 C C . PRO B 1 426 ? -7.387 34.438 -1.53 1 97.19 426 PRO B C 1
ATOM 7831 O O . PRO B 1 426 ? -6.781 33.5 -2.061 1 97.19 426 PRO B O 1
ATOM 7834 N N . LEU B 1 427 ? -8.008 34.312 -0.362 1 94.12 427 LEU B N 1
ATOM 7835 C CA . LEU B 1 427 ? -7.629 33.219 0.554 1 94.12 427 LEU B CA 1
ATOM 7836 C C . LEU B 1 427 ? -8.648 32.094 0.509 1 94.12 427 LEU B C 1
ATOM 7838 O O . LEU B 1 427 ? -8.469 31.062 1.175 1 94.12 427 LEU B O 1
ATOM 7842 N N . SER B 1 428 ? -9.672 32.219 -0.326 1 89 428 SER B N 1
ATOM 7843 C CA . SER B 1 428 ? -10.648 31.141 -0.423 1 89 428 SER B CA 1
ATOM 7844 C C . SER B 1 428 ? -10.039 29.891 -1.055 1 89 428 SER B C 1
ATOM 7846 O O . SER B 1 428 ? -9.234 30 -1.983 1 89 428 SER B O 1
ATOM 7848 N N . ASN B 1 429 ? -10.375 28.75 -0.427 1 82.19 429 ASN B N 1
ATOM 7849 C CA . ASN B 1 429 ? -9.992 27.438 -0.937 1 82.19 429 ASN B CA 1
ATOM 7850 C C . ASN B 1 429 ? -11.211 26.641 -1.394 1 82.19 429 ASN B C 1
ATOM 7852 O O . ASN B 1 429 ? -12.32 26.844 -0.881 1 82.19 429 ASN B O 1
ATOM 7856 N N . PRO B 1 430 ? -11.008 25.719 -2.359 1 80 430 PRO B N 1
ATOM 7857 C CA . PRO B 1 430 ? -9.812 25.453 -3.152 1 80 430 PRO B CA 1
ATOM 7858 C C . PRO B 1 430 ? -9.562 26.5 -4.234 1 80 430 PRO B C 1
ATOM 7860 O O . PRO B 1 430 ? -10.258 27.516 -4.285 1 80 430 PRO B O 1
ATOM 7863 N N . THR B 1 431 ? -8.562 26.25 -5.09 1 81.5 431 THR B N 1
ATOM 7864 C CA . THR B 1 431 ? -8.062 27.234 -6.055 1 81.5 431 THR B CA 1
ATOM 7865 C C . THR B 1 431 ? -9.203 27.75 -6.926 1 81.5 431 THR B C 1
ATOM 7867 O O . THR B 1 431 ? -9.305 28.953 -7.164 1 81.5 431 THR B O 1
ATOM 7870 N N . PRO B 1 432 ? -10.117 26.891 -7.277 1 84.44 432 PRO B N 1
ATOM 7871 C CA . PRO B 1 432 ? -11.188 27.391 -8.141 1 84.44 432 PRO B CA 1
ATOM 7872 C C . PRO B 1 432 ? -12.125 28.344 -7.414 1 84.44 432 PRO B C 1
ATOM 7874 O O . PRO B 1 432 ? -12.883 29.078 -8.055 1 84.44 432 PRO B O 1
ATOM 7877 N N . LYS B 1 433 ? -12.094 28.438 -6.145 1 87 433 LYS B N 1
ATOM 7878 C CA . LYS B 1 433 ? -12.977 29.297 -5.348 1 87 433 LYS B CA 1
ATOM 7879 C C . LYS B 1 433 ? -12.258 30.578 -4.914 1 87 433 LYS B C 1
ATOM 7881 O O . LYS B 1 433 ? -12.852 31.438 -4.258 1 87 433 LYS B O 1
ATOM 7886 N N . ALA B 1 434 ? -11.023 30.719 -5.309 1 92 434 ALA B N 1
ATOM 7887 C CA . ALA B 1 434 ? -10.289 31.938 -4.957 1 92 434 ALA B CA 1
ATOM 7888 C C . ALA B 1 434 ? -10.969 33.188 -5.531 1 92 434 ALA B C 1
ATOM 7890 O O . ALA B 1 434 ? -11.484 33.156 -6.648 1 92 434 ALA B O 1
ATOM 7891 N N . GLU B 1 435 ? -10.906 34.312 -4.91 1 96.62 435 GLU B N 1
ATOM 7892 C CA . GLU B 1 435 ? -11.586 35.562 -5.301 1 96.62 435 GLU B CA 1
ATOM 7893 C C . GLU B 1 435 ? -11.031 36.094 -6.609 1 96.62 435 GLU B C 1
ATOM 7895 O O . GLU B 1 435 ? -11.742 36.781 -7.363 1 96.62 435 GLU B O 1
ATOM 7900 N N . ILE B 1 436 ? -9.82 35.844 -6.863 1 97.38 436 ILE B N 1
ATOM 7901 C CA . ILE B 1 436 ? -9.133 36.281 -8.078 1 97.38 436 ILE B CA 1
ATOM 7902 C C . ILE B 1 436 ? -7.926 35.375 -8.336 1 97.38 436 ILE B C 1
ATOM 7904 O O . ILE B 1 436 ? -7.355 34.812 -7.402 1 97.38 436 ILE B O 1
ATOM 7908 N N . SER B 1 437 ? -7.574 35.156 -9.594 1 96.38 437 SER B N 1
ATOM 7909 C CA . SER B 1 437 ? -6.355 34.438 -9.93 1 96.38 437 SER B CA 1
ATOM 7910 C C . SER B 1 437 ? -5.129 35.344 -9.852 1 96.38 437 SER B C 1
ATOM 7912 O O . SER B 1 437 ? -5.242 36.562 -9.945 1 96.38 437 SER B O 1
ATOM 7914 N N . ALA B 1 438 ? -3.975 34.719 -9.68 1 96.44 438 ALA B N 1
ATOM 7915 C CA . ALA B 1 438 ? -2.727 35.469 -9.672 1 96.44 438 ALA B CA 1
ATOM 7916 C C . ALA B 1 438 ? -2.514 36.188 -11 1 96.44 438 ALA B C 1
ATOM 7918 O O . ALA B 1 438 ? -2.074 37.344 -11.023 1 96.44 438 ALA B O 1
ATOM 7919 N N . GLU B 1 439 ? -2.803 35.5 -12.047 1 96.94 439 GLU B N 1
ATOM 7920 C CA . GLU B 1 439 ? -2.652 36.094 -13.383 1 96.94 439 GLU B CA 1
ATOM 7921 C C . GLU B 1 439 ? -3.461 37.375 -13.523 1 96.94 439 GLU B C 1
ATOM 7923 O O . GLU B 1 439 ? -2.936 38.406 -13.969 1 96.94 439 GLU B O 1
ATOM 7928 N N . ASN B 1 440 ? -4.711 37.312 -13.148 1 97.81 440 ASN B N 1
ATOM 7929 C CA . ASN B 1 440 ? -5.582 38.5 -13.234 1 97.81 440 ASN B CA 1
ATOM 7930 C C . ASN B 1 440 ? -5.129 39.594 -12.289 1 97.81 440 ASN B C 1
ATOM 7932 O O . ASN B 1 440 ? -5.148 40.781 -12.656 1 97.81 440 ASN B O 1
ATOM 7936 N N . ALA B 1 441 ? -4.742 39.25 -11.094 1 98 441 ALA B N 1
ATOM 7937 C CA . ALA B 1 441 ? -4.312 40.219 -10.102 1 98 441 ALA B CA 1
ATOM 7938 C C . ALA B 1 441 ? -3.121 41.031 -10.617 1 98 441 ALA B C 1
ATOM 7940 O O . ALA B 1 441 ? -3.119 42.25 -10.547 1 98 441 ALA B O 1
ATOM 7941 N N . TYR B 1 442 ? -2.133 40.344 -11.125 1 97 442 TYR B N 1
ATOM 7942 C CA . TYR B 1 442 ? -0.932 41 -11.617 1 97 442 TYR B CA 1
ATOM 7943 C C . TYR B 1 442 ? -1.229 41.812 -12.875 1 97 442 TYR B C 1
ATOM 7945 O O . TYR B 1 442 ? -0.781 42.938 -13.016 1 97 442 TYR B O 1
ATOM 7953 N N . SER B 1 443 ? -1.975 41.219 -13.75 1 97.25 443 SER B N 1
ATOM 7954 C CA . SER B 1 443 ? -2.283 41.875 -15.016 1 97.25 443 SER B CA 1
ATOM 7955 C C . SER B 1 443 ? -3.129 43.125 -14.789 1 97.25 443 SER B C 1
ATOM 7957 O O . SER B 1 443 ? -2.828 44.188 -15.32 1 97.25 443 SER B O 1
ATOM 7959 N 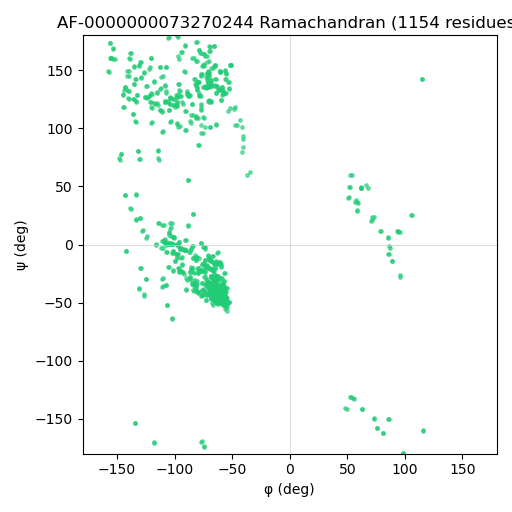N . TRP B 1 444 ? -4.16 43.031 -13.984 1 97.94 444 TRP B N 1
ATOM 7960 C CA . TRP B 1 444 ? -5.129 44.094 -13.82 1 97.94 444 TRP B CA 1
ATOM 7961 C C . TRP B 1 444 ? -4.559 45.219 -12.945 1 97.94 444 TRP B C 1
ATOM 7963 O O . TRP B 1 444 ? -5.039 46.344 -12.984 1 97.94 444 TRP B O 1
ATOM 7973 N N . SER B 1 445 ? -3.561 44.938 -12.117 1 97.69 445 SER B N 1
ATOM 7974 C CA . SER B 1 445 ? -2.885 45.938 -11.305 1 97.69 445 SER B CA 1
ATOM 7975 C C . SER B 1 445 ? -1.646 46.469 -12.016 1 97.69 445 SER B C 1
ATOM 7977 O O . SER B 1 445 ? -0.94 47.344 -11.477 1 97.69 445 SER B O 1
ATOM 7979 N N . LYS B 1 446 ? -1.342 45.906 -13.188 1 96.38 446 LYS B N 1
ATOM 7980 C CA . LYS B 1 446 ? -0.138 46.25 -13.938 1 96.38 446 LYS B CA 1
ATOM 7981 C C . LYS B 1 446 ? 1.119 45.969 -13.117 1 96.38 446 LYS B C 1
ATOM 7983 O O . LYS B 1 446 ? 2.025 46.812 -13.07 1 96.38 446 LYS B O 1
ATOM 7988 N N . GLY B 1 447 ? 1.078 44.938 -12.344 1 94.44 447 GLY B N 1
ATOM 7989 C CA . GLY B 1 447 ? 2.229 44.469 -11.586 1 94.44 447 GLY B CA 1
ATOM 7990 C C . GLY B 1 447 ? 2.389 45.188 -10.25 1 94.44 447 GLY B C 1
ATOM 7991 O O . GLY B 1 447 ? 3.344 44.906 -9.516 1 94.44 447 GLY B O 1
ATOM 7992 N N . ARG B 1 448 ? 1.461 46 -9.891 1 95.06 448 ARG B N 1
ATOM 7993 C CA . ARG B 1 448 ? 1.617 46.844 -8.711 1 95.06 448 ARG B CA 1
ATOM 7994 C C . ARG B 1 448 ? 1.176 46.125 -7.449 1 95.06 448 ARG B C 1
ATOM 7996 O O . ARG B 1 448 ? 1.68 46.406 -6.355 1 95.06 448 ARG B O 1
ATOM 8003 N N . CYS B 1 449 ? 0.289 45.219 -7.551 1 96.25 449 CYS B N 1
ATOM 8004 C CA . CYS B 1 449 ? -0.252 44.594 -6.355 1 96.25 449 CYS B CA 1
ATOM 8005 C C . CYS B 1 449 ? 0.754 43.625 -5.754 1 96.25 449 CYS B C 1
ATOM 8007 O O . CYS B 1 449 ? 1.656 43.125 -6.449 1 96.25 449 CYS B O 1
ATOM 8009 N N . ILE B 1 450 ? 0.656 43.375 -4.484 1 96.31 450 ILE B N 1
ATOM 8010 C CA . ILE B 1 450 ? 1.35 42.312 -3.764 1 96.31 450 ILE B CA 1
ATOM 8011 C C . ILE B 1 450 ? 0.378 41.188 -3.467 1 96.31 450 ILE B C 1
ATOM 8013 O O . ILE B 1 450 ? -0.618 41.375 -2.766 1 96.31 450 ILE B O 1
ATOM 8017 N N . PHE B 1 451 ? 0.721 40.031 -3.973 1 96.62 451 PHE B N 1
ATOM 8018 C CA . PHE B 1 451 ? -0.251 38.938 -4.031 1 96.62 451 PHE B CA 1
ATOM 8019 C C . PHE B 1 451 ? 0.143 37.812 -3.086 1 96.62 451 PHE B C 1
ATOM 8021 O O . PHE B 1 451 ? 1.309 37.406 -3.041 1 96.62 451 PHE B O 1
ATOM 8028 N N . ALA B 1 452 ? -0.845 37.281 -2.295 1 96.19 452 ALA B N 1
ATOM 8029 C CA . ALA B 1 452 ? -0.704 36.031 -1.562 1 96.19 452 ALA B CA 1
ATOM 8030 C C . ALA B 1 452 ? -2.025 35.281 -1.521 1 96.19 452 ALA B C 1
ATOM 8032 O O . ALA B 1 452 ? -3.008 35.75 -0.953 1 96.19 452 ALA B O 1
ATOM 8033 N N . GLY B 1 453 ? -2.037 34.125 -2.086 1 93.94 453 GLY B N 1
ATOM 8034 C CA . GLY B 1 453 ? -3.25 33.344 -2.139 1 93.94 453 GLY B CA 1
ATOM 8035 C C . GLY B 1 453 ? -3.367 32.344 -0.99 1 93.94 453 GLY B C 1
ATOM 8036 O O . GLY B 1 453 ? -2.402 32.125 -0.255 1 93.94 453 GLY B O 1
ATOM 8037 N N . GLY B 1 454 ? -4.602 31.797 -0.79 1 89.12 454 GLY B N 1
ATOM 8038 C CA . GLY B 1 454 ? -4.82 30.703 0.13 1 89.12 454 GLY B CA 1
ATOM 8039 C C . GLY B 1 454 ? -4.422 29.359 -0.448 1 89.12 454 GLY B C 1
ATOM 8040 O O . GLY B 1 454 ? -4.195 28.391 0.295 1 89.12 454 GLY B O 1
ATOM 8041 N N . SER B 1 455 ? -4.34 29.281 -1.736 1 85.56 455 SER B N 1
ATOM 8042 C CA . SER B 1 455 ? -3.902 28.125 -2.51 1 85.56 455 SER B CA 1
ATOM 8043 C C . SER B 1 455 ? -2.689 28.453 -3.371 1 85.56 455 SER B C 1
ATOM 8045 O O . SER B 1 455 ? -2.412 29.625 -3.633 1 85.56 455 SER B O 1
ATOM 8047 N N . PRO B 1 456 ? -2.012 27.375 -3.766 1 84.88 456 PRO B N 1
ATOM 8048 C CA . PRO B 1 456 ? -0.855 27.656 -4.617 1 84.88 456 PRO B CA 1
ATOM 8049 C C . PRO B 1 456 ? -1.253 28.125 -6.02 1 84.88 456 PRO B C 1
ATOM 8051 O O . PRO B 1 456 ? -2.227 27.609 -6.586 1 84.88 456 PRO B O 1
ATOM 8054 N N . PHE B 1 457 ? -0.556 29.141 -6.598 1 89.88 457 PHE B N 1
ATOM 8055 C CA . PHE B 1 457 ? -0.671 29.609 -7.973 1 89.88 457 PHE B CA 1
ATOM 8056 C C . PHE B 1 457 ? 0.671 29.531 -8.688 1 89.88 457 PHE B C 1
ATOM 8058 O O . PHE B 1 457 ? 1.725 29.656 -8.062 1 89.88 457 PHE B O 1
ATOM 8065 N N . LYS B 1 458 ? 0.652 29.344 -9.977 1 89.5 458 LYS B N 1
ATOM 8066 C CA . LYS B 1 458 ? 1.868 29.312 -10.781 1 89.5 458 LYS B CA 1
ATOM 8067 C C . LYS B 1 458 ? 2.451 30.703 -10.977 1 89.5 458 LYS B C 1
ATOM 8069 O O . LYS B 1 458 ? 1.731 31.703 -10.883 1 89.5 458 LYS B O 1
ATOM 8074 N N . PRO B 1 459 ? 3.77 30.766 -11.188 1 93.38 459 PRO B N 1
ATOM 8075 C CA . PRO B 1 459 ? 4.355 32.062 -11.547 1 93.38 459 PRO B CA 1
ATOM 8076 C C . PRO B 1 459 ? 3.691 32.688 -12.773 1 93.38 459 PRO B C 1
ATOM 8078 O O . PRO B 1 459 ? 3.238 31.969 -13.664 1 93.38 459 PRO B O 1
ATOM 8081 N N . VAL B 1 460 ? 3.648 33.969 -12.773 1 95.38 460 VAL B N 1
ATOM 8082 C CA . VAL B 1 460 ? 2.971 34.688 -13.836 1 95.38 460 VAL B CA 1
ATOM 8083 C C . VAL B 1 460 ? 3.961 35.625 -14.531 1 95.38 460 VAL B C 1
ATOM 8085 O O . VAL B 1 460 ? 4.68 36.375 -13.875 1 95.38 460 VAL B O 1
ATOM 8088 N N . LYS B 1 461 ? 4.059 35.406 -15.805 1 95.12 461 LYS B N 1
ATOM 8089 C CA . LYS B 1 461 ? 4.84 36.344 -16.609 1 95.12 461 LYS B CA 1
ATOM 8090 C C . LYS B 1 461 ? 3.994 37.562 -17.031 1 95.12 461 LYS B C 1
ATOM 8092 O O . LYS B 1 461 ? 2.939 37.375 -17.641 1 95.12 461 LYS B O 1
ATOM 8097 N N . TYR B 1 462 ? 4.457 38.812 -16.625 1 93.56 462 TYR B N 1
ATOM 8098 C CA . TYR B 1 462 ? 3.789 40.031 -17.016 1 93.56 462 TYR B CA 1
ATOM 8099 C C . TYR B 1 462 ? 4.805 41.125 -17.344 1 93.56 462 TYR B C 1
ATOM 8101 O O . TYR B 1 462 ? 5.703 41.406 -16.562 1 93.56 462 TYR B O 1
ATOM 8109 N N . ASP B 1 463 ? 4.656 41.688 -18.547 1 93.06 463 ASP B N 1
ATOM 8110 C CA . ASP B 1 463 ? 5.492 42.781 -19.031 1 93.06 463 ASP B CA 1
ATOM 8111 C C . ASP B 1 463 ? 6.977 42.469 -18.875 1 93.06 463 ASP B C 1
ATOM 8113 O O . ASP B 1 463 ? 7.734 43.25 -18.297 1 93.06 463 ASP B O 1
ATOM 8117 N N . GLY B 1 464 ? 7.426 41.281 -19.125 1 92.38 464 GLY B N 1
ATOM 8118 C CA . GLY B 1 464 ? 8.812 40.844 -19.156 1 92.38 464 GLY B CA 1
ATOM 8119 C C . GLY B 1 464 ? 9.344 40.438 -17.797 1 92.38 464 GLY B C 1
ATOM 8120 O O . GLY B 1 464 ? 10.484 39.969 -17.688 1 92.38 464 GLY B O 1
ATOM 8121 N N . GLN B 1 465 ? 8.516 40.562 -16.828 1 91.56 465 GLN B N 1
ATOM 8122 C CA . GLN B 1 465 ? 8.906 40.188 -15.477 1 91.56 465 GLN B CA 1
ATOM 8123 C C . GLN B 1 465 ? 8.125 38.938 -15.016 1 91.56 465 GLN B C 1
ATOM 8125 O O . GLN B 1 465 ? 6.965 38.781 -15.398 1 91.56 465 GLN B O 1
ATOM 8130 N N . THR B 1 466 ? 8.773 38.062 -14.234 1 93.75 466 THR B N 1
ATOM 8131 C CA . THR B 1 466 ? 8.102 36.906 -13.648 1 93.75 466 THR B CA 1
ATOM 8132 C C . THR B 1 466 ? 7.723 37.188 -12.195 1 93.75 466 THR B C 1
ATOM 8134 O O . THR B 1 466 ? 8.586 37.5 -11.375 1 93.75 466 THR B O 1
ATOM 8137 N N . PHE B 1 467 ? 6.441 37.156 -11.945 1 93.06 467 PHE B N 1
ATOM 8138 C CA . PHE B 1 467 ? 5.918 37.312 -10.594 1 93.06 467 PHE B CA 1
ATOM 8139 C C . PHE B 1 467 ? 5.637 35.938 -9.953 1 93.06 467 PHE B C 1
ATOM 8141 O O . PHE B 1 467 ? 5.008 35.094 -10.578 1 93.06 467 PHE B O 1
ATOM 8148 N N . VAL B 1 468 ? 6.148 35.75 -8.758 1 91.38 468 VAL B N 1
ATOM 8149 C CA . VAL B 1 468 ? 5.895 34.5 -8.023 1 91.38 468 VAL B CA 1
ATOM 8150 C C . VAL B 1 468 ? 4.863 34.75 -6.93 1 91.38 468 VAL B C 1
ATOM 8152 O O . VAL B 1 468 ? 5.172 35.375 -5.902 1 91.38 468 VAL B O 1
ATOM 8155 N N . PRO B 1 469 ? 3.654 34.281 -7.172 1 93.06 469 PRO B N 1
ATOM 8156 C CA . PRO B 1 469 ? 2.611 34.469 -6.164 1 93.06 469 PRO B CA 1
ATOM 8157 C C . PRO B 1 469 ? 2.969 33.875 -4.812 1 93.06 469 PRO B C 1
ATOM 8159 O O . PRO B 1 469 ? 3.457 32.75 -4.75 1 93.06 469 PRO B O 1
ATOM 8162 N N . GLY B 1 470 ? 2.758 34.656 -3.713 1 91.38 470 GLY B N 1
ATOM 8163 C CA . GLY B 1 470 ? 2.877 34.094 -2.379 1 91.38 470 GLY B CA 1
ATOM 8164 C C . GLY B 1 470 ? 1.676 33.281 -1.973 1 91.38 470 GLY B C 1
ATOM 8165 O O . GLY B 1 470 ? 0.63 33.312 -2.625 1 91.38 470 GLY B O 1
ATOM 8166 N N . GLN B 1 471 ? 1.897 32.531 -0.925 1 90.81 471 GLN B N 1
ATOM 8167 C CA . GLN B 1 471 ? 0.813 31.719 -0.378 1 90.81 471 GLN B CA 1
ATOM 8168 C C . GLN B 1 471 ? 0.735 31.859 1.14 1 90.81 471 GLN B C 1
ATOM 8170 O O . GLN B 1 471 ? 1.732 31.672 1.838 1 90.81 471 GLN B O 1
ATOM 8175 N N . ALA B 1 472 ? -0.428 32.281 1.593 1 94.19 472 ALA B N 1
ATOM 8176 C CA . ALA B 1 472 ? -0.688 32.281 3.029 1 94.19 472 ALA B CA 1
ATOM 8177 C C . ALA B 1 472 ? -1.043 30.875 3.529 1 94.19 472 ALA B C 1
ATOM 8179 O O . ALA B 1 472 ? -2.221 30.547 3.678 1 94.19 472 ALA B O 1
ATOM 8180 N N . ASN B 1 473 ? -0.046 30.141 3.816 1 91.56 473 ASN B N 1
ATOM 8181 C CA . ASN B 1 473 ? -0.198 28.75 4.25 1 91.56 473 ASN B CA 1
ATOM 8182 C C . ASN B 1 473 ? 0.009 28.609 5.754 1 91.56 473 ASN B C 1
ATOM 8184 O O . ASN B 1 473 ? 1.095 28.891 6.266 1 91.56 473 ASN B O 1
ATOM 8188 N N . ASN B 1 474 ? -0.99 28 6.367 1 93.81 474 ASN B N 1
ATOM 8189 C CA . ASN B 1 474 ? -0.945 27.859 7.82 1 93.81 474 ASN B CA 1
ATOM 8190 C C . ASN B 1 474 ? 0.224 26.984 8.258 1 93.81 474 ASN B C 1
ATOM 8192 O O . ASN B 1 474 ? 0.614 27.016 9.43 1 93.81 474 ASN B O 1
ATOM 8196 N N . VAL B 1 475 ? 0.823 26.25 7.363 1 95.88 475 VAL B N 1
ATOM 8197 C CA . VAL B 1 475 ? 1.889 25.328 7.707 1 95.88 475 VAL B CA 1
ATOM 8198 C C . VAL B 1 475 ? 3.094 26.094 8.242 1 95.88 475 VAL B C 1
ATOM 8200 O O . VAL B 1 475 ? 3.924 25.531 8.969 1 95.88 475 VAL B O 1
ATOM 8203 N N . PHE B 1 476 ? 3.145 27.375 8.016 1 96.75 476 PHE B N 1
ATOM 8204 C CA . PHE B 1 476 ? 4.273 28.188 8.469 1 96.75 476 PHE B CA 1
ATOM 8205 C C . PHE B 1 476 ? 4.105 28.562 9.938 1 96.75 476 PHE B C 1
ATOM 8207 O O . PHE B 1 476 ? 5.055 29.031 10.578 1 96.75 476 PHE B O 1
ATOM 8214 N N . VAL B 1 477 ? 2.912 28.312 10.547 1 97.5 477 VAL B N 1
ATOM 8215 C CA . VAL B 1 477 ? 2.709 28.844 11.891 1 97.5 477 VAL B CA 1
ATOM 8216 C C . VAL B 1 477 ? 2.291 27.719 12.836 1 97.5 477 VAL B C 1
ATOM 8218 O O . VAL B 1 477 ? 2.785 27.625 13.961 1 97.5 477 VAL B O 1
ATOM 8221 N N . PHE B 1 478 ? 1.356 26.797 12.391 1 98.06 478 PHE B N 1
ATOM 8222 C CA . PHE B 1 478 ? 0.754 25.891 13.367 1 98.06 478 PHE B CA 1
ATOM 8223 C C . PHE B 1 478 ? 1.79 24.922 13.914 1 98.06 478 PHE B C 1
ATOM 8225 O O . PHE B 1 478 ? 1.753 24.562 15.094 1 98.06 478 PHE B O 1
ATOM 8232 N N . PRO B 1 479 ? 2.729 24.375 13.117 1 98.38 479 PRO B N 1
ATOM 8233 C CA . PRO B 1 479 ? 3.723 23.5 13.742 1 98.38 479 PRO B CA 1
ATOM 8234 C C . PRO B 1 479 ? 4.508 24.203 14.852 1 98.38 479 PRO B C 1
ATOM 8236 O O . PRO B 1 479 ? 4.734 23.609 15.914 1 98.38 479 PRO B O 1
ATOM 8239 N N . GLY B 1 480 ? 4.898 25.453 14.578 1 98.56 480 GLY B N 1
ATOM 8240 C CA . GLY B 1 480 ? 5.629 26.219 15.578 1 98.56 480 GLY B CA 1
ATOM 8241 C C . GLY B 1 480 ? 4.805 26.531 16.812 1 98.56 480 GLY B C 1
ATOM 8242 O O . GLY B 1 480 ? 5.316 26.5 17.922 1 98.56 480 GLY B O 1
ATOM 8243 N N . ILE B 1 481 ? 3.553 26.875 16.594 1 98.56 481 ILE B N 1
ATOM 8244 C CA . ILE B 1 481 ? 2.658 27.156 17.703 1 98.56 481 ILE B CA 1
ATOM 8245 C C . ILE B 1 481 ? 2.533 25.922 18.594 1 98.56 481 ILE B C 1
ATOM 8247 O O . ILE B 1 481 ? 2.709 26 19.812 1 98.56 481 ILE B O 1
ATOM 8251 N N . GLY B 1 482 ? 2.264 24.812 17.969 1 98.44 482 GLY B N 1
ATOM 8252 C CA . GLY B 1 482 ? 2.1 23.578 18.719 1 98.44 482 GLY B CA 1
ATOM 8253 C C . GLY B 1 482 ? 3.357 23.156 19.469 1 98.44 482 GLY B C 1
ATOM 8254 O O . GLY B 1 482 ? 3.314 22.891 20.672 1 98.44 482 GLY B O 1
ATOM 8255 N N . PHE B 1 483 ? 4.461 23.109 18.734 1 98.38 483 PHE B N 1
ATOM 8256 C CA . PHE B 1 483 ? 5.715 22.641 19.312 1 98.38 483 PHE B CA 1
ATOM 8257 C C . PHE B 1 483 ? 6.191 23.594 20.406 1 98.38 483 PHE B C 1
ATOM 8259 O O . PHE B 1 483 ? 6.637 23.156 21.469 1 98.38 483 PHE B O 1
ATOM 8266 N N . GLY B 1 484 ? 6.102 24.922 20.156 1 98.5 484 GLY B N 1
ATOM 8267 C CA . GLY B 1 484 ? 6.469 25.906 21.156 1 98.5 484 GLY B CA 1
ATOM 8268 C C . GLY B 1 484 ? 5.66 25.797 22.422 1 98.5 484 GLY B C 1
ATOM 8269 O O . GLY B 1 484 ? 6.207 25.891 23.531 1 98.5 484 GLY B O 1
ATOM 8270 N N . ALA B 1 485 ? 4.379 25.625 22.281 1 98.25 485 ALA B N 1
ATOM 8271 C CA . ALA B 1 485 ? 3.502 25.484 23.438 1 98.25 485 ALA B CA 1
ATOM 8272 C C . ALA B 1 485 ? 3.896 24.281 24.281 1 98.25 485 ALA B C 1
ATOM 8274 O O . ALA B 1 485 ? 3.975 24.359 25.5 1 98.25 485 ALA B O 1
ATOM 8275 N N . ILE B 1 486 ? 4.129 23.109 23.641 1 97.44 486 ILE B N 1
ATOM 8276 C CA . ILE B 1 486 ? 4.453 21.859 24.328 1 97.44 486 ILE B CA 1
ATOM 8277 C C . ILE B 1 486 ? 5.816 21.984 25 1 97.44 486 ILE B C 1
ATOM 8279 O O . ILE B 1 486 ? 5.984 21.594 26.156 1 97.44 486 ILE B O 1
ATOM 8283 N N . MET B 1 487 ? 6.809 22.547 24.281 1 96.5 487 MET B N 1
ATOM 8284 C CA . MET B 1 487 ? 8.164 22.656 24.812 1 96.5 487 MET B CA 1
ATOM 8285 C C . MET B 1 487 ? 8.219 23.641 25.969 1 96.5 487 MET B C 1
ATOM 8287 O O . MET B 1 487 ? 9.039 23.5 26.875 1 96.5 487 MET B O 1
ATOM 8291 N N . ALA B 1 488 ? 7.328 24.609 25.984 1 97.25 488 ALA B N 1
ATOM 8292 C CA . ALA B 1 488 ? 7.258 25.594 27.062 1 97.25 488 ALA B CA 1
ATOM 8293 C C . ALA B 1 488 ? 6.414 25.062 28.219 1 97.25 488 ALA B C 1
ATOM 8295 O O . ALA B 1 488 ? 6.27 25.734 29.25 1 97.25 488 ALA B O 1
ATOM 8296 N N . LYS B 1 489 ? 5.836 23.875 28.031 1 96.38 489 LYS B N 1
ATOM 8297 C CA . LYS B 1 489 ? 4.891 23.344 29 1 96.38 489 LYS B CA 1
ATOM 8298 C C . LYS B 1 489 ? 3.799 24.359 29.328 1 96.38 489 LYS B C 1
ATOM 8300 O O . LYS B 1 489 ? 3.537 24.656 30.484 1 96.38 489 LYS B O 1
ATOM 8305 N N . ALA B 1 490 ? 3.244 24.875 28.281 1 97.31 490 ALA B N 1
ATOM 8306 C CA . ALA B 1 490 ? 2.242 25.938 28.422 1 97.31 490 ALA B CA 1
ATOM 8307 C C . ALA B 1 490 ? 0.948 25.375 29.016 1 97.31 490 ALA B C 1
ATOM 8309 O O . ALA B 1 490 ? 0.535 24.266 28.688 1 97.31 490 ALA B O 1
ATOM 8310 N N . SER B 1 491 ? 0.268 26.141 29.828 1 96.06 491 SER B N 1
ATOM 8311 C CA . SER B 1 491 ? -1.023 25.766 30.391 1 96.06 491 SER B CA 1
ATOM 8312 C C . SER B 1 491 ? -2.168 26.156 29.453 1 96.06 491 SER B C 1
ATOM 8314 O O . SER B 1 491 ? -3.262 25.594 29.547 1 96.06 491 SER B O 1
ATOM 8316 N N . SER B 1 492 ? -1.915 27.141 28.609 1 96.62 492 SER B N 1
ATOM 8317 C CA . SER B 1 492 ? -2.891 27.594 27.609 1 96.62 492 SER B CA 1
ATOM 8318 C C . SER B 1 492 ? -2.203 28.188 26.391 1 96.62 492 SER B C 1
ATOM 8320 O O . SER B 1 492 ? -1.035 28.578 26.469 1 96.62 492 SER B O 1
ATOM 8322 N N . VAL B 1 493 ? -2.912 28.234 25.297 1 97.75 493 VAL B N 1
ATOM 8323 C CA . VAL B 1 493 ? -2.441 28.969 24.125 1 97.75 493 VAL B CA 1
ATOM 8324 C C . VAL B 1 493 ? -3.078 30.344 24.078 1 97.75 493 VAL B C 1
ATOM 8326 O O . VAL B 1 493 ? -4.23 30.5 23.656 1 97.75 493 VAL B O 1
ATOM 8329 N N . ASN B 1 494 ? -2.355 31.328 24.406 1 95.81 494 ASN B N 1
ATOM 8330 C CA . ASN B 1 494 ? -2.943 32.656 24.562 1 95.81 494 ASN B CA 1
ATOM 8331 C C . ASN B 1 494 ? -2.6 33.562 23.391 1 95.81 494 ASN B C 1
ATOM 8333 O O . ASN B 1 494 ? -1.925 33.156 22.453 1 95.81 494 ASN B O 1
ATOM 8337 N N . ASP B 1 495 ? -3.104 34.812 23.391 1 94.81 495 ASP B N 1
ATOM 8338 C CA . ASP B 1 495 ? -2.977 35.75 22.281 1 94.81 495 ASP B CA 1
ATOM 8339 C C . ASP B 1 495 ? -1.516 36.125 22.062 1 94.81 495 ASP B C 1
ATOM 8341 O O . ASP B 1 495 ? -1.091 36.312 20.922 1 94.81 495 ASP B O 1
ATOM 8345 N N . GLU B 1 496 ? -0.743 36.281 23.188 1 96.94 496 GLU B N 1
ATOM 8346 C CA . GLU B 1 496 ? 0.669 36.625 23.078 1 96.94 496 GLU B CA 1
ATOM 8347 C C . GLU B 1 496 ? 1.43 35.625 22.219 1 96.94 496 GLU B C 1
ATOM 8349 O O . GLU B 1 496 ? 2.342 35.969 21.484 1 96.94 496 GLU B O 1
ATOM 8354 N N . MET B 1 497 ? 1.057 34.375 22.328 1 98.06 497 MET B N 1
ATOM 8355 C CA . MET B 1 497 ? 1.699 33.312 21.562 1 98.06 497 MET B CA 1
ATOM 8356 C C . MET B 1 497 ? 1.402 33.469 20.078 1 98.06 497 MET B C 1
ATOM 8358 O O . MET B 1 497 ? 2.287 33.281 19.234 1 98.06 497 MET B O 1
ATOM 8362 N N . PHE B 1 498 ? 0.178 33.812 19.703 1 97.69 498 PHE B N 1
ATOM 8363 C CA . PHE B 1 498 ? -0.17 34 18.297 1 97.69 498 PHE B CA 1
ATOM 8364 C C . PHE B 1 498 ? 0.494 35.25 17.75 1 97.69 498 PHE B C 1
ATOM 8366 O O . PHE B 1 498 ? 0.895 35.281 16.578 1 97.69 498 PHE B O 1
ATOM 8373 N N . VAL B 1 499 ? 0.566 36.312 18.547 1 97.44 499 VAL B N 1
ATOM 8374 C CA . VAL B 1 499 ? 1.289 37.531 18.172 1 97.44 499 VAL B CA 1
ATOM 8375 C C . VAL B 1 499 ? 2.746 37.188 17.859 1 97.44 499 VAL B C 1
ATOM 8377 O O . VAL B 1 499 ? 3.291 37.594 16.844 1 97.44 499 VAL B O 1
ATOM 8380 N N . ALA B 1 500 ? 3.332 36.375 18.766 1 98.31 500 ALA B N 1
ATOM 8381 C CA . ALA B 1 500 ? 4.719 35.969 18.578 1 98.31 500 ALA B CA 1
ATOM 8382 C C . ALA B 1 500 ? 4.875 35.125 17.312 1 98.31 500 ALA B C 1
ATOM 8384 O O . ALA B 1 500 ? 5.879 35.25 16.609 1 98.31 500 ALA B O 1
ATOM 8385 N N . ALA B 1 501 ? 3.941 34.25 17.078 1 98.5 501 ALA B N 1
ATOM 8386 C CA . ALA B 1 501 ? 3.982 33.406 15.883 1 98.5 501 ALA B CA 1
ATOM 8387 C C . ALA B 1 501 ? 3.939 34.25 14.609 1 98.5 501 ALA B C 1
ATOM 8389 O O . ALA B 1 501 ? 4.719 34.031 13.688 1 98.5 501 ALA B O 1
ATOM 8390 N N . ALA B 1 502 ? 2.994 35.219 14.516 1 98.19 502 ALA B N 1
ATOM 8391 C CA . ALA B 1 502 ? 2.865 36.094 13.352 1 98.19 502 ALA B CA 1
ATOM 8392 C C . ALA B 1 502 ? 4.148 36.906 13.125 1 98.19 502 ALA B C 1
ATOM 8394 O O . ALA B 1 502 ? 4.641 36.969 12 1 98.19 502 ALA B O 1
ATOM 8395 N N . ALA B 1 503 ? 4.656 37.469 14.211 1 97.88 503 ALA B N 1
ATOM 8396 C CA . ALA B 1 503 ? 5.887 38.25 14.125 1 97.88 503 ALA B CA 1
ATOM 8397 C C . ALA B 1 503 ? 7.066 37.375 13.703 1 97.88 503 ALA B C 1
ATOM 8399 O O . ALA B 1 503 ? 7.887 37.781 12.875 1 97.88 503 ALA B O 1
ATOM 8400 N N . GLY B 1 504 ? 7.156 36.219 14.352 1 97.75 504 GLY B N 1
ATOM 8401 C CA . GLY B 1 504 ? 8.227 35.281 14.008 1 97.75 504 GLY B CA 1
ATOM 8402 C C . GLY B 1 504 ? 8.227 34.875 12.547 1 97.75 504 GLY B C 1
ATOM 8403 O O . GLY B 1 504 ? 9.281 34.812 11.914 1 97.75 504 GLY B O 1
ATOM 8404 N N . LEU B 1 505 ? 7.062 34.562 12.023 1 98.19 505 LEU B N 1
ATOM 8405 C CA . LEU B 1 505 ? 6.953 34.219 10.609 1 98.19 505 LEU B CA 1
ATOM 8406 C C . LEU B 1 505 ? 7.32 35.406 9.734 1 98.19 505 LEU B C 1
ATOM 8408 O O . LEU B 1 505 ? 8 35.25 8.719 1 98.19 505 LEU B O 1
ATOM 8412 N N . ALA B 1 506 ? 6.84 36.594 10.047 1 97.56 506 ALA B N 1
ATOM 8413 C CA . ALA B 1 506 ? 7.172 37.812 9.281 1 97.56 506 ALA B CA 1
ATOM 8414 C C . ALA B 1 506 ? 8.68 38.031 9.234 1 97.56 506 ALA B C 1
ATOM 8416 O O . ALA B 1 506 ? 9.234 38.375 8.188 1 97.56 506 ALA B O 1
ATOM 8417 N N . ASP B 1 507 ? 9.352 37.75 10.312 1 96.88 507 ASP B N 1
ATOM 8418 C CA . ASP B 1 507 ? 10.789 37.969 10.445 1 96.88 507 ASP B CA 1
ATOM 8419 C C . ASP B 1 507 ? 11.57 36.969 9.609 1 96.88 507 ASP B C 1
ATOM 8421 O O . ASP B 1 507 ? 12.75 37.188 9.32 1 96.88 507 ASP B O 1
ATOM 8425 N N . ALA B 1 508 ? 10.961 35.906 9.273 1 96 508 ALA B N 1
ATOM 8426 C CA . ALA B 1 508 ? 11.633 34.875 8.516 1 96 508 ALA B CA 1
ATOM 8427 C C . ALA B 1 508 ? 11.844 35.281 7.062 1 96 508 ALA B C 1
ATOM 8429 O O . ALA B 1 508 ? 12.617 34.656 6.336 1 96 508 ALA B O 1
ATOM 8430 N N . VAL B 1 509 ? 11.211 36.312 6.617 1 96.19 509 VAL B N 1
ATOM 8431 C CA . VAL B 1 509 ? 11.383 36.875 5.27 1 96.19 509 VAL B CA 1
ATOM 8432 C C . VAL B 1 509 ? 12.438 37.969 5.281 1 96.19 509 VAL B C 1
ATOM 8434 O O . VAL B 1 509 ? 12.297 38.969 5.992 1 96.19 509 VAL B O 1
ATOM 8437 N N . SER B 1 510 ? 13.484 37.812 4.508 1 94.88 510 SER B N 1
ATOM 8438 C CA . SER B 1 510 ? 14.547 38.812 4.469 1 94.88 510 SER B CA 1
ATOM 8439 C C . SER B 1 510 ? 14.094 40.094 3.74 1 94.88 510 SER B C 1
ATOM 8441 O O . SER B 1 510 ? 13.141 40.062 2.963 1 94.88 510 SER B O 1
ATOM 8443 N N . GLU B 1 511 ? 14.852 41.094 4.008 1 94.62 511 GLU B N 1
ATOM 8444 C CA . GLU B 1 511 ? 14.586 42.344 3.309 1 94.62 511 GLU B CA 1
ATOM 8445 C C . GLU B 1 511 ? 14.75 42.188 1.801 1 94.62 511 GLU B C 1
ATOM 8447 O O . GLU B 1 511 ? 13.992 42.781 1.021 1 94.62 511 GLU B O 1
ATOM 8452 N N . ALA B 1 512 ? 15.672 41.406 1.416 1 93.81 512 ALA B N 1
ATOM 8453 C CA . ALA B 1 512 ? 15.93 41.188 -0.001 1 93.81 512 ALA B CA 1
ATOM 8454 C C . ALA B 1 512 ? 14.766 40.438 -0.656 1 93.81 512 ALA B C 1
ATOM 8456 O O . ALA B 1 512 ? 14.383 40.75 -1.785 1 93.81 512 ALA B O 1
ATOM 8457 N N . GLU B 1 513 ? 14.211 39.5 0.046 1 92.31 513 GLU B N 1
ATOM 8458 C CA . GLU B 1 513 ? 13.07 38.75 -0.475 1 92.31 513 GLU B CA 1
ATOM 8459 C C . GLU B 1 513 ? 11.82 39.625 -0.538 1 92.31 513 GLU B C 1
ATOM 8461 O O . GLU B 1 513 ? 11.055 39.562 -1.5 1 92.31 513 GLU B O 1
ATOM 8466 N N . LEU B 1 514 ? 11.609 40.406 0.477 1 94.06 514 LEU B N 1
ATOM 8467 C CA . LEU B 1 514 ? 10.438 41.281 0.555 1 94.06 514 LEU B CA 1
ATOM 8468 C C . LEU B 1 514 ? 10.5 42.375 -0.501 1 94.06 514 LEU B C 1
ATOM 8470 O O . LEU B 1 514 ? 9.57 42.531 -1.299 1 94.06 514 LEU B O 1
ATOM 8474 N N . ARG B 1 515 ? 11.57 43.094 -0.585 1 91.81 515 ARG B N 1
ATOM 8475 C CA . ARG B 1 515 ? 11.688 44.25 -1.459 1 91.81 515 ARG B CA 1
ATOM 8476 C C . ARG B 1 515 ? 12.016 43.812 -2.889 1 91.81 515 ARG B C 1
ATOM 8478 O O . ARG B 1 515 ? 11.555 44.438 -3.846 1 91.81 515 ARG B O 1
ATOM 8485 N N . GLY B 1 516 ? 12.812 42.812 -3.014 1 87 516 GLY B N 1
ATOM 8486 C CA . GLY B 1 516 ? 13.25 42.375 -4.332 1 87 516 GLY B CA 1
ATOM 8487 C C . GLY B 1 516 ? 12.219 41.531 -5.039 1 87 516 GLY B C 1
ATOM 8488 O O . GLY B 1 516 ? 11.977 41.688 -6.238 1 87 516 GLY B O 1
ATOM 8489 N N . ASP B 1 517 ? 11.602 40.656 -4.352 1 86.62 517 ASP B N 1
ATOM 8490 C CA . ASP B 1 517 ? 10.75 39.656 -4.977 1 86.62 517 ASP B CA 1
ATOM 8491 C C . ASP B 1 517 ? 9.297 39.812 -4.562 1 86.62 517 ASP B C 1
ATOM 8493 O O . ASP B 1 517 ? 8.422 39.094 -5.023 1 86.62 517 ASP B O 1
ATOM 8497 N N . LYS B 1 518 ? 8.969 40.812 -3.707 1 89.38 518 LYS B N 1
ATOM 8498 C CA . LYS B 1 518 ? 7.629 41.031 -3.188 1 89.38 518 LYS B CA 1
ATOM 8499 C C . LYS B 1 518 ? 7.09 39.812 -2.475 1 89.38 518 LYS B C 1
ATOM 8501 O O . LYS B 1 518 ? 5.906 39.469 -2.604 1 89.38 518 LYS B O 1
ATOM 8506 N N . ARG B 1 519 ? 8.016 39.156 -1.793 1 91.56 519 ARG B N 1
ATOM 8507 C CA . ARG B 1 519 ? 7.605 37.938 -1.062 1 91.56 519 ARG B CA 1
ATOM 8508 C C . ARG B 1 519 ? 7.121 38.312 0.34 1 91.56 519 ARG B C 1
ATOM 8510 O O . ARG B 1 519 ? 7.824 38.969 1.094 1 91.56 519 ARG B O 1
ATOM 8517 N N . LEU B 1 520 ? 5.977 37.812 0.6 1 95.94 520 LEU B N 1
ATOM 8518 C CA . LEU B 1 520 ? 5.41 38.094 1.914 1 95.94 520 LEU B CA 1
ATOM 8519 C C . LEU B 1 520 ? 5.684 36.938 2.881 1 95.94 520 LEU B C 1
ATOM 8521 O O . LEU B 1 520 ? 5.562 37.094 4.098 1 95.94 520 LEU B O 1
ATOM 8525 N N . TYR B 1 521 ? 5.973 35.781 2.414 1 96.38 521 TYR B N 1
ATOM 8526 C CA . TYR B 1 521 ? 6.195 34.562 3.188 1 96.38 521 TYR B CA 1
ATOM 8527 C C . TYR B 1 521 ? 7.48 33.875 2.756 1 96.38 521 TYR B C 1
ATOM 8529 O O . TYR B 1 521 ? 7.953 34.062 1.634 1 96.38 521 TYR B O 1
ATOM 8537 N N . PRO B 1 522 ? 8.078 33.125 3.633 1 94.94 522 PRO B N 1
ATOM 8538 C CA . PRO B 1 522 ? 9.273 32.375 3.238 1 94.94 522 PRO B CA 1
ATOM 8539 C C . PRO B 1 522 ? 8.969 31.234 2.27 1 94.94 522 PRO B C 1
ATOM 8541 O O . PRO B 1 522 ? 7.801 30.953 1.996 1 94.94 522 PRO B O 1
ATOM 8544 N N . GLN B 1 523 ? 10.055 30.703 1.758 1 91 523 GLN B N 1
ATOM 8545 C CA . GLN B 1 523 ? 9.906 29.547 0.886 1 91 523 GLN B CA 1
ATOM 8546 C C . GLN B 1 523 ? 9.633 28.281 1.695 1 91 523 GLN B C 1
ATOM 8548 O O . GLN B 1 523 ? 10.188 28.094 2.781 1 91 523 GLN B O 1
ATOM 8553 N N . ILE B 1 524 ? 8.859 27.406 1.17 1 91.62 524 ILE B N 1
ATOM 8554 C CA . ILE B 1 524 ? 8.469 26.188 1.864 1 91.62 524 ILE B CA 1
ATOM 8555 C C . ILE B 1 524 ? 9.688 25.297 2.084 1 91.62 524 ILE B C 1
ATOM 8557 O O . ILE B 1 524 ? 9.719 24.5 3.018 1 91.62 524 ILE B O 1
ATOM 8561 N N . SER B 1 525 ? 10.742 25.422 1.223 1 90.75 525 SER B N 1
ATOM 8562 C CA . SER B 1 525 ? 11.984 24.656 1.391 1 90.75 525 SER B CA 1
ATOM 8563 C C . SER B 1 525 ? 12.633 24.969 2.734 1 90.75 525 SER B C 1
ATOM 8565 O O . SER B 1 525 ? 13.414 24.156 3.246 1 90.75 525 SER B O 1
ATOM 8567 N N . ASN B 1 526 ? 12.25 26.141 3.359 1 92.56 526 ASN B N 1
ATOM 8568 C CA . ASN B 1 526 ? 12.805 26.547 4.645 1 92.56 526 ASN B CA 1
ATOM 8569 C C . ASN B 1 526 ? 11.828 26.281 5.789 1 92.56 526 ASN B C 1
ATOM 8571 O O . ASN B 1 526 ? 11.984 26.828 6.879 1 92.56 526 ASN B O 1
ATOM 8575 N N . LEU B 1 527 ? 10.906 25.484 5.57 1 95.38 527 LEU B N 1
ATOM 8576 C CA . LEU B 1 527 ? 9.781 25.297 6.488 1 95.38 527 LEU B CA 1
ATOM 8577 C C . LEU B 1 527 ? 10.273 24.891 7.871 1 95.38 527 LEU B C 1
ATOM 8579 O O . LEU B 1 527 ? 9.812 25.422 8.883 1 95.38 527 LEU B O 1
ATOM 8583 N N . ARG B 1 528 ? 11.164 23.953 7.969 1 95.38 528 ARG B N 1
ATOM 8584 C CA . ARG B 1 528 ? 11.602 23.422 9.258 1 95.38 528 ARG B CA 1
ATOM 8585 C C . ARG B 1 528 ? 12.359 24.484 10.055 1 95.38 528 ARG B C 1
ATOM 8587 O O . ARG B 1 528 ? 12.211 24.578 11.273 1 95.38 528 ARG B O 1
ATOM 8594 N N . GLN B 1 529 ? 13.188 25.281 9.359 1 95.12 529 GLN B N 1
ATOM 8595 C CA . GLN B 1 529 ? 13.883 26.375 10.023 1 95.12 529 GLN B CA 1
ATOM 8596 C C . GLN B 1 529 ? 12.906 27.453 10.484 1 95.12 529 GLN B C 1
ATOM 8598 O O . GLN B 1 529 ? 13.031 27.984 11.594 1 95.12 529 GLN B O 1
ATOM 8603 N N . VAL B 1 530 ? 12 27.781 9.641 1 96.94 530 VAL B N 1
ATOM 8604 C CA . VAL B 1 530 ? 10.984 28.781 9.977 1 96.94 530 VAL B CA 1
ATOM 8605 C C . VAL B 1 530 ? 10.164 28.297 11.172 1 96.94 530 VAL B C 1
ATOM 8607 O O . VAL B 1 530 ? 9.914 29.078 12.109 1 96.94 530 VAL B O 1
ATOM 8610 N N . SER B 1 531 ? 9.742 27.016 11.141 1 98.12 531 SER B N 1
ATOM 8611 C CA . SER B 1 531 ? 8.953 26.438 12.227 1 98.12 531 SER B CA 1
ATOM 8612 C C . SER B 1 531 ? 9.734 26.453 13.539 1 98.12 531 SER B C 1
ATOM 8614 O O . SER B 1 531 ? 9.156 26.672 14.609 1 98.12 531 SER B O 1
ATOM 8616 N N . LEU B 1 532 ? 11.039 26.203 13.484 1 97.75 532 LEU B N 1
ATOM 8617 C CA . LEU B 1 532 ? 11.891 26.266 14.664 1 97.75 532 LEU B CA 1
ATOM 8618 C C . LEU B 1 532 ? 11.891 27.672 15.25 1 97.75 532 LEU B C 1
ATOM 8620 O O . LEU B 1 532 ? 11.742 27.844 16.469 1 97.75 532 LEU B O 1
ATOM 8624 N N . ASP B 1 533 ? 12.055 28.672 14.391 1 98.06 533 ASP B N 1
ATOM 8625 C CA . ASP B 1 533 ? 12.078 30.062 14.828 1 98.06 533 ASP B CA 1
ATOM 8626 C C . ASP B 1 533 ? 10.734 30.469 15.43 1 98.06 533 ASP B C 1
ATOM 8628 O O . ASP B 1 533 ? 10.695 31.125 16.469 1 98.06 533 ASP B O 1
ATOM 8632 N N . VAL B 1 534 ? 9.688 30.109 14.781 1 98.56 534 VAL B N 1
ATOM 8633 C CA . VAL B 1 534 ? 8.352 30.406 15.281 1 98.56 534 VAL B CA 1
ATOM 8634 C C . VAL B 1 534 ? 8.125 29.703 16.625 1 98.56 534 VAL B C 1
ATOM 8636 O O . VAL B 1 534 ? 7.602 30.297 17.562 1 98.56 534 VAL B O 1
ATOM 8639 N N . ALA B 1 535 ? 8.539 28.422 16.719 1 98.69 535 ALA B N 1
ATOM 8640 C CA . ALA B 1 535 ? 8.375 27.672 17.953 1 98.69 535 ALA B CA 1
ATOM 8641 C C . ALA B 1 535 ? 9.133 28.312 19.109 1 98.69 535 ALA B C 1
ATOM 8643 O O . ALA B 1 535 ? 8.625 28.391 20.219 1 98.69 535 ALA B O 1
ATOM 8644 N N . ALA B 1 536 ? 10.352 28.734 18.844 1 98.56 536 ALA B N 1
ATOM 8645 C CA . ALA B 1 536 ? 11.148 29.406 19.859 1 98.56 536 ALA B CA 1
ATOM 8646 C C . ALA B 1 536 ? 10.469 30.688 20.328 1 98.56 536 ALA B C 1
ATOM 8648 O O . ALA B 1 536 ? 10.398 30.969 21.531 1 98.56 536 ALA B O 1
ATOM 8649 N N . ALA B 1 537 ? 9.992 31.469 19.375 1 98.56 537 ALA B N 1
ATOM 8650 C CA . ALA B 1 537 ? 9.297 32.719 19.703 1 98.56 537 ALA B CA 1
ATOM 8651 C C . ALA B 1 537 ? 8.039 32.438 20.516 1 98.56 537 ALA B C 1
ATOM 8653 O O . ALA B 1 537 ? 7.758 33.188 21.484 1 98.56 537 ALA B O 1
ATOM 8654 N N . VAL B 1 538 ? 7.316 31.469 20.141 1 98.75 538 VAL B N 1
ATOM 8655 C CA . VAL B 1 538 ? 6.074 31.109 20.812 1 98.75 538 VAL B CA 1
ATOM 8656 C C . VAL B 1 538 ? 6.375 30.625 22.234 1 98.75 538 VAL B C 1
ATOM 8658 O O . VAL B 1 538 ? 5.684 31 23.188 1 98.75 538 VAL B O 1
ATOM 8661 N N . ALA B 1 539 ? 7.383 29.781 22.406 1 98.62 539 ALA B N 1
ATOM 8662 C CA . ALA B 1 539 ? 7.777 29.297 23.719 1 98.62 539 ALA B CA 1
ATOM 8663 C C . ALA B 1 539 ? 8.172 30.453 24.641 1 98.62 539 ALA B C 1
ATOM 8665 O O . ALA B 1 539 ? 7.773 30.484 25.797 1 98.62 539 ALA B O 1
ATOM 8666 N N . LYS B 1 540 ? 8.945 31.328 24.109 1 98.69 540 LYS B N 1
ATOM 8667 C CA . LYS B 1 540 ? 9.344 32.5 24.875 1 98.69 540 LYS B CA 1
ATOM 8668 C C . LYS B 1 540 ? 8.133 33.344 25.281 1 98.69 540 LYS B C 1
ATOM 8670 O O . LYS B 1 540 ? 8.062 33.844 26.406 1 98.69 540 LYS B O 1
ATOM 8675 N N . ALA B 1 541 ? 7.234 33.562 24.344 1 98.44 541 ALA B N 1
ATOM 8676 C CA . ALA B 1 541 ? 6.023 34.344 24.609 1 98.44 541 ALA B CA 1
ATOM 8677 C C . ALA B 1 541 ? 5.203 33.688 25.734 1 98.44 541 ALA B C 1
ATOM 8679 O O . ALA B 1 541 ? 4.598 34.375 26.547 1 98.44 541 ALA B O 1
ATOM 8680 N N . ALA B 1 542 ? 5.117 32.312 25.703 1 98.38 542 ALA B N 1
ATOM 8681 C CA . ALA B 1 542 ? 4.43 31.609 26.766 1 98.38 542 ALA B CA 1
ATOM 8682 C C . ALA B 1 542 ? 5.066 31.906 28.125 1 98.38 542 ALA B C 1
ATOM 8684 O O . ALA B 1 542 ? 4.363 32.125 29.125 1 98.38 542 ALA B O 1
ATOM 8685 N N . TRP B 1 543 ? 6.383 31.891 28.203 1 98.44 543 TRP B N 1
ATOM 8686 C CA . TRP B 1 543 ? 7.113 32.188 29.438 1 98.44 543 TRP B CA 1
ATOM 8687 C C . TRP B 1 543 ? 6.871 33.656 29.859 1 98.44 543 TRP B C 1
ATOM 8689 O O . TRP B 1 543 ? 6.516 33.906 31.016 1 98.44 543 TRP B O 1
ATOM 8699 N N . ASP B 1 544 ? 7.035 34.562 28.922 1 98.25 544 ASP B N 1
ATOM 8700 C CA . ASP B 1 544 ? 6.945 35.969 29.203 1 98.25 544 ASP B CA 1
ATOM 8701 C C . ASP B 1 544 ? 5.539 36.375 29.672 1 98.25 544 ASP B C 1
ATOM 8703 O O . ASP B 1 544 ? 5.371 37.281 30.469 1 98.25 544 ASP B O 1
ATOM 8707 N N . SER B 1 545 ? 4.562 35.688 29.141 1 97.44 545 SER B N 1
ATOM 8708 C CA . SER B 1 545 ? 3.182 36.031 29.453 1 97.44 545 SER B CA 1
ATOM 8709 C C . SER B 1 545 ? 2.682 35.25 30.672 1 97.44 545 SER B C 1
ATOM 8711 O O . SER B 1 545 ? 1.519 35.375 31.062 1 97.44 545 SER B O 1
ATOM 8713 N N . GLY B 1 546 ? 3.488 34.312 31.219 1 97.38 546 GLY B N 1
ATOM 8714 C CA . GLY B 1 546 ? 3.209 33.719 32.5 1 97.38 546 GLY B CA 1
ATOM 8715 C C . GLY B 1 546 ? 2.432 32.406 32.406 1 97.38 546 GLY B C 1
ATOM 8716 O O . GLY B 1 546 ? 1.945 31.906 33.406 1 97.38 546 GLY B O 1
ATOM 8717 N N . VAL B 1 547 ? 2.283 31.844 31.281 1 97.19 547 VAL B N 1
ATOM 8718 C CA . VAL B 1 547 ? 1.471 30.625 31.156 1 97.19 547 VAL B CA 1
ATOM 8719 C C . VAL B 1 547 ? 2.377 29.406 31.016 1 97.19 547 VAL B C 1
ATOM 8721 O O . VAL B 1 547 ? 1.896 28.281 30.891 1 97.19 547 VAL B O 1
ATOM 8724 N N . SER B 1 548 ? 3.715 29.594 31.047 1 97.19 548 SER B N 1
ATOM 8725 C CA . SER B 1 548 ? 4.656 28.469 31.016 1 97.19 548 SER B CA 1
ATOM 8726 C C . SER B 1 548 ? 4.832 27.859 32.406 1 97.19 548 SER B C 1
ATOM 8728 O O . SER B 1 548 ? 4.883 28.562 33.406 1 97.19 548 SER B O 1
ATOM 8730 N N . GLN B 1 549 ? 4.949 26.562 32.438 1 95.62 549 GLN B N 1
ATOM 8731 C CA . GLN B 1 549 ? 5.152 25.844 33.688 1 95.62 549 GLN B CA 1
ATOM 8732 C C . GLN B 1 549 ? 6.602 25.406 33.844 1 95.62 549 GLN B C 1
ATOM 8734 O O . GLN B 1 549 ? 6.926 24.609 34.75 1 95.62 549 GLN B O 1
ATOM 8739 N N . LEU B 1 550 ? 7.426 25.859 32.938 1 95.69 550 LEU B N 1
ATOM 8740 C CA . LEU B 1 550 ? 8.852 25.609 33.125 1 95.69 550 LEU B CA 1
ATOM 8741 C C . LEU B 1 550 ? 9.367 26.219 34.406 1 95.69 550 LEU B C 1
ATOM 8743 O O . LEU B 1 550 ? 8.914 27.297 34.812 1 95.69 550 LEU B O 1
ATOM 8747 N N . LYS B 1 551 ? 10.414 25.562 35 1 95.31 551 LYS B N 1
ATOM 8748 C CA . LYS B 1 551 ? 10.992 26.047 36.25 1 95.31 551 LYS B CA 1
ATOM 8749 C C . LYS B 1 551 ? 11.891 27.25 36 1 95.31 551 LYS B C 1
ATOM 8751 O O . LYS B 1 551 ? 11.953 28.156 36.844 1 95.31 551 LYS B O 1
ATOM 8756 N N . GLU B 1 552 ? 12.594 27.172 34.969 1 96.38 552 GLU B N 1
ATOM 8757 C CA . GLU B 1 552 ? 13.492 28.25 34.562 1 96.38 552 GLU B CA 1
ATOM 8758 C C . GLU B 1 552 ? 13.469 28.469 33.062 1 96.38 552 GLU B C 1
ATOM 8760 O O . GLU B 1 552 ? 13.18 27.547 32.281 1 96.38 552 GLU B O 1
ATOM 8765 N N . ALA B 1 553 ? 13.695 29.703 32.688 1 96.75 553 ALA B N 1
ATOM 8766 C CA . ALA B 1 553 ? 13.805 30.016 31.266 1 96.75 553 ALA B CA 1
ATOM 8767 C C . ALA B 1 553 ? 15.148 29.547 30.703 1 96.75 553 ALA B C 1
ATOM 8769 O O . ALA B 1 553 ? 16.188 29.719 31.328 1 96.75 553 ALA B O 1
ATOM 8770 N N . PRO B 1 554 ? 15.133 28.953 29.578 1 96.5 554 PRO B N 1
ATOM 8771 C CA . PRO B 1 554 ? 16.422 28.641 28.953 1 96.5 554 PRO B CA 1
ATOM 8772 C C . PRO B 1 554 ? 17.203 29.891 28.562 1 96.5 554 PRO B C 1
ATOM 8774 O O . PRO B 1 554 ? 16.609 30.922 28.266 1 96.5 554 PRO B O 1
ATOM 8777 N N . ALA B 1 555 ? 18.516 29.75 28.5 1 96.81 555 ALA B N 1
ATOM 8778 C CA . ALA B 1 555 ? 19.391 30.844 28.094 1 96.81 555 ALA B CA 1
ATOM 8779 C C . ALA B 1 555 ? 19.172 31.188 26.609 1 96.81 555 ALA B C 1
ATOM 8781 O O . ALA B 1 555 ? 19.25 32.344 26.219 1 96.81 555 ALA B O 1
ATOM 8782 N N . ASP B 1 556 ? 18.922 30.188 25.844 1 97.75 556 ASP B N 1
ATOM 8783 C CA . ASP B 1 556 ? 18.672 30.297 24.406 1 97.75 556 ASP B CA 1
ATOM 8784 C C . ASP B 1 556 ? 17.469 29.453 24 1 97.75 556 ASP B C 1
ATOM 8786 O O . ASP B 1 556 ? 17.562 28.234 23.844 1 97.75 556 ASP B O 1
ATOM 8790 N N . TRP B 1 557 ? 16.391 30.141 23.734 1 97.75 557 TRP B N 1
ATOM 8791 C CA . TRP B 1 557 ? 15.125 29.453 23.438 1 97.75 557 TRP B CA 1
ATOM 8792 C C . TRP B 1 557 ? 15.242 28.656 22.141 1 97.75 557 TRP B C 1
ATOM 8794 O O . TRP B 1 557 ? 14.68 27.562 22.031 1 97.75 557 TRP B O 1
ATOM 8804 N N . ARG B 1 558 ? 15.82 29.234 21.125 1 97.38 558 ARG B N 1
ATOM 8805 C CA . ARG B 1 558 ? 15.961 28.547 19.844 1 97.38 558 ARG B CA 1
ATOM 8806 C C . ARG B 1 558 ? 16.75 27.25 20.016 1 97.38 558 ARG B C 1
ATOM 8808 O O . ARG B 1 558 ? 16.359 26.203 19.484 1 97.38 558 ARG B O 1
ATOM 8815 N N . ALA B 1 559 ? 17.891 27.281 20.75 1 97 559 ALA B N 1
ATOM 8816 C CA . ALA B 1 559 ? 18.703 26.078 21 1 97 559 ALA B CA 1
ATOM 8817 C C . ALA B 1 559 ? 17.922 25.062 21.828 1 97 559 ALA B C 1
ATOM 8819 O O . ALA B 1 559 ? 18.016 23.859 21.594 1 97 559 ALA B O 1
ATOM 8820 N N . TYR B 1 560 ? 17.203 25.578 22.797 1 96.44 560 TYR B N 1
ATOM 8821 C CA . TYR B 1 560 ? 16.375 24.75 23.672 1 96.44 560 TYR B CA 1
ATOM 8822 C C . TYR B 1 560 ? 15.367 23.938 22.859 1 96.44 560 TYR B C 1
ATOM 8824 O O . TYR B 1 560 ? 15.234 22.734 23.062 1 96.44 560 TYR B O 1
ATOM 8832 N N . VAL B 1 561 ? 14.68 24.562 21.922 1 96.75 561 VAL B N 1
ATOM 8833 C CA . VAL B 1 561 ? 13.672 23.906 21.094 1 96.75 561 VAL B CA 1
ATOM 8834 C C . VAL B 1 561 ? 14.344 23 20.078 1 96.75 561 VAL B C 1
ATOM 8836 O O . VAL B 1 561 ? 13.875 21.875 19.828 1 96.75 561 VAL B O 1
ATOM 8839 N N . GLU B 1 562 ? 15.414 23.422 19.484 1 95.81 562 GLU B N 1
ATOM 8840 C CA . GLU B 1 562 ? 16.125 22.688 18.438 1 95.81 562 GLU B CA 1
ATOM 8841 C C . GLU B 1 562 ? 16.562 21.312 18.938 1 95.81 562 GLU B C 1
ATOM 8843 O O . GLU B 1 562 ? 16.484 20.328 18.203 1 95.81 562 GLU B O 1
ATOM 8848 N N . GLU B 1 563 ? 17.031 21.203 20.141 1 93.75 563 GLU B N 1
ATOM 8849 C CA . GLU B 1 563 ? 17.547 19.969 20.734 1 93.75 563 GLU B CA 1
ATOM 8850 C C . GLU B 1 563 ? 16.438 18.938 20.922 1 93.75 563 GLU B C 1
ATOM 8852 O O . GLU B 1 563 ? 16.703 17.75 21.109 1 93.75 563 GLU B O 1
ATOM 8857 N N . ARG B 1 564 ? 15.258 19.359 20.844 1 94 564 ARG B N 1
ATOM 8858 C CA . ARG B 1 564 ? 14.125 18.484 21.156 1 94 564 ARG B CA 1
ATOM 8859 C C . ARG B 1 564 ? 13.375 18.078 19.906 1 94 564 ARG B C 1
ATOM 8861 O O . ARG B 1 564 ? 12.383 17.344 19.984 1 94 564 ARG B O 1
ATOM 8868 N N . GLN B 1 565 ? 13.828 18.516 18.75 1 95.25 565 GLN B N 1
ATOM 8869 C CA . GLN B 1 565 ? 13.227 18.125 17.484 1 95.25 565 GLN B CA 1
ATOM 8870 C C . GLN B 1 565 ? 13.562 16.688 17.141 1 95.25 565 GLN B C 1
ATOM 8872 O O . GLN B 1 565 ? 14.703 16.25 17.312 1 95.25 565 GLN B O 1
ATOM 8877 N N . TRP B 1 566 ? 12.617 15.93 16.719 1 95 566 TRP B N 1
ATOM 8878 C CA . TRP B 1 566 ? 12.836 14.57 16.219 1 95 566 TRP B CA 1
ATOM 8879 C C . TRP B 1 566 ? 13.344 14.594 14.781 1 95 566 TRP B C 1
ATOM 8881 O O . TRP B 1 566 ? 12.891 15.406 13.969 1 95 566 TRP B O 1
ATOM 8891 N N . TRP B 1 567 ? 14.258 13.758 14.469 1 94.44 567 TRP B N 1
ATOM 8892 C CA . TRP B 1 567 ? 14.773 13.508 13.125 1 94.44 567 TRP B CA 1
ATOM 8893 C C . TRP B 1 567 ? 14.766 12.016 12.812 1 94.44 567 TRP B C 1
ATOM 8895 O O . TRP B 1 567 ? 15.008 11.188 13.695 1 94.44 567 TRP B O 1
ATOM 8905 N N . PRO B 1 568 ? 14.469 11.602 11.57 1 93.56 568 PRO B N 1
ATOM 8906 C CA . PRO B 1 568 ? 14.477 10.18 11.219 1 93.56 568 PRO B CA 1
ATOM 8907 C C . PRO B 1 568 ? 15.836 9.516 11.453 1 93.56 568 PRO B C 1
ATOM 8909 O O . PRO B 1 568 ? 15.898 8.344 11.805 1 93.56 568 PRO B O 1
ATOM 8912 N N . ASP B 1 569 ? 16.875 10.242 11.141 1 88.94 569 ASP B N 1
ATOM 8913 C CA . ASP B 1 569 ? 18.234 9.773 11.383 1 88.94 569 ASP B CA 1
ATOM 8914 C C . ASP B 1 569 ? 19.219 10.938 11.5 1 88.94 569 ASP B C 1
ATOM 8916 O O . ASP B 1 569 ? 18.812 12.102 11.375 1 88.94 569 ASP B O 1
ATOM 8920 N N . HIS B 1 570 ? 20.406 10.586 11.852 1 78.38 570 HIS B N 1
ATOM 8921 C CA . HIS B 1 570 ? 21.438 11.602 12.023 1 78.38 570 HIS B CA 1
ATOM 8922 C C . HIS B 1 570 ? 21.719 12.328 10.711 1 78.38 570 HIS B C 1
ATOM 8924 O O . HIS B 1 570 ? 21.953 13.539 10.711 1 78.38 570 HIS B O 1
ATOM 8930 N N . ALA B 1 571 ? 21.656 11.641 9.68 1 70.25 571 ALA B N 1
ATOM 8931 C CA . ALA B 1 571 ? 21.938 12.219 8.367 1 70.25 571 ALA B CA 1
ATOM 8932 C C . ALA B 1 571 ? 20.922 13.281 7.996 1 70.25 571 ALA B C 1
ATOM 8934 O O . ALA B 1 571 ? 21.266 14.328 7.441 1 70.25 571 ALA B O 1
ATOM 8935 N N . SER B 1 572 ? 19.766 13.008 8.297 1 80.12 572 SER B N 1
ATOM 8936 C CA . SER B 1 572 ? 18.703 13.977 8.023 1 80.12 572 SER B CA 1
ATOM 8937 C C . SER B 1 572 ? 18.922 15.266 8.805 1 80.12 572 SER B C 1
ATOM 8939 O O . SER B 1 572 ? 18.703 16.359 8.281 1 80.12 572 SER B O 1
ATOM 8941 N N . LYS B 1 573 ? 19.391 15.172 9.953 1 79.56 573 LYS B N 1
ATOM 8942 C CA . LYS B 1 573 ? 19.672 16.328 10.789 1 79.56 573 LYS B CA 1
ATOM 8943 C C . LYS B 1 573 ? 20.844 17.141 10.227 1 79.56 573 LYS B C 1
ATOM 8945 O O . LYS B 1 573 ? 20.781 18.375 10.164 1 79.56 573 LYS B O 1
ATOM 8950 N N . GLN B 1 574 ? 21.797 16.438 9.758 1 73.81 574 GLN B N 1
ATOM 8951 C CA . GLN B 1 574 ? 22.984 17.094 9.234 1 73.81 574 GLN B CA 1
ATOM 8952 C C . GLN B 1 574 ? 22.672 17.797 7.914 1 73.81 574 GLN B C 1
ATOM 8954 O O . GLN B 1 574 ? 23.188 18.891 7.656 1 73.81 574 GLN B O 1
ATOM 8959 N N . SER B 1 575 ? 21.859 17.203 7.129 1 70.81 575 SER B N 1
ATOM 8960 C CA . SER B 1 575 ? 21.5 17.766 5.832 1 70.81 575 SER B CA 1
ATOM 8961 C C . SER B 1 575 ? 20.688 19.047 6 1 70.81 575 SER B C 1
ATOM 8963 O O . SER B 1 575 ? 20.844 19.984 5.215 1 70.81 575 SER B O 1
ATOM 8965 N N . ALA B 1 576 ? 19.938 19.109 6.973 1 67.06 576 ALA B N 1
ATOM 8966 C CA . ALA B 1 576 ? 19.125 20.297 7.238 1 67.06 576 ALA B CA 1
ATOM 8967 C C . ALA B 1 576 ? 19.984 21.438 7.766 1 67.06 576 ALA B C 1
ATOM 8969 O O . ALA B 1 576 ? 19.688 22.609 7.512 1 67.06 576 ALA B O 1
ATOM 8970 N N . ALA B 1 577 ? 21.078 21.203 8.414 1 62.84 577 ALA B N 1
ATOM 8971 C CA . ALA B 1 577 ? 21.953 22.219 8.977 1 62.84 577 ALA B CA 1
ATOM 8972 C C . ALA B 1 577 ? 22.812 22.859 7.887 1 62.84 577 ALA B C 1
ATOM 8974 O O . ALA B 1 577 ? 23.188 24.031 8 1 62.84 577 ALA B O 1
ATOM 8975 N N . THR B 1 578 ? 23.016 22.141 6.684 1 50.94 578 THR B N 1
ATOM 8976 C CA . THR B 1 578 ? 23.906 22.641 5.633 1 50.94 578 THR B CA 1
ATOM 8977 C C . THR B 1 578 ? 23.094 23.266 4.504 1 50.94 578 THR B C 1
ATOM 8979 O O . THR B 1 578 ? 23.656 23.938 3.637 1 50.94 578 THR B O 1
ATOM 8982 N N . ALA B 1 579 ? 21.984 23.109 4.613 1 52.44 579 ALA B N 1
ATOM 8983 C CA . ALA B 1 579 ? 21.172 23.75 3.58 1 52.44 579 ALA B CA 1
ATOM 8984 C C . ALA B 1 579 ? 20.844 25.203 3.957 1 52.44 579 ALA B C 1
ATOM 8986 O O . ALA B 1 579 ? 20.578 25.5 5.121 1 52.44 579 ALA B O 1
#

Nearest PDB structures (foldseek):
  1gz3-assembly1_C  TM=9.540E-01  e=6.357E-53  Homo sapiens
  1do8-assembly1_A  TM=9.533E-01  e=6.055E-53  Homo sapiens
  7bsj-assembly1_A  TM=9.556E-01  e=5.442E-52  Homo sapiens
  7bsk-assembly1_B  TM=9.419E-01  e=1.953E-52  Homo sapiens
  7bsl-assembly1_B  TM=9.417E-01  e=4.701E-52  Homo sapiens

Secondary structure (DSSP, 8-state):
---------TTSTT-GGGB-HHHHHHHHH-SHHHHHSTTT--GGG--HHHHHHTT-TTSS-S----HHHHHHHHHHHHT-TT--HHHHHHHHHHHHHH-HHHHHHHHHHTHHHHHHHHSTTHHHHHHHTHHHH--S--SEEEETTTSTT-HHHHHTTSSBS---EEEEE-STT-TTS---GGGGHHHHHHHHHHHHHHH---GGGEEEEEEE-----HHHHT-TT--S--SPPP-HHHHHHHHHHHHHHHHHH-TT-EEEE-S--HHHHHHHHHHHTTTSSEEEIIIIIHHHHHHHHHHHHHHHHT--GGG--EEEE--SHHHHHHHHHHHHHHHHHH---HHHHHTTEEEEETTEE-BTTS-S---HHHHTT-B-S-PPP---HHHHHHHH--SEEEE--S--S---HHHHHHHHHH-SS-EEEE--SSGGG-SS-HHHHHHHTTT-SEEEESS----EEETTEEE--EE--GGGTHHHHHHHHHHTTBS---HHHHHHHHHHHHHTS-HIIIIIH--SS--GGGHHHHHHHHHHHHHHHHHHTT-B--SS--S-HHHHHHTT---SSHHHHHHHHH-/---------TTSTT-GGGB-HHHHHHHHH-SHHHHHSTTT--GGG--HHHHHHTT-TTSS-S----HHHHHHHHHHHHT-TT--HHHHHHHHHHHHHH-HHHHHHHHHHTHHHHHHHHSTTHHHHHHHTHHHH--S--SEEEETTTSTT-HHHHHTTSSBS---EEEEE-STT-TTS---GGGGHHHHHHHHHHHHHHH---GGGEEEEEEE-----HHHHT-TT--S--SPPP-HHHHHHHHHHHHHHHHHH-TT-EEEE-S--HHHHHHHHHHHTTTSSEEEIIIIIHHHHHHHHHHHHHHHHT--GGG--EEEE--SHHHHHHHHHHHHHHHHHH---HHHHHTTEEEEETTEE-BTTS-SPPPHHHHTT-B-S-PPP---HHHHHHHH--SEEEE--S--S---HHHHHHHHHH-SS-EEEE--SSGGG-SS-HHHHHHHTTT-SEEEESS----EEETTEEE--EE--GGGTHHHHHHHHHHTTBS---HHHHHHHHHHHHHTS-HHHHHHH--SS--GGGHHHHHHHHHHHHHHHHHHTT-B--SS--S-HHHHHHTT---SSHHHHHHHHH-

Organism: Auxenochlorella protothecoides (NCBI:txid3075)

Solvent-accessible surface area (backbone atoms only — not comparable to full-atom values): 58103 Å² total; per-residue (Å²): 132,73,82,74,77,75,77,76,65,83,58,54,60,75,60,71,89,32,48,28,69,50,58,51,49,29,66,69,64,16,25,63,55,30,54,34,33,20,86,68,21,56,74,45,44,50,45,75,66,51,22,62,74,33,37,36,45,28,54,37,57,70,39,69,41,54,68,65,55,52,34,50,37,51,49,56,56,61,67,40,82,81,56,51,58,63,54,43,31,52,51,50,51,49,35,41,59,37,24,32,50,56,37,46,45,42,38,51,79,35,39,71,74,38,44,44,32,52,22,72,67,34,29,60,57,44,24,77,39,30,45,55,67,62,85,72,72,77,50,32,31,39,36,60,73,84,35,56,97,37,46,49,63,33,62,62,35,51,64,43,64,56,45,47,39,34,30,34,23,40,7,47,22,39,77,68,73,34,51,49,13,42,27,30,33,42,58,19,44,26,50,46,52,44,29,30,50,30,43,10,50,35,70,81,23,49,43,24,25,17,42,26,41,22,29,76,40,62,73,53,49,68,34,90,56,48,41,35,60,68,40,66,46,62,58,71,68,63,35,54,50,48,51,52,51,45,52,50,27,47,42,70,68,29,69,74,25,36,40,34,44,42,38,47,42,49,80,56,39,56,55,49,47,69,67,39,39,82,75,37,32,32,53,38,43,60,28,56,31,41,4,22,38,49,35,12,32,49,54,42,47,30,59,72,66,69,46,55,77,89,75,41,30,37,36,29,41,20,64,45,49,47,32,43,28,26,52,50,36,41,21,50,39,40,22,73,70,68,74,44,51,58,68,61,35,44,68,28,46,42,38,20,45,99,83,12,45,44,37,73,75,66,76,73,90,66,56,75,81,49,52,78,54,36,42,80,83,73,71,76,82,42,63,53,64,51,58,47,33,59,70,64,32,26,47,29,42,38,28,42,57,57,65,29,63,70,62,48,59,68,38,40,40,36,32,44,71,52,20,78,53,22,35,41,26,24,38,11,42,52,65,78,19,12,29,47,53,67,60,55,50,36,60,48,37,70,62,35,48,39,48,30,20,41,34,88,62,71,68,34,81,53,96,93,39,78,43,61,57,27,52,53,49,45,77,56,37,47,31,5,48,53,51,8,38,50,68,26,43,34,61,44,68,54,69,59,29,43,43,27,27,15,51,35,44,33,64,60,37,48,69,62,43,33,74,71,59,52,36,43,51,60,60,66,83,44,38,42,61,46,12,42,49,12,12,19,38,13,21,48,31,30,48,75,71,64,38,32,67,57,92,67,81,67,95,46,48,53,61,60,51,59,74,38,40,44,62,77,42,71,64,57,51,55,53,61,71,73,99,131,75,81,77,78,77,77,76,64,83,59,52,61,74,59,71,89,32,47,29,69,50,58,50,49,30,68,70,62,16,28,61,55,29,57,35,33,20,86,67,19,56,73,47,45,49,47,74,65,52,22,63,74,32,36,34,44,30,53,37,56,70,41,68,40,53,68,66,54,54,34,52,36,52,49,55,56,61,66,40,83,80,55,51,57,62,54,42,31,50,52,47,52,49,35,41,59,37,24,32,52,55,38,46,44,42,38,50,79,34,39,70,74,38,44,43,32,53,22,70,67,35,29,59,58,46,22,76,41,29,46,56,66,62,85,72,72,77,52,34,29,39,36,60,73,84,34,56,98,37,47,51,63,32,61,61,32,52,64,42,64,55,46,46,40,34,29,36,21,39,7,48,21,40,76,67,71,34,51,49,13,44,28,30,33,42,58,18,43,26,49,47,52,44,30,29,49,30,41,11,50,35,71,78,22,48,42,22,25,18,43,27,40,22,28,76,41,64,74,54,51,67,35,88,57,49,41,35,59,70,39,65,45,63,58,71,69,63,34,53,49,48,52,50,51,44,52,51,27,47,42,70,68,30,68,74,24,35,40,35,43,41,38,48,42,49,80,56,41,56,53,51,47,68,67,39,39,85,74,37,32,32,52,38,43,59,29,55,30,42,4,21,37,50,35,11,33,47,53,40,47,29,58,72,66,68,45,54,77,89,74,42,31,36,36,29,43,20,65,45,48,47,32,43,27,28,53,49,37,42,22,50,41,40,24,73,70,68,73,43,52,57,68,62,34,46,67,28,48,42,38,21,45,100,83,11,46,45,38,74,76,65,77,74,90,66,57,74,83,50,53,80,54,36,44,79,83,73,70,76,81,41,61,54,64,53,60,47,32,59,70,63,32,26,47,30,42,40,27,41,56,58,66,30,64,68,61,47,60,68,39,41,41,38,30,44,72,51,20,78,53,21,35,42,26,25,39,11,42,53,63,80,19,13,27,48,52,67,60,56,49,36,60,49,37,72,62,36,48,38,48,31,22,40,35,90,62,72,68,34,81,54,96,93,40,77,44,61,55,27,54,54,49,45,77,56,34,46,29,4,49,54,51,8,37,52,68,26,42,35,60,44,68,51,69,59,26,44,44,28,27,16,51,35,44,31,64,60,38,47,71,63,43,33,72,72,58,51,36,42,52,60,59,67,82,45,36,43,62,47,12,42,49,12,11,21,38,15,22,50,31,29,50,76,71,65,39,30,67,57,92,67,82,68,95,45,47,54,61,60,50,59,75,38,40,44,61,76,42,70,63,59,52,53,54,60,72,74,98